Protein AF-0000000082828097 (afdb_homodimer)

Secondary structure (DSSP, 8-state):
---------HHHHHHHHHHHHHHHHHHHHHHHHT--TTS--S---HHHHHHHHHHH-GGG-SHHHHHHHHHHHHHHHHHTT--HHHHHHHHHHHHHHHHHHHHHHHHTHHHHHHTTTT-HHHHHHHHHHHHHHHHHHHHHHHGGGS--SS--S-HHHHHHHHHHHHHHHHHHHHHHHHH---HHHHHHHHHS------GGGGHHHHHHHHHHHHHHH--SGGGGGTTHHHHHHHHHHS-HHHHHHHHHHHHHHHHHHHHHHTGGG-GGGHHHHHHHHHHHHHHHHHHHHHHHHHHHHHHHHHHHHHHHHHB-TTT-PEEHHHHHHHHHHHHHHHHHTT--EEEEEEEETTHHHHHHHH-HHHHHHHHHHHHHHHHHHS-TT-EEEE-SSSEEEEEEES--HHHHHHHHHHHHHHHHH--B--TTS--B---EEEEEEEE-TTS---HHHHHHHHHHHHHHHHHTTSS-EEE--/---------HHHHHHHHHHHHHHHHHHHHHHHHT--TTS--S---HHHHHHHHHHH-GGG-SHHHHHHHHHHHHHHHHHTT--HHHHHHHHHHHHHHHHHHHHHHHHTHHHHHHTTTT-HHHHHHHHHHHHHHHHHHHHHHHGGGS--SS--S-HHHHHHHHHHHHHHHHHHHHHHHHH---HHHHHHHHHS------GGGGHHHHHHHHHHHHHHH--SGGGGGTTHHHHHHHHHHS-HHHHHHHHHHHHHHHHHHHHHHTGGG-GGGHHHHHHHHHHHHHHHHHHHHHHHHHHHHHHHHHHHHHHHHHB-TTT-PEEHHHHHHHHHHHHHHHHHTT--EEEEEEEETTHHHHHHHH-HHHHHHHHHHHHHHHHHHS-TT-EEEE-SSSEEEEEEES--HHHHHHHHHHHHHHHHH--B--TTS--B---EEEEEEEE-TTS---HHHHHHHHHHHHHHHHHTTSS-EEE--

pLDDT: mean 87.19, std 11.8, range [25.45, 98.19]

Foldseek 3Di:
DPPPPPPPPPVVLQVLLQVLLVVLLVQQLVQVVQDDQQEGGLARQNLLVLLLCCVQDVVSPDPSNVNSNLNSQQVNCVVVPHDNVLSVLLSVLSCQLSVQLNVVCVVCVVVLVVVLLLCNLVVSLVSSLVSQLRSLLSCLVVNVVDPDSYDPDDSVLSSLLSSLSSSLSNLLPNLLSNPDDDPVVVVCVVPDDPPPDDPVLCVLVVQQVVLLVVLLVDLDPCSLVSNLVSLLVCLLRDALNVSSNSLSVSLVSVSVSCLPPPLVVPVVCNSVVNSVSSVVSSVSSSVSNSSNSNSVVVVVVVVVVVQPQQADPLQRAGAPVNLVVLCVVVVVVLLVVQAKKKKKKKFWPPLVVVCVPQNVVLSSQLQNLLSVLLVVLDDPSKHKYAHDDGMIMIMGGRDDPVRVQVSVLVSQVRQQPDFRDGVVDGTDGIGMFMFMEMDGSVDDDDPVVRNVQSVVQSVVCVVVPHSYYGYRD/DPPPPPPPPPVVLQVLLQVLLVVLLVQQLVQVVQDDQQAGGLARQNLLVLLLCCVQPVVSPDPSNVNSNLNSQQVNCVVVPHDNVLSVLLSVLSCQLRVQLNVVCVVCVVVLVVVLLLCNLVVSLVSSLVSQLRSLLSCLVVNVVDPDRHNPDDSVLSSLLSSLNSSLSNLLPNLLSNPDDDPVVVVCVVPDDPPPDDPVLCVLVVQQVVLLVVLLVDLDPCSLCSNLVSLLVCLLRDALNVSSNSLSVSLVSVSVSCLPPPLVVPVVCNSVVNSVSSVVSSVSSSVSNSSNSNNVVVVVVVVVVVQPQQADPLQRAGAPVNLVVLCVVVVVVLLVVQAKKKKKKKFWPPLVVVCVVQNVVLSSQLQNLLSVLLVVLDDPSKHWYAHDDGMIMIMGGRDDPVRVQVSVLVSQVRQQPDFRDGVVDGTDGIGMFMFMEMDGSVDDDDPVVRNVQSVVQSVVCVVVPGSYYGYRD

Nearest PDB structures (foldseek):
  6ttr-assembly1_A  TM=9.354E-01  e=1.031E-11  Caulobacter vibrioides NA1000
  6tts-assembly1_B  TM=9.395E-01  e=6.802E-11  Caulobacter vibrioides NA1000
  6tts-assembly1_A  TM=9.383E-01  e=7.411E-11  Caulobacter vibrioides NA1000
  6zxc-assembly2_D  TM=8.681E-01  e=3.576E-11  Leptospira biflexa serovar Patoc strain 'Patoc 1 (Paris)'
  6zxm-assembly3_E  TM=7.799E-01  e=1.240E-10  Leptospira biflexa serovar Patoc strain 'Patoc 1 (Paris)'

Sequence (946 aa):
MPYSLREFSFSTSLKFFLLFTIIITLCCFIGIASRPLSFLAFFWPANSVFLGLLLRFPQTRQIGSFAGAFTGYMIADLVNGTPLFLTLILTISNYLYVVTTLALAILFNRHIKAAYQGYSYLLLFALCGIGSITGALFAATFVPMFNTKFMIGSFWAEFGYWVTSELQNALLLLPIILNIPPYLKIKNHLKGNRIYIKAIDFLPLFAVLISIGVSYYDSGPGSLLYPIAALIWCAIRYKPIIVALITSFTSAYIIYHVSGHYLLLYPQDYLGNTISIRIGLIMMTVAPLTVSSISALHSELIQKLQHAIAHDELTSSLTRRQFLQSVRLLQEKVQKENKTSAFFMLDVDHFKKVNDSYGHLIGDRALQTCVTTIQNILHPHDLLGRFGGEEFAIFIPDTTREAAFELAERIRIQISQQPIYVYGKLPIFVQVSIGISLYSPSYHRSIESLFKEADDALYQAKRQGRNRVFISLMPYSLREFSFSTSLKFFLLFTIIITLCCFIGIASRPLSFLAFFWPANSVFLGLLLRFPQTRQIGSFAGAFTGYMIADLVNGTPLFLTLILTISNYLYVVTTLALAILFNRHIKAAYQGYSYLLLFALCGIGSITGALFAATFVPMFNTKFMIGSFWAEFGYWVTSELQNALLLLPIILNIPPYLKIKNHLKGNRIYIKAIDFLPLFAVLISIGVSYYDSGPGSLLYPIAALIWCAIRYKPIIVALITSFTSAYIIYHVSGHYLLLYPQDYLGNTISIRIGLIMMTVAPLTVSSISALHSELIQKLQHAIAHDELTSSLTRRQFLQSVRLLQEKVQKENKTSAFFMLDVDHFKKVNDSYGHLIGDRALQTCVTTIQNILHPHDLLGRFGGEEFAIFIPDTTREAAFELAERIRIQISQQPIYVYGKLPIFVQVSIGISLYSPSYHRSIESLFKEADDALYQAKRQGRNRVFISL

Structure (mmCIF, N/CA/C/O backbone):
data_AF-0000000082828097-model_v1
#
loop_
_entity.id
_entity.type
_entity.pdbx_description
1 polymer 'Uncharacterized protein'
#
loop_
_atom_site.group_PDB
_atom_site.id
_atom_site.type_symbol
_atom_site.label_atom_id
_atom_site.label_alt_id
_atom_site.label_comp_id
_atom_site.label_asym_id
_atom_site.label_entity_id
_atom_site.label_seq_id
_atom_site.pdbx_PDB_ins_code
_atom_site.Cartn_x
_atom_site.Cartn_y
_atom_site.Cartn_z
_atom_site.occupancy
_atom_site.B_iso_or_equiv
_atom_site.auth_seq_id
_atom_site.auth_comp_id
_atom_site.auth_asym_id
_atom_site.auth_atom_id
_atom_site.pdbx_PDB_model_num
ATOM 1 N N . MET A 1 1 ? -28.562 19.078 -13.133 1 25.45 1 MET A N 1
ATOM 2 C CA . MET A 1 1 ? -27.984 19.328 -14.445 1 25.45 1 MET A CA 1
ATOM 3 C C . MET A 1 1 ? -28.797 18.656 -15.547 1 25.45 1 MET A C 1
ATOM 5 O O . MET A 1 1 ? -29.094 17.453 -15.453 1 25.45 1 MET A O 1
ATOM 9 N N . PRO A 1 2 ? -29.625 19.406 -16.234 1 30.23 2 PRO A N 1
ATOM 10 C CA . PRO A 1 2 ? -30.5 18.828 -17.25 1 30.23 2 PRO A CA 1
ATOM 11 C C . PRO A 1 2 ? -29.75 17.953 -18.25 1 30.23 2 PRO A C 1
ATOM 13 O O . PRO A 1 2 ? -28.766 18.406 -18.859 1 30.23 2 PRO A O 1
ATOM 16 N N . TYR A 1 3 ? -29.453 16.703 -17.953 1 34.56 3 TYR A N 1
ATOM 17 C CA . TYR A 1 3 ? -29.062 15.742 -18.969 1 34.56 3 TYR A CA 1
ATOM 18 C C . TYR A 1 3 ? -29.859 15.93 -20.25 1 34.56 3 TYR A C 1
ATOM 20 O O . TYR A 1 3 ? -31.078 15.773 -20.25 1 34.56 3 TYR A O 1
ATOM 28 N N . SER A 1 4 ? -29.547 17.047 -20.953 1 34.78 4 SER A N 1
ATOM 29 C CA . SER A 1 4 ? -30.141 17.234 -22.281 1 34.78 4 SER A CA 1
ATOM 30 C C . SER A 1 4 ? -30.328 15.898 -23 1 34.78 4 SER A C 1
ATOM 32 O O . SER A 1 4 ? -29.484 15.016 -22.906 1 34.78 4 SER A O 1
ATOM 34 N N . LEU A 1 5 ? -31.531 15.461 -23.25 1 36.34 5 LEU A N 1
ATOM 35 C CA . LEU A 1 5 ? -32.062 14.469 -24.188 1 36.34 5 LEU A CA 1
ATOM 36 C C . LEU A 1 5 ? -31.281 14.5 -25.5 1 36.34 5 LEU A C 1
ATOM 38 O O . LEU A 1 5 ? -31.578 15.32 -26.375 1 36.34 5 LEU A O 1
ATOM 42 N N . ARG A 1 6 ? -29.938 14.578 -25.438 1 38.94 6 ARG A N 1
ATOM 43 C CA . ARG A 1 6 ? -29.125 14.586 -26.656 1 38.94 6 ARG A CA 1
ATOM 44 C C . ARG A 1 6 ? -29.719 13.672 -27.719 1 38.94 6 ARG A C 1
ATOM 46 O O . ARG A 1 6 ? -30.141 12.555 -27.422 1 38.94 6 ARG A O 1
ATOM 53 N N . GLU A 1 7 ? -30.219 14.188 -28.828 1 43.34 7 GLU A N 1
ATOM 54 C CA . GLU A 1 7 ? -30.766 13.711 -30.094 1 43.34 7 GLU A CA 1
ATOM 55 C C . GLU A 1 7 ? -30.141 12.391 -30.516 1 43.34 7 GLU A C 1
ATOM 57 O O . GLU A 1 7 ? -28.906 12.281 -30.594 1 43.34 7 GLU A O 1
ATOM 62 N N . PHE A 1 8 ? -30.609 11.289 -30.172 1 51.75 8 PHE A N 1
ATOM 63 C CA . PHE A 1 8 ? -30.422 9.992 -30.812 1 51.75 8 PHE A CA 1
ATOM 64 C C . PHE A 1 8 ? -30.031 10.164 -32.281 1 51.75 8 PHE A C 1
ATOM 66 O O . PHE A 1 8 ? -30.891 10.305 -33.125 1 51.75 8 PHE A O 1
ATOM 73 N N . SER A 1 9 ? -29.047 11.031 -32.562 1 63.88 9 SER A N 1
ATOM 74 C CA . SER A 1 9 ? -28.812 11.312 -33.969 1 63.88 9 SER A CA 1
ATOM 75 C C . SER A 1 9 ? -28.516 10.031 -34.75 1 63.88 9 SER A C 1
ATOM 77 O O . SER A 1 9 ? -27.719 9.203 -34.312 1 63.88 9 SER A O 1
ATOM 79 N N . PHE A 1 10 ? -29.438 9.531 -35.562 1 69.38 10 PHE A N 1
ATOM 80 C CA . PHE A 1 10 ? -29.312 8.461 -36.531 1 69.38 10 PHE A CA 1
ATOM 81 C C . PHE A 1 10 ? -27.891 8.375 -37.062 1 69.38 10 PHE A C 1
ATOM 83 O O . PHE A 1 10 ? -27.344 7.285 -37.25 1 69.38 10 PHE A O 1
ATOM 90 N N . SER A 1 11 ? -27.328 9.539 -37.188 1 78.62 11 SER A N 1
ATOM 91 C CA . SER A 1 11 ? -25.953 9.594 -37.688 1 78.62 11 SER A CA 1
ATOM 92 C C . SER A 1 11 ? -24.969 9 -36.688 1 78.62 11 SER A C 1
ATOM 94 O O . SER A 1 11 ? -24.062 8.273 -37.062 1 78.62 11 SER A O 1
ATOM 96 N N . THR A 1 12 ? -25.297 9.18 -35.5 1 86.31 12 THR A N 1
ATOM 97 C CA . THR A 1 12 ? -24.391 8.656 -34.469 1 86.31 12 THR A CA 1
ATOM 98 C C . THR A 1 12 ? -24.547 7.141 -34.344 1 86.31 12 THR A C 1
ATOM 100 O O . THR A 1 12 ? -23.562 6.422 -34.219 1 86.31 12 THR A O 1
ATOM 103 N N . SER A 1 13 ? -25.75 6.719 -34.531 1 89.75 13 SER A N 1
ATOM 104 C CA . SER A 1 13 ? -26.031 5.289 -34.438 1 89.75 13 SER A CA 1
ATOM 105 C C . SER A 1 13 ? -25.391 4.535 -35.594 1 89.75 13 SER A C 1
ATOM 107 O O . SER A 1 13 ? -24.875 3.43 -35.438 1 89.75 13 SER A O 1
ATOM 109 N N . LEU A 1 14 ? -25.469 5.117 -36.75 1 92 14 LEU A N 1
ATOM 110 C CA . LEU A 1 14 ? -24.859 4.5 -37.906 1 92 14 LEU A CA 1
ATOM 111 C C . LEU A 1 14 ? -23.344 4.449 -37.781 1 92 14 LEU A C 1
ATOM 113 O O . LEU A 1 14 ? -22.703 3.479 -38.219 1 92 14 LEU A O 1
ATOM 117 N N . LYS A 1 15 ? -22.844 5.461 -37.25 1 92.75 15 LYS A N 1
ATOM 118 C CA . LYS A 1 15 ? -21.406 5.496 -37.031 1 92.75 15 LYS A CA 1
ATOM 119 C C . LYS A 1 15 ? -20.969 4.383 -36.062 1 92.75 15 LYS A C 1
ATOM 121 O O . LYS A 1 15 ? -19.984 3.699 -36.312 1 92.75 15 LYS A O 1
ATOM 126 N N . PHE A 1 16 ? -21.75 4.203 -35.062 1 94.62 16 PHE A N 1
ATOM 127 C CA . PHE A 1 16 ? -21.438 3.15 -34.094 1 94.62 16 PHE A CA 1
ATOM 128 C C . PHE A 1 16 ? -21.656 1.774 -34.719 1 94.62 16 PHE A C 1
ATOM 130 O O . PHE A 1 16 ? -20.922 0.831 -34.438 1 94.62 16 PHE A O 1
ATOM 137 N N . PHE A 1 17 ? -22.672 1.653 -35.531 1 96.31 17 PHE A N 1
ATOM 138 C CA . PHE A 1 17 ? -22.922 0.396 -36.25 1 96.31 17 PHE A CA 1
ATOM 139 C C . PHE A 1 17 ? -21.719 -0.019 -37.062 1 96.31 17 PHE A C 1
ATOM 141 O O . PHE A 1 17 ? -21.25 -1.153 -36.969 1 96.31 17 PHE A O 1
ATOM 148 N N . LEU A 1 18 ? -21.234 0.893 -37.812 1 95.88 18 LEU A N 1
ATOM 149 C CA . LEU A 1 18 ? -20.109 0.605 -38.688 1 95.88 18 LEU A CA 1
ATOM 150 C C . LEU A 1 18 ? -18.844 0.337 -37.906 1 95.88 18 LEU A C 1
ATOM 152 O O . LEU A 1 18 ? -18.094 -0.59 -38.219 1 95.88 18 LEU A O 1
ATOM 156 N N . LEU A 1 19 ? -18.656 1.138 -36.938 1 95.56 19 LEU A N 1
ATOM 157 C CA . LEU A 1 19 ? -17.469 1.016 -36.125 1 95.56 19 LEU A CA 1
ATOM 158 C C . LEU A 1 19 ? -17.422 -0.345 -35.438 1 95.56 19 LEU A C 1
ATOM 160 O O . LEU A 1 19 ? -16.391 -1.036 -35.5 1 95.56 19 LEU A O 1
ATOM 164 N N . PHE A 1 20 ? -18.453 -0.767 -34.812 1 96.94 20 PHE A N 1
ATOM 165 C CA . PHE A 1 20 ? -18.484 -2.021 -34.094 1 96.94 20 PHE A CA 1
ATOM 166 C C . PHE A 1 20 ? -18.5 -3.213 -35.031 1 96.94 20 PHE A C 1
ATOM 168 O O . PHE A 1 20 ? -17.969 -4.277 -34.719 1 96.94 20 PHE A O 1
ATOM 175 N N . THR A 1 21 ? -19.125 -3.039 -36.25 1 97.38 21 THR A N 1
ATOM 176 C CA . THR A 1 21 ? -19.062 -4.094 -37.25 1 97.38 21 THR A CA 1
ATOM 177 C C . THR A 1 21 ? -17.625 -4.375 -37.625 1 97.38 21 THR A C 1
ATOM 179 O O . THR A 1 21 ? -17.188 -5.527 -37.688 1 97.38 21 THR A O 1
ATOM 182 N N . ILE A 1 22 ? -16.922 -3.334 -37.844 1 97.06 22 ILE A N 1
ATOM 183 C CA . ILE A 1 22 ? -15.547 -3.451 -38.312 1 97.06 22 ILE A CA 1
ATOM 184 C C . ILE A 1 22 ? -14.68 -4.023 -37.188 1 97.06 22 ILE A C 1
ATOM 186 O O . ILE A 1 22 ? -13.938 -4.98 -37.406 1 97.06 22 ILE A O 1
ATOM 190 N N . ILE A 1 23 ? -14.766 -3.506 -36.031 1 96.94 23 ILE A N 1
ATOM 191 C CA . ILE A 1 23 ? -13.922 -3.895 -34.906 1 96.94 23 ILE A CA 1
ATOM 192 C C . ILE A 1 23 ? -14.18 -5.355 -34.562 1 96.94 23 ILE A C 1
ATOM 194 O O . ILE A 1 23 ? -13.234 -6.141 -34.438 1 96.94 23 ILE A O 1
ATOM 198 N N . ILE A 1 24 ? -15.414 -5.73 -34.438 1 97.19 24 ILE A N 1
ATOM 199 C CA . ILE A 1 24 ? -15.766 -7.082 -34.031 1 97.19 24 ILE A CA 1
ATOM 200 C C . ILE A 1 24 ? -15.43 -8.078 -35.125 1 97.19 24 ILE A C 1
ATOM 202 O O . ILE A 1 24 ? -14.969 -9.195 -34.844 1 97.19 24 ILE A O 1
ATOM 206 N N . THR A 1 25 ? -15.656 -7.684 -36.375 1 97.12 25 THR A N 1
ATOM 207 C CA . THR A 1 25 ? -15.266 -8.547 -37.5 1 97.12 25 THR A CA 1
ATOM 208 C C . THR A 1 25 ? -13.773 -8.828 -37.469 1 97.12 25 THR A C 1
ATOM 210 O O . THR A 1 25 ? -13.352 -9.984 -37.594 1 97.12 25 THR A O 1
ATOM 213 N N . LEU A 1 26 ? -13.016 -7.82 -37.281 1 96 26 LEU A N 1
ATOM 214 C CA . LEU A 1 26 ? -11.57 -7.969 -37.219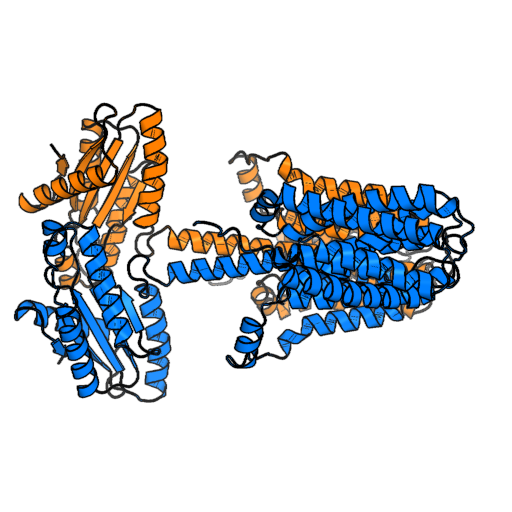 1 96 26 LEU A CA 1
ATOM 215 C C . LEU A 1 26 ? -11.156 -8.859 -36.031 1 96 26 LEU A C 1
ATOM 217 O O . LEU A 1 26 ? -10.305 -9.734 -36.188 1 96 26 LEU A O 1
ATOM 221 N N . CYS A 1 27 ? -11.719 -8.656 -34.906 1 95.81 27 CYS A N 1
ATOM 222 C CA . CYS A 1 27 ? -11.422 -9.461 -33.719 1 95.81 27 CYS A CA 1
ATOM 223 C C . CYS A 1 27 ? -11.805 -10.922 -33.938 1 95.81 27 CYS A C 1
ATOM 225 O O . CYS A 1 27 ? -11.094 -11.82 -33.5 1 95.81 27 CYS A O 1
ATOM 227 N N . CYS A 1 28 ? -12.891 -11.141 -34.562 1 94.56 28 CYS A N 1
ATOM 228 C CA . CYS A 1 28 ? -13.336 -12.5 -34.844 1 94.56 28 CYS A CA 1
ATOM 229 C C . CYS A 1 28 ? -12.383 -13.203 -35.812 1 94.56 28 CYS A C 1
ATOM 231 O O . CYS A 1 28 ? -12.086 -14.383 -35.656 1 94.56 28 CYS A O 1
ATOM 233 N N . PHE A 1 29 ? -11.938 -12.461 -36.781 1 93.69 29 PHE A N 1
ATOM 234 C CA . PHE A 1 29 ? -10.992 -13.031 -37.719 1 93.69 29 PHE A CA 1
ATOM 235 C C . PHE A 1 29 ? -9.703 -13.445 -37.031 1 93.69 29 PHE A C 1
ATOM 237 O O . PHE A 1 29 ? -9.141 -14.5 -37.312 1 93.69 29 PHE A O 1
ATOM 244 N N . ILE A 1 30 ? -9.273 -12.633 -36.125 1 90.88 30 ILE A N 1
ATOM 245 C CA . ILE A 1 30 ? -8.094 -12.961 -35.312 1 90.88 30 ILE A CA 1
ATOM 246 C C . ILE A 1 30 ? -8.352 -14.242 -34.531 1 90.88 30 ILE A C 1
ATOM 248 O O . ILE A 1 30 ? -7.488 -15.117 -34.438 1 90.88 30 ILE A O 1
ATOM 252 N N . GLY A 1 31 ? -9.492 -14.336 -33.938 1 89 31 GLY A N 1
ATOM 253 C CA . GLY A 1 31 ? -9.867 -15.523 -33.188 1 89 31 GLY A CA 1
ATOM 254 C C . GLY A 1 31 ? -9.938 -16.766 -34.031 1 89 31 GLY A C 1
ATOM 255 O O . GLY A 1 31 ? -9.414 -17.812 -33.656 1 89 31 GLY A O 1
ATOM 256 N N . ILE A 1 32 ? -10.516 -16.672 -35.219 1 86.75 32 ILE A N 1
ATOM 257 C CA . ILE A 1 32 ? -10.68 -17.812 -36.125 1 86.75 32 ILE A CA 1
ATOM 258 C C . ILE A 1 32 ? -9.312 -18.266 -36.625 1 86.75 32 ILE A C 1
ATOM 260 O O . ILE A 1 32 ? -9.062 -19.469 -36.781 1 86.75 32 ILE A O 1
ATOM 264 N N . ALA A 1 33 ? -8.477 -17.328 -36.812 1 83.88 33 ALA A N 1
ATOM 265 C CA . ALA A 1 33 ? -7.121 -17.641 -37.25 1 83.88 33 ALA A CA 1
ATOM 266 C C . ALA A 1 33 ? -6.348 -18.391 -36.188 1 83.88 33 ALA A C 1
ATOM 268 O O . ALA A 1 33 ? -5.418 -19.141 -36.469 1 83.88 33 ALA A O 1
ATOM 269 N N . SER A 1 34 ? -6.699 -18.234 -34.969 1 78.88 34 SER A N 1
ATOM 270 C CA . SER A 1 34 ? -6.004 -18.875 -33.844 1 78.88 34 SER A CA 1
ATOM 271 C C . SER A 1 34 ? -6.586 -20.25 -33.562 1 78.88 34 SER A C 1
ATOM 273 O O . SER A 1 34 ? -6.117 -20.953 -32.656 1 78.88 34 SER A O 1
ATOM 275 N N . ARG A 1 35 ? -7.52 -20.672 -34.281 1 73.44 35 ARG A N 1
ATOM 276 C CA . ARG A 1 35 ? -8.234 -21.922 -34.062 1 73.44 35 ARG A CA 1
ATOM 277 C C . ARG A 1 35 ? -7.441 -23.125 -34.562 1 73.44 35 ARG A C 1
ATOM 279 O O . ARG A 1 35 ? -7.129 -23.188 -35.781 1 73.44 35 ARG A O 1
ATOM 286 N N . PRO A 1 36 ? -7.125 -23.969 -33.562 1 66.81 36 PRO A N 1
ATOM 287 C CA . PRO A 1 36 ? -6.578 -25.219 -34.062 1 66.81 36 PRO A CA 1
ATOM 288 C C . PRO A 1 36 ? -7.625 -26.078 -34.781 1 66.81 36 PRO A C 1
ATOM 290 O O . PRO A 1 36 ? -8.828 -25.828 -34.656 1 66.81 36 PRO A O 1
ATOM 293 N N . LEU A 1 37 ? -7.23 -27.094 -35.656 1 59.59 37 LEU A N 1
ATOM 294 C CA . LEU A 1 37 ? -8.07 -27.891 -36.562 1 59.59 37 LEU A CA 1
ATOM 295 C C . LEU A 1 37 ? -9.195 -28.562 -35.781 1 59.59 37 LEU A C 1
ATOM 297 O O . LEU A 1 37 ? -10.344 -28.609 -36.25 1 59.59 37 LEU A O 1
ATOM 301 N N . SER A 1 38 ? -8.984 -28.953 -34.594 1 62.75 38 SER A N 1
ATOM 302 C CA . SER A 1 38 ? -10.016 -29.766 -33.938 1 62.75 38 SER A CA 1
ATOM 303 C C . SER A 1 38 ? -10.531 -29.109 -32.688 1 62.75 38 SER A C 1
ATOM 305 O O . SER A 1 38 ? -11.352 -29.688 -31.953 1 62.75 38 SER A O 1
ATOM 307 N N . PHE A 1 39 ? -10.141 -27.844 -32.5 1 67.12 39 PHE A N 1
ATOM 308 C CA . PHE A 1 39 ? -10.531 -27.266 -31.203 1 67.12 39 PHE A CA 1
ATOM 309 C C . PHE A 1 39 ? -10.961 -25.812 -31.391 1 67.12 39 PHE A C 1
ATOM 311 O O . PHE A 1 39 ? -10.844 -25.25 -32.469 1 67.12 39 PHE A O 1
ATOM 318 N N . LEU A 1 40 ? -11.594 -25.281 -30.328 1 70.56 40 LEU A N 1
ATOM 319 C CA . LEU A 1 40 ? -11.984 -23.891 -30.297 1 70.56 40 LEU A CA 1
ATOM 320 C C . LEU A 1 40 ? -10.758 -22.984 -30.328 1 70.56 40 LEU A C 1
ATOM 322 O O . LEU A 1 40 ? -9.641 -23.422 -30.047 1 70.56 40 LEU A O 1
ATOM 326 N N . ALA A 1 41 ? -11.055 -21.719 -30.688 1 74.56 41 ALA A N 1
ATOM 327 C CA . ALA A 1 41 ? -9.992 -20.734 -30.797 1 74.56 41 ALA A CA 1
ATOM 328 C C . ALA A 1 41 ? -9.234 -20.594 -29.484 1 74.56 41 ALA A C 1
ATOM 330 O O . ALA A 1 41 ? -9.828 -20.609 -28.406 1 74.56 41 ALA A O 1
ATOM 331 N N . PHE A 1 42 ? -7.895 -20.562 -29.625 1 73.94 42 PHE A N 1
ATOM 332 C CA . PHE A 1 42 ? -7.043 -20.375 -28.469 1 73.94 42 PHE A CA 1
ATOM 333 C C . PHE A 1 42 ? -7.16 -18.953 -27.938 1 73.94 42 PHE A C 1
ATOM 335 O O . PHE A 1 42 ? -6.98 -18.719 -26.734 1 73.94 42 PHE A O 1
ATOM 342 N N . PHE A 1 43 ? -7.43 -18.094 -28.812 1 82.06 43 PHE A N 1
ATOM 343 C CA . PHE A 1 43 ? -7.547 -16.688 -28.484 1 82.06 43 PHE A CA 1
ATOM 344 C C . PHE A 1 43 ? -8.766 -16.062 -29.172 1 82.06 43 PHE A C 1
ATOM 346 O O . PHE A 1 43 ? -8.844 -16.031 -30.391 1 82.06 43 PHE A O 1
ATOM 353 N N . TRP A 1 44 ? -9.727 -15.68 -28.391 1 90.12 44 TRP A N 1
ATOM 354 C CA . TRP A 1 44 ? -10.961 -15.094 -28.891 1 90.12 44 TRP A CA 1
ATOM 355 C C . TRP A 1 44 ? -11.195 -13.703 -28.312 1 90.12 44 TRP A C 1
ATOM 357 O O . TRP A 1 44 ? -11.891 -13.562 -27.297 1 90.12 44 TRP A O 1
ATOM 367 N N . PRO A 1 45 ? -10.68 -12.664 -28.938 1 93.31 45 PRO A N 1
ATOM 368 C CA . PRO A 1 45 ? -10.703 -11.32 -28.344 1 93.31 45 PRO A CA 1
ATOM 369 C C . PRO A 1 45 ? -12.039 -10.609 -28.562 1 93.31 45 PRO A C 1
ATOM 371 O O . PRO A 1 45 ? -12.32 -9.609 -27.891 1 93.31 45 PRO A O 1
ATOM 374 N N . ALA A 1 46 ? -12.891 -11.055 -29.453 1 95.88 46 ALA A N 1
ATOM 375 C CA . ALA A 1 46 ? -14.062 -10.32 -29.906 1 95.88 46 ALA A CA 1
ATOM 376 C C . ALA A 1 46 ? -14.977 -9.961 -28.734 1 95.88 46 ALA A C 1
ATOM 378 O O . ALA A 1 46 ? -15.367 -8.805 -28.578 1 95.88 46 ALA A O 1
ATOM 379 N N . ASN A 1 47 ? -15.312 -10.898 -27.922 1 97.06 47 ASN A N 1
ATOM 380 C CA . ASN A 1 47 ? -16.234 -10.68 -26.812 1 97.06 47 ASN A CA 1
ATOM 381 C C . ASN A 1 47 ? -15.68 -9.688 -25.812 1 97.06 47 ASN A C 1
ATOM 383 O O . ASN A 1 47 ? -16.391 -8.789 -25.344 1 97.06 47 ASN A O 1
ATOM 387 N N . SER A 1 48 ? -14.453 -9.883 -25.453 1 95.44 48 SER A N 1
ATOM 388 C CA . SER A 1 48 ? -13.82 -9.039 -24.438 1 95.44 48 SER A CA 1
ATOM 389 C C . SER A 1 48 ? -13.648 -7.605 -24.938 1 95.44 48 SER A C 1
ATOM 391 O O . SER A 1 48 ? -13.797 -6.652 -24.172 1 95.44 48 SER A O 1
ATOM 393 N N . VAL A 1 49 ? -13.344 -7.488 -26.156 1 95.94 49 VAL A N 1
ATOM 394 C CA . VAL A 1 49 ? -13.211 -6.156 -26.734 1 95.94 49 VAL A CA 1
ATOM 395 C C . VAL A 1 49 ? -14.578 -5.473 -26.797 1 95.94 49 VAL A C 1
ATOM 397 O O . VAL A 1 49 ? -14.703 -4.297 -26.438 1 95.94 49 VAL A O 1
ATOM 400 N N . PHE A 1 50 ? -15.539 -6.234 -27.266 1 97.31 50 PHE A N 1
ATOM 401 C CA . PHE A 1 50 ? -16.906 -5.727 -27.297 1 97.31 50 PHE A CA 1
ATOM 402 C C . PHE A 1 50 ? -17.344 -5.258 -25.922 1 97.31 50 PHE A C 1
ATOM 404 O O . PHE A 1 50 ? -17.766 -4.109 -25.75 1 97.31 50 PHE A O 1
ATOM 411 N N . LEU A 1 51 ? -17.172 -6.055 -24.938 1 96.19 51 LEU A N 1
ATOM 412 C CA . LEU A 1 51 ? -17.531 -5.742 -23.562 1 96.19 51 LEU A CA 1
ATOM 413 C C . LEU A 1 51 ? -16.719 -4.57 -23.031 1 96.19 51 LEU A C 1
ATOM 415 O O . LEU A 1 51 ? -17.25 -3.662 -22.406 1 96.19 51 LEU A O 1
ATOM 419 N N . GLY A 1 52 ? -15.43 -4.594 -23.25 1 94.56 52 GLY A N 1
ATOM 420 C CA . GLY A 1 52 ? -14.539 -3.553 -22.766 1 94.56 52 GLY A CA 1
ATOM 421 C C . GLY A 1 52 ? -14.898 -2.172 -23.281 1 94.56 52 GLY A C 1
ATOM 422 O O . GLY A 1 52 ? -14.875 -1.197 -22.531 1 94.56 52 GLY A O 1
ATOM 423 N N . LEU A 1 53 ? -15.234 -2.09 -24.516 1 94.38 53 LEU A N 1
ATOM 424 C CA . LEU A 1 53 ? -15.609 -0.81 -25.109 1 94.38 53 LEU A CA 1
ATOM 425 C C . LEU A 1 53 ? -16.906 -0.289 -24.5 1 94.38 53 LEU A C 1
ATOM 427 O O . LEU A 1 53 ? -17.047 0.911 -24.25 1 94.38 53 LEU A O 1
ATOM 431 N N . LEU A 1 54 ? -17.812 -1.164 -24.266 1 94.88 54 LEU A N 1
ATOM 432 C CA . LEU A 1 54 ? -19.078 -0.771 -23.688 1 94.88 54 LEU A CA 1
ATOM 433 C C . LEU A 1 54 ? -18.906 -0.303 -22.25 1 94.88 54 LEU A C 1
ATOM 435 O O . LEU A 1 54 ? -19.625 0.585 -21.781 1 94.88 54 LEU A O 1
ATOM 439 N N . LEU A 1 55 ? -18 -0.89 -21.547 1 91.31 55 LEU A N 1
ATOM 440 C CA . LEU A 1 55 ? -17.781 -0.542 -20.156 1 91.31 55 LEU A CA 1
ATOM 441 C C . LEU A 1 55 ? -17.016 0.774 -20.031 1 91.31 55 LEU A C 1
ATOM 443 O O . LEU A 1 55 ? -17.344 1.612 -19.188 1 91.31 55 LEU A O 1
ATOM 447 N N . ARG A 1 56 ? -16.047 0.91 -20.797 1 89.56 56 ARG A N 1
ATOM 448 C CA . ARG A 1 56 ? -15.18 2.074 -20.734 1 89.56 56 ARG A CA 1
ATOM 449 C C . ARG A 1 56 ? -15.883 3.322 -21.25 1 89.56 56 ARG A C 1
ATOM 451 O O . ARG A 1 56 ? -15.688 4.418 -20.719 1 89.56 56 ARG A O 1
ATOM 458 N N . PHE A 1 57 ? -16.656 3.117 -22.328 1 90.19 57 PHE A N 1
ATOM 459 C CA . PHE A 1 57 ? -17.344 4.234 -22.969 1 90.19 57 PHE A CA 1
ATOM 460 C C . PHE A 1 57 ? -18.859 4.039 -22.953 1 90.19 57 PHE A C 1
ATOM 462 O O . PHE A 1 57 ? -19.438 3.609 -23.938 1 90.19 57 PHE A O 1
ATOM 469 N N . PRO A 1 58 ? -19.406 4.551 -21.938 1 90 58 PRO A N 1
ATOM 470 C CA . PRO A 1 58 ? -20.844 4.324 -21.766 1 90 58 PRO A CA 1
ATOM 471 C C . PRO A 1 58 ? -21.672 4.945 -22.891 1 90 58 PRO A C 1
ATOM 473 O O . PRO A 1 58 ? -22.797 4.508 -23.156 1 90 58 PRO A O 1
ATOM 476 N N . GLN A 1 59 ? -21.156 5.918 -23.594 1 89.5 59 GLN A N 1
ATOM 477 C CA . GLN A 1 59 ? -21.844 6.57 -24.688 1 89.5 59 GLN A CA 1
ATOM 478 C C . GLN A 1 59 ? -22.047 5.613 -25.859 1 89.5 59 GLN A C 1
ATOM 480 O O . GLN A 1 59 ? -22.875 5.859 -26.734 1 89.5 59 GLN A O 1
ATOM 485 N N . THR A 1 60 ? -21.328 4.5 -25.891 1 91.81 60 THR A N 1
ATOM 486 C CA . THR A 1 60 ? -21.406 3.549 -27 1 91.81 60 THR A CA 1
ATOM 487 C C . THR A 1 60 ? -22.531 2.547 -26.766 1 91.81 60 THR A C 1
ATOM 489 O O . THR A 1 60 ? -22.844 1.737 -27.641 1 91.81 60 THR A O 1
ATOM 492 N N . ARG A 1 61 ? -23.172 2.617 -25.609 1 93.25 61 ARG A N 1
ATOM 493 C CA . ARG A 1 61 ? -24.25 1.681 -25.297 1 93.25 61 ARG A CA 1
ATOM 494 C C . ARG A 1 61 ? -25.516 2.043 -26.047 1 93.25 61 ARG A C 1
ATOM 496 O O . ARG A 1 61 ? -26.531 2.41 -25.438 1 93.25 61 ARG A O 1
ATOM 503 N N . GLN A 1 62 ? -25.391 1.914 -27.359 1 93.44 62 GLN A N 1
ATOM 504 C CA . GLN A 1 62 ? -26.5 2.225 -28.266 1 93.44 62 GLN A CA 1
ATOM 505 C C . GLN A 1 62 ? -26.844 1.024 -29.141 1 93.44 62 GLN A C 1
ATOM 507 O O . GLN A 1 62 ? -26.047 0.089 -29.266 1 93.44 62 GLN A O 1
ATOM 512 N N . ILE A 1 63 ? -28.031 1.054 -29.719 1 93.75 63 ILE A N 1
ATOM 513 C CA . ILE A 1 63 ? -28.516 -0.043 -30.547 1 93.75 63 ILE A CA 1
ATOM 514 C C . ILE A 1 63 ? -27.578 -0.246 -31.734 1 93.75 63 ILE A C 1
ATOM 516 O O . ILE A 1 63 ? -27.375 -1.376 -32.188 1 93.75 63 ILE A O 1
ATOM 520 N N . GLY A 1 64 ? -27.062 0.812 -32.219 1 94.75 64 GLY A N 1
ATOM 521 C CA . GLY A 1 64 ? -26.125 0.72 -33.344 1 94.75 64 GLY A CA 1
ATOM 522 C C . GLY A 1 64 ? -24.891 -0.111 -33 1 94.75 64 GLY A C 1
ATOM 523 O O . GLY A 1 64 ? -24.438 -0.89 -33.844 1 94.75 64 GLY A O 1
ATOM 524 N N . SER A 1 65 ? -24.359 0.063 -31.844 1 96.5 65 SER A N 1
ATOM 525 C CA . SER A 1 65 ? -23.188 -0.693 -31.422 1 96.5 65 SER A CA 1
ATOM 526 C C . SER A 1 65 ? -23.5 -2.182 -31.312 1 96.5 65 SER A C 1
ATOM 528 O O . SER A 1 65 ? -22.703 -3.02 -31.766 1 96.5 65 SER A O 1
ATOM 530 N N . PHE A 1 66 ? -24.641 -2.512 -30.797 1 97.06 66 PHE A N 1
ATOM 531 C CA . PHE A 1 66 ? -25.031 -3.902 -30.594 1 97.06 66 PHE A CA 1
ATOM 532 C C . PHE A 1 66 ? -25.344 -4.57 -31.938 1 97.06 66 PHE A C 1
ATOM 534 O O . PHE A 1 66 ? -24.922 -5.707 -32.156 1 97.06 66 PHE A O 1
ATOM 541 N N . ALA A 1 67 ? -26.031 -3.863 -32.75 1 97.12 67 ALA A N 1
ATOM 542 C CA . ALA A 1 67 ? -26.328 -4.387 -34.062 1 97.12 67 ALA A CA 1
ATOM 543 C C . ALA A 1 67 ? -25.062 -4.551 -34.906 1 97.12 67 ALA A C 1
ATOM 545 O O . ALA A 1 67 ? -24.922 -5.512 -35.656 1 97.12 67 ALA A O 1
ATOM 546 N N . GLY A 1 68 ? -24.266 -3.59 -34.781 1 97.25 68 GLY A N 1
ATOM 547 C CA . GLY A 1 68 ? -22.984 -3.674 -35.469 1 97.25 68 GLY A CA 1
ATOM 548 C C . GLY A 1 68 ? -22.141 -4.867 -35.062 1 97.25 68 GLY A C 1
ATOM 549 O O . GLY A 1 68 ? -21.609 -5.586 -35.875 1 97.25 68 GLY A O 1
ATOM 550 N N . ALA A 1 69 ? -22.031 -5.012 -33.781 1 97.75 69 ALA A N 1
ATOM 551 C CA . ALA A 1 69 ? -21.281 -6.152 -33.25 1 97.75 69 ALA A CA 1
ATOM 552 C C . ALA A 1 69 ? -21.875 -7.469 -33.719 1 97.75 69 ALA A C 1
ATOM 554 O O . ALA A 1 69 ? -21.141 -8.398 -34.094 1 97.75 69 ALA A O 1
ATOM 555 N N . PHE A 1 70 ? -23.172 -7.578 -33.656 1 97.62 70 PHE A N 1
ATOM 556 C CA . PHE A 1 70 ? -23.859 -8.773 -34.156 1 97.62 70 PHE A CA 1
ATOM 557 C C . PHE A 1 70 ? -23.484 -9.078 -35.594 1 97.62 70 PHE A C 1
ATOM 559 O O . PHE A 1 70 ? -23.172 -10.227 -35.906 1 97.62 70 PHE A O 1
ATOM 566 N N . THR A 1 71 ? -23.578 -8.078 -36.375 1 97.19 71 THR A N 1
ATOM 567 C CA . THR A 1 71 ? -23.234 -8.211 -37.781 1 97.19 71 THR A CA 1
ATOM 568 C C . THR A 1 71 ? -21.781 -8.633 -37.938 1 97.19 71 THR A C 1
ATOM 570 O O . THR A 1 71 ? -21.453 -9.445 -38.812 1 97.19 71 THR A O 1
ATOM 573 N N . GLY A 1 72 ? -20.969 -8.062 -37.156 1 97.44 72 GLY A N 1
ATOM 574 C CA . GLY A 1 72 ? -19.562 -8.438 -37.219 1 97.44 72 GLY A CA 1
ATOM 575 C C . GLY A 1 72 ? -19.312 -9.906 -36.938 1 97.44 72 GLY A C 1
ATOM 576 O O . GLY A 1 72 ? -18.562 -10.57 -37.625 1 97.44 72 GLY A O 1
ATOM 577 N N . TYR A 1 73 ? -19.969 -10.422 -35.875 1 97 73 TYR A N 1
ATOM 578 C CA . TYR A 1 73 ? -19.875 -11.836 -35.531 1 97 73 TYR A CA 1
ATOM 579 C C . TYR A 1 73 ? -20.344 -12.703 -36.719 1 97 73 TYR A C 1
ATOM 581 O O . TYR A 1 73 ? -19.688 -13.688 -37.062 1 97 73 TYR A O 1
ATOM 589 N N . MET A 1 74 ? -21.422 -12.344 -37.312 1 96.69 74 MET A N 1
ATOM 590 C CA . MET A 1 74 ? -22.047 -13.109 -38.375 1 96.69 74 MET A CA 1
ATOM 591 C C . MET A 1 74 ? -21.156 -13.117 -39.625 1 96.69 74 MET A C 1
ATOM 593 O O . MET A 1 74 ? -20.906 -14.18 -40.219 1 96.69 74 MET A O 1
ATOM 597 N N . ILE A 1 75 ? -20.688 -11.984 -40 1 96.44 75 ILE A N 1
ATOM 598 C CA . ILE A 1 75 ? -19.859 -11.844 -41.188 1 96.44 75 ILE A CA 1
ATOM 599 C C . ILE A 1 75 ? -18.625 -12.734 -41.062 1 96.44 75 ILE A C 1
ATOM 601 O O . ILE A 1 75 ? -18.297 -13.461 -42 1 96.44 75 ILE A O 1
ATOM 605 N N . ALA A 1 76 ? -17.984 -12.648 -39.969 1 94.5 76 ALA A N 1
ATOM 606 C CA . ALA A 1 76 ? -16.719 -13.352 -39.781 1 94.5 76 ALA A CA 1
ATOM 607 C C . ALA A 1 76 ? -16.906 -14.859 -39.938 1 94.5 76 ALA A C 1
ATOM 609 O O . ALA A 1 76 ? -16.125 -15.523 -40.625 1 94.5 76 ALA A O 1
ATOM 610 N N . ASP A 1 77 ? -17.906 -15.414 -39.375 1 92.06 77 ASP A N 1
ATOM 611 C CA . ASP A 1 77 ? -18.141 -16.859 -39.406 1 92.06 77 ASP A CA 1
ATOM 612 C C . ASP A 1 77 ? -18.656 -17.297 -40.75 1 92.06 77 ASP A C 1
ATOM 614 O O . ASP A 1 77 ? -18.25 -18.344 -41.281 1 92.06 77 ASP A O 1
ATOM 618 N N . LEU A 1 78 ? -19.531 -16.547 -41.344 1 93.75 78 LEU A N 1
ATOM 619 C CA . LEU A 1 78 ? -20.109 -16.906 -42.625 1 93.75 78 LEU A CA 1
ATOM 620 C C . LEU A 1 78 ? -19.062 -16.875 -43.719 1 93.75 78 LEU A C 1
ATOM 622 O O . LEU A 1 78 ? -19.047 -17.75 -44.594 1 93.75 78 LEU A O 1
ATOM 626 N N . VAL A 1 79 ? -18.25 -15.914 -43.688 1 94.12 79 VAL A N 1
ATOM 627 C CA . VAL A 1 79 ? -17.188 -15.781 -44.688 1 94.12 79 VAL A CA 1
ATOM 628 C C . VAL A 1 79 ? -16.234 -16.969 -44.562 1 94.12 79 VAL A C 1
ATOM 630 O O . VAL A 1 79 ? -15.648 -17.391 -45.562 1 94.12 79 VAL A O 1
ATOM 633 N N . ASN A 1 80 ? -16.078 -17.531 -43.406 1 89.5 80 ASN A N 1
ATOM 634 C CA . ASN A 1 80 ? -15.172 -18.656 -43.188 1 89.5 80 ASN A CA 1
ATOM 635 C C . ASN A 1 80 ? -15.875 -19.984 -43.406 1 89.5 80 ASN A C 1
ATOM 637 O O . ASN A 1 80 ? -15.336 -21.031 -43.062 1 89.5 80 ASN A O 1
ATOM 641 N N . GLY A 1 81 ? -17.125 -20.016 -43.875 1 88 81 GLY A N 1
ATOM 642 C CA . GLY A 1 81 ? -17.781 -21.234 -44.312 1 88 81 GLY A CA 1
ATOM 643 C C . GLY A 1 81 ? -18.656 -21.875 -43.25 1 88 81 GLY A C 1
ATOM 644 O O . GLY A 1 81 ? -19.172 -22.984 -43.438 1 88 81 GLY A O 1
ATOM 645 N N . THR A 1 82 ? -18.828 -21.312 -42.125 1 89.94 82 THR A N 1
ATOM 646 C CA . THR A 1 82 ? -19.703 -21.859 -41.094 1 89.94 82 THR A CA 1
ATOM 647 C C . THR A 1 82 ? -21.156 -21.75 -41.531 1 89.94 82 THR A C 1
ATOM 649 O O . THR A 1 82 ? -21.594 -20.703 -42 1 89.94 82 THR A O 1
ATOM 652 N N . PRO A 1 83 ? -21.859 -22.844 -41.406 1 92.38 83 PRO A N 1
ATOM 653 C CA . PRO A 1 83 ? -23.281 -22.797 -41.75 1 92.38 83 PRO A CA 1
ATOM 654 C C . PRO A 1 83 ? -24.047 -21.719 -41 1 92.38 83 PRO A C 1
ATOM 656 O O . PRO A 1 83 ? -23.719 -21.406 -39.844 1 92.38 83 PRO A O 1
ATOM 659 N N . LEU A 1 84 ? -25.109 -21.219 -41.594 1 93.5 84 LEU A N 1
ATOM 660 C CA . LEU A 1 84 ? -25.859 -20.062 -41.094 1 93.5 84 LEU A CA 1
ATOM 661 C C . LEU A 1 84 ? -26.406 -20.312 -39.688 1 93.5 84 LEU A C 1
ATOM 663 O O . LEU A 1 84 ? -26.234 -19.5 -38.781 1 93.5 84 LEU A O 1
ATOM 667 N N . PHE A 1 85 ? -27.016 -21.422 -39.469 1 93.31 85 PHE A N 1
ATOM 668 C CA . PHE A 1 85 ? -27.656 -21.688 -38.188 1 93.31 85 PHE A CA 1
ATOM 669 C C . PHE A 1 85 ? -26.625 -21.875 -37.094 1 93.31 85 PHE A C 1
ATOM 671 O O . PHE A 1 85 ? -26.844 -21.453 -35.969 1 93.31 85 PHE A O 1
ATOM 678 N N . LEU A 1 86 ? -25.594 -22.547 -37.375 1 93 86 LEU A N 1
ATOM 679 C CA . LEU A 1 86 ? -24.5 -22.688 -36.438 1 93 86 LEU A CA 1
ATOM 680 C C . LEU A 1 86 ? -23.906 -21.328 -36.062 1 93 86 LEU A C 1
ATOM 682 O O . LEU A 1 86 ? -23.594 -21.062 -34.906 1 93 86 LEU A O 1
ATOM 686 N N . THR A 1 87 ? -23.75 -20.516 -37.094 1 94 87 THR A N 1
ATOM 687 C CA . THR A 1 87 ? -23.234 -19.172 -36.875 1 94 87 THR A CA 1
ATOM 688 C C . THR A 1 87 ? -24.141 -18.375 -35.938 1 94 87 THR A C 1
ATOM 690 O O . THR A 1 87 ? -23.672 -17.641 -35.094 1 94 87 THR A O 1
ATOM 693 N N . LEU A 1 88 ? -25.359 -18.547 -36.156 1 95.06 88 LEU A N 1
ATOM 694 C CA . LEU A 1 88 ? -26.328 -17.859 -35.312 1 95.06 88 LEU A CA 1
ATOM 695 C C . LEU A 1 88 ? -26.219 -18.297 -33.844 1 95.06 88 LEU A C 1
ATOM 697 O O . LEU A 1 88 ? -26.281 -17.484 -32.938 1 95.06 88 LEU A O 1
ATOM 701 N N . ILE A 1 89 ? -26.094 -19.547 -33.656 1 94.31 89 ILE A N 1
ATOM 702 C CA . ILE A 1 89 ? -25.984 -20.109 -32.312 1 94.31 89 ILE A CA 1
ATOM 703 C C . ILE A 1 89 ? -24.703 -19.609 -31.641 1 94.31 89 ILE A C 1
ATOM 705 O O . ILE A 1 89 ? -24.719 -19.203 -30.469 1 94.31 89 ILE A O 1
ATOM 709 N N . LEU A 1 90 ? -23.641 -19.625 -32.344 1 93.81 90 LEU A N 1
ATOM 710 C CA . LEU A 1 90 ? -22.359 -19.125 -31.828 1 93.81 90 LEU A CA 1
ATOM 711 C C . LEU A 1 90 ? -22.453 -17.656 -31.469 1 93.81 90 LEU A C 1
ATOM 713 O O . LEU A 1 90 ? -21.953 -17.219 -30.438 1 93.81 90 LEU A O 1
ATOM 717 N N . THR A 1 91 ? -23.078 -16.922 -32.344 1 96.31 91 THR A N 1
ATOM 718 C CA . THR A 1 91 ? -23.234 -15.477 -32.125 1 96.31 91 THR A CA 1
ATOM 719 C C . THR A 1 91 ? -24.094 -15.203 -30.891 1 96.31 91 THR A C 1
ATOM 721 O O . THR A 1 91 ? -23.781 -14.32 -30.094 1 96.31 91 THR A O 1
ATOM 724 N N . ILE A 1 92 ? -25.109 -15.945 -30.766 1 96.31 92 ILE A N 1
ATOM 725 C CA . ILE A 1 92 ? -26 -15.766 -29.625 1 96.31 92 ILE A CA 1
ATOM 726 C C . ILE A 1 92 ? -25.234 -16.094 -28.328 1 96.31 92 ILE A C 1
ATOM 728 O O . ILE A 1 92 ? -25.406 -15.406 -27.328 1 96.31 92 ILE A O 1
ATOM 732 N N . SER A 1 93 ? -24.469 -17.078 -28.328 1 95.62 93 SER A N 1
ATOM 733 C CA . SER A 1 93 ? -23.672 -17.438 -27.156 1 95.62 93 SER A CA 1
ATOM 734 C C . SER A 1 93 ? -22.719 -16.312 -26.781 1 95.62 93 SER A C 1
ATOM 736 O O . SER A 1 93 ? -22.594 -15.977 -25.594 1 95.62 93 SER A O 1
ATOM 738 N N . ASN A 1 94 ? -22.062 -15.75 -27.766 1 96.38 94 ASN A N 1
ATOM 739 C CA . ASN A 1 94 ? -21.172 -14.617 -27.547 1 96.38 94 ASN A CA 1
ATOM 740 C C . ASN A 1 94 ? -21.922 -13.438 -26.938 1 96.38 94 ASN A C 1
ATOM 742 O O . ASN A 1 94 ? -21.438 -12.82 -25.984 1 96.38 94 ASN A O 1
ATOM 746 N N . TYR A 1 95 ? -23.031 -13.25 -27.438 1 96.81 95 TYR A N 1
ATOM 747 C CA . TYR A 1 95 ? -23.844 -12.133 -26.969 1 96.81 95 TYR A CA 1
ATOM 748 C C . TYR A 1 95 ? -24.312 -12.367 -25.531 1 96.81 95 TYR A C 1
ATOM 750 O O . TYR A 1 95 ? -24.375 -11.43 -24.734 1 96.81 95 TYR A O 1
ATOM 758 N N . LEU A 1 96 ? -24.688 -13.555 -25.312 1 96.81 96 LEU A N 1
ATOM 759 C CA . LEU A 1 96 ? -25.156 -13.859 -23.969 1 96.81 96 LEU A CA 1
ATOM 760 C C . LEU A 1 96 ? -24.062 -13.555 -22.938 1 96.81 96 LEU A C 1
ATOM 762 O O . LEU A 1 96 ? -24.359 -13.039 -21.859 1 96.81 96 LEU A O 1
ATOM 766 N N . TYR A 1 97 ? -22.891 -13.867 -23.219 1 97 97 TYR A N 1
ATOM 767 C CA . TYR A 1 97 ? -21.781 -13.539 -22.328 1 97 97 TYR A CA 1
ATOM 768 C C . TYR A 1 97 ? -21.672 -12.031 -22.141 1 97 97 TYR A C 1
ATOM 770 O O . TYR A 1 97 ? -21.625 -11.547 -21 1 97 97 TYR A O 1
ATOM 778 N N . VAL A 1 98 ? -21.656 -11.25 -23.234 1 97.38 98 VAL A N 1
ATOM 779 C CA . VAL A 1 98 ? -21.391 -9.82 -23.203 1 97.38 98 VAL A CA 1
ATOM 780 C C . VAL A 1 98 ? -22.547 -9.086 -22.516 1 97.38 98 VAL A C 1
ATOM 782 O O . VAL A 1 98 ? -22.328 -8.273 -21.609 1 97.38 98 VAL A O 1
ATOM 785 N N . VAL A 1 99 ? -23.719 -9.469 -22.906 1 96.44 99 VAL A N 1
ATOM 786 C CA . VAL A 1 99 ? -24.891 -8.75 -22.422 1 96.44 99 VAL A CA 1
ATOM 787 C C . VAL A 1 99 ? -25.125 -9.062 -20.938 1 96.44 99 VAL A C 1
ATOM 789 O O . VAL A 1 99 ? -25.453 -8.172 -20.156 1 96.44 99 VAL A O 1
ATOM 792 N N . THR A 1 100 ? -24.938 -10.328 -20.609 1 96.88 100 THR A N 1
ATOM 793 C CA . THR A 1 100 ? -25.094 -10.688 -19.203 1 96.88 100 THR A CA 1
ATOM 794 C C . THR A 1 100 ? -24.078 -9.961 -18.344 1 96.88 100 THR A C 1
ATOM 796 O O . THR A 1 100 ? -24.422 -9.383 -17.312 1 96.88 100 THR A O 1
ATOM 799 N N . THR A 1 101 ? -22.828 -9.992 -18.719 1 95.94 101 THR A N 1
ATOM 800 C CA . THR A 1 101 ? -21.781 -9.344 -17.938 1 95.94 101 THR A CA 1
ATOM 801 C C . THR A 1 101 ? -22 -7.836 -17.875 1 95.94 101 THR A C 1
ATOM 803 O O . THR A 1 101 ? -21.859 -7.227 -16.812 1 95.94 101 THR A O 1
ATOM 806 N N . LEU A 1 102 ? -22.375 -7.266 -18.984 1 95.12 102 LEU A N 1
ATOM 807 C CA . LEU A 1 102 ? -22.641 -5.832 -19.031 1 95.12 102 LEU A CA 1
ATOM 808 C C . LEU A 1 102 ? -23.797 -5.453 -18.094 1 95.12 102 LEU A C 1
ATOM 810 O O . LEU A 1 102 ? -23.703 -4.473 -17.359 1 95.12 102 LEU A O 1
ATOM 814 N N . ALA A 1 103 ? -24.828 -6.184 -18.188 1 95.12 103 ALA A N 1
ATOM 815 C CA . ALA A 1 103 ? -26 -5.922 -17.344 1 95.12 103 ALA A CA 1
ATOM 816 C C . ALA A 1 103 ? -25.641 -5.988 -15.867 1 95.12 103 ALA A C 1
ATOM 818 O O . ALA A 1 103 ? -26.062 -5.137 -15.078 1 95.12 103 ALA A O 1
ATOM 819 N N . LEU A 1 104 ? -24.875 -6.91 -15.539 1 93.56 104 LEU A N 1
ATOM 820 C CA . LEU A 1 104 ? -24.453 -7.062 -14.156 1 93.56 104 LEU A CA 1
ATOM 821 C C . LEU A 1 104 ? -23.531 -5.922 -13.742 1 93.56 104 LEU A C 1
ATOM 823 O O . LEU A 1 104 ? -23.609 -5.43 -12.609 1 93.56 104 LEU A O 1
ATOM 827 N N . ALA A 1 105 ? -22.672 -5.551 -14.609 1 90.19 105 ALA A N 1
ATOM 828 C CA . ALA A 1 105 ? -21.734 -4.465 -14.328 1 90.19 105 ALA A CA 1
ATOM 829 C C . ALA A 1 105 ? -22.484 -3.156 -14.07 1 90.19 105 ALA A C 1
ATOM 831 O O . ALA A 1 105 ? -22.094 -2.371 -13.203 1 90.19 105 ALA A O 1
ATOM 832 N N . ILE A 1 106 ? -23.484 -2.916 -14.812 1 89.81 106 ILE A N 1
ATOM 833 C CA . ILE A 1 106 ? -24.281 -1.707 -14.664 1 89.81 106 ILE A CA 1
ATOM 834 C C . ILE A 1 106 ? -25.078 -1.775 -13.359 1 89.81 106 ILE A C 1
ATOM 836 O O . ILE A 1 106 ? -25.172 -0.789 -12.625 1 89.81 106 ILE A O 1
ATOM 840 N N . LEU A 1 107 ? -25.594 -2.898 -13.062 1 88.62 107 LEU A N 1
ATOM 841 C CA . LEU A 1 107 ? -26.391 -3.1 -11.867 1 88.62 107 LEU A CA 1
ATOM 842 C C . LEU A 1 107 ? -25.547 -2.934 -10.609 1 88.62 107 LEU A C 1
ATOM 844 O O . LEU A 1 107 ? -26.016 -2.381 -9.609 1 88.62 107 LEU A O 1
ATOM 848 N N . PHE A 1 108 ? -24.344 -3.387 -10.68 1 82.44 108 PHE A N 1
ATOM 849 C CA . PHE A 1 108 ? -23.5 -3.381 -9.484 1 82.44 108 PHE A CA 1
ATOM 850 C C . PHE A 1 108 ? -22.5 -2.234 -9.539 1 82.44 108 PHE A C 1
ATOM 852 O O . PHE A 1 108 ? -21.469 -2.281 -8.875 1 82.44 108 PHE A O 1
ATOM 859 N N . ASN A 1 109 ? -22.734 -1.304 -10.289 1 77 109 ASN A N 1
ATOM 860 C CA . ASN A 1 109 ? -21.828 -0.182 -10.508 1 77 109 ASN A CA 1
ATOM 861 C C . ASN A 1 109 ? -21.453 0.509 -9.195 1 77 109 ASN A C 1
ATOM 863 O O . ASN A 1 109 ? -20.297 0.853 -8.977 1 77 109 ASN A O 1
ATOM 867 N N . ARG A 1 110 ? -22.453 0.771 -8.398 1 69.25 110 ARG A N 1
ATOM 868 C CA . ARG A 1 110 ? -22.219 1.431 -7.117 1 69.25 110 ARG A CA 1
ATOM 869 C C . ARG A 1 110 ? -21.266 0.616 -6.25 1 69.25 110 ARG A C 1
ATOM 871 O O . ARG A 1 110 ? -20.375 1.175 -5.594 1 69.25 110 ARG A O 1
ATOM 878 N N . HIS A 1 111 ? -21.422 -0.667 -6.332 1 66.75 111 HIS A N 1
ATOM 879 C CA . HIS A 1 111 ? -20.578 -1.544 -5.531 1 66.75 111 HIS A CA 1
ATOM 880 C C . HIS A 1 111 ? -19.156 -1.595 -6.078 1 66.75 111 HIS A C 1
ATOM 882 O O . HIS A 1 111 ? -18.188 -1.635 -5.312 1 66.75 111 HIS A O 1
ATOM 888 N N . ILE A 1 112 ? -19.094 -1.546 -7.367 1 66.75 112 ILE A N 1
ATOM 889 C CA . ILE A 1 112 ? -17.797 -1.573 -8.023 1 66.75 112 ILE A CA 1
ATOM 890 C C . ILE A 1 112 ? -17.031 -0.293 -7.695 1 66.75 112 ILE A C 1
ATOM 892 O O . ILE A 1 112 ? -15.836 -0.34 -7.367 1 66.75 112 ILE A O 1
ATOM 896 N N . LYS A 1 113 ? -17.781 0.734 -7.668 1 65.69 113 LYS A N 1
ATOM 897 C CA . LYS A 1 113 ? -17.156 2.02 -7.355 1 65.69 113 LYS A CA 1
ATOM 898 C C . LYS A 1 113 ? -16.75 2.09 -5.887 1 65.69 113 LYS A C 1
ATOM 900 O O . LYS A 1 113 ? -15.695 2.637 -5.555 1 65.69 113 LYS A O 1
ATOM 905 N N . ALA A 1 114 ? -17.625 1.51 -5.145 1 61.72 114 ALA A N 1
ATOM 906 C CA . ALA A 1 114 ? -17.328 1.498 -3.713 1 61.72 114 ALA A CA 1
ATOM 907 C C . ALA A 1 114 ? -16.141 0.584 -3.4 1 61.72 114 ALA A C 1
ATOM 909 O O . ALA A 1 114 ? -15.398 0.83 -2.451 1 61.72 114 ALA A O 1
ATOM 910 N N . ALA A 1 115 ? -16.062 -0.375 -4.199 1 57.84 115 ALA A N 1
ATOM 911 C CA . ALA A 1 115 ? -14.977 -1.329 -4.031 1 57.84 115 ALA A CA 1
ATOM 912 C C . ALA A 1 115 ? -13.672 -0.776 -4.602 1 57.84 115 ALA A C 1
ATOM 914 O O . ALA A 1 115 ? -12.641 -1.444 -4.559 1 57.84 115 ALA A O 1
ATOM 915 N N . TYR A 1 116 ? -13.859 0.373 -5.23 1 55.28 116 TYR A N 1
ATOM 916 C CA . TYR A 1 116 ? -12.688 1.046 -5.781 1 55.28 116 TYR A CA 1
ATOM 917 C C . TYR A 1 116 ? -11.57 1.126 -4.746 1 55.28 116 TYR A C 1
ATOM 919 O O . TYR A 1 116 ? -10.469 1.595 -5.047 1 55.28 116 TYR A O 1
ATOM 927 N N . GLN A 1 117 ? -11.773 0.385 -3.613 1 59.66 117 GLN A N 1
ATOM 928 C CA . GLN A 1 117 ? -10.734 0.273 -2.598 1 59.66 117 GLN A CA 1
ATOM 929 C C . GLN A 1 117 ? -9.711 -0.795 -2.973 1 59.66 117 GLN A C 1
ATOM 931 O O . GLN A 1 117 ? -9.109 -1.426 -2.098 1 59.66 117 GLN A O 1
ATOM 936 N N . GLY A 1 118 ? -9.602 -1.034 -4.355 1 63.72 118 GLY A N 1
ATOM 937 C CA . GLY A 1 118 ? -8.508 -1.893 -4.793 1 63.72 118 GLY A CA 1
ATOM 938 C C . GLY A 1 118 ? -8.984 -3.24 -5.309 1 63.72 118 GLY A C 1
ATOM 939 O O . GLY A 1 118 ? -8.211 -3.977 -5.93 1 63.72 118 GLY A O 1
ATOM 940 N N . TYR A 1 119 ? -10.32 -3.555 -5.223 1 72.81 119 TYR A N 1
ATOM 941 C CA . TYR A 1 119 ? -10.789 -4.887 -5.582 1 72.81 119 TYR A CA 1
ATOM 942 C C . TYR A 1 119 ? -11.625 -4.848 -6.859 1 72.81 119 TYR A C 1
ATOM 944 O O . TYR A 1 119 ? -12.398 -5.77 -7.133 1 72.81 119 TYR A O 1
ATOM 952 N N . SER A 1 120 ? -11.508 -3.846 -7.617 1 76 120 SER A N 1
ATOM 953 C CA . SER A 1 120 ? -12.344 -3.641 -8.797 1 76 120 SER A CA 1
ATOM 954 C C . SER A 1 120 ? -12.164 -4.773 -9.805 1 76 120 SER A C 1
ATOM 956 O O . SER A 1 120 ? -13.133 -5.25 -10.391 1 76 120 SER A O 1
ATOM 958 N N . TYR A 1 121 ? -10.984 -5.328 -9.961 1 77.69 121 TYR A N 1
ATOM 959 C CA . TYR A 1 121 ? -10.727 -6.379 -10.938 1 77.69 121 TYR A CA 1
ATOM 960 C C . TYR A 1 121 ? -11.305 -7.711 -10.469 1 77.69 121 TYR A C 1
ATOM 962 O O . TYR A 1 121 ? -11.797 -8.5 -11.281 1 77.69 121 TYR A O 1
ATOM 970 N N . LEU A 1 122 ? -11.219 -7.867 -9.227 1 77.25 122 LEU A N 1
ATOM 971 C CA . LEU A 1 122 ? -11.797 -9.102 -8.703 1 77.25 122 LEU A CA 1
ATOM 972 C C . LEU A 1 122 ? -13.297 -9.148 -8.969 1 77.25 122 LEU A C 1
ATOM 974 O O . LEU A 1 122 ? -13.828 -10.188 -9.383 1 77.25 122 LEU A O 1
ATOM 978 N N . LEU A 1 123 ? -13.922 -8.078 -8.703 1 79.5 123 LEU A N 1
ATOM 979 C CA . LEU A 1 123 ? -15.359 -8.016 -8.938 1 79.5 123 LEU A CA 1
ATOM 980 C C . LEU A 1 123 ? -15.672 -8.125 -10.422 1 79.5 123 LEU A C 1
ATOM 982 O O . LEU A 1 123 ? -16.609 -8.836 -10.812 1 79.5 123 LEU A O 1
ATOM 986 N N . LEU A 1 124 ? -14.945 -7.418 -11.18 1 83.75 124 LEU A N 1
ATOM 987 C CA . LEU A 1 124 ? -15.156 -7.465 -12.625 1 83.75 124 LEU A CA 1
ATOM 988 C C . LEU A 1 124 ? -15 -8.891 -13.148 1 83.75 124 LEU A C 1
ATOM 990 O O . LEU A 1 124 ? -15.797 -9.344 -13.969 1 83.75 124 LEU A O 1
ATOM 994 N N . PHE A 1 125 ? -14.07 -9.617 -12.719 1 85.62 125 PHE A N 1
ATOM 995 C CA . PHE A 1 125 ? -13.82 -10.961 -13.219 1 85.62 125 PHE A CA 1
ATOM 996 C C . PHE A 1 125 ? -14.852 -11.945 -12.68 1 85.62 125 PHE A C 1
ATOM 998 O O . PHE A 1 125 ? -15.188 -12.922 -13.344 1 85.62 125 PHE A O 1
ATOM 1005 N N . ALA A 1 126 ? -15.344 -11.617 -11.5 1 83.88 126 ALA A N 1
ATOM 1006 C CA . ALA A 1 126 ? -16.469 -12.406 -11.008 1 83.88 126 ALA A CA 1
ATOM 1007 C C . ALA A 1 126 ? -17.688 -12.242 -11.914 1 83.88 126 ALA A C 1
ATOM 1009 O O . ALA A 1 126 ? -18.375 -13.219 -12.219 1 83.88 126 ALA A O 1
ATOM 1010 N N . LEU A 1 127 ? -17.906 -11.086 -12.312 1 90.44 127 LEU A N 1
ATOM 1011 C CA . LEU A 1 127 ? -19.016 -10.812 -13.211 1 90.44 127 LEU A CA 1
ATOM 1012 C C . LEU A 1 127 ? -18.812 -11.461 -14.57 1 90.44 127 LEU A C 1
ATOM 1014 O O . LEU A 1 127 ? -19.75 -12 -15.164 1 90.44 127 LEU A O 1
ATOM 1018 N N . CYS A 1 128 ? -17.562 -11.391 -15.055 1 93.62 128 CYS A N 1
ATOM 1019 C CA . CYS A 1 128 ? -17.234 -12.078 -16.297 1 93.62 128 CYS A CA 1
ATOM 1020 C C . CYS A 1 128 ? -17.438 -13.586 -16.156 1 93.62 128 CYS A C 1
ATOM 1022 O O . CYS A 1 128 ? -17.812 -14.258 -17.125 1 93.62 128 CYS A O 1
ATOM 1024 N N . GLY A 1 129 ? -17.141 -14.055 -14.945 1 93.5 129 GLY A N 1
ATOM 1025 C CA . GLY A 1 129 ? -17.391 -15.461 -14.688 1 93.5 129 GLY A CA 1
ATOM 1026 C C . GLY A 1 129 ? -18.844 -15.859 -14.875 1 93.5 129 GLY A C 1
ATOM 1027 O O . GLY A 1 129 ? -19.141 -16.859 -15.531 1 93.5 129 GLY A O 1
ATOM 1028 N N . ILE A 1 130 ? -19.688 -15.07 -14.367 1 94 130 ILE A N 1
ATOM 1029 C CA . ILE A 1 130 ? -21.125 -15.336 -14.5 1 94 130 ILE A CA 1
ATOM 1030 C C . ILE A 1 130 ? -21.516 -15.266 -15.977 1 94 130 ILE A C 1
ATOM 1032 O O . ILE A 1 130 ? -22.25 -16.125 -16.469 1 94 130 ILE A O 1
ATOM 1036 N N . GLY A 1 131 ? -21.094 -14.266 -16.594 1 95.94 131 GLY A N 1
ATOM 1037 C CA . GLY A 1 131 ? -21.359 -14.141 -18.016 1 95.94 131 GLY A CA 1
ATOM 1038 C C . GLY A 1 131 ? -20.844 -15.312 -18.828 1 95.94 131 GLY A C 1
ATOM 1039 O O . GLY A 1 131 ? -21.531 -15.805 -19.719 1 95.94 131 GLY A O 1
ATOM 1040 N N . SER A 1 132 ? -19.641 -15.703 -18.516 1 96 132 SER A N 1
ATOM 1041 C CA . SER A 1 132 ? -19.047 -16.828 -19.219 1 96 132 SER A CA 1
ATOM 1042 C C . SER A 1 132 ? -19.844 -18.109 -19.016 1 96 132 SER A C 1
ATOM 1044 O O . SER A 1 132 ? -19.969 -18.922 -19.922 1 96 132 SER A O 1
ATOM 1046 N N . ILE A 1 133 ? -20.344 -18.266 -17.844 1 96 133 ILE A N 1
ATOM 1047 C CA . ILE A 1 133 ? -21.156 -19.438 -17.531 1 96 133 ILE A CA 1
ATOM 1048 C C . ILE A 1 133 ? -22.422 -19.438 -18.375 1 96 133 ILE A C 1
ATOM 1050 O O . ILE A 1 133 ? -22.797 -20.453 -18.953 1 96 133 ILE A O 1
ATOM 1054 N N . THR A 1 134 ? -23.031 -18.297 -18.453 1 96.12 134 THR A N 1
ATOM 1055 C CA . THR A 1 134 ? -24.266 -18.172 -19.234 1 96.12 134 THR A CA 1
ATOM 1056 C C . THR A 1 134 ? -24.016 -18.469 -20.703 1 96.12 134 THR A C 1
ATOM 1058 O O . THR A 1 134 ? -24.766 -19.234 -21.328 1 96.12 134 THR A O 1
ATOM 1061 N N . GLY A 1 135 ? -23.047 -17.859 -21.266 1 95.31 135 GLY A N 1
ATOM 1062 C CA . GLY A 1 135 ? -22.688 -18.109 -22.641 1 95.31 135 GLY A CA 1
ATOM 1063 C C . GLY A 1 135 ? -22.297 -19.547 -22.906 1 95.31 135 GLY A C 1
ATOM 1064 O O . GLY A 1 135 ? -22.688 -20.141 -23.922 1 95.31 135 GLY A O 1
ATOM 1065 N N . ALA A 1 136 ? -21.547 -20.125 -22 1 95.12 136 ALA A N 1
ATOM 1066 C CA . ALA A 1 136 ? -21.047 -21.484 -22.156 1 95.12 136 ALA A CA 1
ATOM 1067 C C . ALA A 1 136 ? -22.188 -22.5 -22.047 1 95.12 136 ALA A C 1
ATOM 1069 O O . ALA A 1 136 ? -22.188 -23.516 -22.75 1 95.12 136 ALA A O 1
ATOM 1070 N N . LEU A 1 137 ? -23.094 -22.25 -21.141 1 95.56 137 LEU A N 1
ATOM 1071 C CA . LEU A 1 137 ? -24.234 -23.141 -21.016 1 95.56 137 LEU A CA 1
ATOM 1072 C C . LEU A 1 137 ? -25.031 -23.219 -22.312 1 95.56 137 LEU A C 1
ATOM 1074 O O . LEU A 1 137 ? -25.422 -24.297 -22.75 1 95.56 137 LEU A O 1
ATOM 1078 N N . PHE A 1 138 ? -25.234 -22.078 -22.922 1 95.94 138 PHE A N 1
ATOM 1079 C CA . PHE A 1 138 ? -25.953 -22.016 -24.188 1 95.94 138 PHE A CA 1
ATOM 1080 C C . PHE A 1 138 ? -25.172 -22.734 -25.281 1 95.94 138 PHE A C 1
ATOM 1082 O O . PHE A 1 138 ? -25.719 -23.547 -26.016 1 95.94 138 PHE A O 1
ATOM 1089 N N . ALA A 1 139 ? -23.953 -22.469 -25.422 1 93.62 139 ALA A N 1
ATOM 1090 C CA . ALA A 1 139 ? -23.109 -23.047 -26.469 1 93.62 139 ALA A CA 1
ATOM 1091 C C . ALA A 1 139 ? -23.016 -24.562 -26.312 1 93.62 139 ALA A C 1
ATOM 1093 O O . ALA A 1 139 ? -23.172 -25.297 -27.281 1 93.62 139 ALA A O 1
ATOM 1094 N N . ALA A 1 140 ? -22.734 -25.016 -25.094 1 92.69 140 ALA A N 1
ATOM 1095 C CA . ALA A 1 140 ? -22.531 -26.438 -24.859 1 92.69 140 ALA A CA 1
ATOM 1096 C C . ALA A 1 140 ? -23.828 -27.219 -25.109 1 92.69 140 ALA A C 1
ATOM 1098 O O . ALA A 1 140 ? -23.781 -28.406 -25.438 1 92.69 140 ALA A O 1
ATOM 1099 N N . THR A 1 141 ? -24.969 -26.594 -24.953 1 93 141 THR A N 1
ATOM 1100 C CA . THR A 1 141 ? -26.266 -27.25 -25.156 1 93 141 THR A CA 1
ATOM 1101 C C . THR A 1 141 ? -26.625 -27.297 -26.641 1 93 141 THR A C 1
ATOM 1103 O O . THR A 1 141 ? -27.078 -28.328 -27.156 1 93 141 THR A O 1
ATOM 1106 N N . PHE A 1 142 ? -26.344 -26.266 -27.438 1 93.12 142 PHE A N 1
ATOM 1107 C CA . PHE A 1 142 ? -26.953 -26.125 -28.75 1 93.12 142 PHE A CA 1
ATOM 1108 C C . PHE A 1 142 ? -25.938 -26.375 -29.859 1 93.12 142 PHE A C 1
ATOM 1110 O O . PHE A 1 142 ? -26.297 -26.797 -30.969 1 93.12 142 PHE A O 1
ATOM 1117 N N . VAL A 1 143 ? -24.703 -26.062 -29.609 1 90.06 143 VAL A N 1
ATOM 1118 C CA . VAL A 1 143 ? -23.703 -26.156 -30.672 1 90.06 143 VAL A CA 1
ATOM 1119 C C . VAL A 1 143 ? -23.562 -27.609 -31.094 1 90.06 143 VAL A C 1
ATOM 1121 O O . VAL A 1 143 ? -23.5 -27.922 -32.281 1 90.06 143 VAL A O 1
ATOM 1124 N N . PRO A 1 144 ? -23.469 -28.547 -30.094 1 87.75 144 PRO A N 1
ATOM 1125 C CA . PRO A 1 144 ? -23.266 -29.938 -30.484 1 87.75 144 PRO A CA 1
ATOM 1126 C C . PRO A 1 144 ? -24.453 -30.516 -31.25 1 87.75 144 PRO A C 1
ATOM 1128 O O . PRO A 1 144 ? -24.344 -31.594 -31.844 1 87.75 144 PRO A O 1
ATOM 1131 N N . MET A 1 145 ? -25.547 -29.875 -31.297 1 87.81 145 MET A N 1
ATOM 1132 C CA . MET A 1 145 ? -26.719 -30.328 -32.062 1 87.81 145 MET A CA 1
ATOM 1133 C C . MET A 1 145 ? -26.5 -30.203 -33.562 1 87.81 145 MET A C 1
ATOM 1135 O O . MET A 1 145 ? -27.25 -30.75 -34.344 1 87.81 145 MET A O 1
ATOM 1139 N N . PHE A 1 146 ? -25.438 -29.516 -33.844 1 87.25 146 PHE A N 1
ATOM 1140 C CA . PHE A 1 146 ? -25.062 -29.328 -35.219 1 87.25 146 PHE A CA 1
ATOM 1141 C C . PHE A 1 146 ? -23.797 -30.109 -35.562 1 87.25 146 PHE A C 1
ATOM 1143 O O . PHE A 1 146 ? -23.047 -30.5 -34.656 1 87.25 146 PHE A O 1
ATOM 1150 N N . ASN A 1 147 ? -23.703 -30.531 -36.812 1 79.38 147 ASN A N 1
ATOM 1151 C CA . ASN A 1 147 ? -22.5 -31.234 -37.219 1 79.38 147 ASN A CA 1
ATOM 1152 C C . ASN A 1 147 ? -21.297 -30.297 -37.25 1 79.38 147 ASN A C 1
ATOM 1154 O O . ASN A 1 147 ? -21.109 -29.531 -38.219 1 79.38 147 ASN A O 1
ATOM 1158 N N . THR A 1 148 ? -20.625 -30.203 -36.094 1 77.44 148 THR A N 1
ATOM 1159 C CA . THR A 1 148 ? -19.469 -29.328 -36 1 77.44 148 THR A CA 1
ATOM 1160 C C . THR A 1 148 ? -18.188 -30.125 -35.875 1 77.44 148 THR A C 1
ATOM 1162 O O . THR A 1 148 ? -18.203 -31.281 -35.438 1 77.44 148 THR A O 1
ATOM 1165 N N . LYS A 1 149 ? -17.109 -29.562 -36.438 1 74.12 149 LYS A N 1
ATOM 1166 C CA . LYS A 1 149 ? -15.773 -30.172 -36.375 1 74.12 149 LYS A CA 1
ATOM 1167 C C . LYS A 1 149 ? -15.109 -29.875 -35.031 1 74.12 149 LYS A C 1
ATOM 1169 O O . LYS A 1 149 ? -14.062 -30.438 -34.719 1 74.12 149 LYS A O 1
ATOM 1174 N N . PHE A 1 150 ? -15.734 -28.891 -34.469 1 75.25 150 PHE A N 1
ATOM 1175 C CA . PHE A 1 150 ? -15.18 -28.516 -33.156 1 75.25 150 PHE A CA 1
ATOM 1176 C C . PHE A 1 150 ? -16.188 -28.75 -32.062 1 75.25 150 PHE A C 1
ATOM 1178 O O . PHE A 1 150 ? -17.375 -28.969 -32.312 1 75.25 150 PHE A O 1
ATOM 1185 N N . MET A 1 151 ? -15.867 -29.078 -30.812 1 77.5 151 MET A N 1
ATOM 1186 C CA . MET A 1 151 ? -16.672 -29.344 -29.625 1 77.5 151 MET A CA 1
ATOM 1187 C C . MET A 1 151 ? -17.281 -30.75 -29.672 1 77.5 151 MET A C 1
ATOM 1189 O O . MET A 1 151 ? -18.5 -30.906 -29.734 1 77.5 151 MET A O 1
ATOM 1193 N N . ILE A 1 152 ? -16.516 -31.719 -29.766 1 76.62 152 ILE A N 1
ATOM 1194 C CA . ILE A 1 152 ? -16.938 -33.125 -29.906 1 76.62 152 ILE A CA 1
ATOM 1195 C C . ILE A 1 152 ? -16.828 -33.844 -28.562 1 76.62 152 ILE A C 1
ATOM 1197 O O . ILE A 1 152 ? -17.219 -35 -28.438 1 76.62 152 ILE A O 1
ATOM 1201 N N . GLY A 1 153 ? -16.5 -33.188 -27.578 1 79.56 153 GLY A N 1
ATOM 1202 C CA . GLY A 1 153 ? -16.312 -33.781 -26.266 1 79.56 153 GLY A CA 1
ATOM 1203 C C . GLY A 1 153 ? -17.578 -33.875 -25.453 1 79.56 153 GLY A C 1
ATOM 1204 O O . GLY A 1 153 ? -18.688 -33.719 -25.984 1 79.56 153 GLY A O 1
ATOM 1205 N N . SER A 1 154 ? -17.469 -34.375 -24.203 1 87.12 154 SER A N 1
ATOM 1206 C CA . SER A 1 154 ? -18.594 -34.438 -23.281 1 87.12 154 SER A CA 1
ATOM 1207 C C . SER A 1 154 ? -19.125 -33.031 -22.953 1 87.12 154 SER A C 1
ATOM 1209 O O . SER A 1 154 ? -18.422 -32.031 -23.141 1 87.12 154 SER A O 1
ATOM 1211 N N . PHE A 1 155 ? -20.391 -32.938 -22.531 1 90.75 155 PHE A N 1
ATOM 1212 C CA . PHE A 1 155 ? -21.031 -31.672 -22.188 1 90.75 155 PHE A CA 1
ATOM 1213 C C . PHE A 1 155 ? -20.172 -30.875 -21.219 1 90.75 155 PHE A C 1
ATOM 1215 O O . PHE A 1 155 ? -19.875 -29.688 -21.453 1 90.75 155 PHE A O 1
ATOM 1222 N N . TRP A 1 156 ? -19.719 -31.5 -20.203 1 89.62 156 TRP A N 1
ATOM 1223 C CA . TRP A 1 156 ? -19.016 -30.797 -19.141 1 89.62 156 TRP A CA 1
ATOM 1224 C C . TRP A 1 156 ? -17.625 -30.391 -19.578 1 89.62 156 TRP A C 1
ATOM 1226 O O . TRP A 1 156 ? -17.109 -29.344 -19.156 1 89.62 156 TRP A O 1
ATOM 1236 N N . ALA A 1 157 ? -17 -31.172 -20.359 1 86.69 157 ALA A N 1
ATOM 1237 C CA . ALA A 1 157 ? -15.688 -30.812 -20.891 1 86.69 157 ALA A CA 1
ATOM 1238 C C . ALA A 1 157 ? -15.766 -29.594 -21.812 1 86.69 157 ALA A C 1
ATOM 1240 O O . ALA A 1 157 ? -14.961 -28.672 -21.703 1 86.69 157 ALA A O 1
ATOM 1241 N N . GLU A 1 158 ? -16.812 -29.656 -22.641 1 87.88 158 GLU A N 1
ATOM 1242 C CA . GLU A 1 158 ? -16.984 -28.531 -23.562 1 87.88 158 GLU A CA 1
ATOM 1243 C C . GLU A 1 158 ? -17.422 -27.266 -22.812 1 87.88 158 GLU A C 1
ATOM 1245 O O . GLU A 1 158 ? -17 -26.172 -23.156 1 87.88 158 GLU A O 1
ATOM 1250 N N . PHE A 1 159 ? -18.266 -27.484 -21.875 1 92.56 159 PHE A N 1
ATOM 1251 C CA . PHE A 1 159 ? -18.703 -26.391 -21.016 1 92.56 159 PHE A CA 1
ATOM 1252 C C . PHE A 1 159 ? -17.531 -25.734 -20.328 1 92.56 159 PHE A C 1
ATOM 1254 O O . PHE A 1 159 ? -17.375 -24.516 -20.375 1 92.56 159 PHE A O 1
ATOM 1261 N N . GLY A 1 160 ? -16.672 -26.531 -19.656 1 90.56 160 GLY A N 1
ATOM 1262 C CA . GLY A 1 160 ? -15.5 -26.016 -18.969 1 90.56 160 GLY A CA 1
ATOM 1263 C C . GLY A 1 160 ? -14.516 -25.328 -19.891 1 90.56 160 GLY A C 1
ATOM 1264 O O . GLY A 1 160 ? -13.938 -24.312 -19.547 1 90.56 160 GLY A O 1
ATOM 1265 N N . TYR A 1 161 ? -14.414 -25.922 -21 1 89.56 161 TYR A N 1
ATOM 1266 C CA . TYR A 1 161 ? -13.5 -25.359 -21.984 1 89.56 161 TYR A CA 1
ATOM 1267 C C . TYR A 1 161 ? -13.953 -23.984 -22.438 1 89.56 161 TYR A C 1
ATOM 1269 O O . TYR A 1 161 ? -13.148 -23.047 -22.516 1 89.56 161 TYR A O 1
ATOM 1277 N N . TRP A 1 162 ? -15.195 -23.844 -22.672 1 92.12 162 TRP A N 1
ATOM 1278 C CA . TRP A 1 162 ? -15.766 -22.578 -23.125 1 92.12 162 TRP A CA 1
ATOM 1279 C C . TRP A 1 162 ? -15.672 -21.516 -22.031 1 92.12 162 TRP A C 1
ATOM 1281 O O . TRP A 1 162 ? -15.234 -20.391 -22.281 1 92.12 162 TRP A O 1
ATOM 1291 N N . VAL A 1 163 ? -16.016 -21.891 -20.859 1 93.75 163 VAL A N 1
ATOM 1292 C CA . VAL A 1 163 ? -16.016 -20.969 -19.734 1 93.75 163 VAL A CA 1
ATOM 1293 C C . VAL A 1 163 ? -14.609 -20.422 -19.516 1 93.75 163 VAL A C 1
ATOM 1295 O O . VAL A 1 163 ? -14.414 -19.203 -19.406 1 93.75 163 VAL A O 1
ATOM 1298 N N . THR A 1 164 ? -13.648 -21.281 -19.453 1 91.5 164 THR A N 1
ATOM 1299 C CA . THR A 1 164 ? -12.281 -20.875 -19.141 1 91.5 164 THR A CA 1
ATOM 1300 C C . THR A 1 164 ? -11.68 -20.062 -20.281 1 91.5 164 THR A C 1
ATOM 1302 O O . THR A 1 164 ? -10.867 -19.172 -20.062 1 91.5 164 THR A O 1
ATOM 1305 N N . SER A 1 165 ? -12.102 -20.375 -21.484 1 90.5 165 SER A N 1
ATOM 1306 C CA . SER A 1 165 ? -11.633 -19.609 -22.641 1 90.5 165 SER A CA 1
ATOM 1307 C C . SER A 1 165 ? -12.117 -18.156 -22.578 1 90.5 165 SER A C 1
ATOM 1309 O O . SER A 1 165 ? -11.344 -17.219 -22.797 1 90.5 165 SER A O 1
ATOM 1311 N N . GLU A 1 166 ? -13.336 -18.031 -22.281 1 93.38 166 GLU A N 1
ATOM 1312 C CA . GLU A 1 166 ? -13.922 -16.703 -22.203 1 93.38 166 GLU A CA 1
ATOM 1313 C C . GLU A 1 166 ? -13.281 -15.891 -21.078 1 93.38 166 GLU A C 1
ATOM 1315 O O . GLU A 1 166 ? -12.969 -14.719 -21.25 1 93.38 166 GLU A O 1
ATOM 1320 N N . LEU A 1 167 ? -13.141 -16.516 -20.016 1 92.31 167 LEU A N 1
ATOM 1321 C CA . LEU A 1 167 ? -12.586 -15.828 -18.859 1 92.31 167 LEU A CA 1
ATOM 1322 C C . LEU A 1 167 ? -11.125 -15.445 -19.094 1 92.31 167 LEU A C 1
ATOM 1324 O O . LEU A 1 167 ? -10.688 -14.367 -18.672 1 92.31 167 LEU A O 1
ATOM 1328 N N . GLN A 1 168 ? -10.469 -16.312 -19.656 1 90.81 168 GLN A N 1
ATOM 1329 C CA . GLN A 1 168 ? -9.078 -16.031 -19.969 1 90.81 168 GLN A CA 1
ATOM 1330 C C . GLN A 1 168 ? -8.953 -14.805 -20.875 1 90.81 168 GLN A C 1
ATOM 1332 O O . GLN A 1 168 ? -8.125 -13.93 -20.641 1 90.81 168 GLN A O 1
ATOM 1337 N N . ASN A 1 169 ? -9.742 -14.773 -21.891 1 92.62 169 ASN A N 1
ATOM 1338 C CA . ASN A 1 169 ? -9.703 -13.641 -22.812 1 92.62 169 ASN A CA 1
ATOM 1339 C C . ASN A 1 169 ? -10.109 -12.344 -22.125 1 92.62 169 ASN A C 1
ATOM 1341 O O . ASN A 1 169 ? -9.562 -11.281 -22.422 1 92.62 169 ASN A O 1
ATOM 1345 N N . ALA A 1 170 ? -11.047 -12.461 -21.266 1 93.19 170 ALA A N 1
ATOM 1346 C CA . ALA A 1 170 ? -11.461 -11.289 -20.5 1 93.19 170 ALA A CA 1
ATOM 1347 C C . ALA A 1 170 ? -10.305 -10.734 -19.672 1 93.19 170 ALA A C 1
ATOM 1349 O O . ALA A 1 170 ? -10.055 -9.531 -19.688 1 93.19 170 ALA A O 1
ATOM 1350 N N . LEU A 1 171 ? -9.648 -11.523 -19.094 1 88.38 171 LEU A N 1
ATOM 1351 C CA . LEU A 1 171 ? -8.555 -11.125 -18.219 1 88.38 171 LEU A CA 1
ATOM 1352 C C . LEU A 1 171 ? -7.398 -10.539 -19.016 1 88.38 171 LEU A C 1
ATOM 1354 O O . LEU A 1 171 ? -6.703 -9.641 -18.547 1 88.38 171 LEU A O 1
ATOM 1358 N N . LEU A 1 172 ? -7.211 -11.094 -20.172 1 89.31 172 LEU A N 1
ATOM 1359 C CA . LEU A 1 172 ? -6.098 -10.664 -21.016 1 89.31 172 LEU A CA 1
ATOM 1360 C C . LEU A 1 172 ? -6.367 -9.289 -21.609 1 89.31 172 LEU A C 1
ATOM 1362 O O . LEU A 1 172 ? -5.441 -8.492 -21.797 1 89.31 172 LEU A O 1
ATOM 1366 N N . LEU A 1 173 ? -7.602 -8.984 -21.781 1 93 173 LEU A N 1
ATOM 1367 C CA . LEU A 1 173 ? -7.852 -7.824 -22.625 1 93 173 LEU A CA 1
ATOM 1368 C C . LEU A 1 173 ? -8.547 -6.715 -21.844 1 93 173 LEU A C 1
ATOM 1370 O O . LEU A 1 173 ? -8.234 -5.535 -22.016 1 93 173 LEU A O 1
ATOM 1374 N N . LEU A 1 174 ? -9.383 -7.047 -20.969 1 92.62 174 LEU A N 1
ATOM 1375 C CA . LEU A 1 174 ? -10.219 -6.047 -20.312 1 92.62 174 LEU A CA 1
ATOM 1376 C C . LEU A 1 174 ? -9.359 -5.086 -19.484 1 92.62 174 LEU A C 1
ATOM 1378 O O . LEU A 1 174 ? -9.547 -3.869 -19.562 1 92.62 174 LEU A O 1
ATOM 1382 N N . PRO A 1 175 ? -8.406 -5.637 -18.703 1 89.69 175 PRO A N 1
ATOM 1383 C CA . PRO A 1 175 ? -7.598 -4.699 -17.922 1 89.69 175 PRO A CA 1
ATOM 1384 C C . PRO A 1 175 ? -6.852 -3.693 -18.797 1 89.69 175 PRO A C 1
ATOM 1386 O O . PRO A 1 175 ? -6.668 -2.541 -18.391 1 89.69 175 PRO A O 1
ATOM 1389 N N . ILE A 1 176 ? -6.477 -4.09 -19.938 1 90.62 176 ILE A N 1
ATOM 1390 C CA . ILE A 1 176 ? -5.773 -3.197 -20.844 1 90.62 176 ILE A CA 1
ATOM 1391 C C . ILE A 1 176 ? -6.727 -2.117 -21.359 1 90.62 176 ILE A C 1
ATOM 1393 O O . ILE A 1 176 ? -6.402 -0.928 -21.312 1 90.62 176 ILE A O 1
ATOM 1397 N N . ILE A 1 177 ? -7.863 -2.48 -21.719 1 91.31 177 ILE A N 1
ATOM 1398 C CA . ILE A 1 177 ? -8.844 -1.569 -22.297 1 91.31 177 ILE A CA 1
ATOM 1399 C C . ILE A 1 177 ? -9.32 -0.58 -21.234 1 91.31 177 ILE A C 1
ATOM 1401 O O . ILE A 1 177 ? -9.461 0.614 -21.516 1 91.31 177 ILE A O 1
ATOM 1405 N N . LEU A 1 178 ? -9.492 -1.016 -20.031 1 87.94 178 LEU A N 1
ATOM 1406 C CA . LEU A 1 178 ? -10.062 -0.196 -18.969 1 87.94 178 LEU A CA 1
ATOM 1407 C C . LEU A 1 178 ? -9.016 0.77 -18.422 1 87.94 178 LEU A C 1
ATOM 1409 O O . LEU A 1 178 ? -9.367 1.787 -17.812 1 87.94 178 LEU A O 1
ATOM 1413 N N . ASN A 1 179 ? -7.734 0.453 -18.578 1 84.5 179 ASN A N 1
ATOM 1414 C CA . ASN A 1 179 ? -6.695 1.303 -18 1 84.5 179 ASN A CA 1
ATOM 1415 C C . ASN A 1 179 ? -6.051 2.193 -19.062 1 84.5 179 ASN A C 1
ATOM 1417 O O . ASN A 1 179 ? -5.133 2.959 -18.766 1 84.5 179 ASN A O 1
ATOM 1421 N N . ILE A 1 180 ? -6.508 2.15 -20.188 1 82.19 180 ILE A N 1
ATOM 1422 C CA . ILE A 1 180 ? -5.957 3 -21.25 1 82.19 180 ILE A CA 1
ATOM 1423 C C . ILE A 1 180 ? -6.168 4.469 -20.875 1 82.19 180 ILE A C 1
ATOM 1425 O O . ILE A 1 180 ? -7.293 4.887 -20.594 1 82.19 180 ILE A O 1
ATOM 1429 N N . PRO A 1 181 ? -5.055 5.148 -20.625 1 76.5 181 PRO A N 1
ATOM 1430 C CA . PRO A 1 181 ? -5.219 6.562 -20.281 1 76.5 181 PRO A CA 1
ATOM 1431 C C . PRO A 1 181 ? -5.836 7.379 -21.422 1 76.5 181 PRO A C 1
ATOM 1433 O O . PRO A 1 181 ? -5.738 6.996 -22.578 1 76.5 181 PRO A O 1
ATOM 1436 N N . PRO A 1 182 ? -6.512 8.414 -20.906 1 70.19 182 PRO A N 1
ATOM 1437 C CA . PRO A 1 182 ? -6.996 9.32 -21.953 1 70.19 182 PRO A CA 1
ATOM 1438 C C . PRO A 1 182 ? -5.863 9.93 -22.781 1 70.19 182 PRO A C 1
ATOM 1440 O O . PRO A 1 182 ? -4.746 10.086 -22.281 1 70.19 182 PRO A O 1
ATOM 1443 N N . TYR A 1 183 ? -6.195 10.016 -24.094 1 62.97 183 TYR A N 1
ATOM 1444 C CA . TYR A 1 183 ? -5.23 10.5 -25.078 1 62.97 183 TYR A CA 1
ATOM 1445 C C . TYR A 1 183 ? -4.512 11.742 -24.562 1 62.97 183 TYR A C 1
ATOM 1447 O O . TYR A 1 183 ? -3.301 11.883 -24.75 1 62.97 183 TYR A O 1
ATOM 1455 N N . LEU A 1 184 ? -5.207 12.609 -23.922 1 55.97 184 LEU A N 1
ATOM 1456 C CA . LEU A 1 184 ? -4.645 13.875 -23.469 1 55.97 184 LEU A CA 1
ATOM 1457 C C . LEU A 1 184 ? -3.564 13.656 -22.422 1 55.97 184 LEU A C 1
ATOM 1459 O O . LEU A 1 184 ? -2.545 14.352 -22.422 1 55.97 184 LEU A O 1
ATOM 1463 N N . LYS A 1 185 ? -3.758 12.789 -21.641 1 65.5 185 LYS A N 1
ATOM 1464 C CA . LYS A 1 185 ? -2.768 12.516 -20.609 1 65.5 185 LYS A CA 1
ATOM 1465 C C . LYS A 1 185 ? -1.512 11.883 -21.203 1 65.5 185 LYS A C 1
ATOM 1467 O O . LYS A 1 185 ? -0.398 12.164 -20.75 1 65.5 185 LYS A O 1
ATOM 1472 N N . ILE A 1 186 ? -1.741 11.102 -22.156 1 61.28 186 ILE A N 1
ATOM 1473 C CA . ILE A 1 186 ? -0.614 10.484 -22.844 1 61.28 186 ILE A CA 1
ATOM 1474 C C . ILE A 1 186 ? 0.225 11.555 -23.531 1 61.28 186 ILE A C 1
ATOM 1476 O O . ILE A 1 186 ? 1.457 11.523 -23.469 1 61.28 186 ILE A O 1
ATOM 1480 N N . LYS A 1 187 ? -0.502 12.461 -24.094 1 60.5 187 LYS A N 1
ATOM 1481 C CA . LYS A 1 187 ? 0.174 13.539 -24.797 1 60.5 187 LYS A CA 1
ATOM 1482 C C . LYS A 1 187 ? 0.958 14.43 -23.844 1 60.5 187 LYS A C 1
ATOM 1484 O O . LYS A 1 187 ? 2.088 14.828 -24.125 1 60.5 187 LYS A O 1
ATOM 1489 N N . ASN A 1 188 ? 0.316 14.672 -22.781 1 60.91 188 ASN A N 1
ATOM 1490 C CA . ASN A 1 188 ? 0.979 15.516 -21.781 1 60.91 188 ASN A CA 1
ATOM 1491 C C . ASN A 1 188 ? 2.188 14.812 -21.172 1 60.91 188 ASN A C 1
ATOM 1493 O O . ASN A 1 188 ? 3.195 15.453 -20.875 1 60.91 188 ASN A O 1
ATOM 1497 N N . HIS A 1 189 ? 2.035 13.57 -21.016 1 60.03 189 HIS A N 1
ATOM 1498 C CA . HIS A 1 189 ? 3.148 12.797 -20.484 1 60.03 189 HIS A CA 1
ATOM 1499 C C . HIS A 1 189 ? 4.293 12.711 -21.484 1 60.03 189 HIS A C 1
ATOM 1501 O O . HIS A 1 189 ? 5.465 12.688 -21.094 1 60.03 189 HIS A O 1
ATOM 1507 N N . LEU A 1 190 ? 3.891 12.492 -22.688 1 56.75 190 LEU A N 1
ATOM 1508 C CA . LEU A 1 190 ? 4.906 12.43 -23.734 1 56.75 190 LEU A CA 1
ATOM 1509 C C . LEU A 1 190 ? 5.602 13.773 -23.906 1 56.75 190 LEU A C 1
ATOM 1511 O O . LEU A 1 190 ? 6.785 13.828 -24.25 1 56.75 190 LEU A O 1
ATOM 1515 N N . LYS A 1 191 ? 4.949 14.844 -23.812 1 55.59 191 LYS A N 1
ATOM 1516 C CA . LYS A 1 191 ? 5.559 16.156 -24 1 55.59 191 LYS A CA 1
ATOM 1517 C C . LYS A 1 191 ? 6.379 16.562 -22.781 1 55.59 191 LYS A C 1
ATOM 1519 O O . LYS A 1 191 ? 7.383 17.266 -22.906 1 55.59 191 LYS A O 1
ATOM 1524 N N . GLY A 1 192 ? 5.711 16.531 -21.719 1 51.72 192 GLY A N 1
ATOM 1525 C CA . GLY A 1 192 ? 6.277 17.234 -20.578 1 51.72 192 GLY A CA 1
ATOM 1526 C C . GLY A 1 192 ? 7.449 16.516 -19.953 1 51.72 192 GLY A C 1
ATOM 1527 O O . GLY A 1 192 ? 8.594 16.953 -20.047 1 51.72 192 GLY A O 1
ATOM 1528 N N . ASN A 1 193 ? 7.297 15.961 -18.625 1 51.38 193 ASN A N 1
ATOM 1529 C CA . ASN A 1 193 ? 8.352 15.766 -17.641 1 51.38 193 ASN A CA 1
ATOM 1530 C C . ASN A 1 193 ? 9.211 14.547 -17.969 1 51.38 193 ASN A C 1
ATOM 1532 O O . ASN A 1 193 ? 8.688 13.445 -18.141 1 51.38 193 ASN A O 1
ATOM 1536 N N . ARG A 1 194 ? 10.375 14.852 -18.453 1 54.31 194 ARG A N 1
ATOM 1537 C CA . ARG A 1 194 ? 11.438 13.859 -18.562 1 54.31 194 ARG A CA 1
ATOM 1538 C C . ARG A 1 194 ? 11.406 12.875 -17.406 1 54.31 194 ARG A C 1
ATOM 1540 O O . ARG A 1 194 ? 11.773 13.219 -16.281 1 54.31 194 ARG A O 1
ATOM 1547 N N . ILE A 1 195 ? 10.539 12 -17.469 1 58.78 195 ILE A N 1
ATOM 1548 C CA . ILE A 1 195 ? 10.633 10.984 -16.438 1 58.78 195 ILE A CA 1
ATOM 1549 C C . ILE A 1 195 ? 11.992 10.289 -16.5 1 58.78 195 ILE A C 1
ATOM 1551 O O . ILE A 1 195 ? 12.344 9.703 -17.531 1 58.78 195 ILE A O 1
ATOM 1555 N N . TYR A 1 196 ? 12.922 10.758 -15.688 1 65.12 196 TYR A N 1
ATOM 1556 C CA . TYR A 1 196 ? 14.188 10.062 -15.508 1 65.12 196 TYR A CA 1
ATOM 1557 C C . TYR A 1 196 ? 13.953 8.609 -15.109 1 65.12 196 TYR A C 1
ATOM 1559 O O . TYR A 1 196 ? 13.484 8.336 -14 1 65.12 196 TYR A O 1
ATOM 1567 N N . ILE A 1 197 ? 13.93 7.863 -16.156 1 72.81 197 ILE A N 1
ATOM 1568 C CA . ILE A 1 197 ? 13.828 6.43 -15.906 1 72.81 197 ILE A CA 1
ATOM 1569 C C . ILE A 1 197 ? 15.203 5.863 -15.562 1 72.81 197 ILE A C 1
ATOM 1571 O O . ILE A 1 197 ? 16.156 6.016 -16.344 1 72.81 197 ILE A O 1
ATOM 1575 N N . LYS A 1 198 ? 15.352 5.496 -14.406 1 75.94 198 LYS A N 1
ATOM 1576 C CA . LYS A 1 198 ? 16.578 4.836 -13.961 1 75.94 198 LYS A CA 1
ATOM 1577 C C . LYS A 1 198 ? 16.594 3.371 -14.391 1 75.94 198 LYS A C 1
ATOM 1579 O O . LYS A 1 198 ? 15.539 2.762 -14.586 1 75.94 198 LYS A O 1
ATOM 1584 N N . ALA A 1 199 ? 17.828 2.783 -14.625 1 79 199 ALA A N 1
ATOM 1585 C CA . ALA A 1 199 ? 18.016 1.388 -15.008 1 79 199 ALA A CA 1
ATOM 1586 C C . ALA A 1 199 ? 17.359 0.445 -14.008 1 79 199 ALA A C 1
ATOM 1588 O O . ALA A 1 199 ? 16.797 -0.588 -14.398 1 79 199 ALA A O 1
ATOM 1589 N N . ILE A 1 200 ? 17.312 0.776 -12.82 1 80.44 200 ILE A N 1
ATOM 1590 C CA . ILE A 1 200 ? 16.781 -0.047 -11.742 1 80.44 200 ILE A CA 1
ATOM 1591 C C . ILE A 1 200 ? 15.266 -0.21 -11.922 1 80.44 200 ILE A C 1
ATOM 1593 O O . ILE A 1 200 ? 14.688 -1.2 -11.469 1 80.44 200 ILE A O 1
ATOM 1597 N N . ASP A 1 201 ? 14.719 0.681 -12.672 1 85.06 201 ASP A N 1
ATOM 1598 C CA . ASP A 1 201 ? 13.273 0.633 -12.891 1 85.06 201 ASP A CA 1
ATOM 1599 C C . ASP A 1 201 ? 12.898 -0.483 -13.867 1 85.06 201 ASP A C 1
ATOM 1601 O O . ASP A 1 201 ? 11.742 -0.909 -13.922 1 85.06 201 ASP A O 1
ATOM 1605 N N . PHE A 1 202 ? 13.914 -1.059 -14.539 1 90.88 202 PHE A N 1
ATOM 1606 C CA . PHE A 1 202 ? 13.641 -2.096 -15.531 1 90.88 202 PHE A CA 1
ATOM 1607 C C . PHE A 1 202 ? 13.875 -3.48 -14.938 1 90.88 202 PHE A C 1
ATOM 1609 O O . PHE A 1 202 ? 13.578 -4.492 -15.578 1 90.88 202 PHE A O 1
ATOM 1616 N N . LEU A 1 203 ? 14.305 -3.531 -13.781 1 87.94 203 LEU A N 1
ATOM 1617 C CA . LEU A 1 203 ? 14.695 -4.797 -13.172 1 87.94 203 LEU A CA 1
ATOM 1618 C C . LEU A 1 203 ? 13.492 -5.73 -13.047 1 87.94 203 LEU A C 1
ATOM 1620 O O . LEU A 1 203 ? 13.594 -6.918 -13.359 1 87.94 203 LEU A O 1
ATOM 1624 N N . PRO A 1 204 ? 12.352 -5.23 -12.641 1 90.38 204 PRO A N 1
ATOM 1625 C CA . PRO A 1 204 ? 11.211 -6.148 -12.562 1 90.38 204 PRO A CA 1
ATOM 1626 C C . PRO A 1 204 ? 10.828 -6.73 -13.922 1 90.38 204 PRO A C 1
ATOM 1628 O O . PRO A 1 204 ? 10.516 -7.918 -14.023 1 90.38 204 PRO A O 1
ATOM 1631 N N . LEU A 1 205 ? 10.828 -5.934 -14.922 1 93.69 205 LEU A N 1
ATOM 1632 C CA . LEU A 1 205 ? 10.516 -6.414 -16.266 1 93.69 205 LEU A CA 1
ATOM 1633 C C . LEU A 1 205 ? 11.531 -7.457 -16.719 1 93.69 205 LEU A C 1
ATOM 1635 O O . LEU A 1 205 ? 11.164 -8.477 -17.297 1 93.69 205 LEU A O 1
ATOM 1639 N N . PHE A 1 206 ? 12.773 -7.199 -16.453 1 93.62 206 PHE A N 1
ATOM 1640 C CA . PHE A 1 206 ? 13.828 -8.148 -16.781 1 93.62 206 PHE A CA 1
ATOM 1641 C C . PHE A 1 206 ? 13.625 -9.469 -16.047 1 93.62 206 PHE A C 1
ATOM 1643 O O . PHE A 1 206 ? 13.852 -10.539 -16.625 1 93.62 206 PHE A O 1
ATOM 1650 N N . ALA A 1 207 ? 13.242 -9.367 -14.852 1 91.88 207 ALA A N 1
ATOM 1651 C CA . ALA A 1 207 ? 12.961 -10.57 -14.07 1 91.88 207 ALA A CA 1
ATOM 1652 C C . ALA A 1 207 ? 11.836 -11.391 -14.703 1 91.88 207 ALA A C 1
ATOM 1654 O O . ALA A 1 207 ? 11.891 -12.625 -14.719 1 91.88 207 ALA A O 1
ATOM 1655 N N . VAL A 1 208 ? 10.828 -10.742 -15.211 1 95.25 208 VAL A N 1
ATOM 1656 C CA . VAL A 1 208 ? 9.727 -11.43 -15.883 1 95.25 208 VAL A CA 1
ATOM 1657 C C . VAL A 1 208 ? 10.25 -12.125 -17.141 1 95.25 208 VAL A C 1
ATOM 1659 O O . VAL A 1 208 ? 9.961 -13.297 -17.375 1 95.25 208 VAL A O 1
ATOM 1662 N N . LEU A 1 209 ? 11.07 -11.469 -17.891 1 94.69 209 LEU A N 1
ATOM 1663 C CA . LEU A 1 209 ? 11.609 -12.023 -19.125 1 94.69 209 LEU A CA 1
ATOM 1664 C C . LEU A 1 209 ? 12.484 -13.234 -18.844 1 94.69 209 LEU A C 1
ATOM 1666 O O . LEU A 1 209 ? 12.398 -14.242 -19.547 1 94.69 209 LEU A O 1
ATOM 1670 N N . ILE A 1 210 ? 13.242 -13.117 -17.828 1 93.44 210 ILE A N 1
ATOM 1671 C CA . ILE A 1 210 ? 14.094 -14.242 -17.438 1 93.44 210 ILE A CA 1
ATOM 1672 C C . ILE A 1 210 ? 13.227 -15.414 -17 1 93.44 210 ILE A C 1
ATOM 1674 O O . ILE A 1 210 ? 13.477 -16.562 -17.359 1 93.44 210 ILE A O 1
ATOM 1678 N N . SER A 1 211 ? 12.242 -15.141 -16.219 1 93.25 211 SER A N 1
ATOM 1679 C CA . SER A 1 211 ? 11.359 -16.188 -15.719 1 93.25 211 SER A CA 1
ATOM 1680 C C . SER A 1 211 ? 10.641 -16.906 -16.859 1 93.25 211 SER A C 1
ATOM 1682 O O . SER A 1 211 ? 10.539 -18.125 -16.859 1 93.25 211 SER A O 1
ATOM 1684 N N . ILE A 1 212 ? 10.164 -16.156 -17.828 1 92 212 ILE A N 1
ATOM 1685 C CA . ILE A 1 212 ? 9.469 -16.766 -18.953 1 92 212 ILE A CA 1
ATOM 1686 C C . ILE A 1 212 ? 10.469 -17.531 -19.828 1 92 212 ILE A C 1
ATOM 1688 O O . ILE A 1 212 ? 10.148 -18.594 -20.344 1 92 212 ILE A O 1
ATOM 1692 N N . GLY A 1 213 ? 11.695 -17.016 -19.984 1 90.44 213 GLY A N 1
ATOM 1693 C CA . GLY A 1 213 ? 12.734 -17.719 -20.719 1 90.44 213 GLY A CA 1
ATOM 1694 C C . GLY A 1 213 ? 13.086 -19.062 -20.109 1 90.44 213 GLY A C 1
ATOM 1695 O O . GLY A 1 213 ? 13.172 -20.062 -20.812 1 90.44 213 GLY A O 1
ATOM 1696 N N . VAL A 1 214 ? 13.234 -19.109 -18.828 1 89.5 214 VAL A N 1
ATOM 1697 C CA . VAL A 1 214 ? 13.57 -20.344 -18.125 1 89.5 214 VAL A CA 1
ATOM 1698 C C . VAL A 1 214 ? 12.398 -21.328 -18.203 1 89.5 214 VAL A C 1
ATOM 1700 O O . VAL A 1 214 ? 12.586 -22.531 -18.344 1 89.5 214 VAL A O 1
ATOM 1703 N N . SER A 1 215 ? 11.227 -20.797 -18.062 1 87.38 215 SER A N 1
ATOM 1704 C CA . SER A 1 215 ? 10.031 -21.625 -18.125 1 87.38 215 SER A CA 1
ATOM 1705 C C . SER A 1 215 ? 9.914 -22.312 -19.484 1 87.38 215 SER A C 1
ATOM 1707 O O . SER A 1 215 ? 9.398 -23.438 -19.578 1 87.38 215 SER A O 1
ATOM 1709 N N . TYR A 1 216 ? 10.43 -21.688 -20.469 1 82.88 216 TYR A N 1
ATOM 1710 C CA . TYR A 1 216 ? 10.375 -22.25 -21.812 1 82.88 216 TYR A CA 1
ATOM 1711 C C . TYR A 1 216 ? 11.18 -23.547 -21.906 1 82.88 216 TYR A C 1
ATOM 1713 O O . TYR A 1 216 ? 10.773 -24.484 -22.578 1 82.88 216 TYR A O 1
ATOM 1721 N N . TYR A 1 217 ? 12.227 -23.594 -21.172 1 83.38 217 TYR A N 1
ATOM 1722 C CA . TYR A 1 217 ? 13.125 -24.734 -21.281 1 83.38 217 TYR A CA 1
ATOM 1723 C C . TYR A 1 217 ? 12.805 -25.797 -20.234 1 83.38 217 TYR A C 1
ATOM 1725 O O . TYR A 1 217 ? 13.367 -26.891 -20.266 1 83.38 217 TYR A O 1
ATOM 1733 N N . ASP A 1 218 ? 11.93 -25.453 -19.328 1 83.81 218 ASP A N 1
ATOM 1734 C CA . ASP A 1 218 ? 11.539 -26.391 -18.281 1 83.81 218 ASP A CA 1
ATOM 1735 C C . ASP A 1 218 ? 10.219 -27.078 -18.641 1 83.81 218 ASP A C 1
ATOM 1737 O O . ASP A 1 218 ? 9.188 -26.406 -18.781 1 83.81 218 ASP A O 1
ATOM 1741 N N . SER A 1 219 ? 10.219 -28.344 -18.75 1 75.94 219 SER A N 1
ATOM 1742 C CA . SER A 1 219 ? 9.023 -29.094 -19.141 1 75.94 219 SER A CA 1
ATOM 1743 C C . SER A 1 219 ? 8.234 -29.547 -17.922 1 75.94 219 SER A C 1
ATOM 1745 O O . SER A 1 219 ? 7.188 -30.188 -18.047 1 75.94 219 SER A O 1
ATOM 1747 N N . GLY A 1 220 ? 8.711 -29.219 -16.734 1 80.25 220 GLY A N 1
ATOM 1748 C CA . GLY A 1 220 ? 8.008 -29.594 -15.531 1 80.25 220 GLY A CA 1
ATOM 1749 C C . GLY A 1 220 ? 6.809 -28.719 -15.227 1 80.25 220 GLY A C 1
ATOM 1750 O O . GLY A 1 220 ? 6.742 -27.578 -15.688 1 80.25 220 GLY A O 1
ATOM 1751 N N . PRO A 1 221 ? 5.816 -29.219 -14.562 1 80.19 221 PRO A N 1
ATOM 1752 C CA . PRO A 1 221 ? 4.586 -28.469 -14.289 1 80.19 221 PRO A CA 1
ATOM 1753 C C . PRO A 1 221 ? 4.828 -27.219 -13.453 1 80.19 221 PRO A C 1
ATOM 1755 O O . PRO A 1 221 ? 4.035 -26.281 -13.5 1 80.19 221 PRO A O 1
ATOM 1758 N N . GLY A 1 222 ? 5.859 -27.203 -12.695 1 86.62 222 GLY A N 1
ATOM 1759 C CA . GLY A 1 222 ? 6.156 -26.031 -11.875 1 86.62 222 GLY A CA 1
ATOM 1760 C C . GLY A 1 222 ? 6.531 -24.812 -12.695 1 86.62 222 GLY A C 1
ATOM 1761 O O . GLY A 1 222 ? 6.496 -23.688 -12.188 1 86.62 222 GLY A O 1
ATOM 1762 N N . SER A 1 223 ? 6.902 -25.016 -13.906 1 87.62 223 SER A N 1
ATOM 1763 C CA . SER A 1 223 ? 7.367 -23.938 -14.766 1 87.62 223 SER A CA 1
ATOM 1764 C C . SER A 1 223 ? 6.281 -22.875 -14.953 1 87.62 223 SER A C 1
ATOM 1766 O O . SER A 1 223 ? 6.582 -21.719 -15.227 1 87.62 223 SER A O 1
ATOM 1768 N N . LEU A 1 224 ? 5.062 -23.219 -14.727 1 88.19 224 LEU A N 1
ATOM 1769 C CA . LEU A 1 224 ? 3.934 -22.297 -14.875 1 88.19 224 LEU A CA 1
ATOM 1770 C C . LEU A 1 224 ? 3.967 -21.219 -13.805 1 88.19 224 LEU A C 1
ATOM 1772 O O . LEU A 1 224 ? 3.406 -20.141 -14 1 88.19 224 LEU A O 1
ATOM 1776 N N . LEU A 1 225 ? 4.664 -21.484 -12.742 1 91.44 225 LEU A N 1
ATOM 1777 C CA . LEU A 1 225 ? 4.641 -20.609 -11.586 1 91.44 225 LEU A CA 1
ATOM 1778 C C . LEU A 1 225 ? 5.832 -19.656 -11.602 1 91.44 225 LEU A C 1
ATOM 1780 O O . LEU A 1 225 ? 5.887 -18.703 -10.82 1 91.44 225 LEU A O 1
ATOM 1784 N N . TYR A 1 226 ? 6.73 -19.859 -12.531 1 92.31 226 TYR A N 1
ATOM 1785 C CA . TYR A 1 226 ? 8.016 -19.172 -12.477 1 92.31 226 TYR A CA 1
ATOM 1786 C C . TYR A 1 226 ? 7.84 -17.672 -12.539 1 92.31 226 TYR A C 1
ATOM 1788 O O . TYR A 1 226 ? 8.516 -16.922 -11.828 1 92.31 226 TYR A O 1
ATOM 1796 N N . PRO A 1 227 ? 6.852 -17.172 -13.281 1 94.12 227 PRO A N 1
ATOM 1797 C CA . PRO A 1 227 ? 6.805 -15.727 -13.461 1 94.12 227 PRO A CA 1
ATOM 1798 C C . PRO A 1 227 ? 6.07 -15.008 -12.328 1 94.12 227 PRO A C 1
ATOM 1800 O O . PRO A 1 227 ? 6.102 -13.781 -12.25 1 94.12 227 PRO A O 1
ATOM 1803 N N . ILE A 1 228 ? 5.492 -15.68 -11.453 1 93.44 228 ILE A N 1
ATOM 1804 C CA . ILE A 1 228 ? 4.531 -15.078 -10.539 1 93.44 228 ILE A CA 1
ATOM 1805 C C . ILE A 1 228 ? 5.238 -14.062 -9.641 1 93.44 228 ILE A C 1
ATOM 1807 O O . ILE A 1 228 ? 4.746 -12.945 -9.445 1 93.44 228 ILE A O 1
ATOM 1811 N N . ALA A 1 229 ? 6.363 -14.367 -9.094 1 90.75 229 ALA A N 1
ATOM 1812 C CA . ALA A 1 229 ? 7.074 -13.445 -8.211 1 90.75 229 ALA A CA 1
ATOM 1813 C C . ALA A 1 229 ? 7.5 -12.188 -8.961 1 90.75 229 ALA A C 1
ATOM 1815 O O . ALA A 1 229 ? 7.398 -11.078 -8.438 1 90.75 229 ALA A O 1
ATOM 1816 N N . ALA A 1 230 ? 7.965 -12.375 -10.148 1 92.88 230 ALA A N 1
ATOM 1817 C CA . ALA A 1 230 ? 8.391 -11.242 -10.969 1 92.88 230 ALA A CA 1
ATOM 1818 C C . ALA A 1 230 ? 7.203 -10.359 -11.344 1 92.88 230 ALA A C 1
ATOM 1820 O O . ALA A 1 230 ? 7.316 -9.133 -11.375 1 92.88 230 ALA A O 1
ATOM 1821 N N . LEU A 1 231 ? 6.117 -10.969 -11.633 1 94.94 231 LEU A N 1
ATOM 1822 C CA . LEU A 1 231 ? 4.914 -10.219 -11.977 1 94.94 231 LEU A CA 1
ATOM 1823 C C . LEU A 1 231 ? 4.441 -9.383 -10.789 1 94.94 231 LEU A C 1
ATOM 1825 O O . LEU A 1 231 ? 4.02 -8.234 -10.961 1 94.94 231 LEU A O 1
ATOM 1829 N N . ILE A 1 232 ? 4.531 -9.93 -9.648 1 92.69 232 ILE A N 1
ATOM 1830 C CA . ILE A 1 232 ? 4.137 -9.203 -8.445 1 92.69 232 ILE A CA 1
ATOM 1831 C C . ILE A 1 232 ? 5.094 -8.039 -8.203 1 92.69 232 ILE A C 1
ATOM 1833 O O . ILE A 1 232 ? 4.676 -6.957 -7.793 1 92.69 232 ILE A O 1
ATOM 1837 N N . TRP A 1 233 ? 6.348 -8.312 -8.469 1 90 233 TRP A N 1
ATOM 1838 C CA . TRP A 1 233 ? 7.324 -7.234 -8.383 1 90 233 TRP A CA 1
ATOM 1839 C C . TRP A 1 233 ? 6.953 -6.09 -9.312 1 90 233 TRP A C 1
ATOM 1841 O O . TRP A 1 233 ? 7.023 -4.918 -8.93 1 90 233 TRP A O 1
ATOM 1851 N N . CYS A 1 234 ? 6.539 -6.379 -10.484 1 93.44 234 CYS A N 1
ATOM 1852 C CA . CYS A 1 234 ? 6.066 -5.363 -11.422 1 93.44 234 CYS A CA 1
ATOM 1853 C C . CYS A 1 234 ? 4.848 -4.637 -10.875 1 93.44 234 CYS A C 1
ATOM 1855 O O . CYS A 1 234 ? 4.734 -3.416 -11 1 93.44 234 CYS A O 1
ATOM 1857 N N . ALA A 1 235 ? 3.982 -5.352 -10.258 1 93.31 235 ALA A N 1
ATOM 1858 C CA . ALA A 1 235 ? 2.725 -4.809 -9.75 1 93.31 235 ALA A CA 1
ATOM 1859 C C . ALA A 1 235 ? 2.977 -3.768 -8.664 1 93.31 235 ALA A C 1
ATOM 1861 O O . ALA A 1 235 ? 2.207 -2.816 -8.516 1 93.31 235 ALA A O 1
ATOM 1862 N N . ILE A 1 236 ? 4.016 -3.953 -7.953 1 89.19 236 ILE A N 1
ATOM 1863 C CA . ILE A 1 236 ? 4.344 -3.059 -6.848 1 89.19 236 ILE A CA 1
ATOM 1864 C C . ILE A 1 236 ? 5.055 -1.815 -7.383 1 89.19 236 ILE A C 1
ATOM 1866 O O . ILE A 1 236 ? 4.875 -0.715 -6.855 1 89.19 236 ILE A O 1
ATOM 1870 N N . ARG A 1 237 ? 5.766 -1.939 -8.484 1 89 237 ARG A N 1
ATOM 1871 C CA . ARG A 1 237 ? 6.68 -0.885 -8.914 1 89 237 ARG A CA 1
ATOM 1872 C C . ARG A 1 237 ? 6.086 -0.074 -10.055 1 89 237 ARG A C 1
ATOM 1874 O O . ARG A 1 237 ? 6.379 1.114 -10.203 1 89 237 ARG A O 1
ATOM 1881 N N . TYR A 1 238 ? 5.254 -0.684 -10.844 1 92.06 238 TYR A N 1
ATOM 1882 C CA . TYR A 1 238 ? 4.812 -0.036 -12.078 1 92.06 238 TYR A CA 1
ATOM 1883 C C . TYR A 1 238 ? 3.363 0.425 -11.961 1 92.06 238 TYR A C 1
ATOM 1885 O O . TYR A 1 238 ? 2.639 -0.003 -11.062 1 92.06 238 TYR A O 1
ATOM 1893 N N . LYS A 1 239 ? 3.002 1.291 -12.906 1 90.5 239 LYS A N 1
ATOM 1894 C CA . LYS A 1 239 ? 1.618 1.745 -13.008 1 90.5 239 LYS A CA 1
ATOM 1895 C C . LYS A 1 239 ? 0.709 0.627 -13.508 1 90.5 239 LYS A C 1
ATOM 1897 O O . LYS A 1 239 ? 1.162 -0.282 -14.203 1 90.5 239 LYS A O 1
ATOM 1902 N N . PRO A 1 240 ? -0.573 0.682 -13.203 1 89.62 240 PRO A N 1
ATOM 1903 C CA . PRO A 1 240 ? -1.513 -0.4 -13.508 1 89.62 240 PRO A CA 1
ATOM 1904 C C . PRO A 1 240 ? -1.557 -0.741 -15 1 89.62 240 PRO A C 1
ATOM 1906 O O . PRO A 1 240 ? -1.631 -1.916 -15.359 1 89.62 240 PRO A O 1
ATOM 1909 N N . ILE A 1 241 ? -1.493 0.172 -15.906 1 90.5 241 ILE A N 1
ATOM 1910 C CA . ILE A 1 241 ? -1.577 -0.098 -17.344 1 90.5 241 ILE A CA 1
ATOM 1911 C C . ILE A 1 241 ? -0.37 -0.922 -17.781 1 90.5 241 ILE A C 1
ATOM 1913 O O . ILE A 1 241 ? -0.499 -1.832 -18.594 1 90.5 241 ILE A O 1
ATOM 1917 N N . ILE A 1 242 ? 0.779 -0.638 -17.281 1 92.75 242 ILE A N 1
ATOM 1918 C CA . ILE A 1 242 ? 1.999 -1.359 -17.625 1 92.75 242 ILE A CA 1
ATOM 1919 C C . ILE A 1 242 ? 1.926 -2.785 -17.094 1 92.75 242 ILE A C 1
ATOM 1921 O O . ILE A 1 242 ? 2.299 -3.738 -17.781 1 92.75 242 ILE A O 1
ATOM 1925 N N . VAL A 1 243 ? 1.448 -2.881 -15.867 1 93.75 243 VAL A N 1
ATOM 1926 C CA . VAL A 1 243 ? 1.292 -4.195 -15.25 1 93.75 243 VAL A CA 1
ATOM 1927 C C . VAL A 1 243 ? 0.307 -5.031 -16.062 1 93.75 243 VAL A C 1
ATOM 1929 O O . VAL A 1 243 ? 0.546 -6.219 -16.312 1 93.75 243 VAL A O 1
ATOM 1932 N N . ALA A 1 244 ? -0.798 -4.438 -16.469 1 93.19 244 ALA A N 1
ATOM 1933 C CA . ALA A 1 244 ? -1.786 -5.137 -17.281 1 93.19 244 ALA A CA 1
ATOM 1934 C C . ALA A 1 244 ? -1.16 -5.66 -18.562 1 93.19 244 ALA A C 1
ATOM 1936 O O . ALA A 1 244 ? -1.381 -6.812 -18.953 1 93.19 244 ALA A O 1
ATOM 1937 N N . LEU A 1 245 ? -0.373 -4.902 -19.203 1 94.12 245 LEU A N 1
ATOM 1938 C CA . LEU A 1 245 ? 0.284 -5.289 -20.438 1 94.12 245 LEU A CA 1
ATOM 1939 C C . LEU A 1 245 ? 1.26 -6.438 -20.203 1 94.12 245 LEU A C 1
ATOM 1941 O O . LEU A 1 245 ? 1.229 -7.441 -20.922 1 94.12 245 LEU A O 1
ATOM 1945 N N . ILE A 1 246 ? 2.07 -6.281 -19.203 1 95.38 246 ILE A N 1
ATOM 1946 C CA . ILE A 1 246 ? 3.094 -7.277 -18.906 1 95.38 246 ILE A CA 1
ATOM 1947 C C . ILE A 1 246 ? 2.432 -8.602 -18.547 1 95.38 246 ILE A C 1
ATOM 1949 O O . ILE A 1 246 ? 2.838 -9.664 -19.031 1 95.38 246 ILE A O 1
ATOM 1953 N N . THR A 1 247 ? 1.474 -8.547 -17.688 1 93.5 247 THR A N 1
ATOM 1954 C CA . THR A 1 247 ? 0.794 -9.758 -17.25 1 93.5 247 THR A CA 1
ATOM 1955 C C . THR A 1 247 ? 0.05 -10.414 -18.406 1 93.5 247 THR A C 1
ATOM 1957 O O . THR A 1 247 ? 0.059 -11.641 -18.531 1 93.5 247 THR A O 1
ATOM 1960 N N . SER A 1 248 ? -0.644 -9.648 -19.219 1 90.94 248 SER A N 1
ATOM 1961 C CA . SER A 1 248 ? -1.354 -10.188 -20.375 1 90.94 248 SER A CA 1
ATOM 1962 C C . SER A 1 248 ? -0.395 -10.859 -21.359 1 90.94 248 SER A C 1
ATOM 1964 O O . SER A 1 248 ? -0.658 -11.969 -21.828 1 90.94 248 SER A O 1
ATOM 1966 N N . PHE A 1 249 ? 0.656 -10.234 -21.594 1 91.25 249 PHE A N 1
ATOM 1967 C CA . PHE A 1 249 ? 1.644 -10.797 -22.5 1 91.25 249 PHE A CA 1
ATOM 1968 C C . PHE A 1 249 ? 2.242 -12.078 -21.922 1 91.25 249 PHE A C 1
ATOM 1970 O O . PHE A 1 249 ? 2.438 -13.055 -22.656 1 91.25 249 PHE A O 1
ATOM 1977 N N . THR A 1 250 ? 2.6 -12 -20.703 1 92.44 250 THR A N 1
ATOM 1978 C CA . THR A 1 250 ? 3.162 -13.172 -20.031 1 92.44 250 THR A CA 1
ATOM 1979 C C . THR A 1 250 ? 2.186 -14.344 -20.094 1 92.44 250 THR A C 1
ATOM 1981 O O . THR A 1 250 ? 2.57 -15.461 -20.438 1 92.44 250 THR A O 1
ATOM 1984 N N . SER A 1 251 ? 0.947 -14.086 -19.781 1 89.25 251 SER A N 1
ATOM 1985 C CA . SER A 1 251 ? -0.07 -15.133 -19.812 1 89.25 251 SER A CA 1
ATOM 1986 C C . SER A 1 251 ? -0.278 -15.672 -21.219 1 89.25 251 SER A C 1
ATOM 1988 O O . SER A 1 251 ? -0.378 -16.875 -21.422 1 89.25 251 SER A O 1
ATOM 1990 N N . ALA A 1 252 ? -0.317 -14.805 -22.188 1 85.5 252 ALA A N 1
ATOM 1991 C CA . ALA A 1 252 ? -0.462 -15.211 -23.578 1 85.5 252 ALA A CA 1
ATOM 1992 C C . ALA A 1 252 ? 0.706 -16.094 -24.016 1 85.5 252 ALA A C 1
ATOM 1994 O O . ALA A 1 252 ? 0.511 -17.094 -24.719 1 85.5 252 ALA A O 1
ATOM 1995 N N . TYR A 1 253 ? 1.832 -15.695 -23.594 1 85.44 253 TYR A N 1
ATOM 1996 C CA . TYR A 1 253 ? 3.029 -16.453 -23.938 1 85.44 253 TYR A CA 1
ATOM 1997 C C . TYR A 1 253 ? 2.98 -17.859 -23.328 1 85.44 253 TYR A C 1
ATOM 1999 O O . TYR A 1 253 ? 3.303 -18.844 -24 1 85.44 253 TYR A O 1
ATOM 2007 N N . ILE A 1 254 ? 2.627 -17.953 -22.125 1 84.69 254 ILE A N 1
ATOM 2008 C CA . ILE A 1 254 ? 2.578 -19.234 -21.438 1 84.69 254 ILE A CA 1
ATOM 2009 C C . ILE A 1 254 ? 1.525 -20.125 -22.094 1 84.69 254 ILE A C 1
ATOM 2011 O O . ILE A 1 254 ? 1.762 -21.312 -22.312 1 84.69 254 ILE A O 1
ATOM 2015 N N . ILE A 1 255 ? 0.4 -19.562 -22.422 1 79.31 255 ILE A N 1
ATOM 2016 C CA . ILE A 1 255 ? -0.656 -20.312 -23.094 1 79.31 255 ILE A CA 1
ATOM 2017 C C . ILE A 1 255 ? -0.142 -20.859 -24.422 1 79.31 255 ILE A C 1
ATOM 2019 O O . ILE A 1 255 ? -0.347 -22.031 -24.75 1 79.31 255 ILE A O 1
ATOM 2023 N N . TYR A 1 256 ? 0.476 -20.047 -25.094 1 75.69 256 TYR A N 1
ATOM 2024 C CA . TYR A 1 256 ? 1.025 -20.438 -26.375 1 75.69 256 TYR A CA 1
ATOM 2025 C C . TYR A 1 256 ? 2.049 -21.547 -26.219 1 75.69 256 TYR A C 1
ATOM 2027 O O . TYR A 1 256 ? 2.008 -22.547 -26.953 1 75.69 256 TYR A O 1
ATOM 2035 N N . HIS A 1 257 ? 2.865 -21.453 -25.328 1 76.19 257 HIS A N 1
ATOM 2036 C CA . HIS A 1 257 ? 3.943 -22.406 -25.125 1 76.19 257 HIS A CA 1
ATOM 2037 C C . HIS A 1 257 ? 3.4 -23.75 -24.641 1 76.19 257 HIS A C 1
ATOM 2039 O O . HIS A 1 257 ? 3.828 -24.812 -25.109 1 76.19 257 HIS A O 1
ATOM 2045 N N . VAL A 1 258 ? 2.512 -23.719 -23.641 1 74.5 258 VAL A N 1
ATOM 2046 C CA . VAL A 1 258 ? 1.986 -24.938 -23.047 1 74.5 258 VAL A CA 1
ATOM 2047 C C . VAL A 1 258 ? 1.121 -25.672 -24.078 1 74.5 258 VAL A C 1
ATOM 2049 O O . VAL A 1 258 ? 1.131 -26.906 -24.141 1 74.5 258 VAL A O 1
ATOM 2052 N N . SER A 1 259 ? 0.346 -24.984 -24.922 1 69.25 259 SER A N 1
ATOM 2053 C CA . SER A 1 259 ? -0.486 -25.594 -25.953 1 69.25 259 SER A CA 1
ATOM 2054 C C . SER A 1 259 ? 0.363 -26.328 -26.984 1 69.25 259 SER A C 1
ATOM 2056 O O . SER A 1 259 ? -0.026 -27.391 -27.469 1 69.25 259 SER A O 1
ATOM 2058 N N . GLY A 1 260 ? 1.522 -25.797 -27.25 1 64.69 260 GLY A N 1
ATOM 2059 C CA . GLY A 1 260 ? 2.365 -26.406 -28.281 1 64.69 260 GLY A CA 1
ATOM 2060 C C . GLY A 1 260 ? 3.219 -27.547 -27.75 1 64.69 260 GLY A C 1
ATOM 2061 O O . GLY A 1 260 ? 3.512 -28.484 -28.484 1 64.69 260 GLY A O 1
ATOM 2062 N N . HIS A 1 261 ? 3.611 -27.5 -26.531 1 65.81 261 HIS A N 1
ATOM 2063 C CA . HIS A 1 261 ? 4.625 -28.438 -26.078 1 65.81 261 HIS A CA 1
ATOM 2064 C C . HIS A 1 261 ? 4.035 -29.453 -25.094 1 65.81 261 HIS A C 1
ATOM 2066 O O . HIS A 1 261 ? 4.434 -30.625 -25.109 1 65.81 261 HIS A O 1
ATOM 2072 N N . TYR A 1 262 ? 3.236 -29.031 -24.219 1 63.19 262 TYR A N 1
ATOM 2073 C CA . TYR A 1 262 ? 2.773 -29.922 -23.156 1 63.19 262 TYR A CA 1
ATOM 2074 C C . TYR A 1 262 ? 1.475 -30.625 -23.562 1 63.19 262 TYR A C 1
ATOM 2076 O O . TYR A 1 262 ? 1.345 -31.844 -23.422 1 63.19 262 TYR A O 1
ATOM 2084 N N . LEU A 1 263 ? 0.589 -30 -24.109 1 63.12 263 LEU A N 1
ATOM 2085 C CA . LEU A 1 263 ? -0.759 -30.5 -24.359 1 63.12 263 LEU A CA 1
ATOM 2086 C C . LEU A 1 263 ? -0.771 -31.484 -25.531 1 63.12 263 LEU A C 1
ATOM 2088 O O . LEU A 1 263 ? -1.517 -32.469 -25.516 1 63.12 263 LEU A O 1
ATOM 2092 N N . LEU A 1 264 ? 0.177 -31.203 -26.359 1 61.47 264 LEU A N 1
ATOM 2093 C CA . LEU A 1 264 ? 0.204 -32.062 -27.531 1 61.47 264 LEU A CA 1
ATOM 2094 C C . LEU A 1 264 ? 0.848 -33.406 -27.203 1 61.47 264 LEU A C 1
ATOM 2096 O O . LEU A 1 264 ? 0.617 -34.406 -27.891 1 61.47 264 LEU A O 1
ATOM 2100 N N . LEU A 1 265 ? 1.497 -33.375 -26.078 1 60.5 265 LEU A N 1
ATOM 2101 C CA . LEU A 1 265 ? 2.191 -34.625 -25.688 1 60.5 265 LEU A CA 1
ATOM 2102 C C . LEU A 1 265 ? 1.229 -35.594 -25.047 1 60.5 265 LEU A C 1
ATOM 2104 O O . LEU A 1 265 ? 1.467 -36.812 -25.062 1 60.5 265 LEU A O 1
ATOM 2108 N N . TYR A 1 266 ? 0.13 -35 -24.547 1 67.44 266 TYR A N 1
ATOM 2109 C CA . TYR A 1 266 ? -0.846 -35.875 -23.875 1 67.44 266 TYR A CA 1
ATOM 2110 C C . TYR A 1 266 ? -2.24 -35.656 -24.453 1 67.44 266 TYR A C 1
ATOM 2112 O O . TYR A 1 266 ? -3.123 -35.094 -23.781 1 67.44 266 TYR A O 1
ATOM 2120 N N . PRO A 1 267 ? -2.486 -36.219 -25.516 1 66.88 267 PRO A N 1
ATOM 2121 C CA . PRO A 1 267 ? -3.736 -35.938 -26.234 1 66.88 267 PRO A CA 1
ATOM 2122 C C . PRO A 1 267 ? -4.961 -36.469 -25.5 1 66.88 267 PRO A C 1
ATOM 2124 O O . PRO A 1 267 ? -6.055 -35.906 -25.625 1 66.88 267 PRO A O 1
ATOM 2127 N N . GLN A 1 268 ? -4.816 -37.5 -24.703 1 71.62 268 GLN A N 1
ATOM 2128 C CA . GLN A 1 268 ? -5.957 -38.094 -24.031 1 71.62 268 GLN A CA 1
ATOM 2129 C C . GLN A 1 268 ? -6.527 -37.156 -22.953 1 71.62 268 GLN A C 1
ATOM 2131 O O . GLN A 1 268 ? -7.734 -37.156 -22.719 1 71.62 268 GLN A O 1
ATOM 2136 N N . ASP A 1 269 ? -5.754 -36.406 -22.391 1 78.69 269 ASP A N 1
ATOM 2137 C CA . ASP A 1 269 ? -6.203 -35.5 -21.328 1 78.69 269 ASP A CA 1
ATOM 2138 C C . ASP A 1 269 ? -6.102 -34.062 -21.766 1 78.69 269 ASP A C 1
ATOM 2140 O O . ASP A 1 269 ? -5.918 -33.156 -20.938 1 78.69 269 ASP A O 1
ATOM 2144 N N . TYR A 1 270 ? -6.223 -33.844 -23.062 1 77.94 270 TYR A N 1
ATOM 2145 C CA . TYR A 1 270 ? -6 -32.531 -23.641 1 77.94 270 TYR A CA 1
ATOM 2146 C C . TYR A 1 270 ? -6.961 -31.5 -23.031 1 77.94 270 TYR A C 1
ATOM 2148 O O . TYR A 1 270 ? -6.543 -30.438 -22.562 1 77.94 270 TYR A O 1
ATOM 2156 N N . LEU A 1 271 ? -8.258 -31.812 -23.047 1 80.75 271 LEU A N 1
ATOM 2157 C CA . LEU A 1 271 ? -9.266 -30.859 -22.578 1 80.75 271 LEU A CA 1
ATOM 2158 C C . LEU A 1 271 ? -9.109 -30.594 -21.094 1 80.75 271 LEU A C 1
ATOM 2160 O O . LEU A 1 271 ? -9.117 -29.422 -20.672 1 80.75 271 LEU A O 1
ATOM 2164 N N . GLY A 1 272 ? -8.945 -31.672 -20.344 1 83 272 GLY A N 1
ATOM 2165 C CA . GLY A 1 272 ? -8.781 -31.531 -18.906 1 83 272 GLY A CA 1
ATOM 2166 C C . GLY A 1 272 ? -7.559 -30.719 -18.531 1 83 272 GLY A C 1
ATOM 2167 O O . GLY A 1 272 ? -7.641 -29.828 -17.672 1 83 272 GLY A O 1
ATOM 2168 N N . ASN A 1 273 ? -6.477 -30.922 -19.188 1 84.06 273 ASN A N 1
ATOM 2169 C CA . ASN A 1 273 ? -5.238 -30.203 -18.922 1 84.06 273 ASN A CA 1
ATOM 2170 C C . ASN A 1 273 ? -5.352 -28.734 -19.344 1 84.06 273 ASN A C 1
ATOM 2172 O O . ASN A 1 273 ? -4.824 -27.844 -18.656 1 84.06 273 ASN A O 1
ATOM 2176 N N . THR A 1 274 ? -6.016 -28.516 -20.438 1 85.56 274 THR A N 1
ATOM 2177 C CA . THR A 1 274 ? -6.188 -27.156 -20.906 1 85.56 274 THR A CA 1
ATOM 2178 C C . THR A 1 274 ? -7.027 -26.344 -19.922 1 85.56 274 THR A C 1
ATOM 2180 O O . THR A 1 274 ? -6.695 -25.203 -19.609 1 85.56 274 THR A O 1
ATOM 2183 N N . ILE A 1 275 ? -8.086 -26.938 -19.453 1 88.19 275 ILE A N 1
ATOM 2184 C CA . ILE A 1 275 ? -8.953 -26.281 -18.484 1 88.19 275 ILE A CA 1
ATOM 2185 C C . ILE A 1 275 ? -8.156 -25.969 -17.219 1 88.19 275 ILE A C 1
ATOM 2187 O O . ILE A 1 275 ? -8.227 -24.844 -16.703 1 88.19 275 ILE A O 1
ATOM 2191 N N . SER A 1 276 ? -7.445 -26.922 -16.766 1 87.94 276 SER A N 1
ATOM 2192 C CA . SER A 1 276 ? -6.625 -26.766 -15.562 1 87.94 276 SER A CA 1
ATOM 2193 C C . SER A 1 276 ? -5.633 -25.609 -15.727 1 87.94 276 SER A C 1
ATOM 2195 O O . SER A 1 276 ? -5.531 -24.75 -14.852 1 87.94 276 SER A O 1
ATOM 2197 N N . ILE A 1 277 ? -4.977 -25.547 -16.781 1 87.94 277 ILE A N 1
ATOM 2198 C CA . ILE A 1 277 ? -3.951 -24.547 -17.047 1 87.94 277 ILE A CA 1
ATOM 2199 C C . ILE A 1 277 ? -4.59 -23.156 -17.141 1 87.94 277 ILE A C 1
ATOM 2201 O O . ILE A 1 277 ? -4.074 -22.188 -16.594 1 87.94 277 ILE A O 1
ATOM 2205 N N . ARG A 1 278 ? -5.652 -23.078 -17.812 1 90.19 278 ARG A N 1
ATOM 2206 C CA . ARG A 1 278 ? -6.328 -21.797 -17.984 1 90.19 278 ARG A CA 1
ATOM 2207 C C . ARG A 1 278 ? -6.82 -21.25 -16.656 1 90.19 278 ARG A C 1
ATOM 2209 O O . ARG A 1 278 ? -6.695 -20.047 -16.391 1 90.19 278 ARG A O 1
ATOM 2216 N N . ILE A 1 279 ? -7.359 -22.109 -15.836 1 89.88 279 ILE A N 1
ATOM 2217 C CA . ILE A 1 279 ? -7.789 -21.672 -14.508 1 89.88 279 ILE A CA 1
ATOM 2218 C C . ILE A 1 279 ? -6.586 -21.156 -13.727 1 89.88 279 ILE A C 1
ATOM 2220 O O . ILE A 1 279 ? -6.668 -20.094 -13.086 1 89.88 279 ILE A O 1
ATOM 2224 N N . GLY A 1 280 ? -5.582 -21.922 -13.773 1 90.44 280 GLY A N 1
ATOM 2225 C CA . GLY A 1 280 ? -4.359 -21.5 -13.117 1 90.44 280 GLY A CA 1
ATOM 2226 C C . GLY A 1 280 ? -3.861 -20.141 -13.602 1 90.44 280 GLY A C 1
ATOM 2227 O O . GLY A 1 280 ? -3.479 -19.297 -12.797 1 90.44 280 GLY A O 1
ATOM 2228 N N . LEU A 1 281 ? -3.867 -19.906 -14.82 1 90.31 281 LEU A N 1
ATOM 2229 C CA . LEU A 1 281 ? -3.367 -18.672 -15.406 1 90.31 281 LEU A CA 1
ATOM 2230 C C . LEU A 1 281 ? -4.285 -17.5 -15.07 1 90.31 281 LEU A C 1
ATOM 2232 O O . LEU A 1 281 ? -3.818 -16.375 -14.898 1 90.31 281 LEU A O 1
ATOM 2236 N N . ILE A 1 282 ? -5.527 -17.797 -15.016 1 90.44 282 ILE A N 1
ATOM 2237 C CA . ILE A 1 282 ? -6.484 -16.781 -14.578 1 90.44 282 ILE A CA 1
ATOM 2238 C C . ILE A 1 282 ? -6.113 -16.281 -13.18 1 90.44 282 ILE A C 1
ATOM 2240 O O . ILE A 1 282 ? -6.047 -15.078 -12.945 1 90.44 282 ILE A O 1
ATOM 2244 N N . MET A 1 283 ? -5.797 -17.219 -12.344 1 89.69 283 MET A N 1
ATOM 2245 C CA . MET A 1 283 ? -5.41 -16.844 -10.984 1 89.69 283 MET A CA 1
ATOM 2246 C C . MET A 1 283 ? -4.105 -16.062 -10.977 1 89.69 283 MET A C 1
ATOM 2248 O O . MET A 1 283 ? -3.957 -15.094 -10.227 1 89.69 283 MET A O 1
ATOM 2252 N N . MET A 1 284 ? -3.24 -16.422 -11.805 1 89.94 284 MET A N 1
ATOM 2253 C CA . MET A 1 284 ? -1.93 -15.789 -11.891 1 89.94 284 MET A CA 1
ATOM 2254 C C . MET A 1 284 ? -2.049 -14.367 -12.43 1 89.94 284 MET A C 1
ATOM 2256 O O . MET A 1 284 ? -1.218 -13.508 -12.125 1 89.94 284 MET A O 1
ATOM 2260 N N . THR A 1 285 ? -3.033 -14.102 -13.211 1 89.88 285 THR A N 1
ATOM 2261 C CA . THR A 1 285 ? -3.221 -12.781 -13.805 1 89.88 285 THR A CA 1
ATOM 2262 C C . THR A 1 285 ? -3.961 -11.852 -12.844 1 89.88 285 THR A C 1
ATOM 2264 O O . THR A 1 285 ? -3.611 -10.68 -12.711 1 89.88 285 THR A O 1
ATOM 2267 N N . VAL A 1 286 ? -4.879 -12.391 -12.156 1 89.88 286 VAL A N 1
ATOM 2268 C CA . VAL A 1 286 ? -5.707 -11.594 -11.258 1 89.88 286 VAL A CA 1
ATOM 2269 C C . VAL A 1 286 ? -4.859 -11.078 -10.094 1 89.88 286 VAL A C 1
ATOM 2271 O O . VAL A 1 286 ? -5.039 -9.945 -9.641 1 89.88 286 VAL A O 1
ATOM 2274 N N . ALA A 1 287 ? -3.93 -11.844 -9.672 1 91.06 287 ALA A N 1
ATOM 2275 C CA . ALA A 1 287 ? -3.139 -11.531 -8.484 1 91.06 287 ALA A CA 1
ATOM 2276 C C . ALA A 1 287 ? -2.33 -10.258 -8.68 1 91.06 287 ALA A C 1
ATOM 2278 O O . ALA A 1 287 ? -2.512 -9.281 -7.953 1 91.06 287 ALA A O 1
ATOM 2279 N N . PRO A 1 288 ? -1.52 -10.18 -9.727 1 92.19 288 PRO A N 1
ATOM 2280 C CA . PRO A 1 288 ? -0.739 -8.961 -9.906 1 92.19 288 PRO A CA 1
ATOM 2281 C C . PRO A 1 288 ? -1.609 -7.746 -10.234 1 92.19 288 PRO A C 1
ATOM 2283 O O . PRO A 1 288 ? -1.272 -6.621 -9.867 1 92.19 288 PRO A O 1
ATOM 2286 N N . LEU A 1 289 ? -2.664 -7.941 -10.914 1 91.94 289 LEU A N 1
ATOM 2287 C CA . LEU A 1 289 ? -3.551 -6.832 -11.242 1 91.94 289 LEU A CA 1
ATOM 2288 C C . LEU A 1 289 ? -4.16 -6.23 -9.977 1 91.94 289 LEU A C 1
ATOM 2290 O O . LEU A 1 289 ? -4.238 -5.008 -9.844 1 91.94 289 LEU A O 1
ATOM 2294 N N . THR A 1 290 ? -4.523 -7.023 -9.109 1 89.81 290 THR A N 1
ATOM 2295 C CA . THR A 1 290 ? -5.098 -6.574 -7.844 1 89.81 290 THR A CA 1
ATOM 2296 C C . THR A 1 290 ? -4.055 -5.832 -7.012 1 89.81 290 THR A C 1
ATOM 2298 O O . THR A 1 290 ? -4.332 -4.762 -6.473 1 89.81 290 THR A O 1
ATOM 2301 N N . VAL A 1 291 ? -2.912 -6.438 -6.953 1 91.88 291 VAL A N 1
ATOM 2302 C CA . VAL A 1 291 ? -1.83 -5.824 -6.191 1 91.88 291 VAL A CA 1
ATOM 2303 C C . VAL A 1 291 ? -1.505 -4.449 -6.773 1 91.88 291 VAL A C 1
ATOM 2305 O O . VAL A 1 291 ? -1.302 -3.486 -6.031 1 91.88 291 VAL A O 1
ATOM 2308 N N . SER A 1 292 ? -1.451 -4.371 -8.055 1 91.88 292 SER A N 1
ATOM 2309 C CA . SER A 1 292 ? -1.139 -3.111 -8.719 1 91.88 292 SER A CA 1
ATOM 2310 C C . SER A 1 292 ? -2.182 -2.045 -8.398 1 91.88 292 SER A C 1
ATOM 2312 O O . SER A 1 292 ? -1.841 -0.885 -8.164 1 91.88 292 SER A O 1
ATOM 2314 N N . SER A 1 293 ? -3.408 -2.402 -8.414 1 88.62 293 SER A N 1
ATOM 2315 C CA . SER A 1 293 ? -4.496 -1.473 -8.133 1 88.62 293 SER A CA 1
ATOM 2316 C C . SER A 1 293 ? -4.422 -0.956 -6.699 1 88.62 293 SER A C 1
ATOM 2318 O O . SER A 1 293 ? -4.543 0.249 -6.465 1 88.62 293 SER A O 1
ATOM 2320 N N . ILE A 1 294 ? -4.145 -1.808 -5.824 1 89.25 294 ILE A N 1
ATOM 2321 C CA . ILE A 1 294 ? -4.09 -1.436 -4.414 1 89.25 294 ILE A CA 1
ATOM 2322 C C . ILE A 1 294 ? -2.854 -0.577 -4.152 1 89.25 294 ILE A C 1
ATOM 2324 O O . ILE A 1 294 ? -2.922 0.417 -3.428 1 89.25 294 ILE A O 1
ATOM 2328 N N . SER A 1 295 ? -1.755 -0.996 -4.695 1 88.88 295 SER A N 1
ATOM 2329 C CA . SER A 1 295 ? -0.521 -0.229 -4.555 1 88.88 295 SER A CA 1
ATOM 2330 C C . SER A 1 295 ? -0.688 1.19 -5.086 1 88.88 295 SER A C 1
ATOM 2332 O O . SER A 1 295 ? -0.211 2.148 -4.473 1 88.88 295 SER A O 1
ATOM 2334 N N . ALA A 1 296 ? -1.334 1.31 -6.191 1 88.25 296 ALA A N 1
ATOM 2335 C CA . ALA A 1 296 ? -1.582 2.627 -6.77 1 88.25 296 ALA A CA 1
ATOM 2336 C C . ALA A 1 296 ? -2.457 3.475 -5.852 1 88.25 296 ALA A C 1
ATOM 2338 O O . ALA A 1 296 ? -2.207 4.668 -5.672 1 88.25 296 ALA A O 1
ATOM 2339 N N . LEU A 1 297 ? -3.441 2.934 -5.312 1 87.94 297 LEU A N 1
ATOM 2340 C CA . LEU A 1 297 ? -4.336 3.633 -4.398 1 87.94 297 LEU A CA 1
ATOM 2341 C C . LEU A 1 297 ? -3.588 4.086 -3.148 1 87.94 297 LEU A C 1
ATOM 2343 O O . LEU A 1 297 ? -3.768 5.215 -2.688 1 87.94 297 LEU A O 1
ATOM 2347 N N . HIS A 1 298 ? -2.805 3.184 -2.619 1 88.38 298 HIS A N 1
ATOM 2348 C CA . HIS A 1 298 ? -2.021 3.521 -1.437 1 88.38 298 HIS A CA 1
ATOM 2349 C C . HIS A 1 298 ? -1.056 4.668 -1.724 1 88.38 298 HIS A C 1
ATOM 2351 O O . HIS A 1 298 ? -0.919 5.586 -0.914 1 88.38 298 HIS A O 1
ATOM 2357 N N . SER A 1 299 ? -0.42 4.562 -2.807 1 88.06 299 SER A N 1
ATOM 2358 C CA . SER A 1 299 ? 0.515 5.613 -3.193 1 88.06 299 SER A CA 1
ATOM 2359 C C . SER A 1 299 ? -0.189 6.961 -3.326 1 88.06 299 SER A C 1
ATOM 2361 O O . SER A 1 299 ? 0.331 7.984 -2.881 1 88.06 299 SER A O 1
ATOM 2363 N N . GLU A 1 300 ? -1.286 6.934 -3.938 1 88.62 300 GLU A N 1
ATOM 2364 C CA . GLU A 1 300 ? -2.072 8.148 -4.09 1 88.62 300 GLU A CA 1
ATOM 2365 C C . GLU A 1 300 ? -2.494 8.711 -2.73 1 88.62 300 GLU A C 1
ATOM 2367 O O . GLU A 1 300 ? -2.424 9.914 -2.502 1 88.62 300 GLU A O 1
ATOM 2372 N N . LEU A 1 301 ? -2.934 7.848 -1.899 1 90.56 301 LEU A N 1
ATOM 2373 C CA . LEU A 1 301 ? -3.359 8.258 -0.566 1 90.56 301 LEU A CA 1
ATOM 2374 C C . LEU A 1 301 ? -2.193 8.852 0.218 1 90.56 301 LEU A C 1
ATOM 2376 O O . LEU A 1 301 ? -2.34 9.891 0.871 1 90.56 301 LEU A O 1
ATOM 2380 N N . ILE A 1 302 ? -1.129 8.195 0.153 1 90.31 302 ILE A N 1
ATOM 2381 C CA . ILE A 1 302 ? 0.069 8.656 0.844 1 90.31 302 ILE A CA 1
ATOM 2382 C C . ILE A 1 302 ? 0.455 10.047 0.331 1 90.31 302 ILE A C 1
ATOM 2384 O O . ILE A 1 302 ? 0.746 10.945 1.119 1 90.31 302 ILE A O 1
ATOM 2388 N N . GLN A 1 303 ? 0.39 10.258 -0.919 1 89.5 303 GLN A N 1
ATOM 2389 C CA . GLN A 1 303 ? 0.706 11.547 -1.512 1 89.5 303 GLN A CA 1
ATOM 2390 C C . GLN A 1 303 ? -0.265 12.625 -1.034 1 89.5 303 GLN A C 1
ATOM 2392 O O . GLN A 1 303 ? 0.144 13.75 -0.729 1 89.5 303 GLN A O 1
ATOM 2397 N N . LYS A 1 304 ? -1.477 12.273 -0.981 1 88.88 304 LYS A N 1
ATOM 2398 C CA . LYS A 1 304 ? -2.5 13.203 -0.513 1 88.88 304 LYS A CA 1
ATOM 2399 C C . LYS A 1 304 ? -2.275 13.57 0.951 1 88.88 304 LYS A C 1
ATOM 2401 O O . LYS A 1 304 ? -2.389 14.742 1.325 1 88.88 304 LYS A O 1
ATOM 2406 N N . LEU A 1 305 ? -1.938 12.594 1.709 1 89.31 305 LEU A N 1
ATOM 2407 C CA . LEU A 1 305 ? -1.702 12.82 3.131 1 89.31 305 LEU A CA 1
ATOM 2408 C C . LEU A 1 305 ? -0.442 13.656 3.346 1 89.31 305 LEU A C 1
ATOM 2410 O O . LEU A 1 305 ? -0.42 14.547 4.195 1 89.31 305 LEU A O 1
ATOM 2414 N N . GLN A 1 306 ? 0.497 13.391 2.572 1 88.69 306 GLN A N 1
ATOM 2415 C CA . GLN A 1 306 ? 1.725 14.172 2.645 1 88.69 306 GLN A CA 1
ATOM 2416 C C . GLN A 1 306 ? 1.472 15.625 2.252 1 88.69 306 GLN A C 1
ATOM 2418 O O . GLN A 1 306 ? 2.014 16.547 2.867 1 88.69 306 GLN A O 1
ATOM 2423 N N . HIS A 1 307 ? 0.685 15.758 1.266 1 86.44 307 HIS A N 1
ATOM 2424 C CA . HIS A 1 307 ? 0.31 17.109 0.846 1 86.44 307 HIS A CA 1
ATOM 2425 C C . HIS A 1 307 ? -0.456 17.828 1.946 1 86.44 307 HIS A C 1
ATOM 2427 O O . HIS A 1 307 ? -0.22 19.016 2.195 1 86.44 307 HIS A O 1
ATOM 2433 N N . ALA A 1 308 ? -1.247 17.125 2.557 1 84.25 308 ALA A N 1
ATOM 2434 C CA . ALA A 1 308 ? -2.061 17.688 3.627 1 84.25 308 ALA A CA 1
ATOM 2435 C C . ALA A 1 308 ? -1.194 18.094 4.812 1 84.25 308 ALA A C 1
ATOM 2437 O O . ALA A 1 308 ? -1.501 19.078 5.508 1 84.25 308 ALA A O 1
ATOM 2438 N N . ILE A 1 309 ? -0.187 17.438 5.008 1 83.06 309 ILE A N 1
ATOM 2439 C CA . ILE A 1 309 ? 0.727 17.75 6.102 1 83.06 309 ILE A CA 1
ATOM 2440 C C . ILE A 1 309 ? 1.599 18.938 5.727 1 83.06 309 ILE A C 1
ATOM 2442 O O . ILE A 1 309 ? 1.913 19.781 6.578 1 83.06 309 ILE A O 1
ATOM 2446 N N . ALA A 1 310 ? 1.854 18.906 4.535 1 87.25 310 ALA A N 1
ATOM 2447 C CA . ALA A 1 310 ? 2.82 19.891 4.066 1 87.25 310 ALA A CA 1
ATOM 2448 C C . ALA A 1 310 ? 2.152 21.25 3.834 1 87.25 310 ALA A C 1
ATOM 2450 O O . ALA A 1 310 ? 2.822 22.281 3.814 1 87.25 310 ALA A O 1
ATOM 2451 N N . HIS A 1 311 ? 0.863 21.266 3.668 1 87.69 311 HIS A N 1
ATOM 2452 C CA . HIS A 1 311 ? 0.172 22.5 3.324 1 87.69 311 HIS A CA 1
ATOM 2453 C C . HIS A 1 311 ? -0.897 22.844 4.355 1 87.69 311 HIS A C 1
ATOM 2455 O O . HIS A 1 311 ? -1.575 21.953 4.871 1 87.69 311 HIS A O 1
ATOM 2461 N N . ASP A 1 312 ? -0.956 24.141 4.547 1 84.62 312 ASP A N 1
ATOM 2462 C CA . ASP A 1 312 ? -1.983 24.641 5.449 1 84.62 312 ASP A CA 1
ATOM 2463 C C . ASP A 1 312 ? -3.379 24.453 4.859 1 84.62 312 ASP A C 1
ATOM 2465 O O . ASP A 1 312 ? -3.609 24.75 3.688 1 84.62 312 ASP A O 1
ATOM 2469 N N . GLU A 1 313 ? -4.23 23.969 5.633 1 77.12 313 GLU A N 1
ATOM 2470 C CA . GLU A 1 313 ? -5.551 23.578 5.148 1 77.12 313 GLU A CA 1
ATOM 2471 C C . GLU A 1 313 ? -6.355 24.797 4.703 1 77.12 313 GLU A C 1
ATOM 2473 O O . GLU A 1 313 ? -7.098 24.734 3.721 1 77.12 313 GLU A O 1
ATOM 2478 N N . LEU A 1 314 ? -6.164 25.828 5.43 1 81.25 314 LEU A N 1
ATOM 2479 C CA . LEU A 1 314 ? -6.965 27.016 5.168 1 81.25 314 LEU A CA 1
ATOM 2480 C C . LEU A 1 314 ? -6.469 27.75 3.924 1 81.25 314 LEU A C 1
ATOM 2482 O O . LEU A 1 314 ? -7.27 28.188 3.092 1 81.25 314 LEU A O 1
ATOM 2486 N N . THR A 1 315 ? -5.176 27.875 3.797 1 91 315 THR A N 1
ATOM 2487 C CA . THR A 1 315 ? -4.645 28.781 2.787 1 91 315 THR A CA 1
ATOM 2488 C C . THR A 1 315 ? -3.898 28.016 1.704 1 91 315 THR A C 1
ATOM 2490 O O . THR A 1 315 ? -3.551 28.562 0.662 1 91 315 THR A O 1
ATOM 2493 N N . SER A 1 316 ? -3.596 26.75 1.952 1 89.56 316 SER A N 1
ATOM 2494 C CA . SER A 1 316 ? -2.875 25.891 1.021 1 89.56 316 SER A CA 1
ATOM 2495 C C . SER A 1 316 ? -1.406 26.297 0.922 1 89.56 316 SER A C 1
ATOM 2497 O O . SER A 1 316 ? -0.677 25.781 0.064 1 89.56 316 SER A O 1
ATOM 2499 N N . SER A 1 317 ? -1.018 27.234 1.723 1 91.75 317 SER A N 1
ATOM 2500 C CA . SER A 1 317 ? 0.406 27.531 1.825 1 91.75 317 SER A CA 1
ATOM 2501 C C . SER A 1 317 ? 1.147 26.453 2.588 1 91.75 317 SER A C 1
ATOM 2503 O O . SER A 1 317 ? 0.524 25.562 3.176 1 91.75 317 SER A O 1
ATOM 2505 N N . LEU A 1 318 ? 2.453 26.5 2.441 1 92.25 318 LEU A N 1
ATOM 2506 C CA . LEU A 1 318 ? 3.225 25.516 3.189 1 92.25 318 LEU A CA 1
ATOM 2507 C C . LEU A 1 318 ? 3.023 25.703 4.691 1 92.25 318 LEU A C 1
ATOM 2509 O O . LEU A 1 318 ? 2.863 26.812 5.172 1 92.25 318 LEU A O 1
ATOM 2513 N N . THR A 1 319 ? 3.018 24.609 5.402 1 86.75 319 THR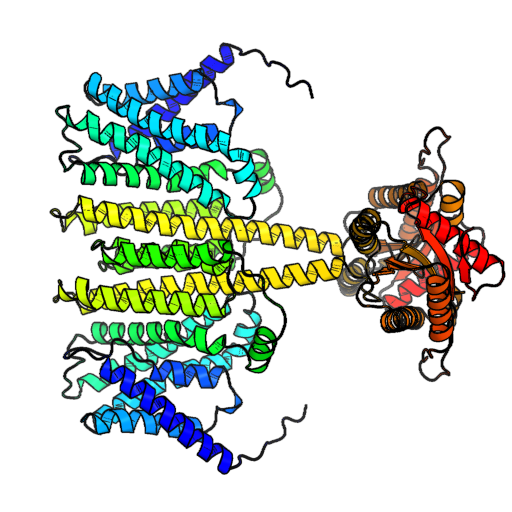 A N 1
ATOM 2514 C CA . THR A 1 319 ? 3.043 24.703 6.859 1 86.75 319 THR A CA 1
ATOM 2515 C C . THR A 1 319 ? 4.398 25.203 7.348 1 86.75 319 THR A C 1
ATOM 2517 O O . THR A 1 319 ? 5.379 25.172 6.605 1 86.75 319 THR A O 1
ATOM 2520 N N . ARG A 1 320 ? 4.391 25.656 8.531 1 85.06 320 ARG A N 1
ATOM 2521 C CA . ARG A 1 320 ? 5.633 26.172 9.094 1 85.06 320 ARG A CA 1
ATOM 2522 C C . ARG A 1 320 ? 6.75 25.141 9.016 1 85.06 320 ARG A C 1
ATOM 2524 O O . ARG A 1 320 ? 7.863 25.453 8.586 1 85.06 320 ARG A O 1
ATOM 2531 N N . ARG A 1 321 ? 6.434 24 9.328 1 82.56 321 ARG A N 1
ATOM 2532 C CA . ARG A 1 321 ? 7.426 22.938 9.328 1 82.56 321 ARG A CA 1
ATOM 2533 C C . ARG A 1 321 ? 7.961 22.688 7.922 1 82.56 321 ARG A C 1
ATOM 2535 O O . ARG A 1 321 ? 9.18 22.641 7.711 1 82.56 321 ARG A O 1
ATOM 2542 N N . GLN A 1 322 ? 6.984 22.406 7.059 1 87.75 322 GLN A N 1
ATOM 2543 C CA . GLN A 1 322 ? 7.391 22.141 5.684 1 87.75 322 GLN A CA 1
ATOM 2544 C C . GLN A 1 322 ? 8.141 23.312 5.086 1 87.75 322 GLN A C 1
ATOM 2546 O O . GLN A 1 322 ? 9.094 23.141 4.32 1 87.75 322 GLN A O 1
ATOM 2551 N N . PHE A 1 323 ? 7.699 24.484 5.363 1 92.69 323 PHE A N 1
ATOM 2552 C CA . PHE A 1 323 ? 8.367 25.703 4.891 1 92.69 323 PHE A CA 1
ATOM 2553 C C . PHE A 1 323 ? 9.82 25.719 5.348 1 92.69 323 PHE A C 1
ATOM 2555 O O . PHE A 1 323 ? 10.727 25.906 4.531 1 92.69 323 PHE A O 1
ATOM 2562 N N . LEU A 1 324 ? 10.031 25.469 6.602 1 90.38 324 LEU A N 1
ATOM 2563 C CA . LEU A 1 324 ? 11.375 25.547 7.176 1 90.38 324 LEU A CA 1
ATOM 2564 C C . LEU A 1 324 ? 12.266 24.438 6.605 1 90.38 324 LEU A C 1
ATOM 2566 O O . LEU A 1 324 ? 13.445 24.672 6.336 1 90.38 324 LEU A O 1
ATOM 2570 N N . GLN A 1 325 ? 11.711 23.312 6.445 1 90.69 325 GLN A N 1
ATOM 2571 C CA . GLN A 1 325 ? 12.469 22.219 5.844 1 90.69 325 GLN A CA 1
ATOM 2572 C C . GLN A 1 325 ? 12.891 22.562 4.418 1 90.69 325 GLN A C 1
ATOM 2574 O O . GLN A 1 325 ? 14.023 22.297 4.02 1 90.69 325 GLN A O 1
ATOM 2579 N N . SER A 1 326 ? 11.961 23.094 3.693 1 93.19 326 SER A N 1
ATOM 2580 C CA . SER A 1 326 ? 12.234 23.469 2.312 1 93.19 326 SER A CA 1
ATOM 2581 C C . SER A 1 326 ? 13.266 24.594 2.242 1 93.19 326 SER A C 1
ATOM 2583 O O . SER A 1 326 ? 14.133 24.594 1.363 1 93.19 326 SER A O 1
ATOM 2585 N N . VAL A 1 327 ? 13.141 25.516 3.152 1 94.81 327 VAL A N 1
ATOM 2586 C CA . VAL A 1 327 ? 14.078 26.625 3.197 1 94.81 327 VAL A CA 1
ATOM 2587 C C . VAL A 1 327 ? 15.492 26.109 3.465 1 94.81 327 VAL A C 1
ATOM 2589 O O . VAL A 1 327 ? 16.453 26.578 2.867 1 94.81 327 VAL A O 1
ATOM 2592 N N . ARG A 1 328 ? 15.617 25.188 4.391 1 93.25 328 ARG A N 1
ATOM 2593 C CA . ARG A 1 328 ? 16.922 24.625 4.719 1 93.25 328 ARG A CA 1
ATOM 2594 C C . ARG A 1 328 ? 17.578 24 3.486 1 93.25 328 ARG A C 1
ATOM 2596 O O . ARG A 1 328 ? 18.766 24.203 3.246 1 93.25 328 ARG A O 1
ATOM 2603 N N . LEU A 1 329 ? 16.828 23.297 2.721 1 92.62 329 LEU A N 1
ATOM 2604 C CA . LEU A 1 329 ? 17.328 22.641 1.513 1 92.62 329 LEU A CA 1
ATOM 2605 C C . LEU A 1 329 ? 17.766 23.688 0.48 1 92.62 329 LEU A C 1
ATOM 2607 O O . LEU A 1 329 ? 18.844 23.562 -0.109 1 92.62 329 LEU A O 1
ATOM 2611 N N . LEU A 1 330 ? 16.922 24.641 0.298 1 92.5 330 LEU A N 1
ATOM 2612 C CA . LEU A 1 330 ? 17.203 25.656 -0.712 1 92.5 330 LEU A CA 1
ATOM 2613 C C . LEU A 1 330 ? 18.344 26.578 -0.268 1 92.5 330 LEU A C 1
ATOM 2615 O O . LEU A 1 330 ? 19.125 27.047 -1.096 1 92.5 330 LEU A O 1
ATOM 2619 N N . GLN A 1 331 ? 18.328 26.859 1.017 1 91.94 331 GLN A N 1
ATOM 2620 C CA . GLN A 1 331 ? 19.375 27.719 1.552 1 91.94 331 GLN A CA 1
ATOM 2621 C C . GLN A 1 331 ? 20.75 27.078 1.407 1 91.94 331 GLN A C 1
ATOM 2623 O O . GLN A 1 331 ? 21.75 27.766 1.193 1 91.94 331 GLN A O 1
ATOM 2628 N N . GLU A 1 332 ? 20.781 25.781 1.6 1 91.69 332 GLU A N 1
ATOM 2629 C CA . GLU A 1 332 ? 22.016 25.047 1.375 1 91.69 332 GLU A CA 1
ATOM 2630 C C . GLU A 1 332 ? 22.516 25.25 -0.053 1 91.69 332 GLU A C 1
ATOM 2632 O O . GLU A 1 332 ? 23.719 25.422 -0.278 1 91.69 332 GLU A O 1
ATOM 2637 N N . LYS A 1 333 ? 21.641 25.219 -0.918 1 91.19 333 LYS A N 1
ATOM 2638 C CA . LYS A 1 333 ? 21.984 25.453 -2.32 1 91.19 333 LYS A CA 1
ATOM 2639 C C . LYS A 1 333 ? 22.469 26.875 -2.545 1 91.19 333 LYS A C 1
ATOM 2641 O O . LYS A 1 333 ? 23.453 27.094 -3.262 1 91.19 333 LYS A O 1
ATOM 2646 N N . VAL A 1 334 ? 21.812 27.828 -1.976 1 91.5 334 VAL A N 1
ATOM 2647 C CA . VAL A 1 334 ? 22.172 29.234 -2.078 1 91.5 334 VAL A CA 1
ATOM 2648 C C . VAL A 1 334 ? 23.578 29.453 -1.535 1 91.5 334 VAL A C 1
ATOM 2650 O O . VAL A 1 334 ? 24.359 30.203 -2.123 1 91.5 334 VAL A O 1
ATOM 2653 N N . GLN A 1 335 ? 23.812 28.812 -0.449 1 91.5 335 GLN A N 1
ATOM 2654 C CA . GLN A 1 335 ? 25.125 28.922 0.182 1 91.5 335 GLN A CA 1
ATOM 2655 C C . GLN A 1 335 ? 26.219 28.312 -0.698 1 91.5 335 GLN A C 1
ATOM 2657 O O . GLN A 1 335 ? 27.281 28.906 -0.866 1 91.5 335 GLN A O 1
ATOM 2662 N N . LYS A 1 336 ? 25.938 27.219 -1.242 1 91.75 336 LYS A N 1
ATOM 2663 C CA . LYS A 1 336 ? 26.891 26.516 -2.104 1 91.75 336 LYS A CA 1
ATOM 2664 C C . LYS A 1 336 ? 27.203 27.344 -3.352 1 91.75 336 LYS A C 1
ATOM 2666 O O . LYS A 1 336 ? 28.328 27.328 -3.857 1 91.75 336 LYS A O 1
ATOM 2671 N N . GLU A 1 337 ? 26.266 28.062 -3.777 1 93.5 337 GLU A N 1
ATOM 2672 C CA . GLU A 1 337 ? 26.422 28.828 -5.004 1 93.5 337 GLU A CA 1
ATOM 2673 C C . GLU A 1 337 ? 26.859 30.266 -4.703 1 93.5 337 GLU A C 1
ATOM 2675 O O . GLU A 1 337 ? 26.953 31.094 -5.613 1 93.5 337 GLU A O 1
ATOM 2680 N N . ASN A 1 338 ? 27.094 30.625 -3.516 1 92.31 338 ASN A N 1
ATOM 2681 C CA . ASN A 1 338 ? 27.516 31.938 -3.053 1 92.31 338 ASN A CA 1
ATOM 2682 C C . ASN A 1 338 ? 26.562 33.031 -3.506 1 92.31 338 ASN A C 1
ATOM 2684 O O . ASN A 1 338 ? 26.984 34.062 -4.039 1 92.31 338 ASN A O 1
ATOM 2688 N N . LYS A 1 339 ? 25.297 32.75 -3.361 1 93.81 339 LYS A N 1
ATOM 2689 C CA . LYS A 1 339 ? 24.266 33.688 -3.736 1 93.81 339 LYS A CA 1
ATOM 2690 C C . LYS A 1 339 ? 23.609 34.312 -2.504 1 93.81 339 LYS A C 1
ATOM 2692 O O . LYS A 1 339 ? 23.922 33.938 -1.373 1 93.81 339 LYS A O 1
ATOM 2697 N N . THR A 1 340 ? 22.828 35.375 -2.762 1 94.62 340 THR A N 1
ATOM 2698 C CA . THR A 1 340 ? 22.094 36.031 -1.689 1 94.62 340 THR A CA 1
ATOM 2699 C C . THR A 1 340 ? 20.641 35.562 -1.65 1 94.62 340 THR A C 1
ATOM 2701 O O . THR A 1 340 ? 20.141 35 -2.631 1 94.62 340 THR A O 1
ATOM 2704 N N . SER A 1 341 ? 20.016 35.625 -0.49 1 95.69 341 SER A N 1
ATOM 2705 C CA . SER A 1 341 ? 18.609 35.281 -0.333 1 95.69 341 SER A CA 1
ATOM 2706 C C . SER A 1 341 ? 17.906 36.25 0.622 1 95.69 341 SER A C 1
ATOM 2708 O O . SER A 1 341 ? 18.562 37.031 1.312 1 95.69 341 SER A O 1
ATOM 2710 N N . ALA A 1 342 ? 16.672 36.219 0.561 1 97.19 342 ALA A N 1
ATOM 2711 C CA . ALA A 1 342 ? 15.883 37.125 1.412 1 97.19 342 ALA A CA 1
ATOM 2712 C C . ALA A 1 342 ? 14.828 36.344 2.186 1 97.19 342 ALA A C 1
ATOM 2714 O O . ALA A 1 342 ? 14.25 35.375 1.664 1 97.19 342 ALA A O 1
ATOM 2715 N N . PHE A 1 343 ? 14.586 36.719 3.398 1 96.88 343 PHE A N 1
ATOM 2716 C CA . PHE A 1 343 ? 13.609 36.156 4.316 1 96.88 343 PHE A CA 1
ATOM 2717 C C . PHE A 1 343 ? 12.555 37.188 4.699 1 96.88 343 PHE A C 1
ATOM 2719 O O . PHE A 1 343 ? 12.891 38.281 5.172 1 96.88 343 PHE A O 1
ATOM 2726 N N . PHE A 1 344 ? 11.289 36.844 4.414 1 97.94 344 PHE A N 1
ATOM 2727 C CA . PHE A 1 344 ? 10.195 37.75 4.719 1 97.94 344 PHE A CA 1
ATOM 2728 C C . PHE A 1 344 ? 9.352 37.25 5.875 1 97.94 344 PHE A C 1
ATOM 2730 O O . PHE A 1 344 ? 9.094 36.031 5.957 1 97.94 344 PHE A O 1
ATOM 2737 N N . MET A 1 345 ? 9.008 38.031 6.73 1 96.19 345 MET A N 1
ATOM 2738 C CA . MET A 1 345 ? 7.926 37.812 7.688 1 96.19 345 MET A CA 1
ATOM 2739 C C . MET A 1 345 ? 6.781 38.781 7.469 1 96.19 345 MET A C 1
ATOM 2741 O O . MET A 1 345 ? 7.008 40 7.367 1 96.19 345 MET A O 1
ATOM 2745 N N . LEU A 1 346 ? 5.637 38.188 7.324 1 96.81 346 LEU A N 1
ATOM 2746 C CA . LEU A 1 346 ? 4.461 39 7.035 1 96.81 346 LEU A CA 1
ATOM 2747 C C . LEU A 1 346 ? 3.377 38.781 8.078 1 96.81 346 LEU A C 1
ATOM 2749 O O . LEU A 1 346 ? 3.22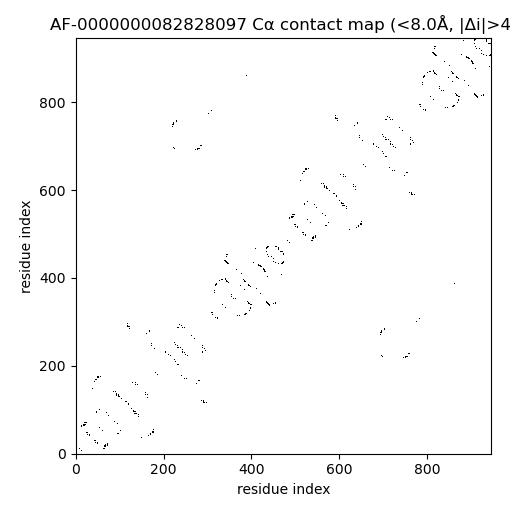5 37.688 8.602 1 96.81 346 LEU A O 1
ATOM 2753 N N . ASP A 1 347 ? 2.633 39.781 8.312 1 94.75 347 ASP A N 1
ATOM 2754 C CA . ASP A 1 347 ? 1.496 39.719 9.227 1 94.75 347 ASP A CA 1
ATOM 2755 C C . ASP A 1 347 ? 0.317 40.531 8.688 1 94.75 347 ASP A C 1
ATOM 2757 O O . ASP A 1 347 ? 0.499 41.625 8.156 1 94.75 347 ASP A O 1
ATOM 2761 N N . VAL A 1 348 ? -0.828 40.031 8.812 1 95.69 348 VAL A N 1
ATOM 2762 C CA . VAL A 1 348 ? -2.031 40.75 8.422 1 95.69 348 VAL A CA 1
ATOM 2763 C C . VAL A 1 348 ? -2.422 41.75 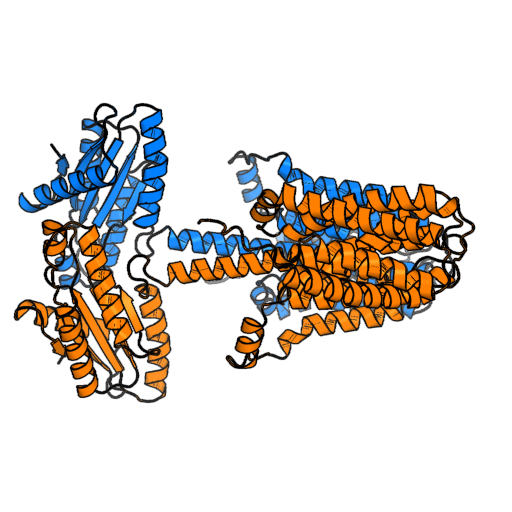9.516 1 95.69 348 VAL A C 1
ATOM 2765 O O . VAL A 1 348 ? -2.715 41.344 10.648 1 95.69 348 VAL A O 1
ATOM 2768 N N . ASP A 1 349 ? -2.521 43 9.141 1 95.19 349 ASP A N 1
ATOM 2769 C CA . ASP A 1 349 ? -2.742 44.062 10.109 1 95.19 349 ASP A CA 1
ATOM 2770 C C . ASP A 1 349 ? -4.16 44 10.672 1 95.19 349 ASP A C 1
ATOM 2772 O O . ASP A 1 349 ? -5.133 43.938 9.914 1 95.19 349 ASP A O 1
ATOM 2776 N N . HIS A 1 350 ? -4.25 44.125 11.984 1 91.44 350 HIS A N 1
ATOM 2777 C CA . HIS A 1 350 ? -5.512 44.188 12.711 1 91.44 350 HIS A CA 1
ATOM 2778 C C . HIS A 1 350 ? -6.438 43.031 12.336 1 91.44 350 HIS A C 1
ATOM 2780 O O . HIS A 1 350 ? -7.625 43.25 12.078 1 91.44 350 HIS A O 1
ATOM 2786 N N . PHE A 1 351 ? -5.863 41.938 12.234 1 90.56 351 PHE A N 1
ATOM 2787 C CA . PHE A 1 351 ? -6.629 40.781 11.789 1 90.56 351 PHE A CA 1
ATOM 2788 C C . PHE A 1 351 ? -7.719 40.438 12.805 1 90.56 351 PHE A C 1
ATOM 2790 O O . PHE A 1 351 ? -8.812 40 12.422 1 90.56 351 PHE A O 1
ATOM 2797 N N . LYS A 1 352 ? -7.395 40.5 14.031 1 80.81 352 LYS A N 1
ATOM 2798 C CA . LYS A 1 352 ? -8.398 40.25 15.062 1 80.81 352 LYS A CA 1
ATOM 2799 C C . LYS A 1 352 ? -9.617 41.125 14.891 1 80.81 352 LYS A C 1
ATOM 2801 O O . LYS A 1 352 ? -10.75 40.688 15.094 1 80.81 352 LYS A O 1
ATOM 2806 N N . LYS A 1 353 ? -9.375 42.312 14.578 1 85.38 353 LYS A N 1
ATOM 2807 C CA . LYS A 1 353 ? -10.477 43.25 14.352 1 85.38 353 LYS A CA 1
ATOM 2808 C C . LYS A 1 353 ? -11.352 42.812 13.195 1 85.38 353 LYS A C 1
ATOM 2810 O O . LYS A 1 353 ? -12.57 43 13.219 1 85.38 353 LYS A O 1
ATOM 2815 N N . VAL A 1 354 ? -10.727 42.344 12.219 1 88.62 354 VAL A N 1
ATOM 2816 C CA . VAL A 1 354 ? -11.469 41.812 11.07 1 88.62 354 VAL A CA 1
ATOM 2817 C C . VAL A 1 354 ? -12.367 40.688 11.523 1 88.62 354 VAL A C 1
ATOM 2819 O O . VAL A 1 354 ? -13.555 40.625 11.164 1 88.62 354 VAL A O 1
ATOM 2822 N N . ASN A 1 355 ? -11.859 39.781 12.297 1 82.19 355 ASN A N 1
ATOM 2823 C CA . ASN A 1 355 ? -12.633 38.656 12.797 1 82.19 355 ASN A CA 1
ATOM 2824 C C . ASN A 1 355 ? -13.781 39.094 13.695 1 82.19 355 ASN A C 1
ATOM 2826 O O . ASN A 1 355 ? -14.883 38.562 13.609 1 82.19 355 ASN A O 1
ATOM 2830 N N . ASP A 1 356 ? -13.453 40.031 14.492 1 76.12 356 ASP A N 1
ATOM 2831 C CA . ASP A 1 356 ? -14.438 40.531 15.453 1 76.12 356 ASP A CA 1
ATOM 2832 C C . ASP A 1 356 ? -15.578 41.281 14.75 1 76.12 356 ASP A C 1
ATOM 2834 O O . ASP A 1 356 ? -16.734 41.188 15.172 1 76.12 356 ASP A O 1
ATOM 2838 N N . SER A 1 357 ? -15.234 42 13.734 1 83.38 357 SER A N 1
ATOM 2839 C CA . SER A 1 357 ? -16.203 42.844 13.062 1 83.38 357 SER A CA 1
ATOM 2840 C C . SER A 1 357 ? -17.031 42.062 12.055 1 83.38 357 SER A C 1
ATOM 2842 O O . SER A 1 357 ? -18.219 42.344 11.883 1 83.38 357 SER A O 1
ATOM 2844 N N . TYR A 1 358 ? -16.391 41.125 11.461 1 85.12 358 TYR A N 1
ATOM 2845 C CA . TYR A 1 358 ? -17.078 40.531 10.32 1 85.12 358 TYR A CA 1
ATOM 2846 C C . TYR A 1 358 ? -17.219 39.031 10.5 1 85.12 358 TYR A C 1
ATOM 2848 O O . TYR A 1 358 ? -17.875 38.344 9.695 1 85.12 358 TYR A O 1
ATOM 2856 N N . GLY A 1 359 ? -16.578 38.531 11.438 1 77.38 359 GLY A N 1
ATOM 2857 C CA . GLY A 1 359 ? -16.672 37.094 11.711 1 77.38 359 GLY A CA 1
ATOM 2858 C C . GLY A 1 359 ? -15.469 36.312 11.227 1 77.38 359 GLY A C 1
ATOM 2859 O O . GLY A 1 359 ? -14.742 36.781 10.344 1 77.38 359 GLY A O 1
ATOM 2860 N N . HIS A 1 360 ? -15.336 35.094 11.672 1 77.12 360 HIS A N 1
ATOM 2861 C CA . HIS A 1 360 ? -14.172 34.25 11.391 1 77.12 360 HIS A CA 1
ATOM 2862 C C . HIS A 1 360 ? -14.188 33.75 9.945 1 77.12 360 HIS A C 1
ATOM 2864 O O . HIS A 1 360 ? -13.125 33.531 9.359 1 77.12 360 HIS A O 1
ATOM 2870 N N . LEU A 1 361 ? -15.266 33.562 9.43 1 81.31 361 LEU A N 1
ATOM 2871 C CA . LEU A 1 361 ? -15.352 33.125 8.039 1 81.31 361 LEU A CA 1
ATOM 2872 C C . LEU A 1 361 ? -14.734 34.156 7.102 1 81.31 361 LEU A C 1
ATOM 2874 O O . LEU A 1 361 ? -14.047 33.812 6.145 1 81.31 361 LEU A O 1
ATOM 2878 N N . ILE A 1 362 ? -15.07 35.344 7.371 1 86.25 362 ILE A N 1
ATOM 2879 C CA . ILE A 1 362 ? -14.516 36.438 6.57 1 86.25 362 ILE A CA 1
ATOM 2880 C C . ILE A 1 362 ? -13.016 36.562 6.836 1 86.25 362 ILE A C 1
ATOM 2882 O O . ILE A 1 362 ? -12.242 36.875 5.926 1 86.25 362 ILE A O 1
ATOM 2886 N N . GLY A 1 363 ? -12.664 36.312 8.078 1 90.19 363 GLY A N 1
ATOM 2887 C CA . GLY A 1 363 ? -11.25 36.25 8.391 1 90.19 363 GLY A CA 1
ATOM 2888 C C . GLY A 1 363 ? -10.508 35.188 7.605 1 90.19 363 GLY A C 1
ATOM 2889 O O . GLY A 1 363 ? -9.414 35.438 7.094 1 90.19 363 GLY A O 1
ATOM 2890 N N . ASP A 1 364 ? -11.148 34.125 7.496 1 88 364 ASP A N 1
ATOM 2891 C CA . ASP A 1 364 ? -10.57 33.031 6.711 1 88 364 ASP A CA 1
ATOM 2892 C C . ASP A 1 364 ? -10.414 33.438 5.246 1 88 364 ASP A C 1
ATOM 2894 O O . ASP A 1 364 ? -9.391 33.156 4.625 1 88 364 ASP A O 1
ATOM 2898 N N . ARG A 1 365 ? -11.367 34.031 4.773 1 91.25 365 ARG A N 1
ATOM 2899 C CA . ARG A 1 365 ? -11.32 34.469 3.385 1 91.25 365 ARG A CA 1
ATOM 2900 C C . ARG A 1 365 ? -10.219 35.5 3.176 1 91.25 365 ARG A C 1
ATOM 2902 O O . ARG A 1 365 ? -9.586 35.531 2.115 1 91.25 365 ARG A O 1
ATOM 2909 N N . ALA A 1 366 ? -10.109 36.344 4.156 1 94.44 366 ALA A N 1
ATOM 2910 C CA . ALA A 1 366 ? -9.055 37.344 4.09 1 94.44 366 ALA A CA 1
ATOM 2911 C C . ALA A 1 366 ? -7.676 36.688 3.99 1 94.44 366 ALA A C 1
ATOM 2913 O O . ALA A 1 366 ? -6.844 37.094 3.178 1 94.44 366 ALA A O 1
ATOM 2914 N N . LEU A 1 367 ? -7.488 35.75 4.805 1 94.56 367 LEU A N 1
ATOM 2915 C CA . LEU A 1 367 ? -6.215 35.031 4.793 1 94.56 367 LEU A CA 1
ATOM 2916 C C . LEU A 1 367 ? -5.988 34.344 3.457 1 94.56 367 LEU A C 1
ATOM 2918 O O . LEU A 1 367 ? -4.887 34.375 2.908 1 94.56 367 LEU A O 1
ATOM 2922 N N . GLN A 1 368 ? -6.992 33.688 2.93 1 94.88 368 GLN A N 1
ATOM 2923 C CA . GLN A 1 368 ? -6.914 33 1.643 1 94.88 368 GLN A CA 1
ATOM 2924 C C . GLN A 1 368 ? -6.582 34 0.52 1 94.88 368 GLN A C 1
ATOM 2926 O O . GLN A 1 368 ? -5.766 33.688 -0.353 1 94.88 368 GLN A O 1
ATOM 2931 N N . THR A 1 369 ? -7.25 35.094 0.616 1 95.12 369 THR A N 1
ATOM 2932 C CA . THR A 1 369 ? -7.016 36.125 -0.391 1 95.12 369 THR A CA 1
ATOM 2933 C C . THR A 1 369 ? -5.57 36.594 -0.344 1 95.12 369 THR A C 1
ATOM 2935 O O . THR A 1 369 ? -4.945 36.812 -1.386 1 95.12 369 THR A O 1
ATOM 2938 N N . CYS A 1 370 ? -5.113 36.812 0.811 1 96.19 370 CYS A N 1
ATOM 2939 C CA . CYS A 1 370 ? -3.729 37.25 0.969 1 96.19 370 CYS A CA 1
ATOM 2940 C C . CYS A 1 370 ? -2.773 36.25 0.338 1 96.19 370 CYS A C 1
ATOM 2942 O O . CYS A 1 370 ? -1.899 36.625 -0.446 1 96.19 370 CYS A O 1
ATOM 2944 N N . VAL A 1 371 ? -2.973 35.031 0.634 1 96.44 371 VAL A N 1
ATOM 2945 C CA . VAL A 1 371 ? -2.07 33.969 0.174 1 96.44 371 VAL A CA 1
ATOM 2946 C C . VAL A 1 371 ? -2.172 33.812 -1.343 1 96.44 371 VAL A C 1
ATOM 2948 O O . VAL A 1 371 ? -1.155 33.688 -2.029 1 96.44 371 VAL A O 1
ATOM 2951 N N . THR A 1 372 ? -3.373 33.812 -1.854 1 95.75 372 THR A N 1
ATOM 2952 C CA . THR A 1 372 ? -3.572 33.719 -3.295 1 95.75 372 THR A CA 1
ATOM 2953 C C . THR A 1 372 ? -2.889 34.875 -4.02 1 95.75 372 THR A C 1
ATOM 2955 O O . THR A 1 372 ? -2.26 34.688 -5.062 1 95.75 372 THR A O 1
ATOM 2958 N N . THR A 1 373 ? -3.045 36.031 -3.465 1 96.5 373 THR A N 1
ATOM 2959 C CA . THR A 1 373 ? -2.426 37.219 -4.047 1 96.5 373 THR A CA 1
ATOM 2960 C C . THR A 1 373 ? -0.905 37.062 -4.051 1 96.5 373 THR A C 1
ATOM 2962 O O . THR A 1 373 ? -0.253 37.375 -5.055 1 96.5 373 THR A O 1
ATOM 2965 N N . ILE A 1 374 ? -0.383 36.656 -2.945 1 97.25 374 ILE A N 1
ATOM 2966 C CA . ILE A 1 374 ? 1.062 36.5 -2.822 1 97.25 374 ILE A CA 1
ATOM 2967 C C . ILE A 1 374 ? 1.556 35.469 -3.809 1 97.25 374 ILE A C 1
ATOM 2969 O O . ILE A 1 374 ? 2.574 35.656 -4.477 1 97.25 374 ILE A O 1
ATOM 2973 N N . GLN A 1 375 ? 0.889 34.375 -3.867 1 95.62 375 GLN A N 1
ATOM 2974 C CA . GLN A 1 375 ? 1.267 33.281 -4.742 1 95.62 375 GLN A CA 1
ATOM 2975 C C . GLN A 1 375 ? 1.277 33.719 -6.203 1 95.62 375 GLN A C 1
ATOM 2977 O O . GLN A 1 375 ? 2.098 33.219 -6.992 1 95.62 375 GLN A O 1
ATOM 2982 N N . ASN A 1 376 ? 0.393 34.562 -6.535 1 94.62 376 ASN A N 1
ATOM 2983 C CA . ASN A 1 376 ? 0.318 35.062 -7.902 1 94.62 376 ASN A CA 1
ATOM 2984 C C . ASN A 1 376 ? 1.517 35.938 -8.242 1 94.62 376 ASN A C 1
ATOM 2986 O O . ASN A 1 376 ? 1.856 36.125 -9.422 1 94.62 376 ASN A O 1
ATOM 2990 N N . ILE A 1 377 ? 2.143 36.5 -7.25 1 95.88 377 ILE A N 1
ATOM 2991 C CA . ILE A 1 377 ? 3.266 37.406 -7.438 1 95.88 377 ILE A CA 1
ATOM 2992 C C . ILE A 1 377 ? 4.574 36.594 -7.434 1 95.88 377 ILE A C 1
ATOM 2994 O O . ILE A 1 377 ? 5.504 36.938 -8.18 1 95.88 377 ILE A O 1
ATOM 2998 N N . LEU A 1 378 ? 4.625 35.594 -6.637 1 95.5 378 LEU A N 1
ATOM 2999 C CA . LEU A 1 378 ? 5.855 34.844 -6.406 1 95.5 378 LEU A CA 1
ATOM 3000 C C . LEU A 1 378 ? 6.172 33.969 -7.594 1 95.5 378 LEU A C 1
ATOM 3002 O O . LEU A 1 378 ? 5.273 33.594 -8.352 1 95.5 378 LEU A O 1
ATOM 3006 N N . HIS A 1 379 ? 7.434 33.719 -7.715 1 92.06 379 HIS A N 1
ATOM 3007 C CA . HIS A 1 379 ? 7.883 32.75 -8.688 1 92.06 379 HIS A CA 1
ATOM 3008 C C . HIS A 1 379 ? 7.723 31.328 -8.156 1 92.06 379 HIS A C 1
ATOM 3010 O O . HIS A 1 379 ? 7.613 31.125 -6.941 1 92.06 379 HIS A O 1
ATOM 3016 N N . PRO A 1 380 ? 7.73 30.344 -9.023 1 85.88 380 PRO A N 1
ATOM 3017 C CA . PRO A 1 380 ? 7.531 28.953 -8.625 1 85.88 380 PRO A CA 1
ATOM 3018 C C . PRO A 1 380 ? 8.602 28.469 -7.648 1 85.88 380 PRO A C 1
ATOM 3020 O O . PRO A 1 380 ? 8.352 27.531 -6.871 1 85.88 380 PRO A O 1
ATOM 3023 N N . HIS A 1 381 ? 9.734 29.016 -7.645 1 86.81 381 HIS A N 1
ATOM 3024 C CA . HIS A 1 381 ? 10.828 28.547 -6.797 1 86.81 381 HIS A CA 1
ATOM 3025 C C . HIS A 1 381 ? 10.812 29.25 -5.441 1 86.81 381 HIS A C 1
ATOM 3027 O O . HIS A 1 381 ? 11.57 28.875 -4.539 1 86.81 381 HIS A O 1
ATOM 3033 N N . ASP A 1 382 ? 9.93 30.266 -5.301 1 93.5 382 ASP A N 1
ATOM 3034 C CA . ASP A 1 382 ? 9.781 30.953 -4.027 1 93.5 382 ASP A CA 1
ATOM 3035 C C . ASP A 1 382 ? 8.922 30.141 -3.055 1 93.5 382 ASP A C 1
ATOM 3037 O O . ASP A 1 382 ? 8.125 29.312 -3.477 1 93.5 382 ASP A O 1
ATOM 3041 N N . LEU A 1 383 ? 9.234 30.328 -1.856 1 96.44 383 LEU A N 1
ATOM 3042 C CA . LEU A 1 383 ? 8.492 29.578 -0.854 1 96.44 383 LEU A CA 1
ATOM 3043 C C . LEU A 1 383 ? 7.578 30.5 -0.052 1 96.44 383 LEU A C 1
ATOM 3045 O O . LEU A 1 383 ? 7.953 31.625 0.272 1 96.44 383 LEU A O 1
ATOM 3049 N N . LEU A 1 384 ? 6.391 30.094 0.158 1 97.06 384 LEU A N 1
ATOM 3050 C CA . LEU A 1 384 ? 5.414 30.781 1.004 1 97.06 384 LEU A CA 1
ATOM 3051 C C . LEU A 1 384 ? 4.859 29.828 2.061 1 97.06 384 LEU A C 1
ATOM 3053 O O . LEU A 1 384 ? 4.41 28.719 1.736 1 97.06 384 LEU A O 1
ATOM 3057 N N . GLY A 1 385 ? 4.984 30.172 3.287 1 95.12 385 GLY A N 1
ATOM 3058 C CA . GLY A 1 385 ? 4.488 29.344 4.371 1 95.12 385 GLY A CA 1
ATOM 3059 C C . GLY A 1 385 ? 3.689 30.109 5.402 1 95.12 385 GLY A C 1
ATOM 3060 O O . GLY A 1 385 ? 3.887 31.328 5.57 1 95.12 385 GLY A O 1
ATOM 3061 N N . ARG A 1 386 ? 2.811 29.484 6.109 1 90.75 386 ARG A N 1
ATOM 3062 C CA . ARG A 1 386 ? 2.037 30.078 7.191 1 90.75 386 ARG A CA 1
ATOM 3063 C C . ARG A 1 386 ? 2.666 29.781 8.547 1 90.75 386 ARG A C 1
ATOM 3065 O O . ARG A 1 386 ? 2.865 28.609 8.898 1 90.75 386 ARG A O 1
ATOM 3072 N N . PHE A 1 387 ? 3.025 30.734 9.312 1 83.25 387 PHE A N 1
ATOM 3073 C CA . PHE A 1 387 ? 3.768 30.594 10.562 1 83.25 387 PHE A CA 1
ATOM 3074 C C . PHE A 1 387 ? 2.834 30.719 11.758 1 83.25 387 PHE A C 1
ATOM 3076 O O . PHE A 1 387 ? 3.184 30.297 12.867 1 83.25 387 PHE A O 1
ATOM 3083 N N . GLY A 1 388 ? 1.737 31.219 11.539 1 76.75 388 GLY A N 1
ATOM 3084 C CA . GLY A 1 388 ? 0.766 31.406 12.602 1 76.75 388 GLY A CA 1
ATOM 3085 C C . GLY A 1 388 ? -0.637 31.672 12.094 1 76.75 388 GLY A C 1
ATOM 3086 O O . GLY A 1 388 ? -0.979 31.281 10.977 1 76.75 388 GLY A O 1
ATOM 3087 N N . GLY A 1 389 ? -1.422 32.188 13.008 1 77.88 389 GLY A N 1
ATOM 3088 C CA . GLY A 1 389 ? -2.789 32.469 12.602 1 77.88 389 GLY A CA 1
ATOM 3089 C C . GLY A 1 389 ? -2.873 33.438 11.445 1 77.88 389 GLY A C 1
ATOM 3090 O O . GLY A 1 389 ? -3.555 33.188 10.453 1 77.88 389 GLY A O 1
ATOM 3091 N N . GLU A 1 390 ? -2.164 34.531 11.625 1 89.81 390 GLU A N 1
ATOM 3092 C CA . GLU A 1 390 ? -2.205 35.594 10.617 1 89.81 390 GLU A CA 1
ATOM 3093 C C . GLU A 1 390 ? -0.808 35.906 10.094 1 89.81 390 GLU A C 1
ATOM 3095 O O . GLU A 1 390 ? -0.606 36.938 9.43 1 89.81 390 GLU A O 1
ATOM 3100 N N . GLU A 1 391 ? 0.111 35.062 10.445 1 91.25 391 GLU A N 1
ATOM 3101 C CA . GLU A 1 391 ? 1.506 35.312 10.086 1 91.25 391 GLU A CA 1
ATOM 3102 C C . GLU A 1 391 ? 1.972 34.375 8.977 1 91.25 391 GLU A C 1
ATOM 3104 O O . GLU A 1 391 ? 1.606 33.188 8.961 1 91.25 391 GLU A O 1
ATOM 3109 N N . PHE A 1 392 ? 2.711 34.938 8.062 1 95.56 392 PHE A N 1
ATOM 3110 C CA . PHE A 1 392 ? 3.252 34.188 6.938 1 95.56 392 PHE A CA 1
ATOM 3111 C C . PHE A 1 392 ? 4.738 34.469 6.762 1 95.56 392 PHE A C 1
ATOM 3113 O O . PHE A 1 392 ? 5.246 35.469 7.266 1 95.56 392 PHE A O 1
ATOM 3120 N N . ALA A 1 393 ? 5.375 33.562 6.129 1 96.31 393 ALA A N 1
ATOM 3121 C CA . ALA A 1 393 ? 6.789 33.719 5.801 1 96.31 393 ALA A CA 1
ATOM 3122 C C . ALA A 1 393 ? 7.047 33.438 4.324 1 96.31 393 ALA A C 1
ATOM 3124 O O . ALA A 1 393 ? 6.359 32.625 3.713 1 96.31 393 ALA A O 1
ATOM 3125 N N . ILE A 1 394 ? 7.941 34.125 3.781 1 97.5 394 ILE A N 1
ATOM 3126 C CA . ILE A 1 394 ? 8.359 33.938 2.395 1 97.5 394 ILE A CA 1
ATOM 3127 C C . ILE A 1 394 ? 9.875 33.812 2.324 1 97.5 394 ILE A C 1
ATOM 3129 O O . ILE A 1 394 ? 10.602 34.469 3.072 1 97.5 394 ILE A O 1
ATOM 3133 N N . PHE A 1 395 ? 10.328 32.938 1.504 1 97.31 395 PHE A N 1
ATOM 3134 C CA . PHE A 1 395 ? 11.75 32.781 1.221 1 97.31 395 PHE A CA 1
ATOM 3135 C C . PHE A 1 395 ? 12.023 32.938 -0.268 1 97.31 395 PHE A C 1
ATOM 3137 O O . PHE A 1 395 ? 11.398 32.281 -1.101 1 97.31 395 PHE A O 1
ATOM 3144 N N . ILE A 1 396 ? 12.914 33.812 -0.576 1 97 396 ILE A N 1
ATOM 3145 C CA . ILE A 1 396 ? 13.297 34.062 -1.956 1 97 396 ILE A CA 1
ATOM 3146 C C . ILE A 1 396 ? 14.781 33.781 -2.146 1 97 396 ILE A C 1
ATOM 3148 O O . ILE A 1 396 ? 15.633 34.562 -1.678 1 97 396 ILE A O 1
ATOM 3152 N N . PRO A 1 397 ? 15.016 32.781 -2.912 1 94.88 397 PRO A N 1
ATOM 3153 C CA . PRO A 1 397 ? 16.422 32.5 -3.223 1 94.88 397 PRO A CA 1
ATOM 3154 C C . PRO A 1 397 ? 16.969 33.406 -4.328 1 94.88 397 PRO A C 1
ATOM 3156 O O . PRO A 1 397 ? 16.203 33.875 -5.172 1 94.88 397 PRO A O 1
ATOM 3159 N N . ASP A 1 398 ? 18.172 33.719 -4.285 1 92.19 398 ASP A N 1
ATOM 3160 C CA . ASP A 1 398 ? 18.906 34.406 -5.348 1 92.19 398 ASP A CA 1
ATOM 3161 C C . ASP A 1 398 ? 18.297 35.781 -5.629 1 92.19 398 ASP A C 1
ATOM 3163 O O . ASP A 1 398 ? 17.859 36.062 -6.746 1 92.19 398 ASP A O 1
ATOM 3167 N N . THR A 1 399 ? 18.312 36.594 -4.605 1 94.25 399 THR A N 1
ATOM 3168 C CA . THR A 1 399 ? 17.719 37.906 -4.746 1 94.25 399 THR A CA 1
ATOM 3169 C C . THR A 1 399 ? 18.594 38.969 -4.098 1 94.25 399 THR A C 1
ATOM 3171 O O . THR A 1 399 ? 19.469 38.656 -3.287 1 94.25 399 THR A O 1
ATOM 3174 N N . THR A 1 400 ? 18.438 40.219 -4.5 1 93.69 400 THR A N 1
ATOM 3175 C CA . THR A 1 400 ? 19.156 41.344 -3.938 1 93.69 400 THR A CA 1
ATOM 3176 C C . THR A 1 400 ? 18.281 42.125 -2.963 1 93.69 400 THR A C 1
ATOM 3178 O O . THR A 1 400 ? 17.078 41.938 -2.906 1 93.69 400 THR A O 1
ATOM 3181 N N . ARG A 1 401 ? 18.906 42.969 -2.25 1 95 401 ARG A N 1
ATOM 3182 C CA . ARG A 1 401 ? 18.203 43.812 -1.285 1 95 401 ARG A CA 1
ATOM 3183 C C . ARG A 1 401 ? 17.125 44.625 -1.967 1 95 401 ARG A C 1
ATOM 3185 O O . ARG A 1 401 ? 15.984 44.688 -1.49 1 95 401 ARG A O 1
ATOM 3192 N N . GLU A 1 402 ? 17.484 45.25 -3.062 1 96.06 402 GLU A N 1
ATOM 3193 C CA . GLU A 1 402 ? 16.547 46.125 -3.783 1 96.06 402 GLU A CA 1
ATOM 3194 C C . GLU A 1 402 ? 15.375 45.312 -4.348 1 96.06 402 GLU A C 1
ATOM 3196 O O . GLU A 1 402 ? 14.219 45.719 -4.23 1 96.06 402 GLU A O 1
ATOM 3201 N N . ALA A 1 403 ? 15.742 44.219 -4.902 1 96.38 403 ALA A N 1
ATOM 3202 C CA . ALA A 1 403 ? 14.711 43.375 -5.492 1 96.38 403 ALA A CA 1
ATOM 3203 C C . ALA A 1 403 ? 13.758 42.844 -4.422 1 96.38 403 ALA A C 1
ATOM 3205 O O . ALA A 1 403 ? 12.555 42.75 -4.652 1 96.38 403 ALA A O 1
ATOM 3206 N N . ALA A 1 404 ? 14.297 42.469 -3.314 1 97.06 404 ALA A N 1
ATOM 3207 C CA . ALA A 1 404 ? 13.492 41.938 -2.205 1 97.06 404 ALA A CA 1
ATOM 3208 C C . ALA A 1 404 ? 12.531 43 -1.689 1 97.06 404 ALA A C 1
ATOM 3210 O O . ALA A 1 404 ? 11.367 42.719 -1.392 1 97.06 404 ALA A O 1
ATOM 3211 N N . PHE A 1 405 ? 13.055 44.188 -1.593 1 97.44 405 PHE A N 1
ATOM 3212 C CA . PHE A 1 405 ? 12.234 45.281 -1.114 1 97.44 405 PHE A CA 1
ATOM 3213 C C . PHE A 1 405 ? 11.109 45.594 -2.096 1 97.44 405 PHE A C 1
ATOM 3215 O O . PHE A 1 405 ? 9.969 45.812 -1.688 1 97.44 405 PHE A O 1
ATOM 3222 N N . GLU A 1 406 ? 11.438 45.656 -3.285 1 97.5 406 GLU A N 1
ATOM 3223 C CA . GLU A 1 406 ? 10.438 45.906 -4.316 1 97.5 406 GLU A CA 1
ATOM 3224 C C . GLU A 1 406 ? 9.352 44.844 -4.305 1 97.5 406 GLU A C 1
ATOM 3226 O O . GLU A 1 406 ? 8.172 45.125 -4.48 1 97.5 406 GLU A O 1
ATOM 3231 N N . LEU A 1 407 ? 9.82 43.625 -4.195 1 97.44 407 LEU A N 1
ATOM 3232 C CA . LEU A 1 407 ? 8.875 42.5 -4.137 1 97.44 407 LEU A CA 1
ATOM 3233 C C . LEU A 1 407 ? 7.934 42.656 -2.941 1 97.44 407 LEU A C 1
ATOM 3235 O O . LEU A 1 407 ? 6.727 42.438 -3.064 1 97.44 407 LEU A O 1
ATOM 3239 N N . ALA A 1 408 ? 8.438 42.969 -1.796 1 98.12 408 ALA A N 1
ATOM 3240 C CA . ALA A 1 408 ? 7.645 43.156 -0.583 1 98.12 408 ALA A CA 1
ATOM 3241 C C . ALA A 1 408 ? 6.625 44.281 -0.762 1 98.12 408 ALA A C 1
ATOM 3243 O O . ALA A 1 408 ? 5.477 44.156 -0.328 1 98.12 408 ALA A O 1
ATOM 3244 N N . GLU A 1 409 ? 7.09 45.344 -1.355 1 97.81 409 GLU A N 1
ATOM 3245 C CA . GLU A 1 409 ? 6.191 46.469 -1.607 1 97.81 409 GLU A CA 1
ATOM 3246 C C . GLU A 1 409 ? 5.074 46.062 -2.568 1 97.81 409 GLU A C 1
ATOM 3248 O O . GLU A 1 409 ? 3.926 46.5 -2.393 1 97.81 409 GLU A O 1
ATOM 3253 N N . ARG A 1 410 ? 5.48 45.406 -3.529 1 97.88 410 ARG A N 1
ATOM 3254 C CA . ARG A 1 410 ? 4.484 44.938 -4.48 1 97.88 410 ARG A CA 1
ATOM 3255 C C . ARG A 1 410 ? 3.438 44.062 -3.785 1 97.88 410 ARG A C 1
ATOM 3257 O O . ARG A 1 410 ? 2.24 44.188 -4.047 1 97.88 410 ARG A O 1
ATOM 3264 N N . ILE A 1 411 ? 3.855 43.156 -2.949 1 97.88 411 ILE A N 1
ATOM 3265 C CA . ILE A 1 411 ? 2.961 42.281 -2.189 1 97.88 411 ILE A CA 1
ATOM 3266 C C . ILE A 1 411 ? 2.037 43.125 -1.319 1 97.88 411 ILE A C 1
ATOM 3268 O O . ILE A 1 411 ? 0.819 42.938 -1.324 1 97.88 411 ILE A O 1
ATOM 3272 N N . ARG A 1 412 ? 2.613 44.062 -0.59 1 97.81 412 ARG A N 1
ATOM 3273 C CA . ARG A 1 412 ? 1.857 44.938 0.301 1 97.81 412 ARG A CA 1
ATOM 3274 C C . ARG A 1 412 ? 0.761 45.656 -0.459 1 97.81 412 ARG A C 1
ATOM 3276 O O . ARG A 1 412 ? -0.396 45.688 -0.031 1 97.81 412 ARG A O 1
ATOM 3283 N N . ILE A 1 413 ? 1.135 46.25 -1.584 1 97.62 413 ILE A N 1
ATOM 3284 C CA . ILE A 1 413 ? 0.227 47.094 -2.377 1 97.62 413 ILE A CA 1
ATOM 3285 C C . ILE A 1 413 ? -0.868 46.188 -2.98 1 97.62 413 ILE A C 1
ATOM 3287 O O . ILE A 1 413 ? -2.051 46.562 -2.926 1 97.62 413 ILE A O 1
ATOM 3291 N N . GLN A 1 414 ? -0.532 45.125 -3.531 1 97.69 414 GLN A N 1
ATOM 3292 C CA . GLN A 1 414 ? -1.508 44.281 -4.199 1 97.69 414 GLN A CA 1
ATOM 3293 C C . GLN A 1 414 ? -2.51 43.688 -3.205 1 97.69 414 GLN A C 1
ATOM 3295 O O . GLN A 1 414 ? -3.695 43.562 -3.516 1 97.69 414 GLN A O 1
ATOM 3300 N N . ILE A 1 415 ? -2.072 43.312 -2.049 1 97.25 415 ILE A N 1
ATOM 3301 C CA . ILE A 1 415 ? -2.979 42.781 -1.03 1 97.25 415 ILE A CA 1
ATOM 3302 C C . ILE A 1 415 ? -3.971 43.875 -0.62 1 97.25 415 ILE A C 1
ATOM 3304 O O . ILE A 1 415 ? -5.168 43.594 -0.473 1 97.25 415 ILE A O 1
ATOM 3308 N N . SER A 1 416 ? -3.49 45.062 -0.462 1 96.12 416 SER A N 1
ATOM 3309 C CA . SER A 1 416 ? -4.328 46.188 -0.013 1 96.12 416 SER A CA 1
ATOM 3310 C C . SER A 1 416 ? -5.395 46.531 -1.047 1 96.12 416 SER A C 1
ATOM 3312 O O . SER A 1 416 ? -6.41 47.156 -0.718 1 96.12 416 SER A O 1
ATOM 3314 N N . GLN A 1 417 ? -5.172 46.094 -2.227 1 95.62 417 GLN A N 1
ATOM 3315 C CA . GLN A 1 417 ? -6.082 46.438 -3.312 1 95.62 417 GLN A CA 1
ATOM 3316 C C . GLN A 1 417 ? -7.055 45.312 -3.602 1 95.62 417 GLN A C 1
ATOM 3318 O O . GLN A 1 417 ? -7.973 45.469 -4.406 1 95.62 417 GLN A O 1
ATOM 3323 N N . GLN A 1 418 ? -6.891 44.219 -3.016 1 94.94 418 GLN A N 1
ATOM 3324 C CA . GLN A 1 418 ? -7.746 43.062 -3.285 1 94.94 418 GLN A CA 1
ATOM 3325 C C . GLN A 1 418 ? -9.016 43.094 -2.441 1 94.94 418 GLN A C 1
ATOM 3327 O O . GLN A 1 418 ? -8.953 43.062 -1.211 1 94.94 418 GLN A O 1
ATOM 3332 N N . PRO A 1 419 ? -10.148 43.125 -3.049 1 93.88 419 PRO A N 1
ATOM 3333 C CA . PRO A 1 419 ? -11.398 43.188 -2.287 1 93.88 419 PRO A CA 1
ATOM 3334 C C . PRO A 1 419 ? -11.797 41.844 -1.7 1 93.88 419 PRO A C 1
ATOM 3336 O O . PRO A 1 419 ? -11.602 40.812 -2.338 1 93.88 419 PRO A O 1
ATOM 3339 N N . ILE A 1 420 ? -12.25 41.844 -0.507 1 93.06 420 ILE A N 1
ATOM 3340 C CA . ILE A 1 420 ? -12.859 40.688 0.153 1 93.06 420 ILE A CA 1
ATOM 3341 C C . ILE A 1 420 ? -14.352 40.938 0.348 1 93.06 420 ILE A C 1
ATOM 3343 O O . ILE A 1 420 ? -14.75 41.812 1.134 1 93.06 420 ILE A O 1
ATOM 3347 N N . TYR A 1 421 ? -15.109 40.219 -0.281 1 89.19 421 TYR A N 1
ATOM 3348 C CA . TYR A 1 421 ? -16.547 40.469 -0.325 1 89.19 421 TYR A CA 1
ATOM 3349 C C . TYR A 1 421 ? -17.234 39.875 0.894 1 89.19 421 TYR A C 1
ATOM 3351 O O . TYR A 1 421 ? -17.016 38.719 1.245 1 89.19 421 TYR A O 1
ATOM 3359 N N . VAL A 1 422 ? -17.984 40.719 1.523 1 86.19 422 VAL A N 1
ATOM 3360 C CA . VAL A 1 422 ? -18.781 40.344 2.678 1 86.19 422 VAL A CA 1
ATOM 3361 C C . VAL A 1 422 ? -20.25 40.219 2.262 1 86.19 422 VAL A C 1
ATOM 3363 O O . VAL A 1 422 ? -20.75 41.031 1.469 1 86.19 422 VAL A O 1
ATOM 3366 N N . TYR A 1 423 ? -20.859 39.188 2.568 1 78.19 423 TYR A N 1
ATOM 3367 C CA . TYR A 1 423 ? -22.25 38.969 2.172 1 78.19 423 TYR A CA 1
ATOM 3368 C C . TYR A 1 423 ? -23.078 40.219 2.412 1 78.19 423 TYR A C 1
ATOM 3370 O O . TYR A 1 423 ? -23.266 40.656 3.557 1 78.19 423 TYR A O 1
ATOM 3378 N N . GLY A 1 424 ? -23.688 40.688 1.253 1 77.69 424 GLY A N 1
ATOM 3379 C CA . GLY A 1 424 ? -24.641 41.781 1.313 1 77.69 424 GLY A CA 1
ATOM 3380 C C . GLY A 1 424 ? -24 43.125 1.644 1 77.69 424 GLY A C 1
ATOM 3381 O O . GLY A 1 424 ? -24.688 44.125 1.749 1 77.69 424 GLY A O 1
ATOM 3382 N N . LYS A 1 425 ? -22.75 43.062 1.902 1 80.19 425 LYS A N 1
ATOM 3383 C CA . LYS A 1 425 ? -22.094 44.281 2.299 1 80.19 425 LYS A CA 1
ATOM 3384 C C . LYS A 1 425 ? -20.984 44.688 1.309 1 80.19 425 LYS A C 1
ATOM 3386 O O . LYS A 1 425 ? -20.719 43.938 0.354 1 80.19 425 LYS A O 1
ATOM 3391 N N . LEU A 1 426 ? -20.484 45.875 1.52 1 85.44 426 LEU A N 1
ATOM 3392 C CA . LEU A 1 426 ? -19.359 46.406 0.742 1 85.44 426 LEU A CA 1
ATOM 3393 C C . LEU A 1 426 ? -18.094 45.594 1.025 1 85.44 426 LEU A C 1
ATOM 3395 O O . LEU A 1 426 ? -17.891 45.094 2.143 1 85.44 426 LEU A O 1
ATOM 3399 N N . PRO A 1 427 ? -17.25 45.469 -0.003 1 92.31 427 PRO A N 1
ATOM 3400 C CA . PRO A 1 427 ? -16 44.75 0.182 1 92.31 427 PRO A CA 1
ATOM 3401 C C . PRO A 1 427 ? -15.094 45.375 1.224 1 92.31 427 PRO A C 1
ATOM 3403 O O . PRO A 1 427 ? -15.094 46.594 1.377 1 92.31 427 PRO A O 1
ATOM 3406 N N . ILE A 1 428 ? -14.406 44.562 1.95 1 92.94 428 ILE A N 1
ATOM 3407 C CA . ILE A 1 428 ? -13.414 45.062 2.887 1 92.94 428 ILE A CA 1
ATOM 3408 C C . ILE A 1 428 ? -12.008 44.844 2.328 1 92.94 428 ILE A C 1
ATOM 3410 O O . ILE A 1 428 ? -11.828 44.031 1.411 1 92.94 428 ILE A O 1
ATOM 3414 N N . PHE A 1 429 ? -11.047 45.594 2.881 1 94.56 429 PHE A N 1
ATOM 3415 C CA . PHE A 1 429 ? -9.656 45.5 2.479 1 94.56 429 PHE A CA 1
ATOM 3416 C C . PHE A 1 429 ? -8.758 45.281 3.691 1 94.56 429 PHE A C 1
ATOM 3418 O O . PHE A 1 429 ? -9 45.812 4.766 1 94.56 429 PHE A O 1
ATOM 3425 N N . VAL A 1 430 ? -7.816 44.438 3.473 1 95.69 430 VAL A N 1
ATOM 3426 C CA . VAL A 1 430 ? -6.871 44.219 4.559 1 95.69 430 VAL A CA 1
ATOM 3427 C C . VAL A 1 430 ? -5.48 44.688 4.152 1 95.69 430 VAL A C 1
ATOM 3429 O O . VAL A 1 430 ? -5.203 44.875 2.967 1 95.69 430 VAL A O 1
ATOM 3432 N N . GLN A 1 431 ? -4.707 45.031 5.121 1 96.62 431 GLN A N 1
ATOM 3433 C CA . GLN A 1 431 ? -3.33 45.469 4.918 1 96.62 431 GLN A CA 1
ATOM 3434 C C . GLN A 1 431 ? -2.344 44.531 5.578 1 96.62 431 GLN A C 1
ATOM 3436 O O . GLN A 1 431 ? -2.729 43.719 6.434 1 96.62 431 GLN A O 1
ATOM 3441 N N . VAL A 1 432 ? -1.149 44.594 5.102 1 97.5 432 VAL A N 1
ATOM 3442 C CA . VAL A 1 432 ? -0.132 43.719 5.688 1 97.5 432 VAL A CA 1
ATOM 3443 C C . VAL A 1 432 ? 1.119 44.531 6.008 1 97.5 432 VAL A C 1
ATOM 3445 O O . VAL A 1 432 ? 1.373 45.562 5.383 1 97.5 432 VAL A O 1
ATOM 3448 N N . SER A 1 433 ? 1.8 44.125 6.98 1 98.19 433 SER A N 1
ATOM 3449 C CA . SER A 1 433 ? 3.135 44.625 7.32 1 98.19 433 SER A CA 1
ATOM 3450 C C . SER A 1 433 ? 4.191 43.562 7.059 1 98.19 433 SER A C 1
ATOM 3452 O O . SER A 1 433 ? 3.953 42.344 7.281 1 98.19 433 SER A O 1
ATOM 3454 N N . ILE A 1 434 ? 5.348 44 6.574 1 98 434 ILE A N 1
ATOM 3455 C CA . ILE A 1 434 ? 6.34 43.031 6.145 1 98 434 ILE A CA 1
ATOM 3456 C C . ILE A 1 434 ? 7.707 43.406 6.711 1 98 434 ILE A C 1
ATOM 3458 O O . ILE A 1 434 ? 8.109 44.562 6.668 1 98 434 ILE A O 1
ATOM 3462 N N . GLY A 1 435 ? 8.336 42.438 7.285 1 98 435 GLY A N 1
ATOM 3463 C CA . GLY A 1 435 ? 9.742 42.531 7.664 1 98 435 GLY A CA 1
ATOM 3464 C C . GLY A 1 435 ? 10.648 41.656 6.812 1 98 435 GLY A C 1
ATOM 3465 O O . GLY A 1 435 ? 10.289 40.531 6.473 1 98 435 GLY A O 1
ATOM 3466 N N . ILE A 1 436 ? 11.828 42.219 6.457 1 97.88 436 ILE A N 1
ATOM 3467 C CA . ILE A 1 436 ? 12.734 41.5 5.566 1 97.88 436 ILE A CA 1
ATOM 3468 C C . ILE A 1 436 ? 14.117 41.406 6.219 1 97.88 436 ILE A C 1
ATOM 3470 O O . ILE A 1 436 ? 14.586 42.344 6.855 1 97.88 436 ILE A O 1
ATOM 3474 N N . SER A 1 437 ? 14.656 40.25 6.113 1 96.75 437 SER A N 1
ATOM 3475 C CA . SER A 1 437 ? 16.062 40.031 6.418 1 96.75 437 SER A CA 1
ATOM 3476 C C . SER A 1 437 ? 16.812 39.469 5.223 1 96.75 437 SER A C 1
ATOM 3478 O O . SER A 1 437 ? 16.234 38.75 4.41 1 96.75 437 SER A O 1
ATOM 3480 N N . LEU A 1 438 ? 18.062 39.812 5.137 1 95.44 438 LEU A N 1
ATOM 3481 C CA . LEU A 1 438 ? 18.859 39.406 3.975 1 95.44 438 LEU A CA 1
ATOM 3482 C C . LEU A 1 438 ? 20.031 38.531 4.387 1 95.44 438 LEU A C 1
ATOM 3484 O O . LEU A 1 438 ? 20.656 38.781 5.426 1 95.44 438 LEU A O 1
ATOM 3488 N N . TYR A 1 439 ? 20.203 37.562 3.596 1 94.75 439 TYR A N 1
ATOM 3489 C CA . TYR A 1 439 ? 21.375 36.719 3.74 1 94.75 439 TYR A CA 1
ATOM 3490 C C . TYR A 1 439 ? 22.422 37.062 2.682 1 94.75 439 TYR A C 1
ATOM 3492 O O . TYR A 1 439 ? 22.094 37.281 1.514 1 94.75 439 TYR A O 1
ATOM 3500 N N . SER A 1 440 ? 23.672 37.156 3.162 1 91.31 440 SER A N 1
ATOM 3501 C CA . SER A 1 440 ? 24.828 37.281 2.281 1 91.31 440 SER A CA 1
ATOM 3502 C C . SER A 1 440 ? 25.922 36.281 2.66 1 91.31 440 SER A C 1
ATOM 3504 O O . SER A 1 440 ? 26.141 36.031 3.844 1 91.31 440 SER A O 1
ATOM 3506 N N . PRO A 1 441 ? 26.562 35.688 1.674 1 88.94 441 PRO A N 1
ATOM 3507 C CA . PRO A 1 441 ? 27.609 34.688 1.938 1 88.94 441 PRO A CA 1
ATOM 3508 C C . PRO A 1 441 ? 28.703 35.219 2.85 1 88.94 441 PRO A C 1
ATOM 3510 O O . PRO A 1 441 ? 29.391 34.469 3.516 1 88.94 441 PRO A O 1
ATOM 3513 N N . SER A 1 442 ? 28.859 36.5 2.93 1 83.69 442 SER A N 1
ATOM 3514 C CA . SER A 1 442 ? 29.938 37.125 3.699 1 83.69 442 SER A CA 1
ATOM 3515 C C . SER A 1 442 ? 29.672 37 5.199 1 83.69 442 SER A C 1
ATOM 3517 O O . SER A 1 442 ? 30.609 37.094 6.008 1 83.69 442 SER A O 1
ATOM 3519 N N . TYR A 1 443 ? 28.453 36.844 5.574 1 78.12 443 TYR A N 1
ATOM 3520 C CA . TYR A 1 443 ? 28.078 36.75 6.98 1 78.12 443 TYR A CA 1
ATOM 3521 C C . TYR A 1 443 ? 27.328 35.469 7.277 1 78.12 443 TYR A C 1
ATOM 3523 O O . TYR A 1 443 ? 26.234 35.25 6.77 1 78.12 443 TYR A O 1
ATOM 3531 N N . HIS A 1 444 ? 27.969 34.625 8 1 78.06 444 HIS A N 1
ATOM 3532 C CA . HIS A 1 444 ? 27.312 33.344 8.305 1 78.06 444 HIS A CA 1
ATOM 3533 C C . HIS A 1 444 ? 26.234 33.5 9.359 1 78.06 444 HIS A C 1
ATOM 3535 O O . HIS A 1 444 ? 26.516 33.906 10.5 1 78.06 444 HIS A O 1
ATOM 3541 N N . ARG A 1 445 ? 25.047 33.406 8.945 1 85 445 ARG A N 1
ATOM 3542 C CA . ARG A 1 445 ? 23.906 33.469 9.859 1 85 445 ARG A CA 1
ATOM 3543 C C . ARG A 1 445 ? 23.047 32.188 9.711 1 85 445 ARG A C 1
ATOM 3545 O O . ARG A 1 445 ? 22.922 31.656 8.617 1 85 445 ARG A O 1
ATOM 3552 N N . SER A 1 446 ? 22.562 31.812 10.844 1 88.62 446 SER A N 1
ATOM 3553 C CA . SER A 1 446 ? 21.656 30.672 10.812 1 88.62 446 SER A CA 1
ATOM 3554 C C . SER A 1 446 ? 20.281 31.078 10.289 1 88.62 446 SER A C 1
ATOM 3556 O O . SER A 1 446 ? 19.922 32.25 10.312 1 88.62 446 SER A O 1
ATOM 3558 N N . ILE A 1 447 ? 19.547 30.172 9.812 1 89.88 447 ILE A N 1
ATOM 3559 C CA . ILE A 1 447 ? 18.188 30.391 9.297 1 89.88 447 ILE A CA 1
ATOM 3560 C C . ILE A 1 447 ? 17.312 30.969 10.406 1 89.88 447 ILE A C 1
ATOM 3562 O O . ILE A 1 447 ? 16.5 31.875 10.164 1 89.88 447 ILE A O 1
ATOM 3566 N N . GLU A 1 448 ? 17.484 30.5 11.594 1 82.88 448 GLU A N 1
ATOM 3567 C CA . GLU A 1 448 ? 16.719 30.953 12.742 1 82.88 448 GLU A CA 1
ATOM 3568 C C . GLU A 1 448 ? 16.984 32.438 13.047 1 82.88 448 GLU A C 1
ATOM 3570 O O . GLU A 1 448 ? 16.078 33.188 13.344 1 82.88 448 GLU A O 1
ATOM 3575 N N . SER A 1 449 ? 18.234 32.719 12.922 1 88 449 SER A N 1
ATOM 3576 C CA . SER A 1 449 ? 18.625 34.125 13.156 1 88 449 SER A CA 1
ATOM 3577 C C . SER A 1 449 ? 18.047 35.031 12.086 1 88 449 SER A C 1
ATOM 3579 O O . SER A 1 449 ? 17.641 36.156 12.383 1 88 449 SER A O 1
ATOM 3581 N N . LEU A 1 450 ? 18.062 34.562 10.938 1 92.06 450 LEU A N 1
ATOM 3582 C CA . LEU A 1 450 ? 17.562 35.375 9.828 1 92.06 450 LEU A CA 1
ATOM 3583 C C . LEU A 1 450 ? 16.062 35.594 9.953 1 92.06 450 LEU A C 1
ATOM 3585 O O . LEU A 1 450 ? 15.586 36.719 9.703 1 92.06 450 LEU A O 1
AT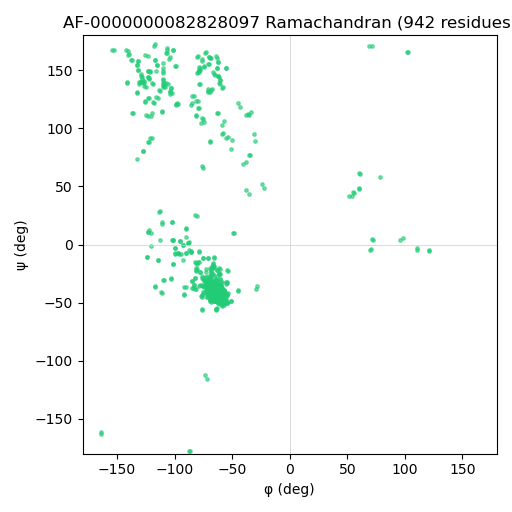OM 3589 N N . PHE A 1 451 ? 15.359 34.625 10.352 1 90.5 451 PHE A N 1
ATOM 3590 C CA . PHE A 1 451 ? 13.922 34.812 10.547 1 90.5 451 PHE A CA 1
ATOM 3591 C C . PHE A 1 451 ? 13.641 35.688 11.758 1 90.5 451 PHE A C 1
ATOM 3593 O O . PHE A 1 451 ? 12.672 36.438 11.773 1 90.5 451 PHE A O 1
ATOM 3600 N N . LYS A 1 452 ? 14.461 35.562 12.734 1 86.12 452 LYS A N 1
ATOM 3601 C CA . LYS A 1 452 ? 14.32 36.469 13.883 1 86.12 452 LYS A CA 1
ATOM 3602 C C . LYS A 1 452 ? 14.531 37.906 13.477 1 86.12 452 LYS A C 1
ATOM 3604 O O . LYS A 1 452 ? 13.789 38.781 13.906 1 86.12 452 LYS A O 1
ATOM 3609 N N . GLU A 1 453 ? 15.508 38.125 12.68 1 93.06 453 GLU A N 1
ATOM 3610 C CA . GLU A 1 453 ? 15.766 39.469 12.172 1 93.06 453 GLU A CA 1
ATOM 3611 C C . GLU A 1 453 ? 14.594 39.969 11.344 1 93.06 453 GLU A C 1
ATOM 3613 O O . GLU A 1 453 ? 14.219 41.156 11.453 1 93.06 453 GLU A O 1
ATOM 3618 N N . ALA A 1 454 ? 14.094 39.125 10.531 1 94.88 454 ALA A N 1
ATOM 3619 C CA . ALA A 1 454 ? 12.922 39.531 9.734 1 94.88 454 ALA A CA 1
ATOM 3620 C C . ALA A 1 454 ? 11.727 39.812 10.633 1 94.88 454 ALA A C 1
ATOM 3622 O O . ALA A 1 454 ? 10.961 40.75 10.352 1 94.88 454 ALA A O 1
ATOM 3623 N N . ASP A 1 455 ? 11.562 39.062 11.633 1 89.88 455 ASP A N 1
ATOM 3624 C CA . ASP A 1 455 ? 10.484 39.25 12.594 1 89.88 455 ASP A CA 1
ATOM 3625 C C . ASP A 1 455 ? 10.656 40.594 13.344 1 89.88 455 ASP A C 1
ATOM 3627 O O . ASP A 1 455 ? 9.672 41.281 13.625 1 89.88 455 ASP A O 1
ATOM 3631 N N . ASP A 1 456 ? 11.859 40.844 13.711 1 91 456 ASP A N 1
ATOM 3632 C CA . ASP A 1 456 ? 12.156 42.094 14.359 1 91 456 ASP A CA 1
ATOM 3633 C C . ASP A 1 456 ? 11.812 43.281 13.445 1 91 456 ASP A C 1
ATOM 3635 O O . ASP A 1 456 ? 11.281 44.281 13.898 1 91 456 ASP A O 1
ATOM 3639 N N . ALA A 1 457 ? 12.18 43.094 12.234 1 95.56 457 ALA A N 1
ATOM 3640 C CA . ALA A 1 457 ? 11.844 44.125 11.25 1 95.56 457 ALA A CA 1
ATOM 3641 C C . ALA A 1 457 ? 10.328 44.281 11.109 1 95.56 457 ALA A C 1
ATOM 3643 O O . ALA A 1 457 ? 9.828 45.406 10.945 1 95.56 457 ALA A O 1
ATOM 3644 N N . LEU A 1 458 ? 9.648 43.219 11.102 1 94.94 458 LEU A N 1
ATOM 3645 C CA . LEU A 1 458 ? 8.195 43.25 11.062 1 94.94 458 LEU A CA 1
ATOM 3646 C C . LEU A 1 458 ? 7.629 44 12.258 1 94.94 458 LEU A C 1
ATOM 3648 O O . LEU A 1 458 ? 6.672 44.75 12.125 1 94.94 458 LEU A O 1
ATOM 3652 N N . TYR A 1 459 ? 8.18 43.688 13.414 1 90.25 459 TYR A N 1
ATOM 3653 C CA . TYR A 1 459 ? 7.75 44.375 14.625 1 90.25 459 TYR A CA 1
ATOM 3654 C C . TYR A 1 459 ? 7.918 45.875 14.492 1 90.25 459 TYR A C 1
ATOM 3656 O O . TYR A 1 459 ? 7.062 46.656 14.938 1 90.25 459 TYR A O 1
ATOM 3664 N N . GLN A 1 460 ? 9 46.312 13.914 1 93.44 460 GLN A N 1
ATOM 3665 C CA . GLN A 1 460 ? 9.242 47.719 13.672 1 93.44 460 GLN A CA 1
ATOM 3666 C C . GLN A 1 460 ? 8.195 48.281 12.719 1 93.44 460 GLN A C 1
ATOM 3668 O O . GLN A 1 460 ? 7.711 49.406 12.93 1 93.44 460 GLN A O 1
ATOM 3673 N N . ALA A 1 461 ? 7.883 47.562 11.734 1 95.19 461 ALA A N 1
ATOM 3674 C CA . ALA A 1 461 ? 6.863 47.969 10.781 1 95.19 461 ALA A CA 1
ATOM 3675 C C . ALA A 1 461 ? 5.52 48.188 11.477 1 95.19 461 ALA A C 1
ATOM 3677 O O . ALA A 1 461 ? 4.816 49.156 11.188 1 95.19 461 ALA A O 1
ATOM 3678 N N . LYS A 1 462 ? 5.148 47.312 12.352 1 92.69 462 LYS A N 1
ATOM 3679 C CA . LYS A 1 462 ? 3.891 47.406 13.086 1 92.69 462 LYS A CA 1
ATOM 3680 C C . LYS A 1 462 ? 3.904 48.594 14.031 1 92.69 462 LYS A C 1
ATOM 3682 O O . LYS A 1 462 ? 2.914 49.312 14.141 1 92.69 462 LYS A O 1
ATOM 3687 N N . ARG A 1 463 ? 5.012 48.844 14.656 1 91.5 463 ARG A N 1
ATOM 3688 C CA . ARG A 1 463 ? 5.148 49.938 15.633 1 91.5 463 ARG A CA 1
ATOM 3689 C C . ARG A 1 463 ? 5.109 51.312 14.953 1 91.5 463 ARG A C 1
ATOM 3691 O O . ARG A 1 463 ? 4.652 52.281 15.539 1 91.5 463 ARG A O 1
ATOM 3698 N N . GLN A 1 464 ? 5.566 51.375 13.75 1 94 464 GLN A N 1
ATOM 3699 C CA . GLN A 1 464 ? 5.652 52.625 13.031 1 94 464 GLN A CA 1
ATOM 3700 C C . GLN A 1 464 ? 4.375 52.906 12.242 1 94 464 GLN A C 1
ATOM 3702 O O . GLN A 1 464 ? 4.383 53.688 11.297 1 94 464 GLN A O 1
ATOM 3707 N N . GLY A 1 465 ? 3.275 52.188 12.5 1 93.38 465 GLY A N 1
ATOM 3708 C CA . GLY A 1 465 ? 1.996 52.562 11.914 1 93.38 465 GLY A CA 1
ATOM 3709 C C . GLY A 1 465 ? 1.396 51.469 11.055 1 93.38 465 GLY A C 1
ATOM 3710 O O . GLY A 1 465 ? 0.282 51.594 10.547 1 93.38 465 GLY A O 1
ATOM 3711 N N . ARG A 1 466 ? 2.109 50.375 10.859 1 94.75 466 ARG A N 1
ATOM 3712 C CA . ARG A 1 466 ? 1.63 49.219 10.109 1 94.75 466 ARG A CA 1
ATOM 3713 C C . ARG A 1 466 ? 1.5 49.531 8.625 1 94.75 466 ARG A C 1
ATOM 3715 O O . ARG A 1 466 ? 1.799 50.656 8.203 1 94.75 466 ARG A O 1
ATOM 3722 N N . ASN A 1 467 ? 1.261 48.594 7.809 1 96.81 467 ASN A N 1
ATOM 3723 C CA . ASN A 1 467 ? 1.131 48.75 6.363 1 96.81 467 ASN A CA 1
ATOM 3724 C C . ASN A 1 467 ? 2.404 49.312 5.742 1 96.81 467 ASN A C 1
ATOM 3726 O O . ASN A 1 467 ? 2.355 50.312 5.02 1 96.81 467 ASN A O 1
ATOM 3730 N N . ARG A 1 468 ? 3.441 48.781 6.074 1 97.25 468 ARG A N 1
ATOM 3731 C CA . ARG A 1 468 ? 4.727 49.219 5.535 1 97.25 468 ARG A CA 1
ATOM 3732 C C . ARG A 1 468 ? 5.738 48.094 5.535 1 97.25 468 ARG A C 1
ATOM 3734 O O . ARG A 1 468 ? 5.5 47.031 6.133 1 97.25 468 ARG A O 1
ATOM 3741 N N . VAL A 1 469 ? 6.84 48.25 4.863 1 97.88 469 VAL A N 1
ATOM 3742 C CA . VAL A 1 469 ? 7.918 47.281 4.734 1 97.88 469 VAL A CA 1
ATOM 3743 C C . VAL A 1 469 ? 9.172 47.812 5.441 1 97.88 469 VAL A C 1
ATOM 3745 O O . VAL A 1 469 ? 9.531 48.969 5.301 1 97.88 469 VAL A O 1
ATOM 3748 N N . PHE A 1 470 ? 9.766 46.969 6.234 1 97.38 470 PHE A N 1
ATOM 3749 C CA . PHE A 1 470 ? 11.016 47.312 6.891 1 97.38 470 PHE A CA 1
ATOM 3750 C C . PHE A 1 470 ? 12.078 46.25 6.621 1 97.38 470 PHE A C 1
ATOM 3752 O O . PHE A 1 470 ? 11.781 45.031 6.625 1 97.38 470 PHE A O 1
ATOM 3759 N N . ILE A 1 471 ? 13.289 46.594 6.375 1 95.88 471 ILE A N 1
ATOM 3760 C CA . ILE A 1 471 ? 14.414 45.688 6.223 1 95.88 471 ILE A CA 1
ATOM 3761 C C . ILE A 1 471 ? 15.281 45.719 7.48 1 95.88 471 ILE A C 1
ATOM 3763 O O . ILE A 1 471 ? 15.562 46.812 8.016 1 95.88 471 ILE A O 1
ATOM 3767 N N . SER A 1 472 ? 15.531 44.531 7.855 1 91.12 472 SER A N 1
ATOM 3768 C CA . SER A 1 472 ? 16.422 44.469 9.016 1 91.12 472 SER A CA 1
ATOM 3769 C C . SER A 1 472 ? 17.766 45.094 8.719 1 91.12 472 SER A C 1
ATOM 3771 O O . SER A 1 472 ? 18.266 45 7.594 1 91.12 472 SER A O 1
ATOM 3773 N N . LEU A 1 473 ? 18.25 45.844 9.719 1 75 473 LEU A N 1
ATOM 3774 C CA . LEU A 1 473 ? 19.531 46.562 9.57 1 75 473 LEU A CA 1
ATOM 3775 C C . LEU A 1 473 ? 20.703 45.594 9.703 1 75 473 LEU A C 1
ATOM 3777 O O . LEU A 1 473 ? 20.609 44.594 10.445 1 75 473 LEU A O 1
ATOM 3781 N N . MET B 1 1 ? 27.281 3.676 23.281 1 27.14 1 MET B N 1
ATOM 3782 C CA . MET B 1 1 ? 26.812 2.801 24.359 1 27.14 1 MET B CA 1
ATOM 3783 C C . MET B 1 1 ? 27.812 1.664 24.594 1 27.14 1 MET B C 1
ATOM 3785 O O . MET B 1 1 ? 28.266 1.03 23.641 1 27.14 1 MET B O 1
ATOM 3789 N N . PRO B 1 2 ? 28.562 1.724 25.656 1 30.8 2 PRO B N 1
ATOM 3790 C CA . PRO B 1 2 ? 29.578 0.695 25.906 1 30.8 2 PRO B CA 1
ATOM 3791 C C . PRO B 1 2 ? 29.016 -0.722 25.781 1 30.8 2 PRO B C 1
ATOM 3793 O O . PRO B 1 2 ? 27.984 -1.039 26.359 1 30.8 2 PRO B O 1
ATOM 3796 N N . TYR B 1 3 ? 29.047 -1.339 24.609 1 35.53 3 TYR B N 1
ATOM 3797 C CA . TYR B 1 3 ? 28.875 -2.779 24.469 1 35.53 3 TYR B CA 1
ATOM 3798 C C . TYR B 1 3 ? 29.609 -3.527 25.578 1 35.53 3 TYR B C 1
ATOM 3800 O O . TYR B 1 3 ? 30.844 -3.516 25.641 1 35.53 3 TYR B O 1
ATOM 3808 N N . SER B 1 4 ? 29.078 -3.389 26.828 1 35.12 4 SER B N 1
ATOM 3809 C CA . SER B 1 4 ? 29.656 -4.211 27.891 1 35.12 4 SER B CA 1
ATOM 3810 C C . SER B 1 4 ? 30.078 -5.578 27.375 1 35.12 4 SER B C 1
ATOM 3812 O O . SER B 1 4 ? 29.344 -6.203 26.594 1 35.12 4 SER B O 1
ATOM 3814 N N . LEU B 1 5 ? 31.328 -5.902 27.297 1 36.44 5 LEU B N 1
ATOM 3815 C CA . LEU B 1 5 ? 31.984 -7.199 27.188 1 36.44 5 LEU B CA 1
ATOM 3816 C C . LEU B 1 5 ? 31.266 -8.242 28.031 1 36.44 5 LEU B C 1
ATOM 3818 O O . LEU B 1 5 ? 31.5 -8.336 29.234 1 36.44 5 LEU B O 1
ATOM 3822 N N . ARG B 1 6 ? 29.938 -8.305 27.938 1 39.78 6 ARG B N 1
ATOM 3823 C CA . ARG B 1 6 ? 29.219 -9.328 28.703 1 39.78 6 ARG B CA 1
ATOM 3824 C C . ARG B 1 6 ? 30 -10.641 28.734 1 39.78 6 ARG B C 1
ATOM 3826 O O . ARG B 1 6 ? 30.484 -11.094 27.703 1 39.78 6 ARG B O 1
ATOM 3833 N N . GLU B 1 7 ? 30.516 -11.055 29.859 1 44.34 7 GLU B N 1
ATOM 3834 C CA . GLU B 1 7 ? 31.203 -12.25 30.328 1 44.34 7 GLU B CA 1
ATOM 3835 C C . GLU B 1 7 ? 30.734 -13.492 29.594 1 44.34 7 GLU B C 1
ATOM 3837 O O . GLU B 1 7 ? 29.531 -13.742 29.5 1 44.34 7 GLU B O 1
ATOM 3842 N N . PHE B 1 8 ? 31.344 -13.914 28.609 1 52.59 8 PHE B N 1
ATOM 3843 C CA . PHE B 1 8 ? 31.297 -15.273 28.078 1 52.59 8 PHE B CA 1
ATOM 3844 C C . PHE B 1 8 ? 30.906 -16.266 29.156 1 52.59 8 PHE B C 1
ATOM 3846 O O . PHE B 1 8 ? 31.734 -16.688 29.953 1 52.59 8 PHE B O 1
ATOM 3853 N N . SER B 1 9 ? 29.797 -16.016 29.859 1 65.5 9 SER B N 1
ATOM 3854 C CA . SER B 1 9 ? 29.516 -16.953 30.953 1 65.5 9 SER B CA 1
ATOM 3855 C C . SER B 1 9 ? 29.375 -18.375 30.438 1 65.5 9 SER B C 1
ATOM 3857 O O . SER B 1 9 ? 28.625 -18.641 29.5 1 65.5 9 SER B O 1
ATOM 3859 N N . PHE B 1 10 ? 30.406 -19.219 30.625 1 69.88 10 PHE B N 1
ATOM 3860 C CA . PHE B 1 10 ? 30.438 -20.656 30.391 1 69.88 10 PHE B CA 1
ATOM 3861 C C . PHE B 1 10 ? 29.047 -21.266 30.578 1 69.88 10 PHE B C 1
ATOM 3863 O O . PHE B 1 10 ? 28.641 -22.141 29.812 1 69.88 10 PHE B O 1
ATOM 3870 N N . SER B 1 11 ? 28.391 -20.734 31.547 1 78.62 11 SER B N 1
ATOM 3871 C CA . SER B 1 11 ? 27.062 -21.234 31.844 1 78.62 11 SER B CA 1
ATOM 3872 C C . SER B 1 11 ? 26.094 -20.906 30.719 1 78.62 11 SER B C 1
ATOM 3874 O O . SER B 1 11 ? 25.266 -21.75 30.328 1 78.62 11 SER B O 1
ATOM 3876 N N . THR B 1 12 ? 26.312 -19.828 30.156 1 86.38 12 THR B N 1
ATOM 3877 C CA . THR B 1 12 ? 25.422 -19.438 29.062 1 86.38 12 THR B CA 1
ATOM 3878 C C . THR B 1 12 ? 25.719 -20.25 27.812 1 86.38 12 THR B C 1
ATOM 3880 O O . THR B 1 12 ? 24.812 -20.656 27.094 1 86.38 12 THR B O 1
ATOM 3883 N N . SER B 1 13 ? 26.984 -20.516 27.641 1 89.69 13 SER B N 1
ATOM 3884 C CA . SER B 1 13 ? 27.391 -21.281 26.469 1 89.69 13 SER B CA 1
ATOM 3885 C C . SER B 1 13 ? 26.891 -22.719 26.562 1 89.69 13 SER B C 1
ATOM 3887 O O . SER B 1 13 ? 26.469 -23.312 25.562 1 89.69 13 SER B O 1
ATOM 3889 N N . LEU B 1 14 ? 26.969 -23.266 27.734 1 91.88 14 LEU B N 1
ATOM 3890 C CA . LEU B 1 14 ? 26.484 -24.625 27.938 1 91.88 14 LEU B CA 1
ATOM 3891 C C . LEU B 1 14 ? 24.969 -24.703 27.734 1 91.88 14 LEU B C 1
ATOM 3893 O O . LEU B 1 14 ? 24.469 -25.688 27.188 1 91.88 14 LEU B O 1
ATOM 3897 N N . LYS B 1 15 ? 24.344 -23.734 28.172 1 92.56 15 LYS B N 1
ATOM 3898 C CA . LYS B 1 15 ? 22.906 -23.688 27.984 1 92.56 15 LYS B CA 1
ATOM 3899 C C . LYS B 1 15 ? 22.547 -23.656 26.516 1 92.56 15 LYS B C 1
ATOM 3901 O O . LYS B 1 15 ? 21.641 -24.375 26.078 1 92.56 15 LYS B O 1
ATOM 3906 N N . PHE B 1 16 ? 23.266 -22.859 25.781 1 94.5 16 PHE B N 1
ATOM 3907 C CA . PHE B 1 16 ? 23 -22.781 24.359 1 94.5 16 PHE B CA 1
ATOM 3908 C C . PHE B 1 16 ? 23.406 -24.078 23.656 1 94.5 16 PHE B C 1
ATOM 3910 O O . PHE B 1 16 ? 22.75 -24.5 22.703 1 94.5 16 PHE B O 1
ATOM 3917 N N . PHE B 1 17 ? 24.469 -24.703 24.125 1 96.25 17 PHE B N 1
ATOM 3918 C CA . PHE B 1 17 ? 24.891 -25.984 23.562 1 96.25 17 PHE B CA 1
ATOM 3919 C C . PHE B 1 17 ? 23.781 -27.031 23.688 1 96.25 17 PHE B C 1
ATOM 3921 O O . PHE B 1 17 ? 23.422 -27.688 22.719 1 96.25 17 PHE B O 1
ATOM 3928 N N . LEU B 1 18 ? 23.25 -27.109 24.844 1 95.81 18 LEU B N 1
ATOM 3929 C CA . LEU B 1 18 ? 22.203 -28.094 25.094 1 95.81 18 LEU B CA 1
ATOM 3930 C C . LEU B 1 18 ? 20.922 -27.75 24.328 1 95.81 18 LEU B C 1
ATOM 3932 O O . LEU B 1 18 ? 20.297 -28.641 23.75 1 95.81 18 LEU B O 1
ATOM 3936 N N . LEU B 1 19 ? 20.609 -26.547 24.375 1 95.44 19 LEU B N 1
ATOM 3937 C CA . LEU B 1 19 ? 19.391 -26.094 23.719 1 95.44 19 LEU B CA 1
ATOM 3938 C C . LEU B 1 19 ? 19.438 -26.375 22.219 1 95.44 19 LEU B C 1
ATOM 3940 O O . LEU B 1 19 ? 18.5 -26.938 21.656 1 95.44 19 LEU B O 1
ATOM 3944 N N . PHE B 1 20 ? 20.5 -26.047 21.562 1 96.94 20 PHE B N 1
ATOM 3945 C CA . PHE B 1 20 ? 20.609 -26.219 20.125 1 96.94 20 PHE B CA 1
ATOM 3946 C C . PHE B 1 20 ? 20.797 -27.688 19.766 1 96.94 20 PHE B C 1
ATOM 3948 O O . PHE B 1 20 ? 20.359 -28.141 18.703 1 96.94 20 PHE B O 1
ATOM 3955 N N . THR B 1 21 ? 21.469 -28.469 20.672 1 97.31 21 THR B N 1
ATOM 3956 C CA . THR B 1 21 ? 21.562 -29.906 20.453 1 97.31 21 THR B CA 1
ATOM 3957 C C . THR B 1 21 ? 20.172 -30.531 20.391 1 97.31 21 THR B C 1
ATOM 3959 O O . THR B 1 21 ? 19.859 -31.312 19.484 1 97.31 21 THR B O 1
ATOM 3962 N N . ILE B 1 22 ? 19.375 -30.141 21.312 1 97.06 22 ILE B N 1
ATOM 3963 C CA . ILE B 1 22 ? 18.047 -30.703 21.422 1 97.06 22 ILE B CA 1
ATOM 3964 C C . ILE B 1 22 ? 17.188 -30.266 20.25 1 97.06 22 ILE B C 1
ATOM 3966 O O . ILE B 1 22 ? 16.562 -31.094 19.578 1 97.06 22 ILE B O 1
ATOM 3970 N N . ILE B 1 23 ? 17.156 -29.047 19.969 1 96.88 23 ILE B N 1
ATOM 3971 C CA . ILE B 1 23 ? 16.312 -28.484 18.922 1 96.88 23 ILE B CA 1
ATOM 3972 C C . ILE B 1 23 ? 16.688 -29.062 17.562 1 96.88 23 ILE B C 1
ATOM 3974 O O . ILE B 1 23 ? 15.828 -29.516 16.812 1 96.88 23 ILE B O 1
ATOM 3978 N N . ILE B 1 24 ? 17.953 -29.078 17.266 1 97.19 24 ILE B N 1
ATOM 3979 C CA . ILE B 1 24 ? 18.422 -29.516 15.953 1 97.19 24 ILE B CA 1
ATOM 3980 C C . ILE B 1 24 ? 18.25 -31.016 15.82 1 97.19 24 ILE B C 1
ATOM 3982 O O . ILE B 1 24 ? 17.891 -31.516 14.75 1 97.19 24 ILE B O 1
ATOM 3986 N N . THR B 1 25 ? 18.5 -31.766 16.922 1 97.06 25 THR B N 1
ATOM 3987 C CA . THR B 1 25 ? 18.25 -33.188 16.906 1 97.06 25 THR B CA 1
ATOM 3988 C C . THR B 1 25 ? 16.797 -33.5 16.578 1 97.06 25 THR B C 1
ATOM 3990 O O . THR B 1 25 ? 16.5 -34.344 15.734 1 97.06 25 THR B O 1
ATOM 3993 N N . LEU B 1 26 ? 15.93 -32.812 17.219 1 96 26 LEU B N 1
ATOM 3994 C CA . LEU B 1 26 ? 14.508 -33 16.984 1 96 26 LEU B CA 1
ATOM 3995 C C . LEU B 1 26 ? 14.133 -32.656 15.547 1 96 26 LEU B C 1
ATOM 3997 O O . LEU B 1 26 ? 13.383 -33.406 14.906 1 96 26 LEU B O 1
ATOM 4001 N N . CYS B 1 27 ? 14.609 -31.578 15.039 1 95.75 27 CYS B N 1
ATOM 4002 C CA . CYS B 1 27 ? 14.336 -31.156 13.664 1 95.75 27 CYS B CA 1
ATOM 4003 C C . CYS B 1 27 ? 14.875 -32.188 12.672 1 95.75 27 CYS B C 1
ATOM 4005 O O . CYS B 1 27 ? 14.242 -32.438 11.648 1 95.75 27 CYS B O 1
ATOM 4007 N N . CYS B 1 28 ? 16.016 -32.688 12.938 1 94.56 28 CYS B N 1
ATOM 4008 C CA . CYS B 1 28 ? 16.609 -33.688 12.062 1 94.56 28 CYS B CA 1
ATOM 4009 C C . CYS B 1 28 ? 15.789 -34.969 12.047 1 94.56 28 CYS B C 1
ATOM 4011 O O . CYS B 1 28 ? 15.602 -35.594 11 1 94.56 28 CYS B O 1
ATOM 4013 N N . PHE B 1 29 ? 15.312 -35.344 13.195 1 93.69 29 PHE B N 1
ATOM 4014 C CA . PHE B 1 29 ? 14.477 -36.531 13.273 1 93.69 29 PHE B CA 1
ATOM 4015 C C . PHE B 1 29 ? 13.211 -36.375 12.453 1 93.69 29 PHE B C 1
ATOM 4017 O O . PHE B 1 29 ? 12.773 -37.281 11.773 1 93.69 29 PHE B O 1
ATOM 4024 N N . ILE B 1 30 ? 12.656 -35.188 12.516 1 90.81 30 ILE B N 1
ATOM 4025 C CA . ILE B 1 30 ? 11.477 -34.875 11.711 1 90.81 30 ILE B CA 1
ATOM 4026 C C . ILE B 1 30 ? 11.82 -35 10.227 1 90.81 30 ILE B C 1
ATOM 4028 O O . ILE B 1 30 ? 11.047 -35.562 9.445 1 90.81 30 ILE B O 1
ATOM 4032 N N . GLY B 1 31 ? 12.93 -34.469 9.859 1 89.12 31 GLY B N 1
ATOM 4033 C CA . GLY B 1 31 ? 13.391 -34.562 8.484 1 89.12 31 GLY B CA 1
ATOM 4034 C C . GLY B 1 31 ? 13.633 -36 8.023 1 89.12 31 GLY B C 1
ATOM 4035 O O . GLY B 1 31 ? 13.195 -36.375 6.934 1 89.12 31 GLY B O 1
ATOM 4036 N N . ILE B 1 32 ? 14.258 -36.812 8.828 1 86.62 32 ILE B N 1
ATOM 4037 C CA . ILE B 1 32 ? 14.578 -38.188 8.492 1 86.62 32 ILE B CA 1
ATOM 4038 C C . ILE B 1 32 ? 13.297 -39 8.375 1 86.62 32 ILE B C 1
ATOM 4040 O O . ILE B 1 32 ? 13.18 -39.875 7.504 1 86.62 32 ILE B O 1
ATOM 4044 N N . ALA B 1 33 ? 12.375 -38.656 9.188 1 83.75 33 ALA B N 1
ATOM 4045 C CA . ALA B 1 33 ? 11.086 -39.344 9.141 1 83.75 33 ALA B CA 1
ATOM 4046 C C . ALA B 1 33 ? 10.344 -39.031 7.844 1 83.75 33 ALA B C 1
ATOM 4048 O O . ALA B 1 33 ? 9.516 -39.812 7.387 1 83.75 33 ALA B O 1
ATOM 4049 N N . SER B 1 34 ? 10.609 -37.938 7.246 1 78.69 34 SER B N 1
ATOM 4050 C CA . SER B 1 34 ? 9.93 -37.531 6.027 1 78.69 34 SER B CA 1
ATOM 4051 C C . SER B 1 34 ? 10.633 -38.062 4.789 1 78.69 34 SER B C 1
ATOM 4053 O O . SER B 1 34 ? 10.195 -37.812 3.662 1 78.69 34 SER B O 1
ATOM 4055 N N . ARG B 1 35 ? 11.656 -38.781 4.938 1 73.62 35 ARG B N 1
ATOM 4056 C CA . ARG B 1 35 ? 12.477 -39.281 3.83 1 73.62 35 ARG B CA 1
ATOM 4057 C C . ARG B 1 35 ? 11.836 -40.5 3.164 1 73.62 35 ARG B C 1
ATOM 4059 O O . ARG B 1 35 ? 11.602 -41.5 3.816 1 73.62 35 ARG B O 1
ATOM 4066 N N . PRO B 1 36 ? 11.531 -40.219 1.851 1 66.88 36 PRO B N 1
ATOM 4067 C CA . PRO B 1 36 ? 11.141 -41.438 1.133 1 66.88 36 PRO B CA 1
ATOM 4068 C C . PRO B 1 36 ? 12.297 -42.406 0.945 1 66.88 36 PRO B C 1
ATOM 4070 O O . PRO B 1 36 ? 13.453 -42.031 1.114 1 66.88 36 PRO B O 1
ATOM 4073 N N . LEU B 1 37 ? 12.047 -43.75 0.661 1 59.81 37 LEU B N 1
ATOM 4074 C CA . LEU B 1 37 ? 13.008 -44.875 0.623 1 59.81 37 LEU B CA 1
ATOM 4075 C C . LEU B 1 37 ? 14.156 -44.562 -0.325 1 59.81 37 LEU B C 1
ATOM 4077 O O . LEU B 1 37 ? 15.32 -44.844 -0.019 1 59.81 37 LEU B O 1
ATOM 4081 N N . SER B 1 38 ? 13.938 -43.844 -1.372 1 62.97 38 SER B N 1
ATOM 4082 C CA . SER B 1 38 ? 15.016 -43.719 -2.346 1 62.97 38 SER B CA 1
ATOM 4083 C C . SER B 1 38 ? 15.398 -42.281 -2.582 1 62.97 38 SER B C 1
ATOM 4085 O O . SER B 1 38 ? 16.234 -41.969 -3.441 1 62.97 38 SER B O 1
ATOM 4087 N N . PHE B 1 39 ? 14.898 -41.406 -1.695 1 67.38 39 PHE B N 1
ATOM 4088 C CA . PHE B 1 39 ? 15.172 -40 -1.998 1 67.38 39 PHE B CA 1
ATOM 4089 C C . PHE B 1 39 ? 15.445 -39.219 -0.722 1 67.38 39 PHE B C 1
ATOM 4091 O O . PHE B 1 39 ? 15.344 -39.75 0.381 1 67.38 39 PHE B O 1
ATOM 4098 N N . LEU B 1 40 ? 15.961 -38 -0.927 1 70.69 40 LEU B N 1
ATOM 4099 C CA . LEU B 1 40 ? 16.203 -37.062 0.179 1 70.69 40 LEU B CA 1
ATOM 4100 C C . LEU B 1 40 ? 14.891 -36.688 0.861 1 70.69 40 LEU B C 1
ATOM 4102 O O . LEU B 1 40 ? 13.812 -36.875 0.288 1 70.69 40 LEU B O 1
ATOM 4106 N N . ALA B 1 41 ? 15.086 -36.188 2.09 1 74.81 41 ALA B N 1
ATOM 4107 C CA . ALA B 1 41 ? 13.938 -35.812 2.896 1 74.81 41 ALA B CA 1
ATOM 4108 C C . ALA B 1 41 ? 13.094 -34.75 2.172 1 74.81 41 ALA B C 1
ATOM 4110 O O . ALA B 1 41 ? 13.633 -33.844 1.528 1 74.81 41 ALA B O 1
ATOM 4111 N N . PHE B 1 42 ? 11.773 -35 2.215 1 73.81 42 PHE B N 1
ATOM 4112 C CA . PHE B 1 42 ? 10.844 -34.062 1.614 1 73.81 42 PHE B CA 1
ATOM 4113 C C . PHE B 1 42 ? 10.789 -32.75 2.422 1 73.81 42 PHE B C 1
ATOM 4115 O O . PHE B 1 42 ? 10.531 -31.688 1.872 1 73.81 42 PHE B O 1
ATOM 4122 N N . PHE B 1 43 ? 11.023 -32.906 3.648 1 82.12 43 PHE B N 1
ATOM 4123 C CA . PHE B 1 43 ? 10.977 -31.781 4.574 1 82.12 43 PHE B CA 1
ATOM 4124 C C . PHE B 1 43 ? 12.156 -31.828 5.539 1 82.12 43 PHE B C 1
ATOM 4126 O O . PHE B 1 43 ? 12.281 -32.75 6.332 1 82.12 43 PHE B O 1
ATOM 4133 N N . TRP B 1 44 ? 13.031 -30.875 5.426 1 90.19 44 TRP B N 1
ATOM 4134 C CA . TRP B 1 44 ? 14.227 -30.797 6.258 1 90.19 44 TRP B CA 1
ATOM 4135 C C . TRP B 1 44 ? 14.281 -29.469 7.004 1 90.19 44 TRP B C 1
ATOM 4137 O O . TRP B 1 44 ? 14.914 -28.516 6.535 1 90.19 44 TRP B O 1
ATOM 4147 N N . PRO B 1 45 ? 13.695 -29.391 8.18 1 93.38 45 PRO B N 1
ATOM 4148 C CA . PRO B 1 45 ? 13.547 -28.109 8.891 1 93.38 45 PRO B CA 1
ATOM 4149 C C . PRO B 1 45 ? 14.812 -27.719 9.641 1 93.38 45 PRO B C 1
ATOM 4151 O O . PRO B 1 45 ? 14.953 -26.547 10.031 1 93.38 45 PRO B O 1
ATOM 4154 N N . ALA B 1 46 ? 15.75 -28.594 9.883 1 95.88 46 ALA B N 1
ATOM 4155 C CA . ALA B 1 46 ? 16.859 -28.391 10.805 1 95.88 46 ALA B CA 1
ATOM 4156 C C . ALA B 1 46 ? 17.672 -27.156 10.414 1 95.88 46 ALA B C 1
ATOM 4158 O O . ALA B 1 46 ? 17.922 -26.281 11.242 1 95.88 46 ALA B O 1
ATOM 4159 N N . ASN B 1 47 ? 18.062 -27.047 9.195 1 97.06 47 ASN B N 1
ATOM 4160 C CA . ASN B 1 47 ? 18.906 -25.953 8.742 1 97.06 47 ASN B CA 1
ATOM 4161 C C . ASN B 1 47 ? 18.203 -24.609 8.875 1 97.06 47 ASN B C 1
ATOM 4163 O O . ASN B 1 47 ? 18.797 -23.625 9.344 1 97.06 47 ASN B O 1
ATOM 4167 N N . SER B 1 48 ? 16.984 -24.578 8.445 1 95.44 48 SER B N 1
ATOM 4168 C CA . SER B 1 48 ? 16.219 -23.328 8.461 1 95.44 48 SER B CA 1
ATOM 4169 C C . SER B 1 48 ? 15.922 -22.875 9.883 1 95.44 48 SER B C 1
ATOM 4171 O O . SER B 1 48 ? 15.938 -21.672 10.18 1 95.44 48 SER B O 1
ATOM 4173 N N . VAL B 1 49 ? 15.664 -23.797 10.711 1 95.94 49 VAL B N 1
ATOM 4174 C CA . VAL B 1 49 ? 15.43 -23.469 12.109 1 95.94 49 VAL B CA 1
ATOM 4175 C C . VAL B 1 49 ? 16.719 -22.953 12.742 1 95.94 49 VAL B C 1
ATOM 4177 O O . VAL B 1 49 ? 16.703 -21.953 13.461 1 95.94 49 VAL B O 1
ATOM 4180 N N . PHE B 1 50 ? 17.781 -23.688 12.484 1 97.31 50 PHE B N 1
ATOM 4181 C CA . PHE B 1 50 ? 19.094 -23.266 12.977 1 97.31 50 PHE B CA 1
ATOM 4182 C C . PHE B 1 50 ? 19.406 -21.844 12.516 1 97.31 50 PHE B C 1
ATOM 4184 O O . PHE B 1 50 ? 19.688 -20.969 13.344 1 97.31 50 PHE B O 1
ATOM 4191 N N . LEU B 1 51 ? 19.266 -21.578 11.281 1 96.12 51 LEU B N 1
ATOM 4192 C CA . LEU B 1 51 ? 19.531 -20.266 10.711 1 96.12 51 LEU B CA 1
ATOM 4193 C C . LEU B 1 51 ? 18.562 -19.219 11.266 1 96.12 51 LEU B C 1
ATOM 4195 O O . LEU B 1 51 ? 18.984 -18.109 11.633 1 96.12 51 LEU B O 1
ATOM 4199 N N . GLY B 1 52 ? 17.297 -19.531 11.305 1 94.5 52 GLY B N 1
ATOM 4200 C CA . GLY B 1 52 ? 16.281 -18.609 11.789 1 94.5 52 GLY B CA 1
ATOM 4201 C C . GLY B 1 52 ? 16.531 -18.141 13.211 1 94.5 52 GLY B C 1
ATOM 4202 O O . GLY B 1 52 ? 16.359 -16.953 13.516 1 94.5 52 GLY B O 1
ATOM 4203 N N . LEU B 1 53 ? 16.922 -19.031 14.047 1 94.25 53 LEU B N 1
ATOM 4204 C CA . LEU B 1 53 ? 17.188 -18.672 15.438 1 94.25 53 LEU B CA 1
ATOM 4205 C C . LEU B 1 53 ? 18.391 -17.75 15.547 1 94.25 53 LEU B C 1
ATOM 4207 O O . LEU B 1 53 ? 18.391 -16.812 16.344 1 94.25 53 LEU B O 1
ATOM 4211 N N . LEU B 1 54 ? 19.359 -18.016 14.758 1 94.81 54 LEU B N 1
ATOM 4212 C CA . LEU B 1 54 ? 20.562 -17.188 14.781 1 94.81 54 LEU B CA 1
ATOM 4213 C C . LEU B 1 54 ? 20.266 -15.781 14.258 1 94.81 54 LEU B C 1
ATOM 4215 O O . LEU B 1 54 ? 20.859 -14.805 14.719 1 94.81 54 LEU B O 1
ATOM 4219 N N . LEU B 1 55 ? 19.391 -15.688 13.328 1 91.19 55 LEU B N 1
ATOM 4220 C CA . LEU B 1 55 ? 19.047 -14.398 12.734 1 91.19 55 LEU B CA 1
ATOM 4221 C C . LEU B 1 55 ? 18.156 -13.586 13.664 1 91.19 55 LEU B C 1
ATOM 4223 O O . LEU B 1 55 ? 18.344 -12.383 13.828 1 91.19 55 LEU B O 1
ATOM 4227 N N . ARG B 1 56 ? 17.219 -14.211 14.188 1 89.5 56 ARG B N 1
ATOM 4228 C CA . ARG B 1 56 ? 16.219 -13.531 15.016 1 89.5 56 ARG B CA 1
ATOM 4229 C C . ARG B 1 56 ? 16.812 -13.117 16.359 1 89.5 56 ARG B C 1
ATOM 4231 O O . ARG B 1 56 ? 16.484 -12.055 16.891 1 89.5 56 ARG B O 1
ATOM 4238 N N . PHE B 1 57 ? 17.688 -14.008 16.891 1 90 57 PHE B N 1
ATOM 4239 C CA . PHE B 1 57 ? 18.266 -13.773 18.203 1 90 57 PHE B CA 1
ATOM 4240 C C . PHE B 1 57 ? 19.781 -13.719 18.109 1 90 57 PHE B C 1
ATOM 4242 O O . PHE B 1 57 ? 20.469 -14.703 18.406 1 90 57 PHE B O 1
ATOM 4249 N N . PRO B 1 58 ? 20.234 -12.555 17.922 1 89.88 58 PRO B N 1
ATOM 4250 C CA . PRO B 1 58 ? 21.688 -12.422 17.719 1 89.88 58 PRO B CA 1
ATOM 4251 C C . PRO B 1 58 ? 22.5 -12.852 18.938 1 89.88 58 PRO B C 1
ATOM 4253 O O . PRO B 1 58 ? 23.672 -13.203 18.812 1 89.88 58 PRO B O 1
ATOM 4256 N N . GLN B 1 59 ? 21.906 -12.859 20.094 1 89.12 59 GLN B N 1
ATOM 4257 C CA . GLN B 1 59 ? 22.594 -13.266 21.312 1 89.12 59 GLN B CA 1
ATOM 4258 C C . GLN B 1 59 ? 22.953 -14.75 21.281 1 89.12 59 GLN B C 1
ATOM 4260 O O . GLN B 1 59 ? 23.797 -15.203 22.062 1 89.12 59 GLN B O 1
ATOM 4265 N N . THR B 1 60 ? 22.359 -15.516 20.391 1 91.69 60 THR B N 1
ATOM 4266 C CA . THR B 1 60 ? 22.578 -16.953 20.312 1 91.69 60 THR B CA 1
ATOM 4267 C C . THR B 1 60 ? 23.797 -17.266 19.453 1 91.69 60 THR B C 1
ATOM 4269 O O . THR B 1 60 ? 24.219 -18.422 19.359 1 91.69 60 THR B O 1
ATOM 4272 N N . ARG B 1 61 ? 24.359 -16.234 18.828 1 93.19 61 ARG B N 1
ATOM 4273 C CA . ARG B 1 61 ? 25.5 -16.453 17.953 1 93.19 61 ARG B CA 1
ATOM 4274 C C . ARG B 1 61 ? 26.766 -16.688 18.766 1 93.19 61 ARG B C 1
ATOM 4276 O O . ARG B 1 61 ? 27.703 -15.875 18.734 1 93.19 61 ARG B O 1
ATOM 4283 N N . GLN B 1 62 ? 26.75 -17.812 19.438 1 93.38 62 GLN B N 1
ATOM 4284 C CA . GLN B 1 62 ? 27.859 -18.219 20.297 1 93.38 62 GLN B CA 1
ATOM 4285 C C . GLN B 1 62 ? 28.359 -19.609 19.906 1 93.38 62 GLN B C 1
ATOM 4287 O O . GLN B 1 62 ? 27.672 -20.359 19.203 1 93.38 62 GLN B O 1
ATOM 4292 N N . ILE B 1 63 ? 29.562 -19.938 20.359 1 93.62 63 ILE B N 1
ATOM 4293 C CA . ILE B 1 63 ? 30.203 -21.203 20.016 1 93.62 63 ILE B CA 1
ATOM 4294 C C . ILE B 1 63 ? 29.359 -22.359 20.547 1 93.62 63 ILE B C 1
ATOM 4296 O O . ILE B 1 63 ? 29.281 -23.422 19.922 1 93.62 63 ILE B O 1
ATOM 4300 N N . GLY B 1 64 ? 28.75 -22.141 21.656 1 94.69 64 GLY B N 1
ATOM 4301 C CA . GLY B 1 64 ? 27.891 -23.172 22.219 1 94.69 64 GLY B CA 1
ATOM 4302 C C . GLY B 1 64 ? 26.734 -23.547 21.297 1 94.69 64 GLY B C 1
ATOM 4303 O O . GLY B 1 64 ? 26.391 -24.719 21.172 1 94.69 64 GLY B O 1
ATOM 4304 N N . SER B 1 65 ? 26.125 -22.578 20.688 1 96.44 65 SER B N 1
ATOM 4305 C CA . SER B 1 65 ? 25.016 -22.828 19.781 1 96.44 65 SER B CA 1
ATOM 4306 C C . SER B 1 65 ? 25.469 -23.609 18.562 1 96.44 65 SER B C 1
ATOM 4308 O O . SER B 1 65 ? 24.797 -24.547 18.125 1 96.44 65 SER B O 1
ATOM 4310 N N . PHE B 1 66 ? 26.609 -23.281 18.031 1 97.06 66 PHE B N 1
ATOM 4311 C CA . PHE B 1 66 ? 27.125 -23.938 16.828 1 97.06 66 PHE B CA 1
ATOM 4312 C C . PHE B 1 66 ? 27.562 -25.359 17.141 1 97.06 66 PHE B C 1
ATOM 4314 O O . PHE B 1 66 ? 27.281 -26.281 16.375 1 97.06 66 PHE B O 1
ATOM 4321 N N . ALA B 1 67 ? 28.219 -25.5 18.234 1 97.06 67 ALA B N 1
ATOM 4322 C CA . ALA B 1 67 ? 28.641 -26.844 18.656 1 97.06 67 ALA B CA 1
ATOM 4323 C C . ALA B 1 67 ? 27.438 -27.719 18.969 1 97.06 67 ALA B C 1
ATOM 4325 O O . ALA B 1 67 ? 27.438 -28.922 18.672 1 97.06 67 ALA B O 1
ATOM 4326 N N . GLY B 1 68 ? 26.547 -27.125 19.609 1 97.25 68 GLY B N 1
ATOM 4327 C CA . GLY B 1 68 ? 25.312 -27.859 19.906 1 97.25 68 GLY B CA 1
ATOM 4328 C C . GLY B 1 68 ? 24.594 -28.328 18.656 1 97.25 68 GLY B C 1
ATOM 4329 O O . GLY B 1 68 ? 24.172 -29.484 18.578 1 97.25 68 GLY B O 1
ATOM 4330 N N . ALA B 1 69 ? 24.406 -27.422 17.75 1 97.75 69 ALA B N 1
ATOM 4331 C CA . ALA B 1 69 ? 23.75 -27.781 16.5 1 97.75 69 ALA B CA 1
ATOM 4332 C C . ALA B 1 69 ? 24.516 -28.891 15.773 1 97.75 69 ALA B C 1
ATOM 4334 O O . ALA B 1 69 ? 23.906 -29.812 15.242 1 97.75 69 ALA B O 1
ATOM 4335 N N . PHE B 1 70 ? 25.812 -28.781 15.719 1 97.62 70 PHE B N 1
ATOM 4336 C CA . PHE B 1 70 ? 26.641 -29.812 15.102 1 97.62 70 PHE B CA 1
ATOM 4337 C C . PHE B 1 70 ? 26.375 -31.172 15.727 1 97.62 70 PHE B C 1
ATOM 4339 O O . PHE B 1 70 ? 26.188 -32.156 15.016 1 97.62 70 PHE B O 1
ATOM 4346 N N . THR B 1 71 ? 26.406 -31.156 17 1 97.19 71 THR B N 1
ATOM 4347 C CA . THR B 1 71 ? 26.141 -32.375 17.734 1 97.19 71 THR B CA 1
ATOM 4348 C C . THR B 1 71 ? 24.75 -32.938 17.422 1 97.19 71 THR B C 1
ATOM 4350 O O . THR B 1 71 ? 24.562 -34.125 17.297 1 97.19 71 THR B O 1
ATOM 4353 N N . GLY B 1 72 ? 23.844 -32.062 17.359 1 97.44 72 GLY B N 1
ATOM 4354 C CA . GLY B 1 72 ? 22.484 -32.469 17.031 1 97.44 72 GLY B CA 1
ATOM 4355 C C . GLY B 1 72 ? 22.391 -33.125 15.688 1 97.44 72 GLY B C 1
ATOM 4356 O O . GLY B 1 72 ? 21.75 -34.188 15.555 1 97.44 72 GLY B O 1
ATOM 4357 N N . TYR B 1 73 ? 23.031 -32.562 14.672 1 97 73 TYR B N 1
ATOM 4358 C CA . TYR B 1 73 ? 23.062 -33.188 13.344 1 97 73 TYR B CA 1
ATOM 4359 C C . TYR B 1 73 ? 23.672 -34.562 13.398 1 97 73 TYR B C 1
ATOM 4361 O O . TYR B 1 73 ? 23.141 -35.5 12.805 1 97 73 TYR B O 1
ATOM 4369 N N . MET B 1 74 ? 24.75 -34.719 14.102 1 96.69 74 MET B N 1
ATOM 4370 C CA . MET B 1 74 ? 25.5 -35.969 14.18 1 96.69 74 MET B CA 1
ATOM 4371 C C . MET B 1 74 ? 24.688 -37.031 14.883 1 96.69 74 MET B C 1
ATOM 4373 O O . MET B 1 74 ? 24.578 -38.156 14.391 1 96.69 74 MET B O 1
ATOM 4377 N N . ILE B 1 75 ? 24.125 -36.688 15.977 1 96.38 75 ILE B N 1
ATOM 4378 C CA . ILE B 1 75 ? 23.344 -37.625 16.781 1 96.38 75 ILE B CA 1
ATOM 4379 C C . ILE B 1 75 ? 22.203 -38.188 15.938 1 96.38 75 ILE B C 1
ATOM 4381 O O . ILE B 1 75 ? 22 -39.406 15.914 1 96.38 75 ILE B O 1
ATOM 4385 N N . ALA B 1 76 ? 21.516 -37.344 15.312 1 94.56 76 ALA B N 1
ATOM 4386 C CA . ALA B 1 76 ? 20.312 -37.75 14.578 1 94.56 76 ALA B CA 1
ATOM 4387 C C . ALA B 1 76 ? 20.656 -38.781 13.484 1 94.56 76 ALA B C 1
ATOM 4389 O O . ALA B 1 76 ? 19.984 -39.781 13.344 1 94.56 76 ALA B O 1
ATOM 4390 N N . ASP B 1 77 ? 21.672 -38.562 12.75 1 92.19 77 ASP B N 1
ATOM 4391 C CA . ASP B 1 77 ? 22.062 -39.438 11.641 1 92.19 77 ASP B CA 1
ATOM 4392 C C . ASP B 1 77 ? 22.688 -40.719 12.156 1 92.19 77 ASP B C 1
ATOM 4394 O O . ASP B 1 77 ? 22.406 -41.812 11.641 1 92.19 77 ASP B O 1
ATOM 4398 N N . LEU B 1 78 ? 23.5 -40.656 13.156 1 93.75 78 LEU B N 1
ATOM 4399 C CA . LEU B 1 78 ? 24.188 -41.812 13.688 1 93.75 78 LEU B CA 1
ATOM 4400 C C . LEU B 1 78 ? 23.203 -42.781 14.336 1 93.75 78 LEU B C 1
ATOM 4402 O O . LEU B 1 78 ? 23.312 -44 14.18 1 93.75 78 LEU B O 1
ATOM 4406 N N . VAL B 1 79 ? 22.281 -42.25 15.031 1 94.06 79 VAL B N 1
ATOM 4407 C CA . VAL B 1 79 ? 21.266 -43.062 15.688 1 94.06 79 VAL B CA 1
ATOM 4408 C C . VAL B 1 79 ? 20.438 -43.781 14.633 1 94.06 79 VAL B C 1
ATOM 4410 O O . VAL B 1 79 ? 19.938 -44.875 14.875 1 94.06 79 VAL B O 1
ATOM 4413 N N . ASN B 1 80 ? 20.266 -43.219 13.477 1 89.56 80 ASN B N 1
ATOM 4414 C CA . ASN B 1 80 ? 19.484 -43.812 12.406 1 89.56 80 ASN B CA 1
ATOM 4415 C C . ASN B 1 80 ? 20.328 -44.75 11.531 1 89.56 80 ASN B C 1
ATOM 4417 O O . ASN B 1 80 ? 19.891 -45.156 10.461 1 89.56 80 ASN B O 1
ATOM 4421 N N . GLY B 1 81 ? 21.594 -44.969 11.828 1 88 81 GLY B N 1
ATOM 4422 C CA . GLY B 1 81 ? 22.406 -46 11.188 1 88 81 GLY B CA 1
ATOM 4423 C C . GLY B 1 81 ? 23.281 -45.469 10.07 1 88 81 GLY B C 1
ATOM 4424 O O . GLY B 1 81 ? 23.906 -46.25 9.344 1 88 81 GLY B O 1
ATOM 4425 N N . THR B 1 82 ? 23.328 -44.219 9.852 1 90 82 THR B N 1
ATOM 4426 C CA . THR B 1 82 ? 24.203 -43.656 8.828 1 90 82 THR B CA 1
ATOM 4427 C C . THR B 1 82 ? 25.656 -43.75 9.242 1 90 82 THR B C 1
ATOM 4429 O O . THR B 1 82 ? 26.016 -43.469 10.383 1 90 82 THR B O 1
ATOM 4432 N N . PRO B 1 83 ? 26.469 -44.25 8.336 1 92.31 83 PRO B N 1
ATOM 4433 C CA . PRO B 1 83 ? 27.891 -44.344 8.664 1 92.31 83 PRO B CA 1
ATOM 4434 C C . PRO B 1 83 ? 28.516 -43.031 9.078 1 92.31 83 PRO B C 1
ATOM 4436 O O . PRO B 1 83 ? 28.078 -41.969 8.609 1 92.31 83 PRO B O 1
ATOM 4439 N N . LEU B 1 84 ? 29.531 -43.062 9.891 1 93.5 84 LEU B N 1
ATOM 4440 C CA . LEU B 1 84 ? 30.125 -41.906 10.547 1 93.5 84 LEU B CA 1
ATOM 4441 C C . LEU B 1 84 ? 30.625 -40.906 9.508 1 93.5 84 LEU B C 1
ATOM 4443 O O . LEU B 1 84 ? 30.328 -39.719 9.594 1 93.5 84 LEU B O 1
ATOM 4447 N N . PHE B 1 85 ? 31.344 -41.344 8.531 1 93.25 85 PHE B N 1
ATOM 4448 C CA . PHE B 1 85 ? 31.953 -40.438 7.57 1 93.25 85 PHE B CA 1
ATOM 4449 C C . PHE B 1 85 ? 30.891 -39.781 6.691 1 93.25 85 PHE B C 1
ATOM 4451 O O . PHE B 1 85 ? 30.984 -38.594 6.348 1 93.25 85 PHE B O 1
ATOM 4458 N N . LEU B 1 86 ? 29.922 -40.5 6.297 1 92.88 86 LEU B N 1
ATOM 4459 C CA . LEU B 1 86 ? 28.812 -39.969 5.543 1 92.88 86 LEU B CA 1
ATOM 4460 C C . LEU B 1 86 ? 28.062 -38.906 6.371 1 92.88 86 LEU B C 1
ATOM 4462 O O . LEU B 1 86 ? 27.672 -37.875 5.855 1 92.88 86 LEU B O 1
ATOM 4466 N N . THR B 1 87 ? 27.891 -39.25 7.629 1 94.06 87 THR B N 1
ATOM 4467 C CA . THR B 1 87 ? 27.219 -38.312 8.539 1 94.06 87 THR B CA 1
ATOM 4468 C C . THR B 1 87 ? 28 -37 8.641 1 94.06 87 THR B C 1
ATOM 4470 O O . THR B 1 87 ? 27.406 -35.938 8.672 1 94.06 87 THR B O 1
ATOM 4473 N N . LEU B 1 88 ? 29.234 -37.156 8.688 1 95 88 LEU B N 1
ATOM 4474 C CA . LEU B 1 88 ? 30.094 -35.969 8.773 1 95 88 LEU B CA 1
ATOM 4475 C C . LEU B 1 88 ? 29.938 -35.094 7.52 1 95 88 LEU B C 1
ATOM 4477 O O . LEU B 1 88 ? 29.875 -33.875 7.613 1 95 88 LEU B O 1
ATOM 4481 N N . ILE B 1 89 ? 29.922 -35.719 6.402 1 94.31 89 ILE B N 1
ATOM 4482 C CA . ILE B 1 89 ? 29.812 -35 5.137 1 94.31 89 ILE B CA 1
ATOM 4483 C C . ILE B 1 89 ? 28.453 -34.312 5.062 1 94.31 89 ILE B C 1
ATOM 4485 O O . ILE B 1 89 ? 28.359 -33.125 4.664 1 94.31 89 ILE B O 1
ATOM 4489 N N . LEU B 1 90 ? 27.438 -34.969 5.43 1 93.88 90 LEU B N 1
ATOM 4490 C CA . LEU B 1 90 ? 26.094 -34.406 5.438 1 93.88 90 LEU B CA 1
ATOM 4491 C C . LEU B 1 90 ? 26.016 -33.219 6.395 1 93.88 90 LEU B C 1
ATOM 4493 O O . LEU B 1 90 ? 25.422 -32.188 6.066 1 93.88 90 LEU B O 1
ATOM 4497 N N . THR B 1 91 ? 26.609 -33.375 7.531 1 96.31 91 THR B N 1
ATOM 4498 C CA . THR B 1 91 ? 26.594 -32.344 8.539 1 96.31 91 THR B CA 1
ATOM 4499 C C . THR B 1 91 ? 27.359 -31.109 8.055 1 96.31 91 THR B C 1
ATOM 4501 O O . THR B 1 91 ? 26.906 -29.984 8.242 1 96.31 91 THR B O 1
ATOM 4504 N N . ILE B 1 92 ? 28.438 -31.344 7.445 1 96.25 92 ILE B N 1
ATOM 4505 C CA . ILE B 1 92 ? 29.234 -30.25 6.922 1 96.25 92 ILE B CA 1
ATOM 4506 C C . ILE B 1 92 ? 28.453 -29.5 5.844 1 96.25 92 ILE B C 1
ATOM 4508 O O . ILE B 1 92 ? 28.5 -28.281 5.773 1 96.25 92 ILE B O 1
ATOM 4512 N N . SER B 1 93 ? 27.797 -30.188 5.016 1 95.56 93 SER B N 1
ATOM 4513 C CA . SER B 1 93 ? 26.969 -29.578 3.979 1 95.56 93 SER B CA 1
ATOM 4514 C C . SER B 1 93 ? 25.891 -28.672 4.59 1 95.56 93 SER B C 1
ATOM 4516 O O . SER B 1 93 ? 25.672 -27.562 4.125 1 95.56 93 SER B O 1
ATOM 4518 N N . ASN B 1 94 ? 25.25 -29.188 5.605 1 96.38 94 ASN B N 1
ATOM 4519 C CA . ASN B 1 94 ? 24.234 -28.406 6.316 1 96.38 94 ASN B CA 1
ATOM 4520 C C . ASN B 1 94 ? 24.828 -27.125 6.91 1 96.38 94 ASN B C 1
ATOM 4522 O O . ASN B 1 94 ? 24.234 -26.047 6.789 1 96.38 94 ASN B O 1
ATOM 4526 N N . TYR B 1 95 ? 25.938 -27.297 7.426 1 96.81 95 TYR B N 1
ATOM 4527 C CA . TYR B 1 95 ? 26.609 -26.172 8.062 1 96.81 95 TYR B CA 1
ATOM 4528 C C . TYR B 1 95 ? 27.031 -25.141 7.027 1 96.81 95 TYR B C 1
ATOM 4530 O O . TYR B 1 95 ? 26.953 -23.938 7.277 1 96.81 95 TYR B O 1
ATOM 4538 N N . LEU B 1 96 ? 27.5 -25.656 5.969 1 96.75 96 LEU B N 1
ATOM 4539 C CA . LEU B 1 96 ? 27.922 -24.734 4.922 1 96.75 96 LEU B CA 1
ATOM 4540 C C . LEU B 1 96 ? 26.781 -23.844 4.473 1 96.75 96 LEU B C 1
ATOM 4542 O O . LEU B 1 96 ? 26.969 -22.641 4.238 1 96.75 96 LEU B O 1
ATOM 4546 N N . TYR B 1 97 ? 25.641 -24.375 4.352 1 96.88 97 TYR B N 1
ATOM 4547 C CA . TYR B 1 97 ? 24.453 -23.594 4.016 1 96.88 97 TYR B CA 1
ATOM 4548 C C . TYR B 1 97 ? 24.188 -22.531 5.078 1 96.88 97 TYR B C 1
ATOM 4550 O O . TYR B 1 97 ? 24.031 -21.344 4.766 1 96.88 97 TYR B O 1
ATOM 4558 N N . VAL B 1 98 ? 24.156 -22.922 6.363 1 97.31 98 VAL B N 1
ATOM 4559 C CA . VAL B 1 98 ? 23.734 -22.062 7.461 1 97.31 98 VAL B CA 1
ATOM 4560 C C . VAL B 1 98 ? 24.781 -20.953 7.676 1 97.31 98 VAL B C 1
ATOM 4562 O O . VAL B 1 98 ? 24.438 -19.781 7.75 1 97.31 98 VAL B O 1
ATOM 4565 N N . VAL B 1 99 ? 26 -21.359 7.672 1 96.38 99 VAL B N 1
ATOM 4566 C CA . VAL B 1 99 ? 27.078 -20.422 8 1 96.38 99 VAL B CA 1
ATOM 4567 C C . VAL B 1 99 ? 27.25 -19.438 6.863 1 96.38 99 VAL B C 1
ATOM 4569 O O . VAL B 1 99 ? 27.453 -18.234 7.102 1 96.38 99 VAL B O 1
ATOM 4572 N N . THR B 1 100 ? 27.188 -19.969 5.652 1 96.81 100 THR B N 1
ATOM 4573 C CA . THR B 1 100 ? 27.312 -19.062 4.512 1 96.81 100 THR B CA 1
ATOM 4574 C C . THR B 1 100 ? 26.172 -18.047 4.5 1 96.81 100 THR B C 1
ATOM 4576 O O . THR B 1 100 ? 26.422 -16.844 4.348 1 96.81 100 THR B O 1
ATOM 4579 N N . THR B 1 101 ? 24.969 -18.484 4.648 1 95.81 101 THR B N 1
ATOM 4580 C CA . THR B 1 101 ? 23.812 -17.594 4.633 1 95.81 101 THR B CA 1
ATOM 4581 C C . THR B 1 101 ? 23.891 -16.594 5.789 1 95.81 101 THR B C 1
ATOM 4583 O O . THR B 1 101 ? 23.625 -15.398 5.605 1 95.81 101 THR B O 1
ATOM 4586 N N . LEU B 1 102 ? 24.25 -17.078 6.938 1 95.06 102 LEU B N 1
ATOM 4587 C CA . LEU B 1 102 ? 24.359 -16.219 8.109 1 95.06 102 LEU B CA 1
ATOM 4588 C C . LEU B 1 102 ? 25.422 -15.141 7.895 1 95.06 102 LEU B C 1
ATOM 4590 O O . LEU B 1 102 ? 25.203 -13.977 8.203 1 95.06 102 LEU B O 1
ATOM 4594 N N . ALA B 1 103 ? 26.531 -15.547 7.422 1 95 103 ALA B N 1
ATOM 4595 C CA . ALA B 1 103 ? 27.625 -14.609 7.168 1 95 103 ALA B CA 1
ATOM 4596 C C . ALA B 1 103 ? 27.203 -13.516 6.191 1 95 103 ALA B C 1
ATOM 4598 O O . ALA B 1 103 ? 27.484 -12.336 6.402 1 95 103 ALA B O 1
ATOM 4599 N N . LEU B 1 104 ? 26.531 -13.906 5.223 1 93.44 104 LEU B N 1
ATOM 4600 C CA . LEU B 1 104 ? 26.062 -12.945 4.234 1 93.44 104 LEU B CA 1
ATOM 4601 C C . LEU B 1 104 ? 25 -12.023 4.832 1 93.44 104 LEU B C 1
ATOM 4603 O O . LEU B 1 104 ? 24.984 -10.828 4.539 1 93.44 104 LEU B O 1
ATOM 4607 N N . ALA B 1 105 ? 24.156 -12.57 5.617 1 90 105 ALA B N 1
ATOM 4608 C CA . ALA B 1 105 ? 23.109 -11.781 6.25 1 90 105 ALA B CA 1
ATOM 4609 C C . ALA B 1 105 ? 23.703 -10.711 7.164 1 90 105 ALA B C 1
ATOM 4611 O O . ALA B 1 105 ? 23.188 -9.594 7.234 1 90 105 ALA B O 1
ATOM 4612 N N . ILE B 1 106 ? 24.703 -11.039 7.852 1 89.69 106 ILE B N 1
ATOM 4613 C CA . ILE B 1 106 ? 25.359 -10.102 8.75 1 89.69 106 ILE B CA 1
ATOM 4614 C C . ILE B 1 106 ? 26.094 -9.031 7.938 1 89.69 106 ILE B C 1
ATOM 4616 O O . ILE B 1 106 ? 26.031 -7.848 8.266 1 89.69 106 ILE B O 1
ATOM 4620 N N . LEU B 1 107 ? 26.703 -9.438 6.895 1 88.38 107 LEU B N 1
ATOM 4621 C CA . LEU B 1 107 ? 27.469 -8.531 6.043 1 88.38 107 LEU B CA 1
ATOM 4622 C C . LEU B 1 107 ? 26.547 -7.523 5.355 1 88.38 107 LEU B C 1
ATOM 4624 O O . LEU B 1 107 ? 26.906 -6.352 5.211 1 88.38 107 LEU B O 1
ATOM 4628 N N . PHE B 1 108 ? 25.406 -7.977 4.984 1 82.25 108 PHE B N 1
ATOM 4629 C CA . PHE B 1 108 ? 24.5 -7.117 4.215 1 82.25 108 PHE B CA 1
ATOM 4630 C C . PHE B 1 108 ? 23.391 -6.562 5.098 1 82.25 108 PHE B C 1
ATOM 4632 O O . PHE B 1 108 ? 22.328 -6.18 4.602 1 82.25 108 PHE B O 1
ATOM 4639 N N . ASN B 1 109 ? 23.562 -6.566 6.301 1 76.94 109 ASN B N 1
ATOM 4640 C CA . ASN B 1 109 ? 22.562 -6.152 7.273 1 76.94 109 ASN B CA 1
ATOM 4641 C C . ASN B 1 109 ? 22.078 -4.734 6.996 1 76.94 109 ASN B C 1
ATOM 4643 O O . ASN B 1 109 ? 20.875 -4.461 7.074 1 76.94 109 ASN B O 1
ATOM 4647 N N . ARG B 1 110 ? 23 -3.844 6.766 1 69.12 110 ARG B N 1
ATOM 4648 C CA . ARG B 1 110 ? 22.641 -2.457 6.488 1 69.12 110 ARG B CA 1
ATOM 4649 C C . ARG B 1 110 ? 21.734 -2.361 5.266 1 69.12 110 ARG B C 1
ATOM 4651 O O . ARG B 1 110 ? 20.766 -1.593 5.258 1 69.12 110 ARG B O 1
ATOM 4658 N N . HIS B 1 111 ? 22.016 -3.199 4.309 1 66.62 111 HIS B N 1
ATOM 4659 C CA . HIS B 1 111 ? 21.234 -3.186 3.08 1 66.62 111 HIS B CA 1
ATOM 4660 C C . HIS B 1 111 ? 19.844 -3.789 3.305 1 66.62 111 HIS B C 1
ATOM 4662 O O . HIS B 1 111 ? 18.859 -3.305 2.754 1 66.62 111 HIS B O 1
ATOM 4668 N N . ILE B 1 112 ? 19.844 -4.773 4.141 1 66.88 112 ILE B N 1
ATOM 4669 C CA . ILE B 1 112 ? 18.578 -5.434 4.449 1 66.88 112 ILE B CA 1
ATOM 4670 C C . ILE B 1 112 ? 17.688 -4.473 5.223 1 66.88 112 ILE B C 1
ATOM 4672 O O . ILE B 1 112 ? 16.484 -4.359 4.93 1 66.88 112 ILE B O 1
ATOM 4676 N N . LYS B 1 113 ? 18.328 -3.758 6.055 1 65.69 113 LYS B N 1
ATOM 4677 C CA . LYS B 1 113 ? 17.562 -2.793 6.848 1 65.69 113 LYS B CA 1
ATOM 4678 C C . LYS B 1 113 ? 17.078 -1.632 5.984 1 65.69 113 LYS B C 1
ATOM 4680 O O . LYS B 1 113 ? 15.969 -1.142 6.16 1 65.69 113 LYS B O 1
ATOM 4685 N N . ALA B 1 114 ? 17.969 -1.319 5.117 1 61.34 114 ALA B N 1
ATOM 4686 C CA . ALA B 1 114 ? 17.625 -0.225 4.215 1 61.34 114 ALA B CA 1
ATOM 4687 C C . ALA B 1 114 ? 16.516 -0.646 3.25 1 61.34 114 ALA B C 1
ATOM 4689 O O . ALA B 1 114 ? 15.695 0.179 2.836 1 61.34 114 ALA B O 1
ATOM 4690 N N . ALA B 1 115 ? 16.578 -1.864 2.975 1 57.44 115 ALA B N 1
ATOM 4691 C CA . ALA B 1 115 ? 15.578 -2.414 2.066 1 57.44 115 ALA B CA 1
ATOM 4692 C C . ALA B 1 115 ? 14.258 -2.662 2.791 1 57.44 115 ALA B C 1
ATOM 4694 O O . ALA B 1 115 ? 13.297 -3.154 2.195 1 57.44 115 ALA B O 1
ATOM 4695 N N . TYR B 1 116 ? 14.344 -2.432 4.094 1 55.59 116 TYR B N 1
ATOM 4696 C CA . TYR B 1 116 ? 13.133 -2.58 4.902 1 55.59 116 TYR B CA 1
ATOM 4697 C C . TYR B 1 116 ? 11.961 -1.838 4.273 1 55.59 116 TYR B C 1
ATOM 4699 O O . TYR B 1 116 ? 10.844 -1.888 4.789 1 55.59 116 TYR B O 1
ATOM 4707 N N . GLN B 1 117 ? 12.18 -1.362 3 1 59.12 117 GLN B N 1
ATOM 4708 C CA . GLN B 1 117 ? 11.094 -0.75 2.232 1 59.12 117 GLN B CA 1
ATOM 4709 C C . GLN B 1 117 ? 10.203 -1.812 1.595 1 59.12 117 GLN B C 1
ATOM 4711 O O . GLN B 1 117 ? 9.602 -1.575 0.546 1 59.12 117 GLN B O 1
ATOM 4716 N N . GLY B 1 118 ? 10.211 -3.053 2.246 1 63.81 118 GLY B N 1
ATOM 4717 C CA . GLY B 1 118 ? 9.242 -4.039 1.807 1 63.81 118 GLY B CA 1
ATOM 4718 C C . GLY B 1 118 ? 9.867 -5.215 1.078 1 63.81 118 GLY B C 1
ATOM 4719 O O . GLY B 1 118 ? 9.211 -6.23 0.843 1 63.81 118 GLY B O 1
ATOM 4720 N N . TYR B 1 119 ? 11.219 -5.199 0.849 1 72.56 119 TYR B N 1
ATOM 4721 C CA . TYR B 1 119 ? 11.844 -6.242 0.038 1 72.56 119 TYR B CA 1
ATOM 4722 C C . TYR B 1 119 ? 12.727 -7.141 0.89 1 72.56 119 TYR B C 1
ATOM 4724 O O . TYR B 1 119 ? 13.602 -7.836 0.367 1 72.56 119 TYR B O 1
ATOM 4732 N N . SER B 1 120 ? 12.57 -7.133 2.137 1 75.88 120 SER B N 1
ATOM 4733 C CA . SER B 1 120 ? 13.438 -7.859 3.061 1 75.88 120 SER B CA 1
ATOM 4734 C C . SER B 1 120 ? 13.422 -9.359 2.771 1 75.88 120 SER B C 1
ATOM 4736 O O . SER B 1 120 ? 14.469 -10.008 2.803 1 75.88 120 SER B O 1
ATOM 4738 N N . TYR B 1 121 ? 12.312 -9.938 2.367 1 77.69 121 TYR B N 1
ATOM 4739 C CA . TYR B 1 121 ? 12.211 -11.375 2.123 1 77.69 121 TYR B CA 1
ATOM 4740 C C . TYR B 1 121 ? 12.891 -11.758 0.815 1 77.69 121 TYR B C 1
ATOM 4742 O O . TYR B 1 121 ? 13.508 -12.82 0.716 1 77.69 121 TYR B O 1
ATOM 4750 N N . LEU B 1 122 ? 12.758 -10.875 -0.07 1 77.19 122 LEU B N 1
ATOM 4751 C CA . LEU B 1 122 ? 13.43 -11.148 -1.335 1 77.19 122 LEU B CA 1
ATOM 4752 C C . LEU B 1 122 ? 14.945 -11.242 -1.142 1 77.19 122 LEU B C 1
ATOM 4754 O O . LEU B 1 122 ? 15.594 -12.141 -1.677 1 77.19 122 LEU B O 1
ATOM 4758 N N . LEU B 1 123 ? 15.438 -10.32 -0.431 1 79.25 123 LEU B N 1
ATOM 4759 C CA . LEU B 1 123 ? 16.875 -10.32 -0.165 1 79.25 123 LEU B CA 1
ATOM 4760 C C . LEU B 1 123 ? 17.266 -11.531 0.672 1 79.25 123 LEU B C 1
ATOM 4762 O O . LEU B 1 123 ? 18.281 -12.18 0.393 1 79.25 123 LEU B O 1
ATOM 4766 N N . LEU B 1 124 ? 16.516 -11.773 1.656 1 83.62 124 LEU B N 1
ATOM 4767 C CA . LEU B 1 124 ? 16.797 -12.922 2.516 1 83.62 124 LEU B CA 1
ATOM 4768 C C . LEU B 1 124 ? 16.797 -14.219 1.71 1 83.62 124 LEU B C 1
ATOM 4770 O O . LEU B 1 124 ? 17.688 -15.055 1.89 1 83.62 124 LEU B O 1
ATOM 4774 N N . PHE B 1 125 ? 15.938 -14.406 0.826 1 85.44 125 PHE B N 1
ATOM 4775 C CA . PHE B 1 125 ? 15.844 -15.641 0.059 1 85.44 125 PHE B CA 1
ATOM 4776 C C . PHE B 1 125 ? 16.953 -15.711 -0.994 1 85.44 125 PHE B C 1
ATOM 4778 O O . PHE B 1 125 ? 17.422 -16.797 -1.333 1 85.44 125 PHE B O 1
ATOM 4785 N N . ALA B 1 126 ? 17.344 -14.531 -1.44 1 83.75 126 ALA B N 1
ATOM 4786 C CA . ALA B 1 126 ? 18.516 -14.516 -2.309 1 83.75 126 ALA B CA 1
ATOM 4787 C C . ALA B 1 126 ? 19.75 -15 -1.563 1 83.75 126 ALA B C 1
ATOM 4789 O O . ALA B 1 126 ? 20.547 -15.766 -2.111 1 83.75 126 ALA B O 1
ATOM 4790 N N . LEU B 1 127 ? 19.859 -14.594 -0.394 1 90.12 127 LEU B N 1
ATOM 4791 C CA . LEU B 1 127 ? 21 -15.016 0.423 1 90.12 127 LEU B CA 1
ATOM 4792 C C . LEU B 1 127 ? 20.906 -16.5 0.733 1 90.12 127 LEU B C 1
ATOM 4794 O O . LEU B 1 127 ? 21.922 -17.203 0.722 1 90.12 127 LEU B O 1
ATOM 4798 N N . CYS B 1 128 ? 19.703 -16.969 1.02 1 93.44 128 CYS B N 1
ATOM 4799 C CA . CYS B 1 128 ? 19.5 -18.406 1.226 1 93.44 128 CYS B CA 1
ATOM 4800 C C . CYS B 1 128 ? 19.844 -19.188 -0.035 1 93.44 128 CYS B C 1
ATOM 4802 O O . CYS B 1 128 ? 20.328 -20.312 0.046 1 93.44 128 CYS B O 1
ATOM 4804 N N . GLY B 1 129 ? 19.547 -18.547 -1.159 1 93.38 129 GLY B N 1
ATOM 4805 C CA . GLY B 1 129 ? 19.922 -19.172 -2.418 1 93.38 129 GLY B CA 1
ATOM 4806 C C . GLY B 1 129 ? 21.422 -19.406 -2.545 1 93.38 129 GLY B C 1
ATOM 4807 O O . GLY B 1 129 ? 21.844 -20.5 -2.908 1 93.38 129 GLY B O 1
ATOM 4808 N N . ILE B 1 130 ? 22.156 -18.453 -2.186 1 93.81 130 ILE B N 1
ATOM 4809 C CA . ILE B 1 130 ? 23.609 -18.562 -2.242 1 93.81 130 ILE B CA 1
ATOM 4810 C C . ILE B 1 130 ? 24.078 -19.641 -1.258 1 93.81 130 ILE B C 1
ATOM 4812 O O . ILE B 1 130 ? 24.906 -20.484 -1.598 1 93.81 130 ILE B O 1
ATOM 4816 N N . GLY B 1 131 ? 23.562 -19.578 -0.122 1 95.81 131 GLY B N 1
ATOM 4817 C CA . GLY B 1 131 ? 23.906 -20.594 0.859 1 95.81 131 GLY B CA 1
ATOM 4818 C C . GLY B 1 131 ? 23.547 -22 0.407 1 95.81 131 GLY B C 1
ATOM 4819 O O . GLY B 1 131 ? 24.328 -22.938 0.604 1 95.81 131 GLY B O 1
ATOM 4820 N N . SER B 1 132 ? 22.391 -22.109 -0.144 1 95.94 132 SER B N 1
ATOM 4821 C CA . SER B 1 132 ? 21.938 -23.406 -0.625 1 95.94 132 SER B CA 1
ATOM 4822 C C . SER B 1 132 ? 22.859 -23.938 -1.721 1 95.94 132 SER B C 1
ATOM 4824 O O . SER B 1 132 ? 23.109 -25.141 -1.797 1 95.94 132 SER B O 1
ATOM 4826 N N . ILE B 1 133 ? 23.297 -23.062 -2.547 1 95.94 133 ILE B N 1
ATOM 4827 C CA . ILE B 1 133 ? 24.203 -23.453 -3.623 1 95.94 133 ILE B CA 1
ATOM 4828 C C . ILE B 1 133 ? 25.5 -23.984 -3.031 1 95.94 133 ILE B C 1
ATOM 4830 O O . ILE B 1 133 ? 26 -25.031 -3.463 1 95.94 133 ILE B O 1
ATOM 4834 N N . THR B 1 134 ? 26.016 -23.297 -2.057 1 96.06 134 THR B N 1
ATOM 4835 C CA . THR B 1 134 ? 27.266 -23.703 -1.427 1 96.06 134 THR B CA 1
ATOM 4836 C C . THR B 1 134 ? 27.109 -25.078 -0.772 1 96.06 134 THR B C 1
ATOM 4838 O O . THR B 1 134 ? 27.953 -25.953 -0.958 1 96.06 134 THR B O 1
ATOM 4841 N N . GLY B 1 135 ? 26.109 -25.234 0.004 1 95.19 135 GLY B N 1
ATOM 4842 C CA . GLY B 1 135 ? 25.859 -26.516 0.635 1 95.19 135 GLY B CA 1
ATOM 4843 C C . GLY B 1 135 ? 25.609 -27.641 -0.362 1 95.19 135 GLY B C 1
ATOM 4844 O O . GLY B 1 135 ? 26.109 -28.75 -0.187 1 95.19 135 GLY B O 1
ATOM 4845 N N . ALA B 1 136 ? 24.891 -27.344 -1.395 1 95.06 136 ALA B N 1
ATOM 4846 C CA . ALA B 1 136 ? 24.547 -28.344 -2.408 1 95.06 136 ALA B CA 1
ATOM 4847 C C . ALA B 1 136 ? 25.766 -28.766 -3.211 1 95.06 136 ALA B C 1
ATOM 4849 O O . ALA B 1 136 ? 25.906 -29.938 -3.576 1 95.06 136 ALA B O 1
ATOM 4850 N N . LEU B 1 137 ? 26.594 -27.797 -3.533 1 95.5 137 LEU B N 1
ATOM 4851 C CA . LEU B 1 137 ? 27.812 -28.125 -4.262 1 95.5 137 LEU B CA 1
ATOM 4852 C C . LEU B 1 137 ? 28.672 -29.109 -3.475 1 95.5 137 LEU B C 1
ATOM 4854 O O . LEU B 1 137 ? 29.188 -30.078 -4.039 1 95.5 137 LEU B O 1
ATOM 4858 N N . PHE B 1 138 ? 28.797 -28.875 -2.205 1 95.88 138 PHE B N 1
ATOM 4859 C CA . PHE B 1 138 ? 29.562 -29.766 -1.344 1 95.88 138 PHE B CA 1
ATOM 4860 C C . PHE B 1 138 ? 28.906 -31.141 -1.273 1 95.88 138 PHE B C 1
ATOM 4862 O O . PHE B 1 138 ? 29.578 -32.156 -1.433 1 95.88 138 PHE B O 1
ATOM 4869 N N . ALA B 1 139 ? 27.688 -31.219 -1.04 1 93.5 139 ALA B N 1
ATOM 4870 C CA . ALA B 1 139 ? 26.969 -32.469 -0.902 1 93.5 139 ALA B CA 1
ATOM 4871 C C . ALA B 1 139 ? 27.016 -33.281 -2.197 1 93.5 139 ALA B C 1
ATOM 4873 O O . ALA B 1 139 ? 27.297 -34.469 -2.18 1 93.5 139 ALA B O 1
ATOM 4874 N N . ALA B 1 140 ? 26.703 -32.625 -3.303 1 92.56 140 ALA B N 1
ATOM 4875 C CA . ALA B 1 140 ? 26.656 -33.312 -4.594 1 92.56 140 ALA B CA 1
ATOM 4876 C C . ALA B 1 140 ? 28.031 -33.844 -4.984 1 92.56 140 ALA B C 1
ATOM 4878 O O . ALA B 1 140 ? 28.125 -34.844 -5.715 1 92.56 140 ALA B O 1
ATOM 4879 N N . THR B 1 141 ? 29.094 -33.25 -4.543 1 92.75 141 THR B N 1
ATOM 4880 C CA . THR B 1 141 ? 30.453 -33.656 -4.867 1 92.75 141 THR B CA 1
ATOM 4881 C C . THR B 1 141 ? 30.891 -34.812 -3.973 1 92.75 141 THR B C 1
ATOM 4883 O O . THR B 1 141 ? 31.453 -35.812 -4.453 1 92.75 141 THR B O 1
ATOM 4886 N N . PHE B 1 142 ? 30.547 -34.875 -2.68 1 93 142 PHE B N 1
ATOM 4887 C CA . PHE B 1 142 ? 31.203 -35.75 -1.73 1 93 142 PHE B CA 1
ATOM 4888 C C . PHE B 1 142 ? 30.281 -36.875 -1.302 1 93 142 PHE B C 1
ATOM 4890 O O . PHE B 1 142 ? 30.734 -37.969 -0.95 1 93 142 PHE B O 1
ATOM 4897 N N . VAL B 1 143 ? 29 -36.625 -1.277 1 89.94 143 VAL B N 1
ATOM 4898 C CA . VAL B 1 143 ? 28.078 -37.625 -0.767 1 89.94 143 VAL B CA 1
ATOM 4899 C C . VAL B 1 143 ? 28.094 -38.844 -1.667 1 89.94 143 VAL B C 1
ATOM 4901 O O . VAL B 1 143 ? 28.141 -39.969 -1.179 1 89.94 143 VAL B O 1
ATOM 4904 N N . PRO B 1 144 ? 28.062 -38.625 -3.023 1 87.56 144 PRO B N 1
ATOM 4905 C CA . PRO B 1 144 ? 28.031 -39.812 -3.904 1 87.56 144 PRO B CA 1
ATOM 4906 C C . PRO B 1 144 ? 29.297 -40.625 -3.83 1 87.56 144 PRO B C 1
ATOM 4908 O O . PRO B 1 144 ? 29.344 -41.75 -4.328 1 87.56 144 PRO B O 1
ATOM 4911 N N . MET B 1 145 ? 30.328 -40.156 -3.232 1 87.62 145 MET B N 1
ATOM 4912 C CA . MET B 1 145 ? 31.578 -40.906 -3.066 1 87.62 145 MET B CA 1
ATOM 4913 C C . MET B 1 145 ? 31.391 -42.031 -2.064 1 87.62 145 MET B C 1
ATOM 4915 O O . MET B 1 145 ? 32.219 -42.938 -1.984 1 87.62 145 MET B O 1
ATOM 4919 N N . PHE B 1 146 ? 30.281 -41.938 -1.411 1 87.19 146 PHE B N 1
ATOM 4920 C CA . PHE B 1 146 ? 29.938 -43 -0.445 1 87.19 146 PHE B CA 1
ATOM 4921 C C . PHE B 1 146 ? 28.781 -43.844 -0.944 1 87.19 146 PHE B C 1
ATOM 4923 O O . PHE B 1 146 ? 28.047 -43.438 -1.854 1 87.19 146 PHE B O 1
ATOM 4930 N N . ASN B 1 147 ? 28.75 -45.062 -0.528 1 79.44 147 ASN B N 1
ATOM 4931 C CA . ASN B 1 147 ? 27.641 -45.938 -0.897 1 79.44 147 ASN B CA 1
ATOM 4932 C C . ASN B 1 147 ? 26.344 -45.5 -0.217 1 79.44 147 ASN B C 1
ATOM 4934 O O . ASN B 1 147 ? 26.125 -45.812 0.952 1 79.44 147 ASN B O 1
ATOM 4938 N N . THR B 1 148 ? 25.625 -44.562 -0.929 1 77.44 148 THR B N 1
ATOM 4939 C CA . THR B 1 148 ? 24.375 -44.062 -0.341 1 77.44 148 THR B CA 1
ATOM 4940 C C . THR B 1 148 ? 23.172 -44.562 -1.123 1 77.44 148 THR B C 1
ATOM 4942 O O . THR B 1 148 ? 23.297 -44.938 -2.297 1 77.44 148 THR B O 1
ATOM 4945 N N . LYS B 1 149 ? 22 -44.625 -0.484 1 73.62 149 LYS B N 1
ATOM 4946 C CA . LYS B 1 149 ? 20.75 -45.094 -1.072 1 73.62 149 LYS B CA 1
ATOM 4947 C C . LYS B 1 149 ? 19.953 -43.938 -1.644 1 73.62 149 LYS B C 1
ATOM 4949 O O . LYS B 1 149 ? 18.969 -44.125 -2.367 1 73.62 149 LYS B O 1
ATOM 4954 N N . PHE B 1 150 ? 20.188 -42.594 -1.415 1 74.56 150 PHE B N 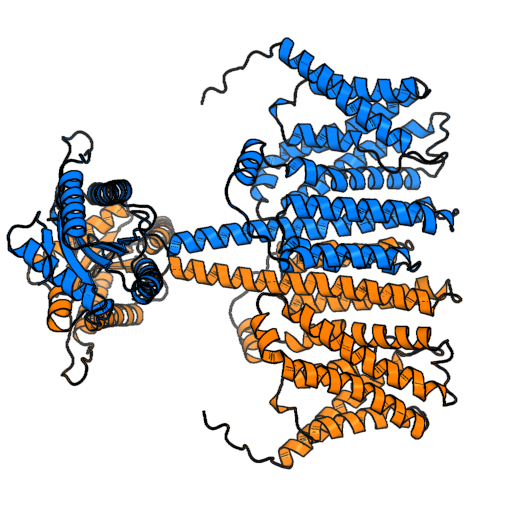1
ATOM 4955 C CA . PHE B 1 150 ? 19.266 -41.531 -1.748 1 74.56 150 PHE B CA 1
ATOM 4956 C C . PHE B 1 150 ? 19.906 -40.531 -2.721 1 74.56 150 PHE B C 1
ATOM 4958 O O . PHE B 1 150 ? 19.234 -39.625 -3.23 1 74.56 150 PHE B O 1
ATOM 4965 N N . MET B 1 151 ? 21.031 -40.594 -3.143 1 77.56 151 MET B N 1
ATOM 4966 C CA . MET B 1 151 ? 21.703 -39.688 -4.094 1 77.56 151 MET B CA 1
ATOM 4967 C C . MET B 1 151 ? 22.406 -40.5 -5.176 1 77.56 151 MET B C 1
ATOM 4969 O O . MET B 1 151 ? 23.641 -40.594 -5.191 1 77.56 151 MET B O 1
ATOM 4973 N N . ILE B 1 152 ? 21.531 -41.062 -6.086 1 76.12 152 ILE B N 1
ATOM 4974 C CA . ILE B 1 152 ? 22.078 -41.969 -7.09 1 76.12 152 ILE B CA 1
ATOM 4975 C C . ILE B 1 152 ? 21.969 -41.344 -8.477 1 76.12 152 ILE B C 1
ATOM 4977 O O . ILE B 1 152 ? 22.453 -41.906 -9.461 1 76.12 152 ILE B O 1
ATOM 4981 N N . GLY B 1 153 ? 21.516 -40.156 -8.578 1 79.44 153 GLY B N 1
ATOM 4982 C CA . GLY B 1 153 ? 21.312 -39.5 -9.859 1 79.44 153 GLY B CA 1
ATOM 4983 C C . GLY B 1 153 ? 22.547 -38.781 -10.359 1 79.44 153 GLY B C 1
ATOM 4984 O O . GLY B 1 153 ? 23.641 -39 -9.844 1 79.44 153 GLY B O 1
ATOM 4985 N N . SER B 1 154 ? 22.391 -38.125 -11.516 1 86.75 154 SER B N 1
ATOM 4986 C CA . SER B 1 154 ? 23.484 -37.312 -12.07 1 86.75 154 SER B CA 1
ATOM 4987 C C . SER B 1 154 ? 23.844 -36.156 -11.148 1 86.75 154 SER B C 1
ATOM 4989 O O . SER B 1 154 ? 23.047 -35.75 -10.289 1 86.75 154 SER B O 1
ATOM 4991 N N . PHE B 1 155 ? 25.062 -35.625 -11.25 1 90.44 155 PHE B N 1
ATOM 4992 C CA . PHE B 1 155 ? 25.547 -34.531 -10.422 1 90.44 155 PHE B CA 1
ATOM 4993 C C . PHE B 1 155 ? 24.562 -33.375 -10.43 1 90.44 155 PHE B C 1
ATOM 4995 O O . PHE B 1 155 ? 24.172 -32.875 -9.367 1 90.44 155 PHE B O 1
ATOM 5002 N N . TRP B 1 156 ? 24.141 -33 -11.586 1 89.25 156 TRP B N 1
ATOM 5003 C CA . TRP B 1 156 ? 23.328 -31.797 -11.719 1 89.25 156 TRP B CA 1
ATOM 5004 C C . TRP B 1 156 ? 21.906 -32.031 -11.188 1 89.25 156 TRP B C 1
ATOM 5006 O O . TRP B 1 156 ? 21.281 -31.109 -10.664 1 89.25 156 TRP B O 1
ATOM 5016 N N . ALA B 1 157 ? 21.422 -33.188 -11.352 1 86.44 157 ALA B N 1
ATOM 5017 C CA . ALA B 1 157 ? 20.109 -33.531 -10.82 1 86.44 157 ALA B CA 1
ATOM 5018 C C . ALA B 1 157 ? 20.109 -33.5 -9.297 1 86.44 157 ALA B C 1
ATOM 5020 O O . ALA B 1 157 ? 19.203 -32.938 -8.672 1 86.44 157 ALA B O 1
ATOM 5021 N N . GLU B 1 158 ? 21.188 -34.062 -8.773 1 87.69 158 GLU B N 1
ATOM 5022 C CA . GLU B 1 158 ? 21.281 -34.125 -7.32 1 87.69 158 GLU B CA 1
ATOM 5023 C C . GLU B 1 158 ? 21.562 -32.719 -6.754 1 87.69 158 GLU B C 1
ATOM 5025 O O . GLU B 1 158 ? 21.047 -32.375 -5.691 1 87.69 158 GLU B O 1
ATOM 5030 N N . PHE B 1 159 ? 22.359 -32.031 -7.473 1 92.25 159 PHE B N 1
ATOM 5031 C CA . PHE B 1 159 ? 22.656 -30.641 -7.105 1 92.25 159 PHE B CA 1
ATOM 5032 C C . PHE B 1 159 ? 21.375 -29.812 -7.062 1 92.25 159 PHE B C 1
ATOM 5034 O O . PHE B 1 159 ? 21.094 -29.141 -6.066 1 92.25 159 PHE B O 1
ATOM 5041 N N . GLY B 1 160 ? 20.578 -29.844 -8.148 1 90.31 160 GLY B N 1
ATOM 5042 C CA . GLY B 1 160 ? 19.328 -29.109 -8.219 1 90.31 160 GLY B CA 1
ATOM 5043 C C . GLY B 1 160 ? 18.328 -29.531 -7.16 1 90.31 160 GLY B C 1
ATOM 5044 O O . GLY B 1 160 ? 17.625 -28.703 -6.586 1 90.31 160 GLY B O 1
ATOM 5045 N N . TYR B 1 161 ? 18.344 -30.781 -6.949 1 89.31 161 TYR B N 1
ATOM 5046 C CA . TYR B 1 161 ? 17.422 -31.328 -5.953 1 89.31 161 TYR B CA 1
ATOM 5047 C C . TYR B 1 161 ? 17.766 -30.797 -4.562 1 89.31 161 TYR B C 1
ATOM 5049 O O . TYR B 1 161 ? 16.875 -30.375 -3.818 1 89.31 161 TYR B O 1
ATOM 5057 N N . TRP B 1 162 ? 19 -30.766 -4.246 1 92 162 TRP B N 1
ATOM 5058 C CA . TRP B 1 162 ? 19.453 -30.312 -2.941 1 92 162 TRP B CA 1
ATOM 5059 C C . TRP B 1 162 ? 19.203 -28.812 -2.775 1 92 162 TRP B C 1
ATOM 5061 O O . TRP B 1 162 ? 18.656 -28.375 -1.758 1 92 162 TRP B O 1
ATOM 5071 N N . VAL B 1 163 ? 19.516 -28.062 -3.77 1 93.69 163 VAL B N 1
ATOM 5072 C CA . VAL B 1 163 ? 19.375 -26.625 -3.719 1 93.69 163 VAL B CA 1
ATOM 5073 C C . VAL B 1 163 ? 17.906 -26.266 -3.496 1 93.69 163 VAL B C 1
ATOM 5075 O O . VAL B 1 163 ? 17.578 -25.469 -2.611 1 93.69 163 VAL B O 1
ATOM 5078 N N . THR B 1 164 ? 17.031 -26.828 -4.262 1 91.31 164 THR B N 1
ATOM 5079 C CA . THR B 1 164 ? 15.609 -26.484 -4.199 1 91.31 164 THR B CA 1
ATOM 5080 C C . THR B 1 164 ? 15 -26.969 -2.887 1 91.31 164 THR B C 1
ATOM 5082 O O . THR B 1 164 ? 14.094 -26.328 -2.352 1 91.31 164 THR B O 1
ATOM 5085 N N . SER B 1 165 ? 15.516 -28.047 -2.369 1 90.38 165 SER B N 1
ATOM 5086 C CA . SER B 1 165 ? 15.023 -28.531 -1.085 1 90.38 165 SER B CA 1
ATOM 5087 C C . SER B 1 165 ? 15.359 -27.562 0.043 1 90.38 165 SER B C 1
ATOM 5089 O O . SER B 1 165 ? 14.508 -27.234 0.871 1 90.38 165 SER B O 1
ATOM 5091 N N . GLU B 1 166 ? 16.547 -27.141 0.017 1 93.25 166 GLU B N 1
ATOM 5092 C CA . GLU B 1 166 ? 16.984 -26.203 1.049 1 93.25 166 GLU B CA 1
ATOM 5093 C C . GLU B 1 166 ? 16.203 -24.891 0.965 1 93.25 166 GLU B C 1
ATOM 5095 O O . GLU B 1 166 ? 15.781 -24.344 1.986 1 93.25 166 GLU B O 1
ATOM 5100 N N . LEU B 1 167 ? 16.062 -24.438 -0.187 1 92.19 167 LEU B N 1
ATOM 5101 C CA . LEU B 1 167 ? 15.391 -23.156 -0.383 1 92.19 167 LEU B CA 1
ATOM 5102 C C . LEU B 1 167 ? 13.914 -23.266 -0.006 1 92.19 167 LEU B C 1
ATOM 5104 O O . LEU B 1 167 ? 13.352 -22.328 0.567 1 92.19 167 LEU B O 1
ATOM 5108 N N . GLN B 1 168 ? 13.375 -24.297 -0.376 1 90.69 168 GLN B N 1
ATOM 5109 C CA . GLN B 1 168 ? 11.977 -24.531 -0.025 1 90.69 168 GLN B CA 1
ATOM 5110 C C . GLN B 1 168 ? 11.781 -24.516 1.488 1 90.69 168 GLN B C 1
ATOM 5112 O O . GLN B 1 168 ? 10.852 -23.891 1.995 1 90.69 168 GLN B O 1
ATOM 5117 N N . ASN B 1 169 ? 12.609 -25.203 2.17 1 92.56 169 ASN B N 1
ATOM 5118 C CA . ASN B 1 169 ? 12.516 -25.25 3.625 1 92.56 169 ASN B CA 1
ATOM 5119 C C . ASN B 1 169 ? 12.742 -23.875 4.246 1 92.56 169 ASN B C 1
ATOM 5121 O O . ASN B 1 169 ? 12.109 -23.516 5.242 1 92.56 169 ASN B O 1
ATOM 5125 N N . ALA B 1 170 ? 13.648 -23.188 3.674 1 93.12 170 ALA B N 1
ATOM 5126 C CA . ALA B 1 170 ? 13.898 -21.828 4.141 1 93.12 170 ALA B CA 1
ATOM 5127 C C . ALA B 1 170 ? 12.648 -20.953 4.023 1 93.12 170 ALA B C 1
ATOM 5129 O O . ALA B 1 170 ? 12.273 -20.266 4.969 1 93.12 170 ALA B O 1
ATOM 5130 N N . LEU B 1 171 ? 12.039 -21.047 3.01 1 88.19 171 LEU B N 1
ATOM 5131 C CA . LEU B 1 171 ? 10.867 -20.234 2.742 1 88.19 171 LEU B CA 1
ATOM 5132 C C . LEU B 1 171 ? 9.703 -20.625 3.641 1 88.19 171 LEU B C 1
ATOM 5134 O O . LEU B 1 171 ? 8.898 -19.781 4.031 1 88.19 171 LEU B O 1
ATOM 5138 N N . LEU B 1 172 ? 9.641 -21.891 3.904 1 89.19 172 LEU B N 1
ATOM 5139 C CA . LEU B 1 172 ? 8.539 -22.406 4.703 1 89.19 172 LEU B CA 1
ATOM 5140 C C . LEU B 1 172 ? 8.695 -22.016 6.168 1 89.19 172 LEU B C 1
ATOM 5142 O O . LEU B 1 172 ? 7.707 -21.766 6.863 1 89.19 172 LEU B O 1
ATOM 5146 N N . LEU B 1 173 ? 9.898 -21.844 6.562 1 93 173 LEU B N 1
ATOM 5147 C CA . LEU B 1 173 ? 10.07 -21.781 8.008 1 93 173 LEU B CA 1
ATOM 5148 C C . LEU B 1 173 ? 10.609 -20.406 8.43 1 93 173 LEU B C 1
ATOM 5150 O O . LEU B 1 173 ? 10.188 -19.875 9.453 1 93 173 LEU B O 1
ATOM 5154 N N . LEU B 1 174 ? 11.438 -19.844 7.68 1 92.56 174 LEU B N 1
ATOM 5155 C CA . LEU B 1 174 ? 12.133 -18.625 8.102 1 92.56 174 LEU B CA 1
ATOM 5156 C C . LEU B 1 174 ? 11.141 -17.484 8.312 1 92.56 174 LEU B C 1
ATOM 5158 O O . LEU B 1 174 ? 11.203 -16.781 9.328 1 92.56 174 LEU B O 1
ATOM 5162 N N . PRO B 1 175 ? 10.211 -17.312 7.352 1 89.69 175 PRO B N 1
ATOM 5163 C CA . PRO B 1 175 ? 9.273 -16.203 7.566 1 89.69 175 PRO B CA 1
ATOM 5164 C C . PRO B 1 175 ? 8.469 -16.359 8.859 1 89.69 175 PRO B C 1
ATOM 5166 O O . PRO B 1 175 ? 8.148 -15.359 9.508 1 89.69 175 PRO B O 1
ATOM 5169 N N . ILE B 1 176 ? 8.195 -17.516 9.227 1 90.69 176 ILE B N 1
ATOM 5170 C CA . ILE B 1 176 ? 7.449 -17.781 10.453 1 90.69 176 ILE B CA 1
ATOM 5171 C C . ILE B 1 176 ? 8.312 -17.422 11.664 1 90.69 176 ILE B C 1
ATOM 5173 O O . ILE B 1 176 ? 7.867 -16.703 12.562 1 90.69 176 ILE B O 1
ATOM 5177 N N . ILE B 1 177 ? 9.5 -17.812 11.664 1 91.38 177 ILE B N 1
ATOM 5178 C CA . ILE B 1 177 ? 10.414 -17.609 12.789 1 91.38 177 ILE B CA 1
ATOM 5179 C C . ILE B 1 177 ? 10.727 -16.125 12.938 1 91.38 177 ILE B C 1
ATOM 5181 O O . ILE B 1 177 ? 10.766 -15.602 14.055 1 91.38 177 ILE B O 1
ATOM 5185 N N . LEU B 1 178 ? 10.875 -15.43 11.867 1 88 178 LEU B N 1
ATOM 5186 C CA . LEU B 1 178 ? 11.305 -14.031 11.883 1 88 178 LEU B CA 1
ATOM 5187 C C . LEU B 1 178 ? 10.141 -13.117 12.258 1 88 178 LEU B C 1
ATOM 5189 O O . LEU B 1 178 ? 10.359 -11.984 12.703 1 88 178 LEU B O 1
ATOM 5193 N N . ASN B 1 179 ? 8.906 -13.57 12.031 1 84.69 179 ASN B N 1
ATOM 5194 C CA . ASN B 1 179 ? 7.758 -12.711 12.305 1 84.69 179 ASN B CA 1
ATOM 5195 C C . ASN B 1 179 ? 7.086 -13.07 13.625 1 84.69 179 ASN B C 1
ATOM 5197 O O . ASN B 1 179 ? 6.082 -12.461 14 1 84.69 179 ASN B O 1
ATOM 5201 N N . ILE B 1 180 ? 7.605 -13.938 14.305 1 82.19 180 ILE B N 1
ATOM 5202 C CA . ILE B 1 180 ? 7.027 -14.305 15.594 1 82.19 180 ILE B CA 1
ATOM 5203 C C . ILE B 1 180 ? 7.074 -13.102 16.547 1 82.19 180 ILE B C 1
ATOM 5205 O O . ILE B 1 180 ? 8.133 -12.5 16.75 1 82.19 180 ILE B O 1
ATOM 5209 N N . PRO B 1 181 ? 5.887 -12.609 16.875 1 76.56 181 PRO B N 1
ATOM 5210 C CA . PRO B 1 181 ? 5.887 -11.469 17.781 1 76.56 181 PRO B CA 1
ATOM 5211 C C . PRO B 1 181 ? 6.473 -11.805 19.156 1 76.56 181 PRO B C 1
ATOM 5213 O O . PRO B 1 181 ? 6.477 -12.969 19.562 1 76.56 181 PRO B O 1
ATOM 5216 N N . PRO B 1 182 ? 7.008 -10.711 19.688 1 70.25 182 PRO B N 1
ATOM 5217 C CA . PRO B 1 182 ? 7.445 -10.945 21.078 1 70.25 182 PRO B CA 1
ATOM 5218 C C . PRO B 1 182 ? 6.297 -11.344 22 1 70.25 182 PRO B C 1
ATOM 5220 O O . PRO B 1 182 ? 5.148 -10.969 21.766 1 70.25 182 PRO B O 1
ATOM 5223 N N . TYR B 1 183 ? 6.684 -12.289 22.875 1 63.03 183 TYR B N 1
ATOM 5224 C CA . TYR B 1 183 ? 5.723 -12.875 23.812 1 63.03 183 TYR B CA 1
ATOM 5225 C C . TYR B 1 183 ? 4.852 -11.797 24.453 1 63.03 183 TYR B C 1
ATOM 5227 O O . TYR B 1 183 ? 3.645 -11.984 24.609 1 63.03 183 TYR B O 1
ATOM 5235 N N . LEU B 1 184 ? 5.418 -10.695 24.766 1 56 184 LEU B N 1
ATOM 5236 C CA . LEU B 1 184 ? 4.703 -9.633 25.469 1 56 184 LEU B CA 1
ATOM 5237 C C . LEU B 1 184 ? 3.598 -9.055 24.594 1 56 184 LEU B C 1
ATOM 5239 O O . LEU B 1 184 ? 2.51 -8.742 25.094 1 56 184 LEU B O 1
ATOM 5243 N N . LYS B 1 185 ? 3.846 -8.938 23.453 1 65.5 185 LYS B N 1
ATOM 5244 C CA . LYS B 1 185 ? 2.84 -8.391 22.547 1 65.5 185 LYS B CA 1
ATOM 5245 C C . LYS B 1 185 ? 1.69 -9.375 22.359 1 65.5 185 LYS B C 1
ATOM 5247 O O . LYS B 1 185 ? 0.531 -8.969 22.25 1 65.5 185 LYS B O 1
ATOM 5252 N N . ILE B 1 186 ? 2.049 -10.57 22.344 1 61.5 186 ILE B N 1
ATOM 5253 C CA . ILE B 1 186 ? 1.028 -11.602 22.203 1 61.5 186 ILE B CA 1
ATOM 5254 C C . ILE B 1 186 ? 0.117 -11.586 23.422 1 61.5 186 ILE B C 1
ATOM 5256 O O . ILE B 1 186 ? -1.106 -11.688 23.297 1 61.5 186 ILE B O 1
ATOM 5260 N N . LYS B 1 187 ? 0.773 -11.422 24.531 1 60.75 187 LYS B N 1
ATOM 5261 C CA . LYS B 1 187 ? 0.024 -11.398 25.781 1 60.75 187 LYS B CA 1
ATOM 5262 C C . LYS B 1 187 ? -0.897 -10.18 25.859 1 60.75 187 LYS B C 1
ATOM 5264 O O . LYS B 1 187 ? -2.047 -10.297 26.281 1 60.75 187 LYS B O 1
ATOM 5269 N N . ASN B 1 188 ? -0.339 -9.141 25.438 1 60.94 188 ASN B N 1
ATOM 5270 C CA . ASN B 1 188 ? -1.136 -7.914 25.469 1 60.94 188 ASN B CA 1
ATOM 5271 C C . ASN B 1 188 ? -2.293 -7.977 24.469 1 60.94 188 ASN B C 1
ATOM 5273 O O . ASN B 1 188 ? -3.375 -7.457 24.734 1 60.94 188 ASN B O 1
ATOM 5277 N N . HIS B 1 189 ? -2.012 -8.578 23.391 1 60.28 189 HIS B N 1
ATOM 5278 C CA . HIS B 1 189 ? -3.061 -8.734 22.391 1 60.28 189 HIS B CA 1
ATOM 5279 C C . HIS B 1 189 ? -4.145 -9.695 22.875 1 60.28 189 HIS B C 1
ATOM 5281 O O . HIS B 1 189 ? -5.324 -9.516 22.562 1 60.28 189 HIS B O 1
ATOM 5287 N N . LEU B 1 190 ? -3.65 -10.742 23.469 1 57 190 LEU B N 1
ATOM 5288 C CA . LEU B 1 190 ? -4.602 -11.711 23.984 1 57 190 LEU B CA 1
ATOM 5289 C C . LEU B 1 190 ? -5.426 -11.109 25.125 1 57 190 LEU B C 1
ATOM 5291 O O . LEU B 1 190 ? -6.586 -11.477 25.312 1 57 190 LEU B O 1
ATOM 5295 N N . LYS B 1 191 ? -4.891 -10.336 25.969 1 55.66 191 LYS B N 1
ATOM 5296 C CA . LYS B 1 191 ? -5.621 -9.758 27.094 1 55.66 191 LYS B CA 1
ATOM 5297 C C . LYS B 1 191 ? -6.523 -8.617 26.625 1 55.66 191 LYS B C 1
ATOM 5299 O O . LYS B 1 191 ? -7.586 -8.383 27.219 1 55.66 191 LYS B O 1
ATOM 5304 N N . GLY B 1 192 ? -5.887 -7.723 26.016 1 51.81 192 GLY B N 1
ATOM 5305 C CA . GLY B 1 192 ? -6.57 -6.449 25.844 1 51.81 192 GLY B CA 1
ATOM 5306 C C . GLY B 1 192 ? -7.699 -6.508 24.828 1 51.81 192 GLY B C 1
ATOM 5307 O O . GLY B 1 192 ? -8.875 -6.512 25.203 1 51.81 192 GLY B O 1
ATOM 5308 N N . ASN B 1 193 ? -7.586 -5.719 23.609 1 51.59 193 ASN B N 1
ATOM 5309 C CA . ASN B 1 193 ? -8.672 -5.16 22.797 1 51.59 193 ASN B CA 1
ATOM 5310 C C . ASN B 1 193 ? -9.375 -6.238 21.984 1 51.59 193 ASN B C 1
ATOM 5312 O O . ASN B 1 193 ? -8.734 -6.984 21.25 1 51.59 193 ASN B O 1
ATOM 5316 N N . ARG B 1 194 ? -10.531 -6.559 22.438 1 54.5 194 ARG B N 1
ATOM 5317 C CA . ARG B 1 194 ? -11.484 -7.352 21.672 1 54.5 194 ARG B CA 1
ATOM 5318 C C . ARG B 1 194 ? -11.391 -7.027 20.172 1 54.5 194 ARG B C 1
ATOM 5320 O O . ARG B 1 194 ? -11.844 -5.969 19.734 1 54.5 194 ARG B O 1
ATOM 5327 N N . ILE B 1 195 ? -10.422 -7.531 19.578 1 59 195 ILE B N 1
ATOM 5328 C CA . ILE B 1 195 ? -10.445 -7.336 18.141 1 59 195 ILE B CA 1
ATOM 5329 C C . ILE B 1 195 ? -11.734 -7.934 17.562 1 59 195 ILE B C 1
ATOM 5331 O O . ILE B 1 195 ? -11.992 -9.125 17.719 1 59 195 ILE B O 1
ATOM 5335 N N . TYR B 1 196 ? -12.734 -7.102 17.375 1 65.12 196 TYR B N 1
ATOM 5336 C CA . TYR B 1 196 ? -13.938 -7.504 16.656 1 65.12 196 TYR B CA 1
ATOM 5337 C C . TYR B 1 196 ? -13.594 -8.039 15.281 1 65.12 196 TYR B C 1
ATOM 5339 O O . TYR B 1 196 ? -13.148 -7.293 14.406 1 65.12 196 TYR B O 1
ATOM 5347 N N . ILE B 1 197 ? -13.438 -9.32 15.344 1 73.19 197 ILE B N 1
ATOM 5348 C CA . ILE B 1 197 ? -13.211 -9.977 14.055 1 73.19 197 ILE B CA 1
ATOM 5349 C C . ILE B 1 197 ? -14.547 -10.188 13.344 1 73.19 197 ILE B C 1
ATOM 5351 O O . ILE B 1 197 ? -15.469 -10.797 13.898 1 73.19 197 ILE B O 1
ATOM 5355 N N . LYS B 1 198 ? -14.711 -9.508 12.32 1 77.06 198 LYS B N 1
ATOM 5356 C CA . LYS B 1 198 ? -15.891 -9.68 11.477 1 77.06 198 LYS B CA 1
ATOM 5357 C C . LYS B 1 198 ? -15.75 -10.914 10.578 1 77.06 198 LYS B C 1
ATOM 5359 O O . LYS B 1 198 ? -14.641 -11.344 10.281 1 77.06 198 LYS B O 1
ATOM 5364 N N . ALA B 1 199 ? -16.922 -11.578 10.219 1 79.38 199 ALA B N 1
ATOM 5365 C CA . ALA B 1 199 ? -16.953 -12.75 9.352 1 79.38 199 ALA B CA 1
ATOM 5366 C C . ALA B 1 199 ? -16.25 -12.469 8.023 1 79.38 199 ALA B C 1
ATOM 5368 O O . ALA B 1 199 ? -15.586 -13.344 7.469 1 79.38 199 ALA B O 1
ATOM 5369 N N . ILE B 1 200 ? -16.297 -11.328 7.559 1 80.69 200 ILE B N 1
ATOM 5370 C CA . ILE B 1 200 ? -15.734 -10.922 6.273 1 80.69 200 ILE B CA 1
ATOM 5371 C C . ILE B 1 200 ? -14.211 -11.016 6.324 1 80.69 200 ILE B C 1
ATOM 5373 O O . ILE B 1 200 ? -13.562 -11.195 5.293 1 80.69 200 ILE B O 1
ATOM 5377 N N . ASP B 1 201 ? -13.711 -11.008 7.512 1 85.12 201 ASP B N 1
ATOM 5378 C CA . ASP B 1 201 ? -12.258 -11.062 7.676 1 85.12 201 ASP B CA 1
ATOM 5379 C C . ASP B 1 201 ? -11.734 -12.469 7.41 1 85.12 201 ASP B C 1
ATOM 5381 O O . ASP B 1 201 ? -10.539 -12.656 7.164 1 85.12 201 ASP B O 1
ATOM 5385 N N . PHE B 1 202 ? -12.641 -13.453 7.312 1 90.94 202 PHE B N 1
ATOM 5386 C CA . PHE B 1 202 ? -12.219 -14.836 7.113 1 90.94 202 PHE B CA 1
ATOM 5387 C C . PHE B 1 202 ? -12.344 -15.234 5.645 1 90.94 202 PHE B C 1
ATOM 5389 O O . PHE B 1 202 ? -11.914 -16.328 5.258 1 90.94 202 PHE B O 1
ATOM 5396 N N . LEU B 1 203 ? -12.82 -14.398 4.883 1 87.88 203 LEU B N 1
ATOM 5397 C CA . LEU B 1 203 ? -13.109 -14.719 3.488 1 87.88 203 LEU B CA 1
ATOM 5398 C C . LEU B 1 203 ? -11.836 -15.07 2.734 1 87.88 203 LEU B C 1
ATOM 5400 O O . LEU B 1 203 ? -11.797 -16.047 1.985 1 87.88 203 LEU B O 1
ATOM 5404 N N . PRO B 1 204 ? -10.766 -14.336 2.936 1 90.44 204 PRO B N 1
ATOM 5405 C CA . PRO B 1 204 ? -9.539 -14.719 2.221 1 90.44 204 PRO B CA 1
ATOM 5406 C C . PRO B 1 204 ? -9.039 -16.109 2.613 1 90.44 204 PRO B C 1
ATOM 5408 O O . PRO B 1 204 ? -8.602 -16.875 1.753 1 90.44 204 PRO B O 1
ATOM 5411 N N . LEU B 1 205 ? -9.062 -16.422 3.861 1 93.75 205 LEU B N 1
ATOM 5412 C CA . LEU B 1 205 ? -8.641 -17.734 4.32 1 93.75 205 LEU B CA 1
ATOM 5413 C C . LEU B 1 205 ? -9.523 -18.828 3.723 1 93.75 205 LEU B C 1
ATOM 5415 O O . LEU B 1 205 ? -9.023 -19.859 3.287 1 93.75 205 LEU B O 1
ATOM 5419 N N . PHE B 1 206 ? -10.797 -18.578 3.688 1 93.62 206 PHE B N 1
ATOM 5420 C CA . PHE B 1 206 ? -11.734 -19.516 3.094 1 93.62 2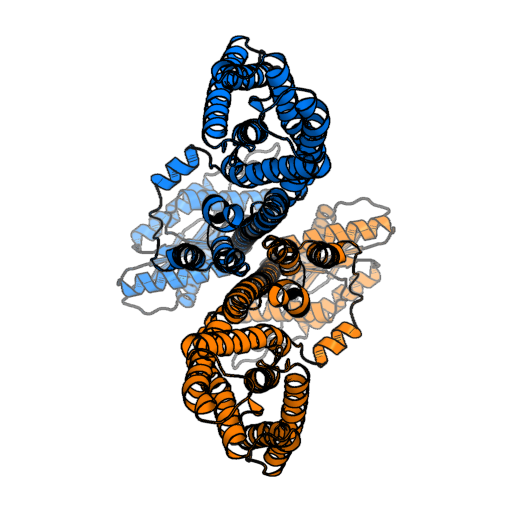06 PHE B CA 1
ATOM 5421 C C . PHE B 1 206 ? -11.43 -19.719 1.612 1 93.62 206 PHE B C 1
ATOM 5423 O O . PHE B 1 206 ? -11.523 -20.844 1.103 1 93.62 206 PHE B O 1
ATOM 5430 N N . ALA B 1 207 ? -11.125 -18.672 0.974 1 91.81 207 ALA B N 1
ATOM 5431 C CA . ALA B 1 207 ? -10.766 -18.766 -0.44 1 91.81 207 ALA B CA 1
ATOM 5432 C C . ALA B 1 207 ? -9.539 -19.641 -0.643 1 91.81 207 ALA B C 1
ATOM 5434 O O . ALA B 1 207 ? -9.469 -20.406 -1.606 1 91.81 207 ALA B O 1
ATOM 5435 N N . VAL B 1 208 ? -8.57 -19.547 0.235 1 95.19 208 VAL B N 1
ATOM 5436 C CA . VAL B 1 208 ? -7.371 -20.375 0.157 1 95.19 208 VAL B CA 1
ATOM 5437 C C . VAL B 1 208 ? -7.75 -21.844 0.355 1 95.19 208 VAL B C 1
ATOM 5439 O O . VAL B 1 208 ? -7.332 -22.719 -0.417 1 95.19 208 VAL B O 1
ATOM 5442 N N . LEU B 1 209 ? -8.594 -22.125 1.289 1 94.62 209 LEU B N 1
ATOM 5443 C CA . LEU B 1 209 ? -9.008 -23.484 1.586 1 94.62 209 LEU B CA 1
ATOM 5444 C C . LEU B 1 209 ? -9.773 -24.094 0.413 1 94.62 209 LEU B C 1
ATOM 5446 O O . LEU B 1 209 ? -9.539 -25.25 0.047 1 94.62 209 LEU B O 1
ATOM 5450 N N . ILE B 1 210 ? -10.586 -23.312 -0.166 1 93.44 210 ILE B N 1
ATOM 5451 C CA . ILE B 1 210 ? -11.328 -23.766 -1.331 1 93.44 210 ILE B CA 1
ATOM 5452 C C . ILE B 1 210 ? -10.367 -24.031 -2.488 1 93.44 210 ILE B C 1
ATOM 5454 O O . ILE B 1 210 ? -10.492 -25.047 -3.182 1 93.44 210 ILE B O 1
ATOM 5458 N N . SER B 1 211 ? -9.469 -23.156 -2.686 1 93.19 211 SER B N 1
ATOM 5459 C CA . SER B 1 211 ? -8.516 -23.297 -3.777 1 93.19 211 SER B CA 1
ATOM 5460 C C . SER B 1 211 ? -7.672 -24.562 -3.607 1 93.19 211 SER B C 1
ATOM 5462 O O . SER B 1 211 ? -7.441 -25.297 -4.57 1 93.19 211 SER B O 1
ATOM 5464 N N . ILE B 1 212 ? -7.227 -24.812 -2.395 1 91.94 212 ILE B N 1
ATOM 5465 C CA . ILE B 1 212 ? -6.426 -26.016 -2.137 1 91.94 212 ILE B CA 1
ATOM 5466 C C . ILE B 1 212 ? -7.293 -27.266 -2.273 1 91.94 212 ILE B C 1
ATOM 5468 O O . ILE B 1 212 ? -6.844 -28.281 -2.795 1 91.94 212 ILE B O 1
ATOM 5472 N N . GLY B 1 213 ? -8.555 -27.203 -1.837 1 90.25 213 GLY B N 1
ATOM 5473 C CA . GLY B 1 213 ? -9.477 -28.312 -2.002 1 90.25 213 GLY B CA 1
ATOM 5474 C C . GLY B 1 213 ? -9.719 -28.688 -3.453 1 90.25 213 GLY B C 1
ATOM 5475 O O . GLY B 1 213 ? -9.664 -29.859 -3.822 1 90.25 213 GLY B O 1
ATOM 5476 N N . VAL B 1 214 ? -9.922 -27.719 -4.281 1 89.44 214 VAL B N 1
ATOM 5477 C CA . VAL B 1 214 ? -10.164 -27.953 -5.703 1 89.44 214 VAL B CA 1
ATOM 5478 C C . VAL B 1 214 ? -8.891 -28.469 -6.371 1 89.44 214 VAL B C 1
ATOM 5480 O O . VAL B 1 214 ? -8.961 -29.344 -7.242 1 89.44 214 VAL B O 1
ATOM 5483 N N . SER B 1 215 ? -7.793 -27.922 -5.977 1 87.44 215 SER B N 1
ATOM 5484 C CA . SER B 1 215 ? -6.512 -28.359 -6.531 1 87.44 215 SER B CA 1
ATOM 5485 C C . SER B 1 215 ? -6.262 -29.844 -6.246 1 87.44 215 SER B C 1
ATOM 5487 O O . SER B 1 215 ? -5.633 -30.531 -7.051 1 87.44 215 SER B O 1
ATOM 5489 N N . TYR B 1 216 ? -6.797 -30.297 -5.164 1 82.94 216 TYR B N 1
ATOM 5490 C CA . TYR B 1 216 ? -6.625 -31.688 -4.785 1 82.94 216 TYR B CA 1
ATOM 5491 C C . TYR B 1 216 ? -7.293 -32.625 -5.793 1 82.94 216 TYR B C 1
ATOM 5493 O O . TYR B 1 216 ? -6.762 -33.688 -6.109 1 82.94 216 TYR B O 1
ATOM 5501 N N . TYR B 1 217 ? -8.359 -32.156 -6.34 1 83.44 217 TYR B N 1
ATOM 5502 C CA . TYR B 1 217 ? -9.141 -33.031 -7.211 1 83.44 217 TYR B CA 1
ATOM 5503 C C . TYR B 1 217 ? -8.766 -32.812 -8.672 1 83.44 217 TYR B C 1
ATOM 5505 O O . TYR B 1 217 ? -9.211 -33.562 -9.547 1 83.44 217 TYR B O 1
ATOM 5513 N N . ASP B 1 218 ? -7.977 -31.812 -8.914 1 83.94 218 ASP B N 1
ATOM 5514 C CA . ASP B 1 218 ? -7.543 -31.531 -10.281 1 83.94 218 ASP B CA 1
ATOM 5515 C C . ASP B 1 218 ? -6.148 -32.094 -10.539 1 83.94 218 ASP B C 1
ATOM 5517 O O . ASP B 1 218 ? -5.188 -31.719 -9.859 1 83.94 218 ASP B O 1
ATOM 5521 N N . SER B 1 219 ? -6.016 -32.938 -11.477 1 76.06 219 SER B N 1
ATOM 5522 C CA . SER B 1 219 ? -4.742 -33.594 -11.766 1 76.06 219 SER B CA 1
ATOM 5523 C C . SER B 1 219 ? -3.961 -32.812 -12.828 1 76.06 219 SER B C 1
ATOM 5525 O O . SER B 1 219 ? -2.855 -33.219 -13.203 1 76.06 219 SER B O 1
ATOM 5527 N N . GLY B 1 220 ? -4.52 -31.734 -13.312 1 80.25 220 GLY B N 1
ATOM 5528 C CA . GLY B 1 220 ? -3.836 -30.953 -14.32 1 80.25 220 GLY B CA 1
ATOM 5529 C C . GLY B 1 220 ? -2.752 -30.062 -13.75 1 80.25 220 GLY B C 1
ATOM 5530 O O . GLY B 1 220 ? -2.775 -29.719 -12.562 1 80.25 220 GLY B O 1
ATOM 5531 N N . PRO B 1 221 ? -1.743 -29.734 -14.508 1 80.19 221 PRO B N 1
ATOM 5532 C CA . PRO B 1 221 ? -0.609 -28.938 -14.023 1 80.19 221 PRO B CA 1
ATOM 5533 C C . PRO B 1 221 ? -1.018 -27.547 -13.555 1 80.19 221 PRO B C 1
ATOM 5535 O O . PRO B 1 221 ? -0.321 -26.938 -12.75 1 80.19 221 PRO B O 1
ATOM 5538 N N . GLY B 1 222 ? -2.078 -27.047 -14.055 1 86.62 222 GLY B N 1
ATOM 5539 C CA . GLY B 1 222 ? -2.531 -25.719 -13.648 1 86.62 222 GLY B CA 1
ATOM 5540 C C . GLY B 1 222 ? -2.988 -25.656 -12.203 1 86.62 222 GLY B C 1
ATOM 5541 O O . GLY B 1 222 ? -3.098 -24.578 -11.625 1 86.62 222 GLY B O 1
ATOM 5542 N N . SER B 1 223 ? -3.271 -26.781 -11.641 1 87.62 223 SER B N 1
ATOM 5543 C CA . SER B 1 223 ? -3.803 -26.844 -10.281 1 87.62 223 SER B CA 1
ATOM 5544 C C . SER B 1 223 ? -2.824 -26.25 -9.281 1 87.62 223 SER B C 1
ATOM 5546 O O . SER B 1 223 ? -3.229 -25.797 -8.211 1 87.62 223 SER B O 1
ATOM 5548 N N . LEU B 1 224 ? -1.588 -26.156 -9.617 1 88.19 224 LEU B N 1
ATOM 5549 C CA . LEU B 1 224 ? -0.553 -25.609 -8.75 1 88.19 224 LEU B CA 1
ATOM 5550 C C . LEU B 1 224 ? -0.752 -24.109 -8.555 1 88.19 224 LEU B C 1
ATOM 5552 O O . LEU B 1 224 ? -0.297 -23.547 -7.555 1 88.19 224 LEU B O 1
ATOM 5556 N N . LEU B 1 225 ? -1.471 -23.5 -9.453 1 91.44 225 LEU B N 1
ATOM 5557 C CA . LEU B 1 225 ? -1.596 -22.047 -9.461 1 91.44 225 LEU B CA 1
ATOM 5558 C C . LEU B 1 225 ? -2.871 -21.609 -8.758 1 91.44 225 LEU B C 1
ATOM 5560 O O . LEU B 1 225 ? -3.061 -20.422 -8.484 1 91.44 225 LEU B O 1
ATOM 5564 N N . TYR B 1 226 ? -3.699 -22.547 -8.398 1 92.31 226 TYR B N 1
ATOM 5565 C CA . TYR B 1 226 ? -5.051 -22.219 -7.961 1 92.31 226 TYR B CA 1
ATOM 5566 C C . TYR B 1 226 ? -5.023 -21.344 -6.719 1 92.31 226 TYR B C 1
ATOM 5568 O O . TYR B 1 226 ? -5.805 -20.391 -6.602 1 92.31 226 TYR B O 1
ATOM 5576 N N . PRO B 1 227 ? -4.051 -21.531 -5.828 1 94.06 227 PRO B N 1
ATOM 5577 C CA . PRO B 1 227 ? -4.145 -20.781 -4.566 1 94.06 227 PRO B CA 1
ATOM 5578 C C . PRO B 1 227 ? -3.539 -19.391 -4.66 1 94.06 227 PRO B C 1
ATOM 5580 O O . PRO B 1 227 ? -3.693 -18.578 -3.736 1 94.06 227 PRO B O 1
ATOM 5583 N N . ILE B 1 228 ? -2.951 -19.047 -5.699 1 93.44 228 ILE B N 1
ATOM 5584 C CA . ILE B 1 228 ? -2.1 -17.859 -5.742 1 93.44 228 ILE B CA 1
ATOM 5585 C C . ILE B 1 228 ? -2.945 -16.609 -5.516 1 93.44 228 ILE B C 1
ATOM 5587 O O . ILE B 1 228 ? -2.578 -15.734 -4.727 1 93.44 228 ILE B O 1
ATOM 5591 N N . ALA B 1 229 ? -4.059 -16.469 -6.148 1 90.69 229 ALA B N 1
ATOM 5592 C CA . ALA B 1 229 ? -4.898 -15.281 -5.992 1 90.69 229 ALA B CA 1
ATOM 5593 C C . ALA B 1 229 ? -5.41 -15.156 -4.559 1 90.69 229 ALA B C 1
ATOM 5595 O O . ALA B 1 229 ? -5.449 -14.055 -4 1 90.69 229 ALA B O 1
ATOM 5596 N N . ALA B 1 230 ? -5.797 -16.25 -4.008 1 92.81 230 ALA B N 1
ATOM 5597 C CA . ALA B 1 230 ? -6.293 -16.25 -2.633 1 92.81 230 ALA B CA 1
ATOM 5598 C C . ALA B 1 230 ? -5.184 -15.898 -1.647 1 92.81 230 ALA B C 1
ATOM 5600 O O . ALA B 1 230 ? -5.418 -15.195 -0.665 1 92.81 230 ALA B O 1
ATOM 5601 N N . LEU B 1 231 ? -4.031 -16.391 -1.896 1 94.88 231 LEU B N 1
ATOM 5602 C CA . LEU B 1 231 ? -2.895 -16.078 -1.037 1 94.88 231 LEU B CA 1
ATOM 5603 C C . LEU B 1 231 ? -2.57 -14.594 -1.075 1 94.88 231 LEU B C 1
ATOM 5605 O O . LEU B 1 231 ? -2.256 -14 -0.044 1 94.88 231 LEU B O 1
ATOM 5609 N N . ILE B 1 232 ? -2.662 -14.031 -2.219 1 92.69 232 ILE B N 1
ATOM 5610 C CA . ILE B 1 232 ? -2.4 -12.602 -2.357 1 92.69 232 ILE B CA 1
ATOM 5611 C C . ILE B 1 232 ? -3.482 -11.805 -1.63 1 92.69 232 ILE B C 1
ATOM 5613 O O . ILE B 1 232 ? -3.195 -10.781 -1.009 1 92.69 232 ILE B O 1
ATOM 5617 N N . TRP B 1 233 ? -4.688 -12.305 -1.747 1 89.94 233 TRP B N 1
ATOM 5618 C CA . TRP B 1 233 ? -5.77 -11.68 -0.997 1 89.94 233 TRP B CA 1
ATOM 5619 C C . TRP B 1 233 ? -5.473 -11.688 0.499 1 89.94 233 TRP B C 1
ATOM 5621 O O . TRP B 1 233 ? -5.68 -10.688 1.185 1 89.94 233 TRP B O 1
ATOM 5631 N N . CYS B 1 234 ? -4.969 -12.742 1.006 1 93.44 234 CYS B N 1
ATOM 5632 C CA . CYS B 1 234 ? -4.562 -12.828 2.404 1 93.44 234 CYS B CA 1
ATOM 5633 C C . CYS B 1 234 ? -3.449 -11.828 2.703 1 93.44 234 CYS B C 1
ATOM 5635 O O . CYS B 1 234 ? -3.457 -11.18 3.752 1 93.44 234 CYS B O 1
ATOM 5637 N N . ALA B 1 235 ? -2.547 -11.688 1.805 1 93.31 235 ALA B N 1
ATOM 5638 C CA . ALA B 1 235 ? -1.379 -10.836 1.987 1 93.31 235 ALA B CA 1
ATOM 5639 C C . ALA B 1 235 ? -1.79 -9.367 2.131 1 93.31 235 ALA B C 1
ATOM 5641 O O . ALA B 1 235 ? -1.13 -8.602 2.832 1 93.31 235 ALA B O 1
ATOM 5642 N N . ILE B 1 236 ? -2.842 -9.023 1.496 1 89.25 236 ILE B N 1
ATOM 5643 C CA . ILE B 1 236 ? -3.312 -7.648 1.511 1 89.25 236 ILE B CA 1
ATOM 5644 C C . ILE B 1 236 ? -4.117 -7.391 2.781 1 89.25 236 ILE B C 1
ATOM 5646 O O . ILE B 1 236 ? -4.078 -6.289 3.336 1 89.25 236 ILE B O 1
ATOM 5650 N N . ARG B 1 237 ? -4.754 -8.406 3.328 1 89 237 ARG B N 1
ATOM 5651 C CA . ARG B 1 237 ? -5.746 -8.195 4.375 1 89 237 ARG B CA 1
ATOM 5652 C C . ARG B 1 237 ? -5.18 -8.547 5.746 1 89 237 ARG B C 1
ATOM 5654 O O . ARG B 1 237 ? -5.59 -7.973 6.758 1 89 237 ARG B O 1
ATOM 5661 N N . TYR B 1 238 ? -4.262 -9.469 5.793 1 92.12 238 TYR B N 1
ATOM 5662 C CA . TYR B 1 238 ? -3.828 -10 7.078 1 92.12 238 TYR B CA 1
ATOM 5663 C C . TYR B 1 238 ? -2.443 -9.484 7.445 1 92.12 238 TYR B C 1
ATOM 5665 O O . TYR B 1 238 ? -1.724 -8.961 6.594 1 92.12 238 TYR B O 1
ATOM 5673 N N . LYS B 1 239 ? -2.133 -9.664 8.727 1 90.56 239 LYS B N 1
ATOM 5674 C CA . LYS B 1 239 ? -0.798 -9.336 9.219 1 90.56 239 LYS B CA 1
ATOM 5675 C C . LYS B 1 239 ? 0.243 -10.312 8.688 1 90.56 239 LYS B C 1
ATOM 5677 O O . LYS B 1 239 ? -0.081 -11.461 8.375 1 90.56 239 LYS B O 1
ATOM 5682 N N . PRO B 1 240 ? 1.494 -9.906 8.609 1 89.75 240 PRO B N 1
ATOM 5683 C CA . PRO B 1 240 ? 2.551 -10.711 7.988 1 89.75 240 PRO B CA 1
ATOM 5684 C C . PRO B 1 240 ? 2.703 -12.086 8.625 1 89.75 240 PRO B C 1
ATOM 5686 O O . PRO B 1 240 ? 2.916 -13.078 7.926 1 89.75 240 PRO B O 1
ATOM 5689 N N . ILE B 1 241 ? 2.605 -12.266 9.898 1 90.56 241 ILE B N 1
ATOM 5690 C CA . ILE B 1 241 ? 2.787 -13.547 10.562 1 90.56 241 ILE B CA 1
ATOM 5691 C C . ILE B 1 241 ? 1.692 -14.516 10.125 1 90.56 241 ILE B C 1
ATOM 5693 O O . ILE B 1 241 ? 1.954 -15.703 9.914 1 90.56 241 ILE B O 1
ATOM 5697 N N . ILE B 1 242 ? 0.496 -14.07 9.984 1 92.69 242 ILE B N 1
ATOM 5698 C CA . ILE B 1 242 ? -0.625 -14.906 9.57 1 92.69 242 ILE B CA 1
ATOM 5699 C C . ILE B 1 242 ? -0.434 -15.336 8.117 1 92.69 242 ILE B C 1
ATOM 5701 O O . ILE B 1 242 ? -0.675 -16.5 7.766 1 92.69 242 ILE B O 1
ATOM 5705 N N . VAL B 1 243 ? -0.012 -14.383 7.32 1 93.75 243 VAL B N 1
ATOM 5706 C CA . VAL B 1 243 ? 0.247 -14.672 5.914 1 93.75 243 VAL B CA 1
ATOM 5707 C C . VAL B 1 243 ? 1.351 -15.719 5.797 1 93.75 243 VAL B C 1
ATOM 5709 O O . VAL B 1 243 ? 1.246 -16.656 5 1 93.75 243 VAL B O 1
ATOM 5712 N N . ALA B 1 244 ? 2.414 -15.57 6.566 1 93.19 244 ALA B N 1
ATOM 5713 C CA . ALA B 1 244 ? 3.506 -16.531 6.562 1 93.19 244 ALA B CA 1
ATOM 5714 C C . ALA B 1 244 ? 3.002 -17.938 6.906 1 93.19 244 ALA B C 1
ATOM 5716 O O . ALA B 1 244 ? 3.359 -18.906 6.238 1 93.19 244 ALA B O 1
ATOM 5717 N N . LEU B 1 245 ? 2.166 -18.047 7.844 1 94.12 245 LEU B N 1
ATOM 5718 C CA . LEU B 1 245 ? 1.614 -19.328 8.266 1 94.12 245 LEU B CA 1
ATOM 5719 C C . LEU B 1 245 ? 0.751 -19.938 7.164 1 94.12 245 LEU B C 1
ATOM 5721 O O . LEU B 1 245 ? 0.921 -21.109 6.809 1 94.12 245 LEU B O 1
ATOM 5725 N N . ILE B 1 246 ? -0.119 -19.125 6.637 1 95.38 246 ILE B N 1
ATOM 5726 C CA . ILE B 1 246 ? -1.05 -19.609 5.621 1 95.38 246 ILE B CA 1
ATOM 5727 C C . ILE B 1 246 ? -0.276 -20.047 4.383 1 95.38 246 ILE B C 1
ATOM 5729 O O . ILE B 1 246 ? -0.547 -21.109 3.822 1 95.38 246 ILE B O 1
ATOM 5733 N N . THR B 1 247 ? 0.627 -19.234 3.949 1 93.44 247 THR B N 1
ATOM 5734 C CA . THR B 1 247 ? 1.402 -19.547 2.752 1 93.44 247 THR B CA 1
ATOM 5735 C C . THR B 1 247 ? 2.266 -20.781 2.971 1 93.44 247 THR B C 1
ATOM 5737 O O . THR B 1 247 ? 2.383 -21.641 2.082 1 93.44 247 THR B O 1
ATOM 5740 N N . SER B 1 248 ? 2.918 -20.922 4.117 1 91.06 248 SER B N 1
ATOM 5741 C CA . SER B 1 248 ? 3.736 -22.078 4.43 1 91.06 248 SER B CA 1
ATOM 5742 C C . SER B 1 248 ? 2.9 -23.359 4.449 1 91.06 248 SER B C 1
ATOM 5744 O O . SER B 1 248 ? 3.297 -24.375 3.879 1 91.06 248 SER B O 1
ATOM 5746 N N . PHE B 1 249 ? 1.807 -23.266 5.035 1 91.25 249 PHE B N 1
ATOM 5747 C CA . PHE B 1 249 ? 0.926 -24.422 5.094 1 91.25 249 PHE B CA 1
ATOM 5748 C C . PHE B 1 249 ? 0.432 -24.797 3.705 1 91.25 249 PHE B C 1
ATOM 5750 O O . PHE B 1 249 ? 0.379 -25.984 3.359 1 91.25 249 PHE B O 1
ATOM 5757 N N . THR B 1 250 ? 0.003 -23.828 3.01 1 92.38 250 THR B N 1
ATOM 5758 C CA . THR B 1 250 ? -0.47 -24.062 1.651 1 92.38 250 THR B CA 1
ATOM 5759 C C . THR B 1 250 ? 0.621 -24.719 0.807 1 92.38 250 THR B C 1
ATOM 5761 O O . THR B 1 250 ? 0.368 -25.703 0.114 1 92.38 250 THR B O 1
ATOM 5764 N N . SER B 1 251 ? 1.81 -24.188 0.873 1 89.19 251 SER B N 1
ATOM 5765 C CA . SER B 1 251 ? 2.928 -24.734 0.111 1 89.19 251 SER B CA 1
ATOM 5766 C C . SER B 1 251 ? 3.258 -26.156 0.559 1 89.19 251 SER B C 1
ATOM 5768 O O . SER B 1 251 ? 3.49 -27.031 -0.273 1 89.19 251 SER B O 1
ATOM 5770 N N . ALA B 1 252 ? 3.266 -26.406 1.831 1 85.56 252 ALA B N 1
ATOM 5771 C CA . ALA B 1 252 ? 3.521 -27.734 2.367 1 85.56 252 ALA B CA 1
ATOM 5772 C C . ALA B 1 252 ? 2.473 -28.734 1.884 1 85.56 252 ALA B C 1
ATOM 5774 O O . ALA B 1 252 ? 2.801 -29.859 1.525 1 85.56 252 ALA B O 1
ATOM 5775 N N . TYR B 1 253 ? 1.291 -28.281 1.87 1 85.56 253 TYR B N 1
ATOM 5776 C CA . TYR B 1 253 ? 0.195 -29.125 1.424 1 85.56 253 TYR B CA 1
ATOM 5777 C C . TYR B 1 253 ? 0.354 -29.5 -0.047 1 85.56 253 TYR B C 1
ATOM 5779 O O . TYR B 1 253 ? 0.167 -30.656 -0.429 1 85.56 253 TYR B O 1
ATOM 5787 N N . ILE B 1 254 ? 0.644 -28.547 -0.832 1 84.69 254 ILE B N 1
ATOM 5788 C CA . ILE B 1 254 ? 0.787 -28.781 -2.266 1 84.69 254 ILE B CA 1
ATOM 5789 C C . ILE B 1 254 ? 1.956 -29.734 -2.521 1 84.69 254 ILE B C 1
ATOM 5791 O O . ILE B 1 254 ? 1.853 -30.641 -3.342 1 84.69 254 ILE B O 1
ATOM 5795 N N . ILE B 1 255 ? 3.043 -29.531 -1.823 1 79.31 255 ILE B N 1
ATOM 5796 C CA . ILE B 1 255 ? 4.199 -30.406 -1.96 1 79.31 255 ILE B CA 1
ATOM 5797 C C . ILE B 1 255 ? 3.811 -31.828 -1.6 1 79.31 255 ILE B C 1
ATOM 5799 O O . ILE B 1 255 ? 4.145 -32.781 -2.32 1 79.31 255 ILE B O 1
ATOM 5803 N N . TYR B 1 256 ? 3.148 -31.938 -0.577 1 75.62 256 TYR B N 1
ATOM 5804 C CA . TYR B 1 256 ? 2.705 -33.25 -0.123 1 75.62 256 TYR B CA 1
ATOM 5805 C C . TYR B 1 256 ? 1.792 -33.906 -1.153 1 75.62 256 TYR B C 1
ATOM 5807 O O . TYR B 1 256 ? 1.97 -35.062 -1.495 1 75.62 256 TYR B O 1
ATOM 5815 N N . HIS B 1 257 ? 0.927 -33.219 -1.657 1 75.94 257 HIS B N 1
ATOM 5816 C CA . HIS B 1 257 ? -0.058 -33.75 -2.598 1 75.94 257 HIS B CA 1
ATOM 5817 C C . HIS B 1 257 ? 0.592 -34.125 -3.926 1 75.94 257 HIS B C 1
ATOM 5819 O O . HIS B 1 257 ? 0.301 -35.156 -4.492 1 75.94 257 HIS B O 1
ATOM 5825 N N . VAL B 1 258 ? 1.413 -33.219 -4.457 1 74.31 258 VAL B N 1
ATOM 5826 C CA . VAL B 1 258 ? 2.033 -33.438 -5.762 1 74.31 258 VAL B CA 1
ATOM 5827 C C . VAL B 1 258 ? 3.014 -34.594 -5.676 1 74.31 258 VAL B C 1
ATOM 5829 O O . VAL B 1 258 ? 3.127 -35.375 -6.609 1 74.31 258 VAL B O 1
ATOM 5832 N N . SER B 1 259 ? 3.764 -34.781 -4.578 1 69 259 SER B N 1
ATOM 5833 C CA . SER B 1 259 ? 4.699 -35.875 -4.387 1 69 259 SER B CA 1
ATOM 5834 C C . SER B 1 259 ? 3.979 -37.219 -4.379 1 69 259 SER B C 1
ATOM 5836 O O . SER B 1 259 ? 4.492 -38.219 -4.91 1 69 259 SER B O 1
ATOM 5838 N N . GLY B 1 260 ? 2.797 -37.219 -3.867 1 64.81 260 GLY B N 1
ATOM 5839 C CA . GLY B 1 260 ? 2.066 -38.469 -3.748 1 64.81 260 GLY B CA 1
ATOM 5840 C C . GLY B 1 260 ? 1.308 -38.844 -5.008 1 64.81 260 GLY B C 1
ATOM 5841 O O . GLY B 1 260 ? 1.138 -40.031 -5.312 1 64.81 260 GLY B O 1
ATOM 5842 N N . HIS B 1 261 ? 0.864 -37.875 -5.746 1 66.12 261 HIS B N 1
ATOM 5843 C CA . HIS B 1 261 ? -0.071 -38.219 -6.82 1 66.12 261 HIS B CA 1
ATOM 5844 C C . HIS B 1 261 ? 0.569 -38 -8.188 1 66.12 261 HIS B C 1
ATOM 5846 O O . HIS B 1 261 ? 0.297 -38.75 -9.125 1 66.12 261 HIS B O 1
ATOM 5852 N N . TYR B 1 262 ? 1.28 -36.969 -8.367 1 63.25 262 TYR B N 1
ATOM 5853 C CA . TYR B 1 262 ? 1.778 -36.625 -9.695 1 63.25 262 TYR B CA 1
ATOM 5854 C C . TYR B 1 262 ? 3.158 -37.219 -9.93 1 63.25 262 TYR B C 1
ATOM 5856 O O . TYR B 1 262 ? 3.406 -37.844 -10.969 1 63.25 262 TYR B O 1
ATOM 5864 N N . LEU B 1 263 ? 4 -37.188 -9.047 1 63.53 263 LEU B N 1
ATOM 5865 C CA . LEU B 1 263 ? 5.402 -37.562 -9.227 1 63.53 263 LEU B CA 1
ATOM 5866 C C . LEU B 1 263 ? 5.562 -39.094 -9.281 1 63.53 263 LEU B C 1
ATOM 5868 O O . LEU B 1 263 ? 6.406 -39.594 -10.016 1 63.53 263 LEU B O 1
ATOM 5872 N N . LEU B 1 264 ? 4.625 -39.656 -8.625 1 61.53 264 LEU B N 1
ATOM 5873 C CA . LEU B 1 264 ? 4.734 -41.125 -8.594 1 61.53 264 LEU B CA 1
ATOM 5874 C C . LEU B 1 264 ? 4.223 -41.719 -9.898 1 61.53 264 LEU B C 1
ATOM 5876 O O . LEU B 1 264 ? 4.582 -42.844 -10.242 1 61.53 264 LEU B O 1
ATOM 5880 N N . LEU B 1 265 ? 3.533 -40.875 -10.594 1 60.62 265 LEU B N 1
ATOM 5881 C CA . LEU B 1 265 ? 2.955 -41.375 -11.836 1 60.62 265 LEU B CA 1
ATOM 5882 C C . LEU B 1 265 ? 3.988 -41.375 -12.961 1 60.62 265 LEU B C 1
ATOM 5884 O O . LEU B 1 265 ? 3.877 -42.125 -13.922 1 60.62 265 LEU B O 1
ATOM 5888 N N . TYR B 1 266 ? 4.992 -40.5 -12.727 1 67.38 266 TYR B N 1
ATOM 5889 C CA . TYR B 1 266 ? 6.023 -40.406 -13.758 1 67.38 266 TYR B CA 1
ATOM 5890 C C . TYR B 1 266 ? 7.41 -40.594 -13.156 1 67.38 266 TYR B C 1
ATOM 5892 O O . TYR B 1 266 ? 8.203 -39.656 -13.086 1 67.38 266 TYR B O 1
ATOM 5900 N N . PRO B 1 267 ? 7.754 -41.781 -12.945 1 66.88 267 PRO B N 1
ATOM 5901 C CA . PRO B 1 267 ? 9 -42.062 -12.227 1 66.88 267 PRO B CA 1
ATOM 5902 C C . PRO B 1 267 ? 10.242 -41.688 -13.031 1 66.88 267 PRO B C 1
ATOM 5904 O O . PRO B 1 267 ? 11.281 -41.344 -12.453 1 66.88 267 PRO B O 1
ATOM 5907 N N . GLN B 1 268 ? 10.172 -41.656 -14.32 1 71.5 268 GLN B N 1
ATOM 5908 C CA . GLN B 1 268 ? 11.336 -41.375 -15.148 1 71.5 268 GLN B CA 1
ATOM 5909 C C . GLN B 1 268 ? 11.75 -39.938 -15.031 1 71.5 268 GLN B C 1
ATOM 5911 O O . GLN B 1 268 ? 12.945 -39.625 -15.117 1 71.5 268 GLN B O 1
ATOM 5916 N N . ASP B 1 269 ? 10.875 -39.094 -14.812 1 78.62 269 ASP B N 1
ATOM 5917 C CA . ASP B 1 269 ? 11.172 -37.656 -14.727 1 78.62 269 ASP B CA 1
ATOM 5918 C C . ASP B 1 269 ? 10.945 -37.125 -13.312 1 78.62 269 ASP B C 1
ATOM 5920 O O . ASP B 1 269 ? 10.633 -35.969 -13.125 1 78.62 269 ASP B O 1
ATOM 5924 N N . TYR B 1 270 ? 11.117 -38.031 -12.359 1 78 270 TYR B N 1
ATOM 5925 C CA . TYR B 1 270 ? 10.781 -37.688 -10.984 1 78 270 TYR B CA 1
ATOM 5926 C C . TYR B 1 270 ? 11.609 -36.5 -10.492 1 78 270 TYR B C 1
ATOM 5928 O O . TYR B 1 270 ? 11.055 -35.531 -9.969 1 78 270 TYR B O 1
ATOM 5936 N N . LEU B 1 271 ? 12.922 -36.562 -10.664 1 80.62 271 LEU B N 1
ATOM 5937 C CA . LEU B 1 271 ? 13.797 -35.531 -10.141 1 80.62 271 LEU B CA 1
ATOM 5938 C C . LEU B 1 271 ? 13.547 -34.188 -10.852 1 80.62 271 LEU B C 1
ATOM 5940 O O . LEU B 1 271 ? 13.414 -33.156 -10.195 1 80.62 271 LEU B O 1
ATOM 5944 N N . GLY B 1 272 ? 13.461 -34.281 -12.188 1 82.81 272 GLY B N 1
ATOM 5945 C CA . GLY B 1 272 ? 13.211 -33.094 -12.953 1 82.81 272 GLY B CA 1
ATOM 5946 C C . GLY B 1 272 ? 11.898 -32.406 -12.602 1 82.81 272 GLY B C 1
ATOM 5947 O O . GLY B 1 272 ? 11.844 -31.188 -12.422 1 82.81 272 GLY B O 1
ATOM 5948 N N . ASN B 1 273 ? 10.875 -33.156 -12.414 1 83.81 273 ASN B N 1
ATOM 5949 C CA . ASN B 1 273 ? 9.562 -32.625 -12.062 1 83.81 273 ASN B CA 1
ATOM 5950 C C . ASN B 1 273 ? 9.539 -32.062 -10.641 1 83.81 273 ASN B C 1
ATOM 5952 O O . ASN B 1 273 ? 8.898 -31.062 -10.383 1 83.81 273 ASN B O 1
ATOM 5956 N N . THR B 1 274 ? 10.234 -32.75 -9.773 1 85.5 274 THR B N 1
ATOM 5957 C CA . THR B 1 274 ? 10.289 -32.281 -8.398 1 85.5 274 THR B CA 1
ATOM 5958 C C . THR B 1 274 ? 11 -30.922 -8.312 1 85.5 274 THR B C 1
ATOM 5960 O O . THR B 1 274 ? 10.539 -30.016 -7.617 1 85.5 274 THR B O 1
ATOM 5963 N N . ILE B 1 275 ? 12.086 -30.797 -9.023 1 88.06 275 ILE B N 1
ATOM 5964 C CA . ILE B 1 275 ? 12.828 -29.547 -9.055 1 88.06 275 ILE B CA 1
ATOM 5965 C C . ILE B 1 275 ? 11.945 -28.438 -9.617 1 88.06 275 ILE B C 1
ATOM 5967 O O . ILE B 1 275 ? 11.875 -27.344 -9.047 1 88.06 275 ILE B O 1
ATOM 5971 N N . SER B 1 276 ? 11.312 -28.734 -10.688 1 87.81 276 SER B N 1
ATOM 5972 C CA . SER B 1 276 ? 10.422 -27.781 -11.336 1 87.81 276 SER B CA 1
ATOM 5973 C C . SER B 1 276 ? 9.328 -27.312 -10.391 1 87.81 276 SER B C 1
ATOM 5975 O O . SER B 1 276 ? 9.102 -26.109 -10.234 1 87.81 276 SER B O 1
ATOM 5977 N N . ILE B 1 277 ? 8.727 -28.156 -9.711 1 87.81 277 ILE B N 1
ATOM 5978 C CA . ILE B 1 277 ? 7.617 -27.875 -8.805 1 87.81 277 ILE B CA 1
ATOM 5979 C C . ILE B 1 277 ? 8.117 -27.047 -7.621 1 87.81 277 ILE B C 1
ATOM 5981 O O . ILE B 1 277 ? 7.48 -26.078 -7.219 1 87.81 277 ILE B O 1
ATOM 5985 N N . ARG B 1 278 ? 9.188 -27.422 -7.098 1 90.06 278 ARG B N 1
ATOM 5986 C CA . ARG B 1 278 ? 9.742 -26.719 -5.941 1 90.06 278 ARG B CA 1
ATOM 5987 C C . ARG B 1 278 ? 10.109 -25.281 -6.301 1 90.06 278 ARG B C 1
ATOM 5989 O O . ARG B 1 278 ? 9.852 -24.359 -5.523 1 90.06 278 ARG B O 1
ATOM 5996 N N . ILE B 1 279 ? 10.695 -25.109 -7.461 1 89.81 279 ILE B N 1
ATOM 5997 C CA . ILE B 1 279 ? 11.008 -23.75 -7.902 1 89.81 279 ILE B CA 1
ATOM 5998 C C . ILE B 1 279 ? 9.727 -22.938 -8.023 1 89.81 279 ILE B C 1
ATOM 6000 O O . ILE B 1 279 ? 9.664 -21.781 -7.578 1 89.81 279 ILE B O 1
ATOM 6004 N N . GLY B 1 280 ? 8.797 -23.547 -8.648 1 90.38 280 GLY B N 1
ATOM 6005 C CA . GLY B 1 280 ? 7.508 -22.891 -8.773 1 90.38 280 GLY B CA 1
ATOM 6006 C C . GLY B 1 280 ? 6.902 -22.5 -7.438 1 90.38 280 GLY B C 1
ATOM 6007 O O . GLY B 1 280 ? 6.398 -21.391 -7.273 1 90.38 280 GLY B O 1
ATOM 6008 N N . LEU B 1 281 ? 6.953 -23.328 -6.512 1 90.19 281 LEU B N 1
ATOM 6009 C CA . LEU B 1 281 ? 6.367 -23.094 -5.199 1 90.19 281 LEU B CA 1
ATOM 6010 C C . LEU B 1 281 ? 7.141 -22.016 -4.441 1 90.19 281 LEU B C 1
ATOM 6012 O O . LEU B 1 281 ? 6.559 -21.25 -3.676 1 90.19 281 LEU B O 1
ATOM 6016 N N . ILE B 1 282 ? 8.406 -22.031 -4.637 1 90.25 282 ILE B N 1
ATOM 6017 C CA . ILE B 1 282 ? 9.234 -20.984 -4.059 1 90.25 282 ILE B CA 1
ATOM 6018 C C . ILE B 1 282 ? 8.742 -19.625 -4.539 1 90.25 282 ILE B C 1
ATOM 6020 O O . ILE B 1 282 ? 8.547 -18.703 -3.734 1 90.25 282 ILE B O 1
ATOM 6024 N N . MET B 1 283 ? 8.484 -19.547 -5.805 1 89.5 283 MET B N 1
ATOM 6025 C CA . MET B 1 283 ? 8 -18.281 -6.371 1 89.5 283 MET B CA 1
ATOM 6026 C C . MET B 1 283 ? 6.621 -17.938 -5.816 1 89.5 283 MET B C 1
ATOM 6028 O O . MET B 1 283 ? 6.34 -16.781 -5.52 1 89.5 283 MET B O 1
ATOM 6032 N N . MET B 1 284 ? 5.836 -18.906 -5.633 1 89.75 284 MET B N 1
ATOM 6033 C CA . MET B 1 284 ? 4.473 -18.703 -5.145 1 89.75 284 MET B CA 1
ATOM 6034 C C . MET B 1 284 ? 4.477 -18.266 -3.686 1 89.75 284 MET B C 1
ATOM 6036 O O . MET B 1 284 ? 3.559 -17.562 -3.242 1 89.75 284 MET B O 1
ATOM 6040 N N . THR B 1 285 ? 5.461 -18.625 -2.949 1 89.75 285 THR B N 1
ATOM 6041 C CA . THR B 1 285 ? 5.543 -18.281 -1.535 1 89.75 285 THR B CA 1
ATOM 6042 C C . THR B 1 285 ? 6.137 -16.891 -1.352 1 89.75 285 THR B C 1
ATOM 6044 O O . THR B 1 285 ? 5.66 -16.109 -0.525 1 89.75 285 THR B O 1
ATOM 6047 N N . VAL B 1 286 ? 7.07 -16.562 -2.145 1 89.75 286 VAL B N 1
ATOM 6048 C CA . VAL B 1 286 ? 7.766 -15.289 -2.021 1 89.75 286 VAL B CA 1
ATOM 6049 C C . VAL B 1 286 ? 6.816 -14.148 -2.371 1 89.75 286 VAL B C 1
ATOM 6051 O O . VAL B 1 286 ? 6.852 -13.086 -1.743 1 89.75 286 VAL B O 1
ATOM 6054 N N . ALA B 1 287 ? 5.941 -14.375 -3.277 1 90.94 287 ALA B N 1
ATOM 6055 C CA . ALA B 1 287 ? 5.07 -13.328 -3.803 1 90.94 287 ALA B CA 1
ATOM 6056 C C . ALA B 1 287 ? 4.145 -12.789 -2.713 1 90.94 287 ALA B C 1
ATOM 6058 O O . ALA B 1 287 ? 4.195 -11.602 -2.381 1 90.94 287 ALA B O 1
ATOM 6059 N N . PRO B 1 288 ? 3.385 -13.648 -2.057 1 92.19 288 PRO B N 1
ATOM 6060 C CA . PRO B 1 288 ? 2.492 -13.125 -1.018 1 92.19 288 PRO B CA 1
ATOM 6061 C C . PRO B 1 288 ? 3.25 -12.57 0.184 1 92.19 288 PRO B C 1
ATOM 6063 O O . PRO B 1 288 ? 2.783 -11.625 0.83 1 92.19 288 PRO B O 1
ATOM 6066 N N . LEU B 1 289 ? 4.348 -13.109 0.497 1 91.88 289 LEU B N 1
ATOM 6067 C CA . LEU B 1 289 ? 5.133 -12.602 1.618 1 91.88 289 LEU B CA 1
ATOM 6068 C C . LEU B 1 289 ? 5.613 -11.18 1.35 1 91.88 289 LEU B C 1
ATOM 6070 O O . LEU B 1 289 ? 5.559 -10.328 2.236 1 91.88 289 LEU B O 1
ATOM 6074 N N . THR B 1 290 ? 6.02 -10.938 0.208 1 89.81 290 THR B N 1
ATOM 6075 C CA . THR B 1 290 ? 6.48 -9.609 -0.18 1 89.81 290 THR B CA 1
ATOM 6076 C C . THR B 1 290 ? 5.328 -8.609 -0.157 1 89.81 290 THR B C 1
ATOM 6078 O O . THR B 1 290 ? 5.469 -7.504 0.375 1 89.81 290 THR B O 1
ATOM 6081 N N . VAL B 1 291 ? 4.25 -9.055 -0.721 1 91.88 291 VAL B N 1
ATOM 6082 C CA . VAL B 1 291 ? 3.076 -8.188 -0.756 1 91.88 291 VAL B CA 1
ATOM 6083 C C . VAL B 1 291 ? 2.639 -7.848 0.667 1 91.88 291 VAL B C 1
ATOM 6085 O O . VAL B 1 291 ? 2.301 -6.699 0.963 1 91.88 291 VAL B O 1
ATOM 6088 N N . SER B 1 292 ? 2.641 -8.812 1.505 1 91.94 292 SER B N 1
ATOM 6089 C CA . SER B 1 292 ? 2.234 -8.609 2.891 1 91.94 292 SER B CA 1
ATOM 6090 C C . SER B 1 292 ? 3.146 -7.605 3.59 1 91.94 292 SER B C 1
ATOM 6092 O O . SER B 1 292 ? 2.676 -6.75 4.344 1 91.94 292 SER B O 1
ATOM 6094 N N . SER B 1 293 ? 4.398 -7.711 3.385 1 88.62 293 SER B N 1
ATOM 6095 C CA . SER B 1 293 ? 5.371 -6.812 4 1 88.62 293 SER B CA 1
ATOM 6096 C C . SER B 1 293 ? 5.176 -5.379 3.527 1 88.62 293 SER B C 1
ATOM 6098 O O . SER B 1 293 ? 5.152 -4.449 4.336 1 88.62 293 SER B O 1
ATOM 6100 N N . ILE B 1 294 ? 4.941 -5.223 2.305 1 89.19 294 ILE B N 1
ATOM 6101 C CA . ILE B 1 294 ? 4.777 -3.891 1.731 1 89.19 294 ILE B CA 1
ATOM 6102 C C . ILE B 1 294 ? 3.449 -3.293 2.189 1 89.19 294 ILE B C 1
ATOM 6104 O O . ILE B 1 294 ? 3.377 -2.109 2.529 1 89.19 294 ILE B O 1
ATOM 6108 N N . SER B 1 295 ? 2.434 -4.094 2.133 1 88.81 295 SER B N 1
ATOM 6109 C CA . SER B 1 295 ? 1.122 -3.643 2.59 1 88.81 295 SER B CA 1
ATOM 6110 C C . SER B 1 295 ? 1.171 -3.184 4.043 1 88.81 295 SER B C 1
ATOM 6112 O O . SER B 1 295 ? 0.567 -2.17 4.398 1 88.81 295 SER B O 1
ATOM 6114 N N . ALA B 1 296 ? 1.85 -3.92 4.844 1 88.31 296 ALA B N 1
ATOM 6115 C CA . ALA B 1 296 ? 1.989 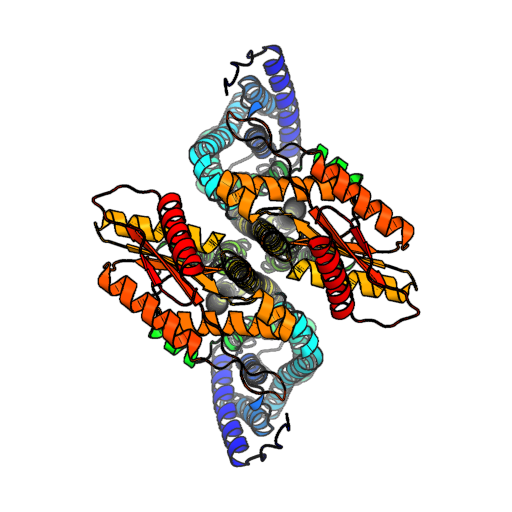-3.551 6.25 1 88.31 296 ALA B CA 1
ATOM 6116 C C . ALA B 1 296 ? 2.729 -2.225 6.398 1 88.31 296 ALA B C 1
ATOM 6118 O O . ALA B 1 296 ? 2.348 -1.383 7.219 1 88.31 296 ALA B O 1
ATOM 6119 N N . LEU B 1 297 ? 3.74 -2.029 5.695 1 87.94 297 LEU B N 1
ATOM 6120 C CA . LEU B 1 297 ? 4.512 -0.791 5.73 1 87.94 297 LEU B CA 1
ATOM 6121 C C . LEU B 1 297 ? 3.66 0.394 5.285 1 87.94 297 LEU B C 1
ATOM 6123 O O . LEU B 1 297 ? 3.701 1.46 5.902 1 87.94 297 LEU B O 1
ATOM 6127 N N . HIS B 1 298 ? 2.936 0.19 4.207 1 88.31 298 HIS B N 1
ATOM 6128 C CA . HIS B 1 298 ? 2.066 1.25 3.711 1 88.31 298 HIS B CA 1
ATOM 6129 C C . HIS B 1 298 ? 1.006 1.621 4.742 1 88.31 298 HIS B C 1
ATOM 6131 O O . HIS B 1 298 ? 0.738 2.803 4.969 1 88.31 298 HIS B O 1
ATOM 6137 N N . SER B 1 299 ? 0.445 0.625 5.301 1 88.12 299 SER B N 1
ATOM 6138 C CA . SER B 1 299 ? -0.572 0.865 6.32 1 88.12 299 SER B CA 1
ATOM 6139 C C . SER B 1 299 ? 0 1.648 7.496 1 88.12 299 SER B C 1
ATOM 6141 O O . SER B 1 299 ? -0.642 2.568 8.008 1 88.12 299 SER B O 1
ATOM 6143 N N . GLU B 1 300 ? 1.124 1.263 7.898 1 88.62 300 GLU B N 1
ATOM 6144 C CA . GLU B 1 300 ? 1.79 1.963 8.992 1 88.62 300 GLU B CA 1
ATOM 6145 C C . GLU B 1 300 ? 2.086 3.414 8.617 1 88.62 300 GLU B C 1
ATOM 6147 O O . GLU B 1 300 ? 1.882 4.32 9.43 1 88.62 300 GLU B O 1
ATOM 6152 N N . LEU B 1 301 ? 2.564 3.598 7.453 1 90.56 301 LEU B N 1
ATOM 6153 C CA . LEU B 1 301 ? 2.881 4.941 6.984 1 90.56 301 LEU B CA 1
ATOM 6154 C C . LEU B 1 301 ? 1.624 5.805 6.914 1 90.56 301 LEU B C 1
ATOM 6156 O O . LEU B 1 301 ? 1.634 6.961 7.34 1 90.56 301 LEU B O 1
ATOM 6160 N N . ILE B 1 302 ? 0.632 5.242 6.383 1 90.25 302 ILE B N 1
ATOM 6161 C CA . ILE B 1 302 ? -0.639 5.949 6.266 1 90.25 302 ILE B CA 1
ATOM 6162 C C . ILE B 1 302 ? -1.137 6.348 7.652 1 90.25 302 ILE B C 1
ATOM 6164 O O . ILE B 1 302 ? -1.555 7.484 7.867 1 90.25 302 ILE B O 1
ATOM 6168 N N . GLN B 1 303 ? -1.029 5.5 8.586 1 89.44 303 GLN B N 1
ATOM 6169 C CA . GLN B 1 303 ? -1.445 5.785 9.961 1 89.44 303 GLN B CA 1
ATOM 6170 C C . GLN B 1 303 ? -0.611 6.914 10.562 1 89.44 303 GLN B C 1
ATOM 6172 O O . GLN B 1 303 ? -1.146 7.793 11.234 1 89.44 303 GLN B O 1
ATOM 6177 N N . LYS B 1 304 ? 0.63 6.859 10.312 1 88.81 304 LYS B N 1
ATOM 6178 C CA . LYS B 1 304 ? 1.529 7.895 10.805 1 88.81 304 LYS B CA 1
ATOM 6179 C C . LYS B 1 304 ? 1.197 9.25 10.195 1 88.81 304 LYS B C 1
ATOM 6181 O O . LYS B 1 304 ? 1.169 10.266 10.891 1 88.81 304 LYS B O 1
ATOM 6186 N N . LEU B 1 305 ? 0.921 9.227 8.938 1 89.25 305 LEU B N 1
ATOM 6187 C CA . LEU B 1 305 ? 0.594 10.461 8.234 1 89.25 305 LEU B CA 1
ATOM 6188 C C . LEU B 1 305 ? -0.752 11.008 8.695 1 89.25 305 LEU B C 1
ATOM 6190 O O . LEU B 1 305 ? -0.906 12.219 8.883 1 89.25 305 LEU B O 1
ATOM 6194 N N . GLN B 1 306 ? -1.618 10.148 8.914 1 88.69 306 GLN B N 1
ATOM 6195 C CA . GLN B 1 306 ? -2.92 10.555 9.43 1 88.69 306 GLN B CA 1
ATOM 6196 C C . GLN B 1 306 ? -2.795 11.148 10.828 1 88.69 306 GLN B C 1
ATOM 6198 O O . GLN B 1 306 ? -3.459 12.141 11.148 1 88.69 306 GLN B O 1
ATOM 6203 N N . HIS B 1 307 ? -1.986 10.523 11.578 1 86.5 307 HIS B N 1
ATOM 6204 C CA . HIS B 1 307 ? -1.729 11.047 12.914 1 86.5 307 HIS B CA 1
ATOM 6205 C C . HIS B 1 307 ? -1.093 12.43 12.852 1 86.5 307 HIS B C 1
ATOM 6207 O O . HIS B 1 307 ? -1.457 13.32 13.625 1 86.5 307 HIS B O 1
ATOM 6213 N N . ALA B 1 308 ? -0.26 12.57 11.953 1 84.19 308 ALA B N 1
ATOM 6214 C CA . ALA B 1 308 ? 0.437 13.844 11.781 1 84.19 308 ALA B CA 1
ATOM 6215 C C . ALA B 1 308 ? -0.525 14.945 11.336 1 84.19 308 ALA B C 1
ATOM 6217 O O . ALA B 1 308 ? -0.353 16.109 11.695 1 84.19 308 ALA B O 1
ATOM 6218 N N . ILE B 1 309 ? -1.473 14.586 10.656 1 82.81 309 ILE B N 1
ATOM 6219 C CA . ILE B 1 309 ? -2.467 15.547 10.18 1 82.81 309 ILE B CA 1
ATOM 6220 C C . ILE B 1 309 ? -3.436 15.891 11.312 1 82.81 309 ILE B C 1
ATOM 6222 O O . ILE B 1 309 ? -3.875 17.031 11.43 1 82.81 309 ILE B O 1
ATOM 6226 N N . ALA B 1 310 ? -3.629 14.898 11.992 1 87.38 310 ALA B N 1
ATOM 6227 C CA . ALA B 1 310 ? -4.664 15.031 13.016 1 87.38 310 ALA B CA 1
ATOM 6228 C C . ALA B 1 310 ? -4.121 15.742 14.258 1 87.38 310 ALA B C 1
ATOM 6230 O O . ALA B 1 310 ? -4.891 16.281 15.047 1 87.38 310 ALA B O 1
ATOM 6231 N N . HIS B 1 311 ? -2.828 15.75 14.43 1 87.81 311 HIS B N 1
ATOM 6232 C CA . HIS B 1 311 ? -2.246 16.297 15.648 1 87.81 311 HIS B CA 1
ATOM 6233 C C . HIS B 1 311 ? -1.271 17.438 15.336 1 87.81 311 HIS B C 1
ATOM 6235 O O . HIS B 1 311 ? -0.533 17.359 14.352 1 87.81 311 HIS B O 1
ATOM 6241 N N . ASP B 1 312 ? -1.359 18.375 16.234 1 84.62 312 ASP B N 1
ATOM 6242 C CA . ASP B 1 312 ? -0.435 19.484 16.125 1 84.62 312 ASP B CA 1
ATOM 6243 C C . ASP B 1 312 ? 1 19.047 16.406 1 84.62 312 ASP B C 1
ATOM 6245 O O . ASP B 1 312 ? 1.259 18.344 17.375 1 84.62 312 ASP B O 1
ATOM 6249 N N . GLU B 1 313 ? 1.851 19.453 15.602 1 77.31 313 GLU B N 1
ATOM 6250 C CA . GLU B 1 313 ? 3.227 18.969 15.656 1 77.31 313 GLU B CA 1
ATOM 6251 C C . GLU B 1 313 ? 3.926 19.453 16.922 1 77.31 313 GLU B C 1
ATOM 6253 O O . GLU B 1 313 ? 4.719 18.719 17.516 1 77.31 313 GLU B O 1
ATOM 6258 N N . LEU B 1 314 ? 3.605 20.641 17.266 1 81.25 314 LEU B N 1
ATOM 6259 C CA . LEU B 1 314 ? 4.297 21.25 18.391 1 81.25 314 LEU B CA 1
ATOM 6260 C C . LEU B 1 314 ? 3.793 20.672 19.719 1 81.25 314 LEU B C 1
ATOM 6262 O O . LEU B 1 314 ? 4.586 20.359 20.609 1 81.25 314 LEU B O 1
ATOM 6266 N N . THR B 1 315 ? 2.504 20.516 19.828 1 91.06 315 THR B N 1
ATOM 6267 C CA . THR B 1 315 ? 1.934 20.219 21.141 1 91.06 315 THR B CA 1
ATOM 6268 C C . THR B 1 315 ? 1.327 18.828 21.172 1 91.06 315 THR B C 1
ATOM 6270 O O . THR B 1 315 ? 0.98 18.312 22.234 1 91.06 315 THR B O 1
ATOM 6273 N N . SER B 1 316 ? 1.142 18.219 20.016 1 89.62 316 SER B N 1
ATOM 6274 C CA . SER B 1 316 ? 0.561 16.875 19.891 1 89.62 316 SER B CA 1
ATOM 6275 C C . SER B 1 316 ? -0.934 16.906 20.188 1 89.62 316 SER B C 1
ATOM 6277 O O . SER B 1 316 ? -1.565 15.844 20.281 1 89.62 316 SER B O 1
ATOM 6279 N N . SER B 1 317 ? -1.464 18.062 20.422 1 91.81 317 SER B N 1
ATOM 6280 C CA . SER B 1 317 ? -2.914 18.172 20.516 1 91.81 317 SER B CA 1
ATOM 6281 C C . SER B 1 317 ? -3.58 18.031 19.156 1 91.81 317 SER B C 1
ATOM 6283 O O . SER B 1 317 ? -2.9 18.016 18.125 1 91.81 317 SER B O 1
ATOM 6285 N N . LEU B 1 318 ? -4.879 17.828 19.219 1 92.31 318 LEU B N 1
ATOM 6286 C CA . LEU B 1 318 ? -5.586 17.734 17.953 1 92.31 318 LEU B CA 1
ATOM 6287 C C . LEU B 1 318 ? -5.477 19.047 17.172 1 92.31 318 LEU B C 1
ATOM 6289 O O . LEU B 1 318 ? -5.453 20.125 17.766 1 92.31 318 LEU B O 1
ATOM 6293 N N . THR B 1 319 ? -5.402 18.938 15.891 1 86.69 319 THR B N 1
ATOM 6294 C CA . THR B 1 319 ? -5.512 20.141 15.055 1 86.69 319 THR B CA 1
ATOM 6295 C C . THR B 1 319 ? -6.934 20.688 15.078 1 86.69 319 THR B C 1
ATOM 6297 O O . THR B 1 319 ? -7.871 19.984 15.469 1 86.69 319 THR B O 1
ATOM 6300 N N . ARG B 1 320 ? -7.039 21.891 14.711 1 85.12 320 ARG B N 1
ATOM 6301 C CA . ARG B 1 320 ? -8.352 22.516 14.711 1 85.12 320 ARG B CA 1
ATOM 6302 C C . ARG B 1 320 ? -9.352 21.703 13.891 1 85.12 320 ARG B C 1
ATOM 6304 O O . ARG B 1 320 ? -10.469 21.453 14.352 1 85.12 320 ARG B O 1
ATOM 6311 N N . ARG B 1 321 ? -8.938 21.281 12.82 1 82.62 321 ARG B N 1
ATOM 6312 C CA . ARG B 1 321 ? -9.812 20.531 11.93 1 82.62 321 ARG B CA 1
ATOM 6313 C C . ARG B 1 321 ? -10.242 19.219 12.578 1 82.62 321 ARG B C 1
ATOM 6315 O O . ARG B 1 321 ? -11.438 18.906 12.617 1 82.62 321 ARG B O 1
ATOM 6322 N N . GLN B 1 322 ? -9.203 18.484 12.953 1 87.75 322 GLN B N 1
ATOM 6323 C CA . GLN B 1 322 ? -9.508 17.188 13.57 1 87.75 322 GLN B CA 1
ATOM 6324 C C . GLN B 1 322 ? -10.344 17.375 14.836 1 87.75 322 GLN B C 1
ATOM 6326 O O . GLN B 1 322 ? -11.227 16.562 15.117 1 87.75 322 GLN B O 1
ATOM 6331 N N . PHE B 1 323 ? -10.047 18.344 15.602 1 92.62 323 PHE B N 1
ATOM 6332 C CA . PHE B 1 323 ? -10.805 18.656 16.812 1 92.62 323 PHE B CA 1
ATOM 6333 C C . PHE B 1 323 ? -12.273 18.875 16.484 1 92.62 323 PHE B C 1
ATOM 6335 O O . PHE B 1 323 ? -13.156 18.25 17.078 1 92.62 323 PHE B O 1
ATOM 6342 N N . LEU B 1 324 ? -12.523 19.688 15.484 1 90.44 324 LEU B N 1
ATOM 6343 C CA . LEU B 1 324 ? -13.891 20.031 15.125 1 90.44 324 LEU B CA 1
ATOM 6344 C C . LEU B 1 324 ? -14.633 18.828 14.578 1 90.44 324 LEU B C 1
ATOM 6346 O O . LEU B 1 324 ? -15.82 18.641 14.875 1 90.44 324 LEU B O 1
ATOM 6350 N N . GLN B 1 325 ? -13.961 18.047 13.812 1 90.75 325 GLN B N 1
ATOM 6351 C CA . GLN B 1 325 ? -14.57 16.828 13.297 1 90.75 325 GLN B CA 1
ATOM 6352 C C . GLN B 1 325 ? -14.945 15.883 14.43 1 90.75 325 GLN B C 1
ATOM 6354 O O . GLN B 1 325 ? -16.031 15.297 14.414 1 90.75 325 GLN B O 1
ATOM 6359 N N . SER B 1 326 ? -14.047 15.734 15.336 1 93.25 326 SER B N 1
ATOM 6360 C CA . SER B 1 326 ? -14.289 14.859 16.484 1 93.25 326 SER B CA 1
ATOM 6361 C C . SER B 1 326 ? -15.414 15.391 17.359 1 93.25 326 SER B C 1
ATOM 6363 O O . SER B 1 326 ? -16.234 14.617 17.859 1 93.25 326 SER B O 1
ATOM 6365 N N . VAL B 1 327 ? -15.438 16.672 17.516 1 94.94 327 VAL B N 1
ATOM 6366 C CA . VAL B 1 327 ? -16.484 17.297 18.312 1 94.94 327 VAL B CA 1
ATOM 6367 C C . VAL B 1 327 ? -17.844 17.047 17.672 1 94.94 327 VAL B C 1
ATOM 6369 O O . VAL B 1 327 ? -18.828 16.766 18.375 1 94.94 327 VAL B O 1
ATOM 6372 N N . ARG B 1 328 ? -17.938 17.188 16.375 1 93.25 328 ARG B N 1
ATOM 6373 C CA . ARG B 1 328 ? -19.188 16.953 15.664 1 93.25 328 ARG B CA 1
ATOM 6374 C C . ARG B 1 328 ? -19.719 15.555 15.914 1 93.25 328 ARG B C 1
ATOM 6376 O O . ARG B 1 328 ? -20.906 15.367 16.172 1 93.25 328 ARG B O 1
ATOM 6383 N N . LEU B 1 329 ? -18.859 14.586 15.867 1 92.62 329 LEU B N 1
ATOM 6384 C CA . LEU B 1 329 ? -19.219 13.195 16.094 1 92.62 329 LEU B CA 1
ATOM 6385 C C . LEU B 1 329 ? -19.703 12.977 17.516 1 92.62 329 LEU B C 1
ATOM 6387 O O . LEU B 1 329 ? -20.734 12.344 17.75 1 92.62 329 LEU B O 1
ATOM 6391 N N . LEU B 1 330 ? -18.953 13.516 18.438 1 92.62 330 LEU B N 1
ATOM 6392 C CA . LEU B 1 330 ? -19.281 13.312 19.844 1 92.62 330 LEU B CA 1
ATOM 6393 C C . LEU B 1 330 ? -20.531 14.102 20.219 1 92.62 330 LEU B C 1
ATOM 6395 O O . LEU B 1 330 ? -21.312 13.664 21.078 1 92.62 330 LEU B O 1
ATOM 6399 N N . GLN B 1 331 ? -20.609 15.289 19.656 1 92 331 GLN B N 1
ATOM 6400 C CA . GLN B 1 331 ? -21.766 16.125 19.953 1 92 331 GLN B CA 1
ATOM 6401 C C . GLN B 1 331 ? -23.062 15.477 19.469 1 92 331 GLN B C 1
ATOM 6403 O O . GLN B 1 331 ? -24.109 15.625 20.094 1 92 331 GLN B O 1
ATOM 6408 N N . GLU B 1 332 ? -22.969 14.836 18.312 1 91.62 332 GLU B N 1
ATOM 6409 C CA . GLU B 1 332 ? -24.125 14.086 17.828 1 91.62 332 GLU B CA 1
ATOM 6410 C C . GLU B 1 332 ? -24.562 13.031 18.844 1 91.62 332 GLU B C 1
ATOM 6412 O O . GLU B 1 332 ? -25.766 12.836 19.062 1 91.62 332 GLU B O 1
ATOM 6417 N N . LYS B 1 333 ? -23.641 12.43 19.406 1 91.25 333 LYS B N 1
ATOM 6418 C CA . LYS B 1 333 ? -23.938 11.43 20.438 1 91.25 333 LYS B CA 1
ATOM 6419 C C . LYS B 1 333 ? -24.547 12.078 21.672 1 91.25 333 LYS B C 1
ATOM 6421 O O . LYS B 1 333 ? -25.516 11.555 22.25 1 91.25 333 LYS B O 1
ATOM 6426 N N . VAL B 1 334 ? -24.016 13.18 22.094 1 91.62 334 VAL B N 1
ATOM 6427 C CA . VAL B 1 334 ? -24.516 13.922 23.25 1 91.62 334 VAL B CA 1
ATOM 6428 C C . VAL B 1 334 ? -25.953 14.344 23.016 1 91.62 334 VAL B C 1
ATOM 6430 O O . VAL B 1 334 ? -26.797 14.258 23.922 1 91.62 334 VAL B O 1
ATOM 6433 N N . GLN B 1 335 ? -26.188 14.781 21.828 1 91.5 335 GLN B N 1
ATOM 6434 C CA . GLN B 1 335 ? -27.547 15.211 21.469 1 91.5 335 GLN B CA 1
ATOM 6435 C C . GLN B 1 335 ? -28.516 14.039 21.484 1 91.5 335 GLN B C 1
ATOM 6437 O O . GLN B 1 335 ? -29.625 14.156 22 1 91.5 335 GLN B O 1
ATOM 6442 N N . LYS B 1 336 ? -28.109 12.945 20.969 1 91.75 336 LYS B N 1
ATOM 6443 C CA . LYS B 1 336 ? -28.938 11.75 20.922 1 91.75 336 LYS B CA 1
ATOM 6444 C C . LYS B 1 336 ? -29.266 11.25 22.312 1 91.75 336 LYS B C 1
ATOM 6446 O O . LYS B 1 336 ? -30.359 10.719 22.562 1 91.75 336 LYS B O 1
ATOM 6451 N N . GLU B 1 337 ? -28.391 11.453 23.188 1 93.5 337 GLU B N 1
ATOM 6452 C CA . GLU B 1 337 ? -28.562 10.953 24.547 1 93.5 337 GLU B CA 1
ATOM 6453 C C . GLU B 1 337 ? -29.141 12.023 25.453 1 93.5 337 GLU B C 1
ATOM 6455 O O . GLU B 1 337 ? -29.297 11.805 26.656 1 93.5 337 GLU B O 1
ATOM 6460 N N . ASN B 1 338 ? -29.469 13.156 24.984 1 92.31 338 ASN B N 1
ATOM 6461 C CA . ASN B 1 338 ? -30.047 14.281 25.703 1 92.31 338 ASN B CA 1
ATOM 6462 C C . ASN B 1 338 ? -29.188 14.695 26.891 1 92.31 338 ASN B C 1
ATOM 6464 O O . ASN B 1 338 ? -29.703 14.859 28 1 92.31 338 ASN B O 1
ATOM 6468 N N . LYS B 1 339 ? -27.922 14.758 26.641 1 93.81 339 LYS B N 1
ATOM 6469 C CA . LYS B 1 339 ? -26.969 15.156 27.672 1 93.81 339 LYS B CA 1
ATOM 6470 C C . LYS B 1 339 ? -26.453 16.562 27.422 1 93.81 339 LYS B C 1
ATOM 6472 O O . LYS B 1 339 ? -26.781 17.188 26.406 1 93.81 339 LYS B O 1
ATOM 6477 N N . THR B 1 340 ? -25.75 17.094 28.422 1 94.62 340 THR B N 1
ATOM 6478 C CA . THR B 1 340 ? -25.156 18.406 28.328 1 94.62 340 THR B CA 1
ATOM 6479 C C . THR B 1 340 ? -23.672 18.312 28 1 94.62 340 THR B C 1
ATOM 6481 O O . THR B 1 340 ? -23.062 17.25 28.203 1 94.62 340 THR B O 1
ATOM 6484 N N . SER B 1 341 ? -23.109 19.328 27.375 1 95.75 341 SER B N 1
ATOM 6485 C CA . SER B 1 341 ? -21.688 19.375 27.062 1 95.75 341 SER B CA 1
ATOM 6486 C C . SER B 1 341 ? -21.125 20.781 27.266 1 95.75 341 SER B C 1
ATOM 6488 O O . SER B 1 341 ? -21.891 21.734 27.422 1 95.75 341 SER B O 1
ATOM 6490 N N . ALA B 1 342 ? -19.891 20.859 27.344 1 97.19 342 ALA B N 1
ATOM 6491 C CA . ALA B 1 342 ? -19.25 22.141 27.547 1 97.19 342 ALA B CA 1
ATOM 6492 C C . ALA B 1 342 ? -18.156 22.375 26.5 1 97.19 342 ALA B C 1
ATOM 6494 O O . ALA B 1 342 ? -17.469 21.438 26.109 1 97.19 342 ALA B O 1
ATOM 6495 N N . PHE B 1 343 ? -18.016 23.594 26.078 1 96.88 343 PHE B N 1
ATOM 6496 C CA . PHE B 1 343 ? -17.031 24.062 25.109 1 96.88 343 PHE B CA 1
ATOM 6497 C C . PHE B 1 343 ? -16.109 25.094 25.734 1 96.88 343 PHE B C 1
ATOM 6499 O O . PHE B 1 343 ? -16.578 26.109 26.281 1 96.88 343 PHE B O 1
ATOM 6506 N N . PHE B 1 344 ? -14.805 24.812 25.703 1 97.94 344 PHE B N 1
ATOM 6507 C CA . PHE B 1 344 ? -13.828 25.719 26.281 1 97.94 344 PHE B CA 1
ATOM 6508 C C . PHE B 1 344 ? -13 26.391 25.188 1 97.94 344 PHE B C 1
ATOM 6510 O O . PHE B 1 344 ? -12.625 25.75 24.203 1 97.94 344 PHE B O 1
ATOM 6517 N N . MET B 1 345 ? -12.781 27.594 25.312 1 96.25 345 MET B N 1
ATOM 6518 C CA . MET B 1 345 ? -11.742 28.312 24.578 1 96.25 345 MET B CA 1
ATOM 6519 C C . MET B 1 345 ? -10.695 28.859 25.547 1 96.25 345 MET B C 1
ATOM 6521 O O . MET B 1 345 ? -11.039 29.5 26.547 1 96.25 345 MET B O 1
ATOM 6525 N N . LEU B 1 346 ? -9.492 28.5 25.219 1 96.81 346 LEU B N 1
ATOM 6526 C CA . LEU B 1 346 ? -8.391 28.891 26.094 1 96.81 346 LEU B CA 1
ATOM 6527 C C . LEU B 1 346 ? -7.34 29.688 25.312 1 96.81 346 LEU B C 1
ATOM 6529 O O . LEU B 1 346 ? -7.098 29.422 24.141 1 96.81 346 LEU B O 1
ATOM 6533 N N . ASP B 1 347 ? -6.715 30.547 25.984 1 94.75 347 ASP B N 1
ATOM 6534 C CA . ASP B 1 347 ? -5.625 31.344 25.438 1 94.75 347 ASP B CA 1
ATOM 6535 C C . ASP B 1 347 ? -4.508 31.531 26.469 1 94.75 347 ASP B C 1
ATOM 6537 O O . ASP B 1 347 ? -4.77 31.766 27.641 1 94.75 347 ASP B O 1
ATOM 6541 N N . VAL B 1 348 ? -3.322 31.453 26.047 1 95.69 348 VAL B N 1
ATOM 6542 C CA . VAL B 1 348 ? -2.178 31.719 26.922 1 95.69 348 VAL B CA 1
ATOM 6543 C C . VAL B 1 348 ? -1.946 33.219 27.031 1 95.69 348 VAL B C 1
ATOM 6545 O O . VAL B 1 348 ? -1.661 33.875 26.031 1 95.69 348 VAL B O 1
ATOM 6548 N N . ASP B 1 349 ? -1.96 33.688 28.25 1 95.25 349 ASP B N 1
ATOM 6549 C CA . ASP B 1 349 ? -1.899 35.125 28.5 1 95.25 349 ASP B CA 1
ATOM 6550 C C . ASP B 1 349 ? -0.511 35.688 28.188 1 95.25 349 ASP B C 1
ATOM 6552 O O . ASP B 1 349 ? 0.498 35.125 28.641 1 95.25 349 ASP B O 1
ATOM 6556 N N . HIS B 1 350 ? -0.491 36.781 27.453 1 91.44 350 HIS B N 1
ATOM 6557 C CA . HIS B 1 350 ? 0.722 37.531 27.125 1 91.44 350 HIS B CA 1
ATOM 6558 C C . HIS B 1 350 ? 1.776 36.625 26.5 1 91.44 350 HIS B C 1
ATOM 6560 O O . HIS B 1 350 ? 2.947 36.688 26.891 1 91.44 350 HIS B O 1
ATOM 6566 N N . PHE B 1 351 ? 1.324 35.812 25.672 1 90.56 351 PHE B N 1
ATOM 6567 C CA . PHE B 1 351 ? 2.227 34.844 25.062 1 90.56 351 PHE B CA 1
ATOM 6568 C C . PHE B 1 351 ? 3.291 35.531 24.219 1 90.56 351 PHE B C 1
ATOM 6570 O O . PHE B 1 351 ? 4.438 35.062 24.172 1 90.56 351 PHE B O 1
ATOM 6577 N N . LYS B 1 352 ? 2.896 36.5 23.516 1 80.75 352 LYS B N 1
ATOM 6578 C CA . LYS B 1 352 ? 3.867 37.25 22.719 1 80.75 352 LYS B CA 1
ATOM 6579 C C . LYS B 1 352 ? 4.996 37.781 23.594 1 80.75 352 LYS B C 1
ATOM 6581 O O . LYS B 1 352 ? 6.16 37.812 23.172 1 80.75 352 LYS B O 1
ATOM 6586 N N . LYS B 1 353 ? 4.645 38.25 24.703 1 85.38 353 LYS B N 1
ATOM 6587 C CA . LYS B 1 353 ? 5.648 38.75 25.641 1 85.38 353 LYS B CA 1
ATOM 6588 C C . LYS B 1 353 ? 6.625 37.656 26.047 1 85.38 353 LYS B C 1
ATOM 6590 O O . LYS B 1 353 ? 7.816 37.906 26.234 1 85.38 353 LYS B O 1
ATOM 6595 N N . VAL B 1 354 ? 6.109 36.531 26.234 1 88.69 354 VAL B N 1
ATOM 6596 C CA . VAL B 1 354 ? 6.949 35.406 26.578 1 88.69 354 VAL B CA 1
ATOM 6597 C C . VAL B 1 354 ? 7.941 35.125 25.438 1 88.69 354 VAL B C 1
ATOM 6599 O O . VAL B 1 354 ? 9.133 34.938 25.688 1 88.69 354 VAL B O 1
ATOM 6602 N N . ASN B 1 355 ? 7.477 35.156 24.234 1 82.25 355 ASN B N 1
ATOM 6603 C CA . ASN B 1 355 ? 8.336 34.938 23.078 1 82.25 355 ASN B CA 1
ATOM 6604 C C . ASN B 1 355 ? 9.383 36.031 22.938 1 82.25 355 ASN B C 1
ATOM 6606 O O . ASN B 1 355 ? 10.539 35.75 22.625 1 82.25 355 ASN B O 1
ATOM 6610 N N . ASP B 1 356 ? 8.93 37.188 23.156 1 76.19 356 ASP B N 1
ATOM 6611 C CA . ASP B 1 356 ? 9.805 38.344 23 1 76.19 356 ASP B CA 1
ATOM 6612 C C . ASP B 1 356 ? 10.898 38.375 24.078 1 76.19 356 ASP B C 1
ATOM 6614 O O . ASP B 1 356 ? 12.031 38.75 23.797 1 76.19 356 ASP B O 1
ATOM 6618 N N . SER B 1 357 ? 10.539 37.969 25.25 1 83.25 357 SER B N 1
ATOM 6619 C CA . SER B 1 357 ? 11.445 38.062 26.391 1 83.25 357 SER B CA 1
ATOM 6620 C C . SER B 1 357 ? 12.406 36.875 26.438 1 83.25 357 SER B C 1
ATOM 6622 O O . SER B 1 357 ? 13.57 37.031 26.812 1 83.25 357 SER B O 1
ATOM 6624 N N . TYR B 1 358 ? 11.906 35.781 26.031 1 85 358 TYR B N 1
ATOM 6625 C CA . TYR B 1 358 ? 12.695 34.594 26.297 1 85 358 TYR B CA 1
ATOM 6626 C C . TYR B 1 358 ? 12.977 33.844 25.016 1 85 358 TYR B C 1
ATOM 6628 O O . TYR B 1 358 ? 13.742 32.875 25.016 1 85 358 TYR B O 1
ATOM 6636 N N . GLY B 1 359 ? 12.352 34.219 24.016 1 77.25 359 GLY B N 1
ATOM 6637 C CA . GLY B 1 359 ? 12.578 33.562 22.734 1 77.25 359 GLY B CA 1
ATOM 6638 C C . GLY B 1 359 ? 11.484 32.562 22.359 1 77.25 359 GLY B C 1
ATOM 6639 O O . GLY B 1 359 ? 10.758 32.094 23.234 1 77.25 359 GLY B O 1
ATOM 6640 N N . HIS B 1 360 ? 11.461 32.156 21.094 1 77.12 360 HIS B N 1
ATOM 6641 C CA . HIS B 1 360 ? 10.406 31.297 20.562 1 77.12 360 HIS B CA 1
ATOM 6642 C C . HIS B 1 360 ? 10.539 29.875 21.078 1 77.12 360 HIS B C 1
ATOM 6644 O O . HIS B 1 360 ? 9.539 29.156 21.203 1 77.12 360 HIS B O 1
ATOM 6650 N N . LEU B 1 361 ? 11.664 29.453 21.281 1 81.12 361 LEU B N 1
ATOM 6651 C CA . LEU B 1 361 ? 11.859 28.109 21.797 1 81.12 361 LEU B CA 1
ATOM 6652 C C . LEU B 1 361 ? 11.188 27.938 23.156 1 81.12 361 LEU B C 1
ATOM 6654 O O . LEU B 1 361 ? 10.594 26.906 23.438 1 81.12 361 LEU B O 1
ATOM 6658 N N . ILE B 1 362 ? 11.383 28.922 23.953 1 86.12 362 ILE B N 1
ATOM 6659 C CA . ILE B 1 362 ? 10.766 28.891 25.266 1 86.12 362 ILE B CA 1
ATOM 6660 C C . ILE B 1 362 ? 9.25 29.016 25.125 1 86.12 362 ILE B C 1
ATOM 6662 O O . ILE B 1 362 ? 8.492 28.422 25.891 1 86.12 362 ILE B O 1
ATOM 6666 N N . GLY B 1 363 ? 8.859 29.812 24.156 1 90.25 363 GLY B N 1
ATOM 6667 C CA . GLY B 1 363 ? 7.441 29.875 23.859 1 90.25 363 GLY B CA 1
ATOM 6668 C C . GLY B 1 363 ? 6.855 28.531 23.469 1 90.25 363 GLY B C 1
ATOM 6669 O O . GLY B 1 363 ? 5.77 28.172 23.922 1 90.25 363 GLY B O 1
ATOM 6670 N N . ASP B 1 364 ? 7.602 27.859 22.734 1 88.12 364 ASP B N 1
ATOM 6671 C CA . ASP B 1 364 ? 7.18 26.516 22.328 1 88.12 364 ASP B CA 1
ATOM 6672 C C . ASP B 1 364 ? 7.059 25.594 23.547 1 88.12 364 ASP B C 1
ATOM 6674 O O . ASP B 1 364 ? 6.098 24.828 23.656 1 88.12 364 ASP B O 1
ATOM 6678 N N . ARG B 1 365 ? 7.973 25.672 24.344 1 91.25 365 ARG B N 1
ATOM 6679 C CA . ARG B 1 365 ? 7.953 24.859 25.547 1 91.25 365 ARG B CA 1
ATOM 6680 C C . ARG B 1 365 ? 6.762 25.203 26.422 1 91.25 365 ARG B C 1
ATOM 6682 O O . ARG B 1 365 ? 6.188 24.344 27.078 1 91.25 365 ARG B O 1
ATOM 6689 N N . ALA B 1 366 ? 6.516 26.484 26.469 1 94.44 366 ALA B N 1
ATOM 6690 C CA . ALA B 1 366 ? 5.371 26.938 27.25 1 94.44 366 ALA B CA 1
ATOM 6691 C C . ALA B 1 366 ? 4.074 26.312 26.734 1 94.44 366 ALA B C 1
ATOM 6693 O O . ALA B 1 366 ? 3.248 25.844 27.531 1 94.44 366 ALA B O 1
ATOM 6694 N N . LEU B 1 367 ? 3.939 26.359 25.484 1 94.56 367 LEU B N 1
ATOM 6695 C CA . LEU B 1 367 ? 2.744 25.781 24.875 1 94.56 367 LEU B CA 1
ATOM 6696 C C . LEU B 1 367 ? 2.664 24.281 25.141 1 94.56 367 LEU B C 1
ATOM 6698 O O . LEU B 1 367 ? 1.592 23.766 25.453 1 94.56 367 LEU B O 1
ATOM 6702 N N . GLN B 1 368 ? 3.758 23.594 25 1 94.94 368 GLN B N 1
ATOM 6703 C CA . GLN B 1 368 ? 3.816 22.156 25.266 1 94.94 368 GLN B CA 1
ATOM 6704 C C . GLN B 1 368 ? 3.441 21.844 26.703 1 94.94 368 GLN B C 1
ATOM 6706 O O . GLN B 1 368 ? 2.705 20.891 26.969 1 94.94 368 GLN B O 1
ATOM 6711 N N . THR B 1 369 ? 3.988 22.641 27.531 1 95.19 369 THR B N 1
ATOM 6712 C CA . THR B 1 369 ? 3.703 22.453 28.953 1 95.19 369 THR B CA 1
ATOM 6713 C C . THR B 1 369 ? 2.215 22.641 29.234 1 95.19 369 THR B C 1
ATOM 6715 O O . THR B 1 369 ? 1.626 21.891 30.016 1 95.19 369 THR B O 1
ATOM 6718 N N . CYS B 1 370 ? 1.678 23.641 28.672 1 96.25 370 CYS B N 1
ATOM 6719 C CA . CYS B 1 370 ? 0.249 23.875 28.844 1 96.25 370 CYS B CA 1
ATOM 6720 C C . CYS B 1 370 ? -0.565 22.672 28.406 1 96.25 370 CYS B C 1
ATOM 6722 O O . CYS B 1 370 ? -1.433 22.203 29.141 1 96.25 370 CYS B O 1
ATOM 6724 N N . VAL B 1 371 ? -0.26 22.172 27.266 1 96.5 371 VAL B N 1
ATOM 6725 C CA . VAL B 1 371 ? -1.026 21.078 26.688 1 96.5 371 VAL B CA 1
ATOM 6726 C C . VAL B 1 371 ? -0.835 19.812 27.516 1 96.5 371 VAL B C 1
ATOM 6728 O O . VAL B 1 371 ? -1.798 19.094 27.797 1 96.5 371 VAL B O 1
ATOM 6731 N N . THR B 1 372 ? 0.384 19.547 27.891 1 95.88 372 THR B N 1
ATOM 6732 C CA . THR B 1 372 ? 0.666 18.375 28.719 1 95.88 372 THR B CA 1
ATOM 6733 C C . THR B 1 372 ? -0.094 18.438 30.031 1 95.88 372 THR B C 1
ATOM 6735 O O . THR B 1 372 ? -0.646 17.438 30.5 1 95.88 372 THR B O 1
ATOM 6738 N N . THR B 1 373 ? -0.084 19.594 30.594 1 96.56 373 THR B N 1
ATOM 6739 C CA . THR B 1 373 ? -0.792 19.797 31.859 1 96.56 373 THR B CA 1
ATOM 6740 C C . THR B 1 373 ? -2.289 19.562 31.672 1 96.56 373 THR B C 1
ATOM 6742 O O . THR B 1 373 ? -2.914 18.875 32.5 1 96.56 373 THR B O 1
ATOM 6745 N N . ILE B 1 374 ? -2.828 20.125 30.656 1 97.31 374 ILE B N 1
ATOM 6746 C CA . ILE B 1 374 ? -4.254 19.969 30.391 1 97.31 374 ILE B CA 1
ATOM 6747 C C . ILE B 1 374 ? -4.586 18.5 30.156 1 97.31 374 ILE B C 1
ATOM 6749 O O . ILE B 1 374 ? -5.586 18 30.672 1 97.31 374 ILE B O 1
ATOM 6753 N N . GLN B 1 375 ? -3.805 17.859 29.375 1 95.75 375 GLN B N 1
ATOM 6754 C CA . GLN B 1 375 ? -4.023 16.453 29.031 1 95.75 375 GLN B CA 1
ATOM 6755 C C . GLN B 1 375 ? -4.008 15.578 30.281 1 95.75 375 GLN B C 1
ATOM 6757 O O . GLN B 1 375 ? -4.734 14.586 30.359 1 95.75 375 GLN B O 1
ATOM 6762 N N . ASN B 1 376 ? -3.191 15.945 31.188 1 94.69 376 ASN B N 1
ATOM 6763 C CA . ASN B 1 376 ? -3.1 15.188 32.438 1 94.69 376 ASN B CA 1
ATOM 6764 C C . ASN B 1 376 ? -4.359 15.336 33.281 1 94.69 376 ASN B C 1
ATOM 6766 O O . ASN B 1 376 ? -4.656 14.484 34.125 1 94.69 376 ASN B O 1
ATOM 6770 N N . ILE B 1 377 ? -5.086 16.375 33.062 1 95.94 377 ILE B N 1
ATOM 6771 C CA . ILE B 1 377 ? -6.281 16.672 33.844 1 95.94 377 ILE B CA 1
ATOM 6772 C C . ILE B 1 377 ? -7.504 16.062 33.156 1 95.94 377 ILE B C 1
ATOM 6774 O O . ILE B 1 377 ? -8.422 15.586 33.844 1 95.94 377 ILE B O 1
ATOM 6778 N N . LEU B 1 378 ? -7.5 16.078 31.875 1 95.56 378 LEU B N 1
ATOM 6779 C CA . LEU B 1 378 ? -8.656 15.664 31.094 1 95.56 378 LEU B CA 1
ATOM 6780 C C . LEU B 1 378 ? -8.82 14.148 31.109 1 95.56 378 LEU B C 1
ATOM 6782 O O . LEU B 1 378 ? -7.848 13.422 31.312 1 95.56 378 LEU B O 1
ATOM 6786 N N . HIS B 1 379 ? -10.047 13.781 30.938 1 92.25 379 HIS B N 1
ATOM 6787 C CA . HIS B 1 379 ? -10.344 12.367 30.75 1 92.25 379 HIS B CA 1
ATOM 6788 C C . HIS B 1 379 ? -10.07 11.938 29.312 1 92.25 379 HIS B C 1
ATOM 6790 O O . HIS B 1 379 ? -10 12.773 28.406 1 92.25 379 HIS B O 1
ATOM 6796 N N . PRO B 1 380 ? -9.945 10.648 29.078 1 86.19 380 PRO B N 1
ATOM 6797 C CA . PRO B 1 380 ? -9.625 10.133 27.75 1 86.19 380 PRO B CA 1
ATOM 6798 C C . PRO B 1 380 ? -10.688 10.484 26.703 1 86.19 380 PRO B C 1
ATOM 6800 O O . PRO B 1 380 ? -10.391 10.547 25.516 1 86.19 380 PRO B O 1
ATOM 6803 N N . HIS B 1 381 ? -11.875 10.719 27.094 1 87.25 381 HIS B N 1
ATOM 6804 C CA . HIS B 1 381 ? -12.953 10.984 26.156 1 87.25 381 HIS B CA 1
ATOM 6805 C C . HIS B 1 381 ? -13.078 12.477 25.859 1 87.25 381 HIS B C 1
ATOM 6807 O O . HIS B 1 381 ? -13.844 12.891 24.984 1 87.25 381 HIS B O 1
ATOM 6813 N N . ASP B 1 382 ? -12.305 13.297 26.609 1 93.62 382 ASP B N 1
ATOM 6814 C CA . ASP B 1 382 ? -12.289 14.742 26.375 1 93.62 382 ASP B CA 1
ATOM 6815 C C . ASP B 1 382 ? -11.398 15.094 25.188 1 93.62 382 ASP B C 1
ATOM 6817 O O . ASP B 1 382 ? -10.5 14.328 24.828 1 93.62 382 ASP B O 1
ATOM 6821 N N . LEU B 1 383 ? -11.789 16.109 24.562 1 96.5 383 LEU B N 1
ATOM 6822 C CA . LEU B 1 383 ? -11.023 16.516 23.391 1 96.5 383 LEU B CA 1
ATOM 6823 C C . LEU B 1 383 ? -10.242 17.797 23.656 1 96.5 383 LEU B C 1
ATOM 6825 O O . LEU B 1 383 ? -10.75 18.703 24.312 1 96.5 383 LEU B O 1
ATOM 6829 N N . LEU B 1 384 ? -9.023 17.844 23.266 1 97.12 384 LEU B N 1
ATOM 6830 C CA . LEU B 1 384 ? -8.164 19.016 23.328 1 97.12 384 LEU B CA 1
ATOM 6831 C C . LEU B 1 384 ? -7.57 19.312 21.953 1 97.12 384 LEU B C 1
ATOM 6833 O O . LEU B 1 384 ? -6.992 18.438 21.312 1 97.12 384 LEU B O 1
ATOM 6837 N N . GLY B 1 385 ? -7.805 20.484 21.469 1 95.12 385 GLY B N 1
ATOM 6838 C CA . GLY B 1 385 ? -7.281 20.875 20.156 1 95.12 385 GLY B CA 1
ATOM 6839 C C . GLY B 1 385 ? -6.621 22.234 20.172 1 95.12 385 GLY B C 1
ATOM 6840 O O . GLY B 1 385 ? -6.957 23.094 20.984 1 95.12 385 GLY B O 1
ATOM 6841 N N . ARG B 1 386 ? -5.711 22.5 19.281 1 90.81 386 ARG B N 1
ATOM 6842 C CA . ARG B 1 386 ? -5.062 23.781 19.125 1 90.81 386 ARG B CA 1
ATOM 6843 C C . ARG B 1 386 ? -5.723 24.594 18 1 90.81 386 ARG B C 1
ATOM 6845 O O . ARG B 1 386 ? -5.82 24.141 16.875 1 90.81 386 ARG B O 1
ATOM 6852 N N . PHE B 1 387 ? -6.219 25.75 18.266 1 83.25 387 PHE B N 1
ATOM 6853 C CA . PHE B 1 387 ? -7.004 26.562 17.344 1 83.25 387 PHE B CA 1
ATOM 6854 C C . PHE B 1 387 ? -6.152 27.672 16.734 1 83.25 387 PHE B C 1
ATOM 6856 O O . PHE B 1 387 ? -6.516 28.25 15.711 1 83.25 387 PHE B O 1
ATOM 6863 N N . GLY B 1 388 ? -5.098 27.922 17.312 1 76.69 388 GLY B N 1
ATOM 6864 C CA . GLY B 1 388 ? -4.207 28.969 16.844 1 76.69 388 GLY B CA 1
ATOM 6865 C C . GLY B 1 388 ? -2.816 28.875 17.438 1 76.69 388 GLY B C 1
ATOM 6866 O O . GLY B 1 388 ? -2.369 27.797 17.828 1 76.69 388 GLY B O 1
ATOM 6867 N N . GLY B 1 389 ? -2.145 30 17.328 1 77.88 389 GLY B N 1
ATOM 6868 C CA . GLY B 1 389 ? -0.797 30 17.875 1 77.88 389 GLY B CA 1
ATOM 6869 C C . GLY B 1 389 ? -0.757 29.688 19.359 1 77.88 389 GLY B C 1
ATOM 6870 O O . GLY B 1 389 ? -0.005 28.828 19.797 1 77.88 389 GLY B O 1
ATOM 6871 N N . GLU B 1 390 ? -1.586 30.422 20.078 1 89.81 390 GLU B N 1
ATOM 6872 C CA . GLU B 1 390 ? -1.599 30.266 21.531 1 89.81 390 GLU B CA 1
ATOM 6873 C C . GLU B 1 390 ? -2.992 29.906 22.031 1 89.81 390 GLU B C 1
ATOM 6875 O O . GLU B 1 390 ? -3.26 29.984 23.234 1 89.81 390 GLU B O 1
ATOM 6880 N N . GLU B 1 391 ? -3.834 29.594 21.094 1 91.25 391 GLU B N 1
ATOM 6881 C CA . GLU B 1 391 ? -5.227 29.328 21.438 1 91.25 391 GLU B CA 1
ATOM 6882 C C . GLU B 1 391 ? -5.535 27.828 21.375 1 91.25 391 GLU B C 1
ATOM 6884 O O . GLU B 1 391 ? -5.059 27.141 20.469 1 91.25 391 GLU B O 1
ATOM 6889 N N . PHE B 1 392 ? -6.281 27.375 22.344 1 95.56 392 PHE B N 1
ATOM 6890 C CA . PHE B 1 392 ? -6.684 25.969 22.422 1 95.56 392 PHE B CA 1
ATOM 6891 C C . PHE B 1 392 ? -8.18 25.859 22.688 1 95.56 392 PHE B C 1
ATOM 6893 O O . PHE B 1 392 ? -8.812 26.812 23.141 1 95.56 392 PHE B O 1
ATOM 6900 N N . ALA B 1 393 ? -8.695 24.75 22.344 1 96.31 393 ALA B N 1
ATOM 6901 C CA . ALA B 1 393 ? -10.094 24.453 22.609 1 96.31 393 ALA B CA 1
ATOM 6902 C C . ALA B 1 393 ? -10.242 23.094 23.297 1 96.31 393 ALA B C 1
ATOM 6904 O O . ALA B 1 393 ? -9.445 22.188 23.062 1 96.31 393 ALA B O 1
ATOM 6905 N N . ILE B 1 394 ? -11.18 22.984 24.109 1 97.56 394 ILE B N 1
ATOM 6906 C CA . ILE B 1 394 ? -11.5 21.734 24.812 1 97.56 394 ILE B CA 1
ATOM 6907 C C . ILE B 1 394 ? -12.992 21.438 24.672 1 97.56 394 ILE B C 1
ATOM 6909 O O . ILE B 1 394 ? -13.82 22.359 24.703 1 97.56 394 ILE B O 1
ATOM 6913 N N . PHE B 1 395 ? -13.312 20.219 24.469 1 97.38 395 PHE B N 1
ATOM 6914 C CA . PHE B 1 395 ? -14.695 19.75 24.453 1 97.38 395 PHE B CA 1
ATOM 6915 C C . PHE B 1 395 ? -14.906 18.656 25.484 1 97.38 395 PHE B C 1
ATOM 6917 O O . PHE B 1 395 ? -14.172 17.672 25.516 1 97.38 395 PHE B O 1
ATOM 6924 N N . ILE B 1 396 ? -15.867 18.859 26.312 1 97 396 ILE B N 1
ATOM 6925 C CA . ILE B 1 396 ? -16.203 17.922 27.375 1 97 396 ILE B CA 1
ATOM 6926 C C . ILE B 1 396 ? -17.641 17.438 27.203 1 97 396 ILE B C 1
ATOM 6928 O O . ILE B 1 396 ? -18.578 18.172 27.469 1 97 396 ILE B O 1
ATOM 6932 N N . PRO B 1 397 ? -17.719 16.188 26.859 1 94.94 397 PRO B N 1
ATOM 6933 C CA . PRO B 1 397 ? -19.062 15.633 26.781 1 94.94 397 PRO B CA 1
ATOM 6934 C C . PRO B 1 397 ? -19.641 15.266 28.141 1 94.94 397 PRO B C 1
ATOM 6936 O O . PRO B 1 397 ? -18.891 14.969 29.078 1 94.94 397 PRO B O 1
ATOM 6939 N N . ASP B 1 398 ? -20.891 15.359 28.297 1 92.25 398 ASP B N 1
ATOM 6940 C CA . ASP B 1 398 ? -21.625 14.875 29.469 1 92.25 398 ASP B CA 1
ATOM 6941 C C . ASP B 1 398 ? -21.141 15.555 30.75 1 92.25 398 ASP B C 1
ATOM 6943 O O . ASP B 1 398 ? -20.672 14.891 31.672 1 92.25 398 ASP B O 1
ATOM 6947 N N . THR B 1 399 ? -21.312 16.844 30.75 1 94.31 399 THR B N 1
ATOM 6948 C CA . THR B 1 399 ? -20.844 17.609 31.891 1 94.31 399 THR B CA 1
ATOM 6949 C C . THR B 1 399 ? -21.875 18.672 32.281 1 94.31 399 THR B C 1
ATOM 6951 O O . THR B 1 399 ? -22.75 19.016 31.484 1 94.31 399 THR B O 1
ATOM 6954 N N . THR B 1 400 ? -21.812 19.141 33.531 1 93.69 400 THR B N 1
ATOM 6955 C CA . THR B 1 400 ? -22.672 20.203 34.031 1 93.69 400 THR B CA 1
ATOM 6956 C C . THR B 1 400 ? -21.938 21.531 34.062 1 93.69 400 THR B C 1
ATOM 6958 O O . THR B 1 400 ? -20.703 21.578 33.938 1 93.69 400 THR B O 1
ATOM 6961 N N . ARG B 1 401 ? -22.672 22.547 34.25 1 95 401 ARG B N 1
ATOM 6962 C CA . ARG B 1 401 ? -22.109 23.875 34.344 1 95 401 ARG B CA 1
ATOM 6963 C C . ARG B 1 401 ? -21.078 23.969 35.469 1 95 401 ARG B C 1
ATOM 6965 O O . ARG B 1 401 ? -19.984 24.484 35.281 1 95 401 ARG B O 1
ATOM 6972 N N . GLU B 1 402 ? -21.438 23.438 36.625 1 96.06 402 GLU B N 1
ATOM 6973 C CA . GLU B 1 402 ? -20.562 23.5 37.781 1 96.06 402 GLU B CA 1
ATOM 6974 C C . GLU B 1 402 ? -19.297 22.688 37.562 1 96.06 402 GLU B C 1
ATOM 6976 O O . GLU B 1 402 ? -18.188 23.141 37.844 1 96.06 402 GLU B O 1
ATOM 6981 N N . ALA B 1 403 ? -19.516 21.547 37.031 1 96.38 403 ALA B N 1
ATOM 6982 C CA . ALA B 1 403 ? -18.375 20.672 36.781 1 96.38 403 ALA B CA 1
ATOM 6983 C C . ALA B 1 403 ? -17.422 21.281 35.75 1 96.38 403 ALA B C 1
ATOM 6985 O O . ALA B 1 403 ? -16.203 21.156 35.875 1 96.38 403 ALA B O 1
ATOM 6986 N N . ALA B 1 404 ? -17.984 21.859 34.719 1 97.06 404 ALA B N 1
ATOM 6987 C CA . ALA B 1 404 ? -17.188 22.5 33.688 1 97.06 404 ALA B CA 1
ATOM 6988 C C . ALA B 1 404 ? -16.375 23.656 34.25 1 97.06 404 ALA B C 1
ATOM 6990 O O . ALA B 1 404 ? -15.203 23.828 33.906 1 97.06 404 ALA B O 1
ATOM 6991 N N . PHE B 1 405 ? -17.016 24.391 35.094 1 97.44 405 PHE B N 1
ATOM 6992 C CA . PHE B 1 405 ? -16.328 25.531 35.688 1 97.44 405 PHE B CA 1
ATOM 6993 C C . PHE B 1 405 ? -15.188 25.062 36.594 1 97.44 405 PHE B C 1
ATOM 6995 O O . PHE B 1 405 ? -14.102 25.641 36.562 1 97.44 405 PHE B O 1
ATOM 7002 N N . GLU B 1 406 ? -15.453 24.141 37.344 1 97.5 406 GLU B N 1
ATOM 7003 C CA . GLU B 1 406 ? -14.43 23.578 38.25 1 97.5 406 GLU B CA 1
ATOM 7004 C C . GLU B 1 406 ? -13.25 23.047 37.438 1 97.5 406 GLU B C 1
ATOM 7006 O O . GLU B 1 406 ? -12.094 23.219 37.844 1 97.5 406 GLU B O 1
ATOM 7011 N N . LEU B 1 407 ? -13.594 22.344 36.406 1 97.44 407 LEU B N 1
ATOM 7012 C CA . LEU B 1 407 ? -12.547 21.812 35.531 1 97.44 407 LEU B CA 1
ATOM 7013 C C . LEU B 1 407 ? -11.695 22.922 34.969 1 97.44 407 LEU B C 1
ATOM 7015 O O . LEU B 1 407 ? -10.469 22.828 34.906 1 97.44 407 LEU B O 1
ATOM 7019 N N . ALA B 1 408 ? -12.289 23.969 34.469 1 98.12 408 ALA B N 1
ATOM 7020 C CA . ALA B 1 408 ? -11.578 25.109 33.906 1 98.12 408 ALA B CA 1
ATOM 7021 C C . ALA B 1 408 ? -10.672 25.766 34.938 1 98.12 408 ALA B C 1
ATOM 7023 O O . ALA B 1 408 ? -9.539 26.156 34.625 1 98.12 408 ALA B O 1
ATOM 7024 N N . GLU B 1 409 ? -11.211 25.891 36.125 1 97.81 409 GLU B N 1
ATOM 7025 C CA . GLU B 1 409 ? -10.422 26.484 37.188 1 97.81 409 GLU B CA 1
ATOM 7026 C C . GLU B 1 409 ? -9.219 25.609 37.531 1 97.81 409 GLU B C 1
ATOM 7028 O O . GLU B 1 409 ? -8.125 26.109 37.812 1 97.81 409 GLU B O 1
ATOM 7033 N N . ARG B 1 410 ? -9.5 24.406 37.594 1 97.88 410 ARG B N 1
ATOM 7034 C CA . ARG B 1 410 ? -8.414 23.469 37.844 1 97.88 410 ARG B CA 1
ATOM 7035 C C . ARG B 1 410 ? -7.32 23.594 36.781 1 97.88 410 ARG B C 1
ATOM 7037 O O . ARG B 1 410 ? -6.133 23.594 37.125 1 97.88 410 ARG B O 1
ATOM 7044 N N . ILE B 1 411 ? -7.691 23.641 35.531 1 97.88 411 ILE B N 1
ATOM 7045 C CA . ILE B 1 411 ? -6.758 23.797 34.438 1 97.88 411 ILE B CA 1
ATOM 7046 C C . ILE B 1 411 ? -5.969 25.094 34.594 1 97.88 411 ILE B C 1
ATOM 7048 O O . ILE B 1 411 ? -4.738 25.109 34.5 1 97.88 411 ILE B O 1
ATOM 7052 N N . ARG B 1 412 ? -6.668 26.172 34.844 1 97.81 412 ARG B N 1
ATOM 7053 C CA . ARG B 1 412 ? -6.051 27.484 35 1 97.81 412 ARG B CA 1
ATOM 7054 C C . ARG B 1 412 ? -4.996 27.453 36.125 1 97.81 412 ARG B C 1
ATOM 7056 O O . ARG B 1 412 ? -3.869 27.922 35.906 1 97.81 412 ARG B O 1
ATOM 7063 N N . ILE B 1 413 ? -5.367 26.906 37.25 1 97.62 413 ILE B N 1
ATOM 7064 C CA . ILE B 1 413 ? -4.508 26.875 38.438 1 97.62 413 ILE B CA 1
ATOM 7065 C C . ILE B 1 413 ? -3.299 25.984 38.156 1 97.62 413 ILE B C 1
ATOM 7067 O O . ILE B 1 413 ? -2.162 26.359 38.469 1 97.62 413 ILE B O 1
ATOM 7071 N N . GLN B 1 414 ? -3.496 24.844 37.656 1 97.69 414 GLN B N 1
ATOM 7072 C CA . GLN B 1 414 ? -2.406 23.906 37.438 1 97.69 414 GLN B CA 1
ATOM 7073 C C . GLN B 1 414 ? -1.403 24.438 36.438 1 97.69 414 GLN B C 1
ATOM 7075 O O . GLN B 1 414 ? -0.196 24.234 36.562 1 97.69 414 GLN B O 1
ATOM 7080 N N . ILE B 1 415 ? -1.865 25.062 35.375 1 97.25 415 ILE B N 1
ATOM 7081 C CA . ILE B 1 415 ? -0.965 25.625 34.375 1 97.25 415 ILE B CA 1
ATOM 7082 C C . ILE B 1 415 ? -0.108 26.719 35.031 1 97.25 415 ILE B C 1
ATOM 7084 O O . ILE B 1 415 ? 1.099 26.797 34.781 1 97.25 415 ILE B O 1
ATOM 7088 N N . SER B 1 416 ? -0.713 27.531 35.875 1 96.19 416 SER B N 1
ATOM 7089 C CA . SER B 1 416 ? -0.015 28.641 36.5 1 96.19 416 SER B CA 1
ATOM 7090 C C . SER B 1 416 ? 1.063 28.156 37.438 1 96.19 416 SER B C 1
ATOM 7092 O O . SER B 1 416 ? 1.99 28.891 37.781 1 96.19 416 SER B O 1
ATOM 7094 N N . GLN B 1 417 ? 0.943 26.953 37.812 1 95.62 417 GLN B N 1
ATOM 7095 C CA . GLN B 1 417 ? 1.867 26.391 38.812 1 95.62 417 GLN B CA 1
ATOM 7096 C C . GLN B 1 417 ? 2.961 25.578 38.156 1 95.62 417 GLN B C 1
ATOM 7098 O O . GLN B 1 417 ? 3.9 25.125 38.812 1 95.62 417 GLN B O 1
ATOM 7103 N N . GLN B 1 418 ? 2.887 25.344 36.906 1 95 418 GLN B N 1
ATOM 7104 C CA . GLN B 1 418 ? 3.867 24.516 36.219 1 95 418 GLN B CA 1
ATOM 7105 C C . GLN B 1 418 ? 5.082 25.344 35.812 1 95 418 GLN B C 1
ATOM 7107 O O . GLN B 1 418 ? 4.961 26.281 35 1 95 418 GLN B O 1
ATOM 7112 N N . PRO B 1 419 ? 6.238 25 36.25 1 93.88 419 PRO B N 1
ATOM 7113 C CA . PRO B 1 419 ? 7.438 25.766 35.906 1 93.88 419 PRO B CA 1
ATOM 7114 C C . PRO B 1 419 ? 7.941 25.438 34.5 1 93.88 419 PRO B C 1
ATOM 7116 O O . PRO B 1 419 ? 7.883 24.281 34.062 1 93.88 419 PRO B O 1
ATOM 7119 N N . ILE B 1 420 ? 8.336 26.438 33.781 1 93 420 ILE B N 1
ATOM 7120 C CA . ILE B 1 420 ? 9.023 26.312 32.5 1 93 420 ILE B CA 1
ATOM 7121 C C . ILE B 1 420 ? 10.469 26.766 32.656 1 93 420 ILE B C 1
ATOM 7123 O O . ILE B 1 420 ? 10.734 27.953 32.875 1 93 420 ILE B O 1
ATOM 7127 N N . TYR B 1 421 ? 11.328 25.922 32.5 1 89.12 421 TYR B N 1
ATOM 7128 C CA . TYR B 1 421 ? 12.727 26.203 32.812 1 89.12 421 TYR B CA 1
ATOM 7129 C C . TYR B 1 421 ? 13.414 26.875 31.625 1 89.12 421 TYR B C 1
ATOM 7131 O O . TYR B 1 421 ? 13.305 26.391 30.484 1 89.12 421 TYR B O 1
ATOM 7139 N N . VAL B 1 422 ? 14.023 27.969 31.938 1 85.94 422 VAL B N 1
ATOM 7140 C CA . VAL B 1 422 ? 14.797 28.719 30.969 1 85.94 422 VAL B CA 1
ATOM 7141 C C . VAL B 1 422 ? 16.297 28.453 31.172 1 85.94 422 VAL B C 1
ATOM 7143 O O . VAL B 1 422 ? 16.75 28.344 32.312 1 85.94 422 VAL B O 1
ATOM 7146 N N . TYR B 1 423 ? 17 28.141 30.188 1 77.94 423 TYR B N 1
ATOM 7147 C CA . TYR B 1 423 ? 18.422 27.828 30.297 1 77.94 423 TYR B CA 1
ATOM 7148 C C . TYR B 1 423 ? 19.125 28.812 31.219 1 77.94 423 TYR B C 1
ATOM 7150 O O . TYR B 1 423 ? 19.266 30 30.891 1 77.94 423 TYR B O 1
ATOM 7158 N N . GLY B 1 424 ? 19.688 28.203 32.344 1 77.62 424 GLY B N 1
ATOM 7159 C CA . GLY B 1 424 ? 20.516 28.953 33.25 1 77.62 424 GLY B CA 1
ATOM 7160 C C . GLY B 1 424 ? 19.734 29.969 34.062 1 77.62 424 GLY B C 1
ATOM 7161 O O . GLY B 1 424 ? 20.312 30.719 34.875 1 77.62 424 GLY B O 1
ATOM 7162 N N . LYS B 1 425 ? 18.5 30.062 33.781 1 79.81 425 LYS B N 1
ATOM 7163 C CA . LYS B 1 425 ? 17.719 31.078 34.5 1 79.81 425 LYS B CA 1
ATOM 7164 C C . LYS B 1 425 ? 16.625 30.438 35.344 1 79.81 425 LYS B C 1
ATOM 7166 O O . LYS B 1 425 ? 16.469 29.203 35.344 1 79.81 425 LYS B O 1
ATOM 7171 N N . LEU B 1 426 ? 15.992 31.281 36.125 1 85.5 426 LEU B N 1
ATOM 7172 C CA . LEU B 1 426 ? 14.859 30.875 36.938 1 85.5 426 LEU B CA 1
ATOM 7173 C C . LEU B 1 426 ? 13.664 30.484 36.062 1 85.5 426 LEU B C 1
ATOM 7175 O O . LEU B 1 426 ? 13.477 31.047 35 1 85.5 426 LEU B O 1
ATOM 7179 N N . PRO B 1 427 ? 12.891 29.531 36.594 1 92.31 427 PRO B N 1
ATOM 7180 C CA . PRO B 1 427 ? 11.711 29.109 35.812 1 92.31 427 PRO B CA 1
ATOM 7181 C C . PRO B 1 427 ? 10.688 30.234 35.656 1 92.31 427 PRO B C 1
ATOM 7183 O O . PRO B 1 427 ? 10.562 31.094 36.5 1 92.31 427 PRO B O 1
ATOM 7186 N N . ILE B 1 428 ? 10.055 30.234 34.531 1 92.88 428 ILE B N 1
ATOM 7187 C CA . ILE B 1 428 ? 8.969 31.172 34.281 1 92.88 428 ILE B CA 1
ATOM 7188 C C . ILE B 1 428 ? 7.629 30.453 34.375 1 92.88 428 ILE B C 1
ATOM 7190 O O . ILE B 1 428 ? 7.578 29.219 34.281 1 92.88 428 ILE B O 1
ATOM 7194 N N . PHE B 1 429 ? 6.57 31.25 34.594 1 94.62 429 PHE B N 1
ATOM 7195 C CA . PHE B 1 429 ? 5.211 30.719 34.688 1 94.62 429 PHE B CA 1
ATOM 7196 C C . PHE B 1 429 ? 4.285 31.438 33.719 1 94.62 429 PHE B C 1
ATOM 7198 O O . PHE B 1 429 ? 4.426 32.656 33.469 1 94.62 429 PHE B O 1
ATOM 7205 N N . VAL B 1 430 ? 3.441 30.672 33.156 1 95.69 430 VAL B N 1
ATOM 7206 C CA . VAL B 1 430 ? 2.473 31.281 32.25 1 95.69 430 VAL B CA 1
ATOM 7207 C C . VAL B 1 430 ? 1.063 31.125 32.812 1 95.69 430 VAL B C 1
ATOM 7209 O O . VAL B 1 430 ? 0.828 30.281 33.688 1 95.69 430 VAL B O 1
ATOM 7212 N N . GLN B 1 431 ? 0.206 32 32.438 1 96.69 431 GLN B N 1
ATOM 7213 C CA . GLN B 1 431 ? -1.195 31.984 32.844 1 96.69 431 GLN B CA 1
ATOM 7214 C C . GLN B 1 431 ? -2.113 31.812 31.641 1 96.69 431 GLN B C 1
ATOM 7216 O O . GLN B 1 431 ? -1.695 32.031 30.5 1 96.69 431 GLN B O 1
ATOM 7221 N N . VAL B 1 432 ? -3.281 31.359 31.938 1 97.56 432 VAL B N 1
ATOM 7222 C CA . VAL B 1 432 ? -4.234 31.188 30.844 1 97.56 432 VAL B CA 1
ATOM 7223 C C . VAL B 1 432 ? -5.574 31.812 31.219 1 97.56 432 VAL B C 1
ATOM 7225 O O . VAL B 1 432 ? -5.898 31.922 32.406 1 97.56 432 VAL B O 1
ATOM 7228 N N . SER B 1 433 ? -6.254 32.25 30.266 1 98.19 433 SER B N 1
ATOM 7229 C CA . SER B 1 433 ? -7.648 32.688 30.375 1 98.19 433 SER B CA 1
ATOM 7230 C C . SER B 1 433 ? -8.578 31.703 29.656 1 98.19 433 SER B C 1
ATOM 7232 O O . SER B 1 433 ? -8.227 31.188 28.594 1 98.19 433 SER B O 1
ATOM 7234 N N . ILE B 1 434 ? -9.75 31.469 30.25 1 98 434 ILE B N 1
ATOM 7235 C CA . ILE B 1 434 ? -10.609 30.438 29.703 1 98 434 ILE B CA 1
ATOM 7236 C C . ILE B 1 434 ? -12.039 30.969 29.578 1 98 434 ILE B C 1
ATOM 7238 O O . ILE B 1 434 ? -12.555 31.609 30.5 1 98 434 ILE B O 1
ATOM 7242 N N . GLY B 1 435 ? -12.594 30.781 28.453 1 98 435 GLY B N 1
ATOM 7243 C CA . GLY B 1 435 ? -14.016 31 28.219 1 98 435 GLY B CA 1
ATOM 7244 C C . GLY B 1 435 ? -14.781 29.703 28.016 1 98 435 GLY B C 1
ATOM 7245 O O . GLY B 1 435 ? -14.297 28.781 27.359 1 98 435 GLY B O 1
ATOM 7246 N N . ILE B 1 436 ? -16 29.641 28.625 1 97.88 436 ILE B N 1
ATOM 7247 C CA . ILE B 1 436 ? -16.797 28.406 28.578 1 97.88 436 ILE B CA 1
ATOM 7248 C C . ILE B 1 436 ? -18.172 28.719 28.016 1 97.88 436 ILE B C 1
ATOM 7250 O O . ILE B 1 436 ? -18.781 29.75 28.328 1 97.88 436 ILE B O 1
ATOM 7254 N N . SER B 1 437 ? -18.594 27.875 27.141 1 96.81 437 SER B N 1
ATOM 7255 C CA . SER B 1 437 ? -20 27.844 26.719 1 96.81 437 SER B CA 1
ATOM 7256 C C . SER B 1 437 ? -20.609 26.469 26.984 1 96.81 437 SER B C 1
ATOM 7258 O O . SER B 1 437 ? -19.922 25.453 26.938 1 96.81 437 SER B O 1
ATOM 7260 N N . LEU B 1 438 ? -21.906 26.484 27.25 1 95.38 438 LEU B N 1
ATOM 7261 C CA . LEU B 1 438 ? -22.578 25.25 27.625 1 95.38 438 LEU B CA 1
ATOM 7262 C C . LEU B 1 438 ? -23.688 24.922 26.625 1 95.38 438 LEU B C 1
ATOM 7264 O O . LEU B 1 438 ? -24.375 25.812 26.141 1 95.38 438 LEU B O 1
ATOM 7268 N N . TYR B 1 439 ? -23.719 23.672 26.344 1 94.69 439 TYR B N 1
ATOM 7269 C CA . TYR B 1 439 ? -24.812 23.156 25.547 1 94.69 439 TYR B CA 1
ATOM 7270 C C . TYR B 1 439 ? -25.828 22.422 26.406 1 94.69 439 TYR B C 1
ATOM 7272 O O . TYR B 1 439 ? -25.453 21.672 27.312 1 94.69 439 TYR B O 1
ATOM 7280 N N . SER B 1 440 ? -27.094 22.734 26.125 1 91.19 440 SER B N 1
ATOM 7281 C CA . SER B 1 440 ? -28.219 22.016 26.719 1 91.19 440 SER B CA 1
ATOM 7282 C C . SER B 1 440 ? -29.219 21.594 25.656 1 91.19 440 SER B C 1
ATOM 7284 O O . SER B 1 440 ? -29.484 22.328 24.703 1 91.19 440 SER B O 1
ATOM 7286 N N . PRO B 1 441 ? -29.734 20.375 25.75 1 88.81 441 PRO B N 1
ATOM 7287 C CA . PRO B 1 441 ? -30.688 19.859 24.75 1 88.81 441 PRO B CA 1
ATOM 7288 C C . PRO B 1 441 ? -31.875 20.797 24.562 1 88.81 441 PRO B C 1
ATOM 7290 O O . PRO B 1 441 ? -32.531 20.766 23.5 1 88.81 441 PRO B O 1
ATOM 7293 N N . SER B 1 442 ? -32.188 21.625 25.516 1 83.69 442 SER B N 1
ATOM 7294 C CA . SER B 1 442 ? -33.344 22.484 25.453 1 83.69 442 SER B CA 1
ATOM 7295 C C . SER B 1 442 ? -33.156 23.625 24.453 1 83.69 442 SER B C 1
ATOM 7297 O O . SER B 1 442 ? -34.125 24.219 23.984 1 83.69 442 SER B O 1
ATOM 7299 N N . TYR B 1 443 ? -31.938 23.938 24.141 1 77.94 443 TYR B N 1
ATOM 7300 C CA . TYR B 1 443 ? -31.641 25.031 23.219 1 77.94 443 TYR B CA 1
ATOM 7301 C C . TYR B 1 443 ? -30.781 24.547 22.062 1 77.94 443 TYR B C 1
ATOM 7303 O O . TYR B 1 443 ? -29.641 24.125 22.266 1 77.94 443 TYR B O 1
ATOM 7311 N N . HIS B 1 444 ? -31.359 24.531 20.922 1 78.06 444 HIS B N 1
ATOM 7312 C CA . HIS B 1 444 ? -30.594 24.047 19.766 1 78.06 444 HIS B CA 1
ATOM 7313 C C . HIS B 1 444 ? -29.594 25.094 19.297 1 78.06 444 HIS B C 1
ATOM 7315 O O . HIS B 1 444 ? -29.969 26.203 18.891 1 78.06 444 HIS B O 1
ATOM 7321 N N . ARG B 1 445 ? -28.375 24.828 19.531 1 84.94 445 ARG B N 1
ATOM 7322 C CA . ARG B 1 445 ? -27.297 25.688 19.062 1 84.94 445 ARG B CA 1
ATOM 7323 C C . ARG B 1 445 ? -26.312 24.891 18.203 1 84.94 445 ARG B C 1
ATOM 7325 O O . ARG B 1 445 ? -26.078 23.703 18.469 1 84.94 445 ARG B O 1
ATOM 7332 N N . SER B 1 446 ? -25.844 25.594 17.234 1 88.69 446 SER B N 1
ATOM 7333 C CA . SER B 1 446 ? -24.812 24.953 16.406 1 88.69 446 SER B CA 1
ATOM 7334 C C . SER B 1 446 ? -23.469 24.938 17.125 1 88.69 446 SER B C 1
ATOM 7336 O O . SER B 1 446 ? -23.234 25.734 18.047 1 88.69 446 SER B O 1
ATOM 7338 N N . ILE B 1 447 ? -22.609 24.094 16.734 1 89.94 447 ILE B N 1
ATOM 7339 C CA . ILE B 1 447 ? -21.266 23.969 17.297 1 89.94 447 ILE B CA 1
ATOM 7340 C C . ILE B 1 447 ? -20.5 25.281 17.094 1 89.94 447 ILE B C 1
ATOM 7342 O O . ILE B 1 447 ? -19.797 25.719 18 1 89.94 447 ILE B O 1
ATOM 7346 N N . GLU B 1 448 ? -20.688 25.906 15.992 1 83.12 448 GLU B N 1
ATOM 7347 C CA . GLU B 1 448 ? -20.031 27.172 15.672 1 83.12 448 GLU B CA 1
ATOM 7348 C C . GLU B 1 448 ? -20.484 28.281 16.625 1 83.12 448 GLU B C 1
ATOM 7350 O O . GLU B 1 448 ? -19.656 29.078 17.078 1 83.12 448 GLU B O 1
ATOM 7355 N N . SER B 1 449 ? -21.734 28.234 16.859 1 88.06 449 SER B N 1
ATOM 7356 C CA . SER B 1 449 ? -22.281 29.219 17.781 1 88.06 449 SER B CA 1
ATOM 7357 C C . SER B 1 449 ? -21.75 29.016 19.203 1 88.06 449 SER B C 1
ATOM 7359 O O . SER B 1 449 ? -21.453 29.969 19.922 1 88.06 449 SER B O 1
ATOM 7361 N N . LEU B 1 450 ? -21.641 27.828 19.547 1 92.19 450 LEU B N 1
ATOM 7362 C CA . LEU B 1 450 ? -21.172 27.5 20.891 1 92.19 450 LEU B CA 1
ATOM 7363 C C . LEU B 1 450 ? -19.719 27.906 21.078 1 92.19 450 LEU B C 1
ATOM 7365 O O . LEU B 1 450 ? -19.344 28.438 22.109 1 92.19 450 LEU B O 1
ATOM 7369 N N . PHE B 1 451 ? -18.953 27.672 20.094 1 90.62 451 PHE B N 1
ATOM 7370 C CA . PHE B 1 451 ? -17.547 28.078 20.172 1 90.62 451 PHE B CA 1
ATOM 7371 C C . PHE B 1 451 ? -17.406 29.594 20.109 1 90.62 451 PHE B C 1
ATOM 7373 O O . PHE B 1 451 ? -16.531 30.172 20.75 1 90.62 451 PHE B O 1
ATOM 7380 N N . LYS B 1 452 ? -18.266 30.219 19.391 1 86.19 452 LYS B N 1
ATOM 7381 C CA . LYS B 1 452 ? -18.281 31.672 19.391 1 86.19 452 LYS B CA 1
ATOM 7382 C C . LYS B 1 452 ? -18.609 32.219 20.766 1 86.19 452 LYS B C 1
ATOM 7384 O O . LYS B 1 452 ? -17.984 33.188 21.219 1 86.19 452 LYS B O 1
ATOM 7389 N N . GLU B 1 453 ? -19.547 31.625 21.375 1 93.19 453 GLU B N 1
ATOM 7390 C CA . GLU B 1 453 ? -19.922 32.031 22.719 1 93.19 453 GLU B CA 1
ATOM 7391 C C . GLU B 1 453 ? -18.766 31.812 23.703 1 93.19 453 GLU B C 1
ATOM 7393 O O . GLU B 1 453 ? -18.516 32.656 24.562 1 93.19 453 GLU B O 1
ATOM 7398 N N . ALA B 1 454 ? -18.141 30.703 23.578 1 94.94 454 ALA B N 1
ATOM 7399 C CA . ALA B 1 454 ? -16.984 30.438 24.422 1 94.94 454 ALA B CA 1
ATOM 7400 C C . ALA B 1 454 ? -15.875 31.453 24.172 1 94.94 454 ALA B C 1
ATOM 7402 O O . ALA B 1 454 ? -15.195 31.891 25.094 1 94.94 454 ALA B O 1
ATOM 7403 N N . ASP B 1 455 ? -15.695 31.797 22.953 1 89.94 455 ASP B N 1
ATOM 7404 C CA . ASP B 1 455 ? -14.688 32.781 22.562 1 89.94 455 ASP B CA 1
ATOM 7405 C C . ASP B 1 455 ? -15.023 34.156 23.141 1 89.94 455 ASP B C 1
ATOM 7407 O O . ASP B 1 455 ? -14.133 34.906 23.547 1 89.94 455 ASP B O 1
ATOM 7411 N N . ASP B 1 456 ? -16.266 34.469 23.047 1 91 456 ASP B N 1
ATOM 7412 C CA . ASP B 1 456 ? -16.719 35.719 23.625 1 91 456 ASP B CA 1
ATOM 7413 C C . ASP B 1 456 ? -16.453 35.75 25.125 1 91 456 ASP B C 1
ATOM 7415 O O . ASP B 1 456 ? -16.062 36.781 25.672 1 91 456 ASP B O 1
ATOM 7419 N N . ALA B 1 457 ? -16.734 34.656 25.719 1 95.56 457 ALA B N 1
ATOM 7420 C CA . ALA B 1 457 ? -16.453 34.562 27.141 1 95.56 457 ALA B CA 1
ATOM 7421 C C . ALA B 1 457 ? -14.961 34.688 27.422 1 95.56 457 ALA B C 1
ATOM 7423 O O . ALA B 1 457 ? -14.562 35.312 28.422 1 95.56 457 ALA B O 1
ATOM 7424 N N . LEU B 1 458 ? -14.18 34.125 26.641 1 94.94 458 LEU B N 1
ATOM 7425 C CA . LEU B 1 458 ? -12.727 34.25 26.75 1 94.94 458 LEU B CA 1
ATOM 7426 C C . LEU B 1 458 ? -12.312 35.719 26.625 1 94.94 458 LEU B C 1
ATOM 7428 O O . LEU B 1 458 ? -11.43 36.156 27.359 1 94.94 458 LEU B O 1
ATOM 7432 N N . TYR B 1 459 ? -12.883 36.375 25.656 1 90.19 459 TYR B N 1
ATOM 7433 C CA . TYR B 1 459 ? -12.594 37.781 25.453 1 90.19 459 TYR B CA 1
ATOM 7434 C C . TYR B 1 459 ? -12.906 38.594 26.719 1 90.19 459 TYR B C 1
ATOM 7436 O O . TYR B 1 459 ? -12.156 39.5 27.078 1 90.19 459 TYR B O 1
ATOM 7444 N N . GLN B 1 460 ? -13.992 38.281 27.328 1 93.38 460 GLN B N 1
ATOM 7445 C CA . GLN B 1 460 ? -14.367 38.938 28.578 1 93.38 460 GLN B CA 1
ATOM 7446 C C . GLN B 1 460 ? -13.336 38.625 29.672 1 93.38 460 GLN B C 1
ATOM 7448 O O . GLN B 1 460 ? -12.977 39.531 30.453 1 93.38 460 GLN B O 1
ATOM 7453 N N . ALA B 1 461 ? -12.898 37.438 29.734 1 95.25 461 ALA B N 1
ATOM 7454 C CA . ALA B 1 461 ? -11.875 37.062 30.703 1 95.25 461 ALA B CA 1
ATOM 7455 C C . ALA B 1 461 ? -10.602 37.875 30.516 1 95.25 461 ALA B C 1
ATOM 7457 O O . ALA B 1 461 ? -9.984 38.312 31.484 1 95.25 461 ALA B O 1
ATOM 7458 N N . LYS B 1 462 ? -10.188 38.062 29.281 1 92.75 462 LYS B N 1
ATOM 7459 C CA . LYS B 1 462 ? -8.984 38.812 28.953 1 92.75 462 LYS B CA 1
ATOM 7460 C C . LYS B 1 462 ? -9.172 40.281 29.312 1 92.75 462 LYS B C 1
ATOM 7462 O O . LYS B 1 462 ? -8.266 40.938 29.859 1 92.75 462 LYS B O 1
ATOM 7467 N N . ARG B 1 463 ? -10.336 40.844 29.094 1 91.5 463 ARG B N 1
ATOM 7468 C CA . ARG B 1 463 ? -10.625 42.25 29.328 1 91.5 463 ARG B CA 1
ATOM 7469 C C . ARG B 1 463 ? -10.688 42.531 30.812 1 91.5 463 ARG B C 1
ATOM 7471 O O . ARG B 1 463 ? -10.367 43.656 31.25 1 91.5 463 ARG B O 1
ATOM 7478 N N . GLN B 1 464 ? -11.078 41.594 31.578 1 94.06 464 GLN B N 1
ATOM 7479 C CA . GLN B 1 464 ? -11.258 41.781 33 1 94.06 464 GLN B CA 1
ATOM 7480 C C . GLN B 1 464 ? -9.977 41.469 33.781 1 94.06 464 GLN B C 1
ATOM 7482 O O . GLN B 1 464 ? -10.016 41.219 34.969 1 94.06 464 GLN B O 1
ATOM 7487 N N . GLY B 1 465 ? -8.82 41.344 33.094 1 93.44 465 GLY B N 1
ATOM 7488 C CA . GLY B 1 465 ? -7.555 41.25 33.812 1 93.44 465 GLY B CA 1
ATOM 7489 C C . GLY B 1 465 ? -6.805 39.969 33.5 1 93.44 465 GLY B C 1
ATOM 7490 O O . GLY B 1 465 ? -5.684 39.75 34 1 93.44 465 GLY B O 1
ATOM 7491 N N . ARG B 1 466 ? -7.391 39.062 32.75 1 94.81 466 ARG B N 1
ATOM 7492 C CA . ARG B 1 466 ? -6.762 37.844 32.312 1 94.81 466 ARG B CA 1
ATOM 7493 C C . ARG B 1 466 ? -6.59 36.875 33.5 1 94.81 466 ARG B C 1
ATOM 7495 O O . ARG B 1 466 ? -6.977 37.188 34.625 1 94.81 466 ARG B O 1
ATOM 7502 N N . ASN B 1 467 ? -6.223 35.688 33.281 1 96.81 467 ASN B N 1
ATOM 7503 C CA . ASN B 1 467 ? -6.031 34.656 34.312 1 96.81 467 ASN B CA 1
ATOM 7504 C C . ASN B 1 467 ? -7.32 34.375 35.094 1 96.81 467 ASN B C 1
ATOM 7506 O O . ASN B 1 467 ? -7.336 34.438 36.312 1 96.81 467 ASN B O 1
ATOM 7510 N N . ARG B 1 468 ? -8.312 34.188 34.406 1 97.25 468 ARG B N 1
ATOM 7511 C CA . ARG B 1 468 ? -9.602 33.906 35.031 1 97.25 468 ARG B CA 1
ATOM 7512 C C . ARG B 1 468 ? -10.5 33.125 34.094 1 97.25 468 ARG B C 1
ATOM 7514 O O . ARG B 1 468 ? -10.188 32.969 32.906 1 97.25 468 ARG B O 1
ATOM 7521 N N . VAL B 1 469 ? -11.578 32.594 34.594 1 97.88 469 VAL B N 1
ATOM 7522 C CA . VAL B 1 469 ? -12.547 31.781 33.844 1 97.88 469 VAL B CA 1
ATOM 7523 C C . VAL B 1 469 ? -13.875 32.531 33.75 1 97.88 469 VAL B C 1
ATOM 7525 O O . VAL B 1 469 ? -14.344 33.094 34.75 1 97.88 469 VAL B O 1
ATOM 7528 N N . PHE B 1 470 ? -14.422 32.562 32.562 1 97.38 470 PHE B N 1
ATOM 7529 C CA . PHE B 1 470 ? -15.734 33.156 32.375 1 97.38 470 PHE B CA 1
ATOM 7530 C C . PHE B 1 470 ? -16.672 32.188 31.656 1 97.38 470 PHE B C 1
ATOM 7532 O O . PHE B 1 470 ? -16.25 31.5 30.734 1 97.38 470 PHE B O 1
ATOM 7539 N N . ILE B 1 471 ? -17.906 32.094 32.031 1 95.88 471 ILE B N 1
ATOM 7540 C CA . ILE B 1 471 ? -18.922 31.312 31.359 1 95.88 471 ILE B CA 1
ATOM 7541 C C . ILE B 1 471 ? -19.844 32.219 30.562 1 95.88 471 ILE B C 1
ATOM 7543 O O . ILE B 1 471 ? -20.266 33.281 31.062 1 95.88 471 ILE B O 1
ATOM 7547 N N . SER B 1 472 ? -19.984 31.781 29.391 1 91.06 472 SER B N 1
ATOM 7548 C CA . SER B 1 472 ? -20.922 32.562 28.578 1 91.06 472 SER B CA 1
ATOM 7549 C C . SER B 1 472 ? -22.312 32.562 29.203 1 91.06 472 SER B C 1
ATOM 7551 O O . SER B 1 472 ? -22.75 31.594 29.797 1 91.06 472 SER B O 1
ATOM 7553 N N . LEU B 1 473 ? -22.922 33.781 29.156 1 74.75 473 LEU B N 1
ATOM 7554 C CA . LEU B 1 473 ? -24.25 33.938 29.75 1 74.75 473 LEU B CA 1
ATOM 7555 C C . LEU B 1 473 ? -25.328 33.344 28.844 1 74.75 473 LEU B C 1
ATOM 7557 O O . LEU B 1 473 ? -25.188 33.344 27.625 1 74.75 473 LEU B O 1
#

Organism: Acinetobacter baumannii (strain ATCC 19606 / DSM 30007 / JCM 6841 / CCUG 19606 / CIP 70.34 / NBRC 109757 / NCIMB 12457 / NCTC 12156 / 81) (NCBI:txid575584)

InterPro domains:
  IPR000160 GGDEF domain [PF00990] (310-468)
  IPR000160 GGDEF domain [PS50887] (339-473)
  IPR000160 GGDEF domain [SM00267] (298-472)
  IPR000160 GGDEF domain [TIGR00254] (305-471)
  IPR000160 GGDEF domain [cd01949] (311-469)
  IPR029787 Nucleotide cyclase [SSF55073] (314-471)
  IPR043128 Reverse transcriptase/Diguanylate cyclase domain [G3DSA:3.30.70.270] (298-472)
  IPR050469 Diguanylate cyclase Dgc-like, bacteria [PTHR45138] (298-471)

Radius of gyration: 35.87 Å; Cα contacts (8 Å, |Δi|>4): 1450; chains: 2; bounding box: 65×99×84 Å

Solvent-accessible surface area (backbone atoms only — not comparable to full-atom values): 47403 Å² total; per-residue (Å²): 127,84,75,69,82,69,71,81,45,65,66,55,35,50,51,32,17,51,51,29,21,52,52,27,22,52,27,38,46,54,10,58,70,44,34,48,92,62,41,69,49,76,44,54,48,29,54,29,50,56,40,31,49,42,65,68,36,63,88,53,74,42,68,25,27,54,51,11,32,52,49,9,47,44,51,40,38,47,75,72,66,44,54,70,68,62,38,49,50,54,44,49,20,50,44,41,20,35,52,48,24,48,53,49,50,63,72,41,37,69,57,42,59,66,34,60,81,26,46,43,62,60,53,51,50,51,40,40,47,53,8,22,46,54,13,18,53,49,36,46,66,53,52,61,78,41,100,57,77,44,63,83,66,55,61,64,58,40,25,46,45,42,26,41,51,48,44,43,32,32,63,45,41,28,52,42,59,66,46,56,68,57,70,66,57,51,51,48,53,72,66,58,67,82,72,82,76,55,76,74,73,45,46,35,58,50,43,31,53,50,27,53,56,52,27,70,76,40,88,28,57,16,30,77,32,41,36,52,30,27,44,37,47,27,11,68,73,43,58,53,46,58,34,33,48,52,45,29,50,51,51,52,50,50,52,53,51,42,57,66,59,54,39,64,72,39,65,90,49,32,67,61,35,50,40,27,35,40,50,12,47,46,24,60,44,50,33,28,54,34,46,11,41,34,45,52,50,50,52,51,50,46,51,52,40,49,47,54,54,33,22,31,84,83,54,62,31,23,19,47,64,47,34,51,54,51,45,54,58,51,47,51,49,34,57,74,66,64,37,29,28,36,32,36,25,35,35,48,53,66,48,68,57,46,25,72,73,65,30,61,68,52,38,50,49,49,51,30,49,46,45,52,52,44,56,71,70,49,56,90,83,42,43,53,18,39,70,45,78,60,28,33,34,36,40,38,72,70,44,49,73,67,57,49,49,52,51,50,49,50,48,39,53,53,39,44,67,44,75,42,80,40,90,99,47,76,62,45,67,51,41,32,21,30,3,27,18,75,48,45,73,90,54,91,68,54,70,67,55,40,49,48,38,3,43,51,15,21,52,49,17,50,73,75,70,36,65,36,77,29,67,41,130,127,84,76,70,80,70,70,82,45,65,67,56,33,51,51,34,18,53,50,28,20,51,52,28,22,52,29,38,46,55,10,59,70,45,34,50,92,59,36,63,50,78,43,54,49,29,53,29,51,55,41,32,48,41,66,67,36,62,86,52,73,41,69,24,28,54,52,11,32,52,48,9,49,46,50,40,38,48,75,71,66,44,53,68,69,60,38,49,50,54,44,49,20,48,44,41,20,36,53,48,24,49,51,49,50,61,73,42,38,69,57,43,58,65,33,59,80,26,46,43,62,61,53,51,50,52,40,40,46,54,9,20,47,55,13,16,54,49,36,46,65,55,51,58,76,41,99,61,73,42,61,80,66,55,59,66,56,44,26,47,44,42,25,42,50,48,43,41,32,33,62,46,42,28,52,42,58,66,44,56,69,57,69,65,57,51,50,48,52,70,66,58,67,78,70,82,76,54,77,76,73,46,47,37,60,51,44,31,52,50,25,53,55,53,28,70,76,38,87,27,58,16,30,78,32,41,36,49,29,26,42,36,46,28,10,69,74,42,57,52,46,59,34,33,49,51,45,28,49,52,51,51,49,50,52,52,52,43,57,66,60,54,39,63,72,39,66,89,49,32,67,60,36,51,39,26,35,41,51,12,48,44,24,59,45,50,34,28,53,35,46,10,41,34,44,52,51,49,53,52,48,46,51,52,40,50,48,53,53,34,22,31,85,82,57,62,32,23,19,47,65,46,36,50,55,52,45,53,58,52,46,51,50,34,58,74,66,63,39,28,28,36,34,36,26,34,37,48,55,67,46,67,56,46,25,71,72,64,30,60,68,53,37,49,50,48,52,30,50,46,45,52,52,43,57,71,70,48,56,90,84,41,44,53,19,39,70,45,78,59,28,32,35,36,40,38,72,71,43,50,73,67,57,49,50,51,50,50,49,50,46,39,53,53,39,44,66,44,74,42,78,40,91,99,48,72,62,45,67,50,42,34,19,29,3,27,18,74,46,45,72,91,54,93,70,54,71,69,56,38,49,49,38,2,43,52,16,22,51,50,17,50,72,73,70,36,65,37,77,30,66,43,129